Protein 9DM3 (pdb70)

Secondary structure (DSSP, 8-state):
-----SS-----HHHHHHHHHHHHHHHHHHHHHHHHHHHHHHT-HHHHHHHHHHHHHHHHHHHHHHHHHHHHT--HHHHHHHHHHHHHHHHHHHHHHHHHHT-HHHHHHHHHHHHHHHHHHHHHHHHHHHH-

Solvent-accessible surface area: 7450 Å² total; per-residue (Å²): 107,132,61,158,60,176,71,115,48,156,26,80,56,53,1,38,78,15,18,34,58,5,24,113,34,32,94,83,6,31,104,29,32,70,133,0,36,86,5,31,141,89,38,56,53,82,43,0,51,61,17,9,150,94,2,53,40,2,1,38,131,2,29,115,29,13,75,123,4,56,96,76,36,35,14,100,30,4,123,105,1,18,60,24,8,68,102,2,37,107,6,14,64,79,0,135,67,9,9,95,135,45,49,60,124,59,0,110,53,12,8,85,62,1,83,48,10,19,80,79,2,92,116,22,28,64,73,2,93,123,82,25

Radius of gyration: 16.12 Å; Cα contacts (8 Å, |Δi|>4): 126; chains: 1; bounding box: 51×23×29 Å

Sequence (132 aa):
HHHHHHENLYFQSSAKQDFAEGVKLWQENAVLWTRLVQAFQSGDQSTVDSLLKQLDANAARVEQLLQRIISETGDELARKGESLFQRNQQLFSQLKTLFSQGDEDTAKAVLEEIQSNLNQIQQIITEAQKRLHHHHHHENLYFQSSAKQDFAEGVKLWQENAVLWTRLVQAFQSGDQSTVDSLLKQLDANAARVEQLLQRIISETGDELARKGESLFQRNQQLFSQLKTLFSQGDEDTAKAVLEEIQSNLNQIQQIITEAQKRLHHHHHHENLYFQSSAKQDFAEGVKLWQENAVLWTRLVQAFQSGDQSTVDSLLKQLDANAARVEQLLQRIISETGDELARKGESLFQRNQQLFSQLKTLFSQGDEDTAKAVLEEIQSNLNQIQQIITEAQKRLHHHHHHENLYFQSSAKQDFAEGVKLWQENAVLWTRLVQAFQSGDQSTVDSLLKQLDANAARVEQLLQRIISETGDELARKGESLFQRNQQLFSQLKTLFSQGDEDTAKAVLEEIQSNLNQIQQIITEAQKRLHHHHHHENLYFQSSAKQDFAEGVKLWQENAVLWTRLVQAFQSGDQSTVDSLLKQLDANAARVEQLLQRIISETGDELARKGESLFQRNQQLFSQLKTLFSQGDEDTAKAVLEEIQSNLNQIQQIITEAQKRLHHHHHHENLYFQSSAKQDFAEGVKLWQENAVLWTRLVQAFQSGDQSTVDSLLKQLDANAARVEQLLQRIISETGDELARKGESLFQRNQQLFSQLKTLFSQGDEDTAKAVLEEIQSNLNQIQQIITEAQKRLHHHHHHENLYFQSSAKQDFAEGVKLWQENAVLWTRLVQAFQSGDQSTVDSLLKQLDANAARVEQLLQRIISETGDELARKGESLFQRNQQLFSQLKTLFSQGDEDTAKAVLEEIQSNLNQIQQIITEAQKRLHHHHHHENLYFQSSAKQDFAEGVKLWQENAVLWTRLVQAFQSGDQSTVDSLLKQLDANAARVEQLLQRIISETGDELARKGESLFQRNQQLFSQLKTLFSQGDEDTAKAVLEEIQSNLNQIQQIITEAQKRLHHHHHHENLYFQSSAKQDFAEGVKLWQENAVLWTRLVQAFQSGDQSTVDSLLKQLDANAARVEQLLQRIISETGDELARKGESLFQRNQQLFSQLKTLFSQGDEDTAKAVLEEIQSNLNQIQQIITEAQKRLHHHHHHENLYFQSSAKQDFAEGVKLWQENAVLWTRLVQAFQSGDQSTVDSLLKQLDANAARVEQLLQRIISETGDELARKGESLFQRNQQLFSQLKTLFSQGDEDTAKAVLEEIQSNLNQIQQIITEAQKRL

Nearest PDB structures (foldseek):
  8jh6-assembly1_B  TM=8.875E-01  e=4.265E-04  synthetic construct
  6x8n-assembly2_B  TM=8.870E-01  e=8.832E-04  synthetic construct
  8tn1-assembly1_B  TM=8.897E-01  e=1.072E-02  synthetic construct
  8tn6-assembly1_C  TM=6.370E-01  e=7.845E-03  synthetic construct
  6s37-assembly1_A  TM=7.434E-01  e=1.217E+00  Pseudomonas putida KT2440

Foldseek 3Di:
DDDDDQLQAQDDVLLVVLLVVLVVLLVVLVVLLVVLVVCLVVVNVVSNLVSLVSNLVSLVSNLVSLVVSCVRRNRVLSVLLNVLSVVLNVLSVVLVVCVVVPNSVVNVVSSVSNVVSSVSNVVSSVSSVVND

Structure (mmCIF, N/CA/C/O backbone):
data_9DM3
#
_entry.id   9DM3
#
loop_
_atom_site.group_PDB
_atom_site.id
_atom_site.type_symbol
_atom_site.label_atom_id
_atom_site.label_alt_id
_atom_site.label_comp_id
_atom_site.label_asym_id
_atom_site.label_entity_id
_atom_site.label_seq_id
_atom_site.pdbx_PDB_ins_code
_atom_site.Cartn_x
_atom_site.Cartn_y
_atom_site.Cartn_z
_atom_site.occupancy
_atom_site.B_iso_or_equiv
_atom_site.auth_seq_id
_atom_site.auth_comp_id
_atom_site.auth_asym_id
_atom_site.auth_atom_id
_atom_site.pdbx_PDB_model_num
ATOM 1 N N . HIS A 1 1 ? -0.640 9.969 9.313 1.00 0.00 1 HIS A N 1
ATOM 2 C CA . HIS A 1 1 ? -0.619 9.311 8.013 1.00 0.00 1 HIS A CA 1
ATOM 3 C C . HIS A 1 1 ? 0.697 8.577 7.788 1.00 0.00 1 HIS A C 1
ATOM 4 O O . HIS A 1 1 ? 1.715 8.907 8.397 1.00 0.00 1 HIS A O 1
ATOM 19 N N . HIS A 1 2 ? 0.671 7.580 6.910 1.00 0.00 2 HIS A N 1
ATOM 20 C CA . HIS A 1 2 ? 1.857 6.786 6.617 1.00 0.00 2 HIS A CA 1
ATOM 21 C C . HIS A 1 2 ? 2.036 6.597 5.116 1.00 0.00 2 HIS A C 1
ATOM 22 O O . HIS A 1 2 ? 1.060 6.485 4.374 1.00 0.00 2 HIS A O 1
ATOM 35 N N . HIS A 1 3 ? 3.289 6.562 4.674 1.00 0.00 3 HIS A N 1
ATOM 36 C CA . HIS A 1 3 ? 3.601 6.291 3.276 1.00 0.00 3 HIS A CA 1
ATOM 37 C C . HIS A 1 3 ? 4.781 5.337 3.149 1.00 0.00 3 HIS A C 1
ATOM 38 O O . HIS A 1 3 ? 5.880 5.740 2.769 1.00 0.00 3 HIS A O 1
ATOM 51 N N . HIS A 1 4 ? 4.547 4.069 3.470 1.00 0.00 4 HIS A N 1
ATOM 52 C CA . HIS A 1 4 ? 5.614 3.076 3.497 1.00 0.00 4 HIS A CA 1
ATOM 53 C C . HIS A 1 4 ? 5.558 2.174 2.271 1.00 0.00 4 HIS A C 1
ATOM 54 O O . HIS A 1 4 ? 5.909 0.996 2.338 1.00 0.00 4 HIS A O 1
ATOM 67 N N . HIS A 1 5 ? 5.116 2.734 1.150 1.00 0.00 5 HIS A N 1
ATOM 68 C CA . HIS A 1 5 ? 5.015 1.982 -0.095 1.00 0.00 5 HIS A CA 1
ATOM 69 C C . HIS A 1 5 ? 6.393 1.594 -0.616 1.00 0.00 5 HIS A C 1
ATOM 70 O O . HIS A 1 5 ? 7.333 2.388 -0.567 1.00 0.00 5 HIS A O 1
ATOM 83 N N . HIS A 1 6 ? 6.507 0.368 -1.117 1.00 0.00 6 HIS A N 1
ATOM 84 C CA . HIS A 1 6 ? 7.793 -0.168 -1.545 1.00 0.00 6 HIS A CA 1
ATOM 85 C C . HIS A 1 6 ? 8.282 0.520 -2.813 1.00 0.00 6 HIS A C 1
ATOM 86 O O . HIS A 1 6 ? 9.472 0.492 -3.127 1.00 0.00 6 HIS A O 1
ATOM 99 N N . GLU A 1 7 ? 7.356 1.137 -3.540 1.00 0.00 7 GLU A N 1
ATOM 100 C CA . GLU A 1 7 ? 7.704 1.918 -4.721 1.00 0.00 7 GLU A CA 1
ATOM 101 C C . GLU A 1 7 ? 8.064 3.350 -4.348 1.00 0.00 7 GLU A C 1
ATOM 102 O O . GLU A 1 7 ? 7.444 3.947 -3.468 1.00 0.00 7 GLU A O 1
ATOM 114 N N . ASN A 1 8 ? 9.070 3.897 -5.023 1.00 0.00 8 ASN A N 1
ATOM 115 C CA . ASN A 1 8 ? 9.551 5.240 -4.725 1.00 0.00 8 ASN A CA 1
ATOM 116 C C . ASN A 1 8 ? 8.530 6.294 -5.133 1.00 0.00 8 ASN A C 1
ATOM 117 O O . ASN A 1 8 ? 8.627 6.884 -6.209 1.00 0.00 8 ASN A O 1
ATOM 128 N N . LEU A 1 9 ? 7.549 6.527 -4.267 1.00 0.00 9 LEU A N 1
ATOM 129 C CA . LEU A 1 9 ? 6.481 7.476 -4.556 1.00 0.00 9 LEU A CA 1
ATOM 130 C C . LEU A 1 9 ? 6.558 8.689 -3.638 1.00 0.00 9 LEU A C 1
ATOM 131 O O . LEU A 1 9 ? 7.033 8.594 -2.506 1.00 0.00 9 LEU A O 1
ATOM 147 N N . TYR A 1 10 ? 6.088 9.830 -4.133 1.00 0.00 10 TYR A N 1
ATOM 148 C CA . TYR A 1 10 ? 6.245 11.094 -3.424 1.00 0.00 10 TYR A CA 1
ATOM 149 C C . TYR A 1 10 ? 4.895 11.655 -2.994 1.00 0.00 10 TYR A C 1
ATOM 150 O O . TYR A 1 10 ? 4.645 12.855 -3.109 1.00 0.00 10 TYR A O 1
ATOM 168 N N . PHE A 1 11 ? 4.028 10.780 -2.496 1.00 0.00 11 PHE A N 1
ATOM 169 C CA . PHE A 1 11 ? 2.722 11.194 -1.998 1.00 0.00 11 PHE A CA 1
ATOM 170 C C . PHE A 1 11 ? 2.843 11.899 -0.654 1.00 0.00 11 PHE A C 1
ATOM 171 O O . PHE A 1 11 ? 3.488 11.397 0.266 1.00 0.00 11 PHE A O 1
ATOM 188 N N . GLN A 1 12 ? 2.219 13.067 -0.546 1.00 0.00 12 GLN A N 1
ATOM 189 C CA . GLN A 1 12 ? 2.306 13.873 0.666 1.00 0.00 12 GLN A CA 1
ATOM 190 C C . GLN A 1 12 ? 1.195 13.517 1.645 1.00 0.00 12 GLN A C 1
ATOM 191 O O . GLN A 1 12 ? 0.102 13.122 1.242 1.00 0.00 12 GLN A O 1
ATOM 205 N N . SER A 1 13 ? 1.482 13.659 2.935 1.00 0.00 13 SER A N 1
ATOM 206 C CA . SER A 1 13 ? 0.517 13.328 3.976 1.00 0.00 13 SER A CA 1
ATOM 207 C C . SER A 1 13 ? -0.628 14.333 4.005 1.00 0.00 13 SER A C 1
ATOM 208 O O . SER A 1 13 ? -1.752 13.997 4.377 1.00 0.00 13 SER A O 1
ATOM 216 N N . SER A 1 14 ? -0.335 15.568 3.611 1.00 0.00 14 SER A N 1
ATOM 217 C CA . SER A 1 14 ? -1.355 16.605 3.520 1.00 0.00 14 SER A CA 1
ATOM 218 C C . SER A 1 14 ? -2.251 16.390 2.307 1.00 0.00 14 SER A C 1
ATOM 219 O O . SER A 1 14 ? -3.436 16.723 2.332 1.00 0.00 14 SER A O 1
ATOM 227 N N . ALA A 1 15 ? -1.679 15.832 1.246 1.00 0.00 15 ALA A N 1
ATOM 228 C CA . ALA A 1 15 ? -2.456 15.422 0.083 1.00 0.00 15 ALA A CA 1
ATOM 229 C C . ALA A 1 15 ? -3.345 14.228 0.408 1.00 0.00 15 ALA A C 1
ATOM 230 O O . ALA A 1 15 ? -4.488 14.152 -0.044 1.00 0.00 15 ALA A O 1
ATOM 237 N N . LYS A 1 16 ? -2.815 13.298 1.194 1.00 0.00 16 LYS A N 1
ATOM 238 C CA . LYS A 1 16 ? -3.591 12.156 1.661 1.00 0.00 16 LYS A CA 1
ATOM 239 C C . LYS A 1 16 ? -4.757 12.601 2.533 1.00 0.00 16 LYS A C 1
ATOM 240 O O . LYS A 1 16 ? -5.850 12.039 2.460 1.00 0.00 16 LYS A O 1
ATOM 259 N N . GLN A 1 17 ? -4.519 13.615 3.358 1.00 0.00 17 GLN A N 1
ATOM 260 C CA . GLN A 1 17 ? -5.572 14.196 4.183 1.00 0.00 17 GLN A CA 1
ATOM 261 C C . GLN A 1 17 ? -6.674 14.800 3.323 1.00 0.00 17 GLN A C 1
ATOM 262 O O . GLN A 1 17 ? -7.859 14.575 3.568 1.00 0.00 17 GLN A O 1
ATOM 276 N N . ASP A 1 18 ? -6.277 15.569 2.315 1.00 0.00 18 ASP A N 1
ATOM 277 C CA . ASP A 1 18 ? -7.227 16.144 1.370 1.00 0.00 18 ASP A CA 1
ATOM 278 C C . ASP A 1 18 ? -7.973 15.057 0.608 1.00 0.00 18 ASP A C 1
ATOM 279 O O . ASP A 1 18 ? -9.167 15.183 0.338 1.00 0.00 18 ASP A O 1
ATOM 288 N N . PHE A 1 19 ? -7.261 13.989 0.263 1.00 0.00 19 PHE A N 1
ATOM 289 C CA . PHE A 1 19 ? -7.877 12.833 -0.378 1.00 0.00 19 PHE A CA 1
ATOM 290 C C . PHE A 1 19 ? -8.969 12.234 0.499 1.00 0.00 19 PHE A C 1
ATOM 291 O O . PHE A 1 19 ? -10.090 12.008 0.042 1.00 0.00 19 PHE A O 1
ATOM 308 N N . ALA A 1 20 ? -8.636 11.979 1.759 1.00 0.00 20 ALA A N 1
ATOM 309 C CA . ALA A 1 20 ? -9.586 11.396 2.700 1.00 0.00 20 ALA A CA 1
ATOM 310 C C . ALA A 1 20 ? -10.840 12.252 2.818 1.00 0.00 20 ALA A C 1
ATOM 311 O O . ALA A 1 20 ? -11.954 11.733 2.884 1.00 0.00 20 ALA A O 1
ATOM 318 N N . GLU A 1 21 ? -10.652 13.567 2.845 1.00 0.00 21 GLU A N 1
ATOM 319 C CA . GLU A 1 21 ? -11.771 14.500 2.908 1.00 0.00 21 GLU A CA 1
ATOM 320 C C . GLU A 1 21 ? -12.612 14.438 1.640 1.00 0.00 21 GLU A C 1
ATOM 321 O O . GLU A 1 21 ? -13.840 14.518 1.693 1.00 0.00 21 GLU A O 1
ATOM 333 N N . GLY A 1 22 ? -11.945 14.294 0.500 1.00 0.00 22 GLY A N 1
ATOM 334 C CA . GLY A 1 22 ? -12.632 14.184 -0.781 1.00 0.00 22 GLY A CA 1
ATOM 335 C C . GLY A 1 22 ? -13.481 12.920 -0.845 1.00 0.00 22 GLY A C 1
ATOM 336 O O . GLY A 1 22 ? -14.600 12.938 -1.357 1.00 0.00 22 GLY A O 1
ATOM 340 N N . VAL A 1 23 ? -12.941 11.825 -0.321 1.00 0.00 23 VAL A N 1
ATOM 341 C CA . VAL A 1 23 ? -13.655 10.553 -0.301 1.00 0.00 23 VAL A CA 1
ATOM 342 C C . VAL A 1 23 ? -14.912 10.641 0.556 1.00 0.00 23 VAL A C 1
ATOM 343 O O . VAL A 1 23 ? -15.978 10.169 0.161 1.00 0.00 23 VAL A O 1
ATOM 356 N N . LYS A 1 24 ? -14.779 11.247 1.731 1.00 0.00 24 LYS A N 1
ATOM 357 C CA . LYS A 1 24 ? -15.908 11.414 2.638 1.00 0.00 24 LYS A CA 1
ATOM 358 C C . LYS A 1 24 ? -17.011 12.248 1.999 1.00 0.00 24 LYS A C 1
ATOM 359 O O . LYS A 1 24 ? -18.195 11.953 2.154 1.00 0.00 24 LYS A O 1
ATOM 378 N N . LEU A 1 25 ? -16.613 13.291 1.278 1.00 0.00 25 LEU A N 1
ATOM 379 C CA . LEU A 1 25 ? -17.562 14.124 0.548 1.00 0.00 25 LEU A CA 1
ATOM 380 C C . LEU A 1 25 ? -18.243 13.337 -0.564 1.00 0.00 25 LEU A C 1
ATOM 381 O O . LEU A 1 25 ? -19.439 13.497 -0.808 1.00 0.00 25 LEU A O 1
ATOM 397 N N . TRP A 1 26 ? -17.475 12.488 -1.237 1.00 0.00 26 TRP A N 1
ATOM 398 C CA . TRP A 1 26 ? -18.022 11.603 -2.259 1.00 0.00 26 TRP A CA 1
ATOM 399 C C . TRP A 1 26 ? -19.029 10.628 -1.661 1.00 0.00 26 TRP A C 1
ATOM 400 O O . TRP A 1 26 ? -20.087 10.381 -2.240 1.00 0.00 26 TRP A O 1
ATOM 421 N N . GLN A 1 27 ? -18.693 10.077 -0.500 1.00 0.00 27 GLN A N 1
ATOM 422 C CA . GLN A 1 27 ? -19.589 9.167 0.203 1.00 0.00 27 GLN A CA 1
ATOM 423 C C . GLN A 1 27 ? -20.902 9.851 0.559 1.00 0.00 27 GLN A C 1
ATOM 424 O O . GLN A 1 27 ? -21.976 9.264 0.424 1.00 0.00 27 GLN A O 1
ATOM 438 N N . GLU A 1 28 ? -20.811 11.096 1.014 1.00 0.00 28 GLU A N 1
ATOM 439 C CA . GLU A 1 28 ? -21.993 11.918 1.242 1.00 0.00 28 GLU A CA 1
ATOM 440 C C . GLU A 1 28 ? -22.799 12.091 -0.039 1.00 0.00 28 GLU A C 1
ATOM 441 O O . GLU A 1 28 ? -24.024 11.964 -0.035 1.00 0.00 28 GLU A O 1
ATOM 453 N N . ASN A 1 29 ? -22.105 12.382 -1.133 1.00 0.00 29 ASN A N 1
ATOM 454 C CA . ASN A 1 29 ? -22.754 12.562 -2.427 1.00 0.00 29 ASN A CA 1
ATOM 455 C C . ASN A 1 29 ? -23.452 11.284 -2.875 1.00 0.00 29 ASN A C 1
ATOM 456 O O . ASN A 1 29 ? -24.529 11.329 -3.469 1.00 0.00 29 ASN A O 1
ATOM 467 N N . ALA A 1 30 ? -22.831 10.145 -2.587 1.00 0.00 30 ALA A N 1
ATOM 468 C CA . ALA A 1 30 ? -23.416 8.850 -2.915 1.00 0.00 30 ALA A CA 1
ATOM 469 C C . ALA A 1 30 ? -24.753 8.656 -2.212 1.00 0.00 30 ALA A C 1
ATOM 470 O O . ALA A 1 30 ? -25.706 8.146 -2.801 1.00 0.00 30 ALA A O 1
ATOM 477 N N . VAL A 1 31 ? -24.817 9.066 -0.949 1.00 0.00 31 VAL A N 1
ATOM 478 C CA . VAL A 1 31 ? -26.058 9.003 -0.186 1.00 0.00 31 VAL A CA 1
ATOM 479 C C . VAL A 1 31 ? -27.084 9.994 -0.720 1.00 0.00 31 VAL A C 1
ATOM 480 O O . VAL A 1 31 ? -28.252 9.654 -0.905 1.00 0.00 31 VAL A O 1
ATOM 493 N N . LEU A 1 32 ? -26.640 11.222 -0.966 1.00 0.00 32 LEU A N 1
ATOM 494 C CA . LEU A 1 32 ? -27.525 12.273 -1.455 1.00 0.00 32 LEU A CA 1
ATOM 495 C C . LEU A 1 32 ? -28.090 11.924 -2.826 1.00 0.00 32 LEU A C 1
ATOM 496 O O . LEU A 1 32 ? -29.268 12.153 -3.099 1.00 0.00 32 LEU A O 1
ATOM 512 N N . TRP A 1 33 ? -27.242 11.369 -3.686 1.00 0.00 33 TRP A N 1
ATOM 513 C CA . TRP A 1 33 ? -27.662 10.965 -5.022 1.00 0.00 33 TRP A CA 1
ATOM 514 C C . TRP A 1 33 ? -28.653 9.810 -4.963 1.00 0.00 33 TRP A C 1
ATOM 515 O O . TRP A 1 33 ? -29.650 9.797 -5.685 1.00 0.00 33 TRP A O 1
ATOM 536 N N . THR A 1 34 ? -28.372 8.840 -4.099 1.00 0.00 34 THR A N 1
ATOM 537 C CA . THR A 1 34 ? -29.285 7.726 -3.875 1.00 0.00 34 THR A CA 1
ATOM 538 C C . THR A 1 34 ? -30.680 8.221 -3.516 1.00 0.00 34 THR A C 1
ATOM 539 O O . THR A 1 34 ? -31.678 7.738 -4.053 1.00 0.00 34 THR A O 1
ATOM 550 N N . ARG A 1 35 ? -30.744 9.186 -2.605 1.00 0.00 35 ARG A N 1
ATOM 551 C CA . ARG A 1 35 ? -32.014 9.786 -2.212 1.00 0.00 35 ARG A CA 1
ATOM 552 C C . ARG A 1 35 ? -32.620 10.592 -3.354 1.00 0.00 35 ARG A C 1
ATOM 553 O O . ARG A 1 35 ? -33.836 10.596 -3.546 1.00 0.00 35 ARG A O 1
ATOM 574 N N . LEU A 1 36 ? -31.765 11.273 -4.109 1.00 0.00 36 LEU A N 1
ATOM 575 C CA . LEU A 1 36 ? -32.204 12.010 -5.288 1.00 0.00 36 LEU A CA 1
ATOM 576 C C . LEU A 1 36 ? -32.963 11.107 -6.252 1.00 0.00 36 LEU A C 1
ATOM 577 O O . LEU A 1 36 ? -34.032 11.468 -6.744 1.00 0.00 36 LEU A O 1
ATOM 593 N N . VAL A 1 37 ? -32.404 9.932 -6.518 1.00 0.00 37 VAL A N 1
ATOM 594 C CA . VAL A 1 37 ? -33.049 8.957 -7.390 1.00 0.00 37 VAL A CA 1
ATOM 595 C C . VAL A 1 37 ? -34.409 8.543 -6.844 1.00 0.00 37 VAL A C 1
ATOM 596 O O . VAL A 1 37 ? -35.379 8.426 -7.592 1.00 0.00 37 VAL A O 1
ATOM 609 N N . GLN A 1 38 ? -34.474 8.324 -5.535 1.00 0.00 38 GLN A N 1
ATOM 610 C CA . GLN A 1 38 ? -35.732 8.003 -4.873 1.00 0.00 38 GLN A CA 1
ATOM 611 C C . GLN A 1 38 ? -36.761 9.108 -5.080 1.00 0.00 38 GLN A C 1
ATOM 612 O O . GLN A 1 38 ? -37.919 8.839 -5.397 1.00 0.00 38 GLN A O 1
ATOM 626 N N . ALA A 1 39 ? -36.330 10.352 -4.899 1.00 0.00 39 ALA A N 1
ATOM 627 C CA . ALA A 1 39 ? -37.191 11.503 -5.138 1.00 0.00 39 ALA A CA 1
ATOM 628 C C . ALA A 1 39 ? -37.592 11.595 -6.605 1.00 0.00 39 ALA A C 1
ATOM 629 O O . ALA A 1 39 ? -38.741 11.901 -6.926 1.00 0.00 39 ALA A O 1
ATOM 636 N N . PHE A 1 40 ? -36.639 11.329 -7.492 1.00 0.00 40 PHE A N 1
ATOM 637 C CA . PHE A 1 40 ? -36.909 11.310 -8.924 1.00 0.00 40 PHE A CA 1
ATOM 638 C C . PHE A 1 40 ? -38.019 10.323 -9.263 1.00 0.00 40 PHE A C 1
ATOM 639 O O . PHE A 1 40 ? -38.933 10.640 -10.025 1.00 0.00 40 PHE A O 1
ATOM 656 N N . GLN A 1 41 ? -37.934 9.126 -8.693 1.00 0.00 41 GLN A N 1
ATOM 657 C CA . GLN A 1 41 ? -38.935 8.093 -8.928 1.00 0.00 41 GLN A CA 1
ATOM 658 C C . GLN A 1 41 ? -40.308 8.535 -8.438 1.00 0.00 41 GLN A C 1
ATOM 659 O O . GLN A 1 41 ? -41.322 8.274 -9.086 1.00 0.00 41 GLN A O 1
ATOM 673 N N . SER A 1 42 ? -40.335 9.205 -7.292 1.00 0.00 42 SER A N 1
ATOM 674 C CA . SER A 1 42 ? -41.581 9.710 -6.727 1.00 0.00 42 SER A CA 1
ATOM 675 C C . SER A 1 42 ? -42.084 10.923 -7.499 1.00 0.00 42 SER A C 1
ATOM 676 O O . SER A 1 42 ? -43.275 11.233 -7.479 1.00 0.00 42 SER A O 1
ATOM 684 N N . GLY A 1 43 ? -41.169 11.606 -8.179 1.00 0.00 43 GLY A N 1
ATOM 685 C CA . GLY A 1 43 ? -41.526 12.758 -8.999 1.00 0.00 43 GLY A CA 1
ATOM 686 C C . GLY A 1 43 ? -41.282 14.063 -8.252 1.00 0.00 43 GLY A C 1
ATOM 687 O O . GLY A 1 43 ? -41.669 15.136 -8.714 1.00 0.00 43 GLY A O 1
ATOM 691 N N . ASP A 1 44 ? -40.638 13.964 -7.094 1.00 0.00 44 ASP A N 1
ATOM 692 C CA . ASP A 1 44 ? -40.373 15.133 -6.263 1.00 0.00 44 ASP A CA 1
ATOM 693 C C . ASP A 1 44 ? -39.157 15.901 -6.764 1.00 0.00 44 ASP A C 1
ATOM 694 O O . ASP A 1 44 ? -38.041 15.699 -6.284 1.00 0.00 44 ASP A O 1
ATOM 703 N N . GLN A 1 45 ? -39.379 16.782 -7.733 1.00 0.00 45 GLN A N 1
ATOM 704 C CA . GLN A 1 45 ? -38.290 17.523 -8.359 1.00 0.00 45 GLN A CA 1
ATOM 705 C C . GLN A 1 45 ? -37.704 18.554 -7.402 1.00 0.00 45 GLN A C 1
ATOM 706 O O . GLN A 1 45 ? -36.543 18.943 -7.529 1.00 0.00 45 GLN A O 1
ATOM 720 N N . SER A 1 46 ? -38.514 18.993 -6.445 1.00 0.00 46 SER A N 1
ATOM 721 C CA . SER A 1 46 ? -38.112 20.053 -5.528 1.00 0.00 46 SER A CA 1
ATOM 722 C C . SER A 1 46 ? -37.017 19.576 -4.582 1.00 0.00 46 SER A C 1
ATOM 723 O O . SER A 1 46 ? -36.104 20.330 -4.244 1.00 0.00 46 SER A O 1
ATOM 731 N N . THR A 1 47 ? -37.113 18.321 -4.158 1.00 0.00 47 THR A N 1
ATOM 732 C CA . THR A 1 47 ? -36.059 17.696 -3.368 1.00 0.00 47 THR A CA 1
ATOM 733 C C . THR A 1 47 ? -34.836 17.391 -4.224 1.00 0.00 47 THR A C 1
ATOM 734 O O . THR A 1 47 ? -33.701 17.607 -3.801 1.00 0.00 47 THR A O 1
ATOM 745 N N . VAL A 1 48 ? -35.075 16.889 -5.430 1.00 0.00 48 VAL A N 1
ATOM 746 C CA . VAL A 1 48 ? -33.998 16.615 -6.374 1.00 0.00 48 VAL A CA 1
ATOM 747 C C . VAL A 1 48 ? -33.139 17.852 -6.602 1.00 0.00 48 VAL A C 1
ATOM 748 O O . VAL A 1 48 ? -31.912 17.793 -6.516 1.00 0.00 48 VAL A O 1
ATOM 761 N N . ASP A 1 49 ? -33.790 18.973 -6.894 1.00 0.00 49 ASP A N 1
ATOM 762 C CA . ASP A 1 49 ? -33.086 20.223 -7.154 1.00 0.00 49 ASP A CA 1
ATOM 763 C C . ASP A 1 49 ? -32.249 20.644 -5.953 1.00 0.00 49 ASP A C 1
ATOM 764 O O . ASP A 1 49 ? -31.098 21.057 -6.100 1.00 0.00 49 ASP A O 1
ATOM 773 N N . SER A 1 50 ? -32.834 20.538 -4.765 1.00 0.00 50 SER A N 1
ATOM 774 C CA . SER A 1 50 ? -32.126 20.859 -3.531 1.00 0.00 50 SER A CA 1
ATOM 775 C C . SER A 1 50 ? -30.905 19.967 -3.349 1.00 0.00 50 SER A C 1
ATOM 776 O O . SER A 1 50 ? -29.843 20.429 -2.929 1.00 0.00 50 SER A O 1
ATOM 784 N N . LEU A 1 51 ? -31.061 18.686 -3.666 1.00 0.00 51 LEU A N 1
ATOM 785 C CA . LEU A 1 51 ? -29.971 17.726 -3.537 1.00 0.00 51 LEU A CA 1
ATOM 786 C C . LEU A 1 51 ? -28.882 17.987 -4.569 1.00 0.00 51 LEU A C 1
ATOM 787 O O . LEU A 1 51 ? -27.696 17.809 -4.293 1.00 0.00 51 LEU A O 1
ATOM 803 N N . LEU A 1 52 ? -29.292 18.408 -5.761 1.00 0.00 52 LEU A N 1
ATOM 804 C CA . LEU A 1 52 ? -28.349 18.757 -6.816 1.00 0.00 52 LEU A CA 1
ATOM 805 C C . LEU A 1 52 ? -27.459 19.920 -6.398 1.00 0.00 52 LEU A C 1
ATOM 806 O O . LEU A 1 52 ? -26.272 19.954 -6.722 1.00 0.00 52 LEU A O 1
ATOM 822 N N . LYS A 1 53 ? -28.040 20.873 -5.677 1.00 0.00 53 LYS A N 1
ATOM 823 C CA . LYS A 1 53 ? -27.280 21.991 -5.130 1.00 0.00 53 LYS A CA 1
ATOM 824 C C . LYS A 1 53 ? -26.218 21.508 -4.150 1.00 0.00 53 LYS A C 1
ATOM 825 O O . LYS A 1 53 ? -25.083 21.985 -4.164 1.00 0.00 53 LYS A O 1
ATOM 844 N N . GLN A 1 54 ? -26.593 20.558 -3.300 1.00 0.00 54 GLN A N 1
ATOM 845 C CA . GLN A 1 54 ? -25.660 19.974 -2.344 1.00 0.00 54 GLN A CA 1
ATOM 846 C C . GLN A 1 54 ? -24.606 19.130 -3.049 1.00 0.00 54 GLN A C 1
ATOM 847 O O . GLN A 1 54 ? -23.426 19.173 -2.699 1.00 0.00 54 GLN A O 1
ATOM 861 N N . LEU A 1 55 ? -25.038 18.362 -4.044 1.00 0.00 55 LEU A N 1
ATOM 862 C CA . LEU A 1 55 ? -24.127 17.530 -4.820 1.00 0.00 55 LEU A CA 1
ATOM 863 C C . LEU A 1 55 ? -23.104 18.378 -5.565 1.00 0.00 55 LEU A C 1
ATOM 864 O O . LEU A 1 55 ? -21.921 18.042 -5.613 1.00 0.00 55 LEU A O 1
ATOM 880 N N . ASP A 1 56 ? -23.568 19.480 -6.145 1.00 0.00 56 ASP A N 1
ATOM 881 C CA . ASP A 1 56 ? -22.692 20.384 -6.882 1.00 0.00 56 ASP A CA 1
ATOM 882 C C . ASP A 1 56 ? -21.688 21.056 -5.955 1.00 0.00 56 ASP A C 1
ATOM 883 O O . ASP A 1 56 ? -20.509 21.179 -6.286 1.00 0.00 56 ASP A O 1
ATOM 892 N N . ALA A 1 57 ? -22.161 21.489 -4.791 1.00 0.00 57 ALA A N 1
ATOM 893 C CA . ALA A 1 57 ? -21.300 22.125 -3.802 1.00 0.00 57 ALA A CA 1
ATOM 894 C C . ALA A 1 57 ? -20.169 21.197 -3.377 1.00 0.00 57 ALA A C 1
ATOM 895 O O . ALA A 1 57 ? -19.006 21.597 -3.339 1.00 0.00 57 ALA A O 1
ATOM 902 N N . ASN A 1 58 ? -20.518 19.955 -3.058 1.00 0.00 58 ASN A N 1
ATOM 903 C CA . ASN A 1 58 ? -19.535 18.970 -2.627 1.00 0.00 58 ASN A CA 1
ATOM 904 C C . ASN A 1 58 ? -18.572 18.623 -3.755 1.00 0.00 58 ASN A C 1
ATOM 905 O O . ASN A 1 58 ? -17.373 18.453 -3.531 1.00 0.00 58 ASN A O 1
ATOM 916 N N . ALA A 1 59 ? -19.103 18.519 -4.969 1.00 0.00 59 ALA A N 1
ATOM 917 C CA . ALA A 1 59 ? -18.284 18.232 -6.141 1.00 0.00 59 ALA A CA 1
ATOM 918 C C . ALA A 1 59 ? -17.211 19.294 -6.337 1.00 0.00 59 ALA A C 1
ATOM 919 O O . ALA A 1 59 ? -16.066 18.981 -6.664 1.00 0.00 59 ALA A O 1
ATOM 926 N N . ALA A 1 60 ? -17.587 20.553 -6.135 1.00 0.00 60 ALA A N 1
ATOM 927 C CA . ALA A 1 60 ? -16.637 21.657 -6.203 1.00 0.00 60 ALA A CA 1
ATOM 928 C C . ALA A 1 60 ? -15.624 21.583 -5.067 1.00 0.00 60 ALA A C 1
ATOM 929 O O . ALA A 1 60 ? -14.437 21.842 -5.263 1.00 0.00 60 ALA A O 1
ATOM 936 N N . ARG A 1 61 ? -16.100 21.227 -3.879 1.00 0.00 61 ARG A N 1
ATOM 937 C CA . ARG A 1 61 ? -15.233 21.091 -2.715 1.00 0.00 61 ARG A CA 1
ATOM 938 C C . ARG A 1 61 ? -14.172 20.022 -2.941 1.00 0.00 61 ARG A C 1
ATOM 939 O O . ARG A 1 61 ? -12.998 20.222 -2.626 1.00 0.00 61 ARG A O 1
ATOM 960 N N . VAL A 1 62 ? -14.591 18.886 -3.487 1.00 0.00 62 VAL A N 1
ATOM 961 C CA . VAL A 1 62 ? -13.670 17.799 -3.797 1.00 0.00 62 VAL A CA 1
ATOM 962 C C . VAL A 1 62 ? -12.715 18.188 -4.918 1.00 0.00 62 VAL A C 1
ATOM 963 O O . VAL A 1 62 ? -11.519 17.903 -4.855 1.00 0.00 62 VAL A O 1
ATOM 976 N N . GLU A 1 63 ? -13.250 18.842 -5.943 1.00 0.00 63 GLU A N 1
ATOM 977 C CA . GLU A 1 63 ? -12.432 19.359 -7.034 1.00 0.00 63 GLU A CA 1
ATOM 978 C C . GLU A 1 63 ? -11.242 20.148 -6.503 1.00 0.00 63 GLU A C 1
ATOM 979 O O . GLU A 1 63 ? -10.106 19.938 -6.929 1.00 0.00 63 GLU A O 1
ATOM 991 N N . GLN A 1 64 ? -11.509 21.057 -5.572 1.00 0.00 64 GLN A N 1
ATOM 992 C CA . GLN A 1 64 ? -10.459 21.871 -4.972 1.00 0.00 64 GLN A CA 1
ATOM 993 C C . GLN A 1 64 ? -9.449 21.007 -4.228 1.00 0.00 64 GLN A C 1
ATOM 994 O O . GLN A 1 64 ? -8.241 21.222 -4.327 1.00 0.00 64 GLN A O 1
ATOM 1008 N N . LEU A 1 65 ? -9.952 20.028 -3.483 1.00 0.00 65 LEU A N 1
ATOM 1009 C CA . LEU A 1 65 ? -9.093 19.118 -2.733 1.00 0.00 65 LEU A CA 1
ATOM 1010 C C . LEU A 1 65 ? -8.196 18.314 -3.665 1.00 0.00 65 LEU A C 1
ATOM 1011 O O . LEU A 1 65 ? -7.026 18.078 -3.364 1.00 0.00 65 LEU A O 1
ATOM 1027 N N . LEU A 1 66 ? -8.750 17.897 -4.798 1.00 0.00 66 LEU A N 1
ATOM 1028 C CA . LEU A 1 66 ? -7.999 17.123 -5.779 1.00 0.00 66 LEU A CA 1
ATOM 1029 C C . LEU A 1 66 ? -6.931 17.975 -6.453 1.00 0.00 66 LEU A C 1
ATOM 1030 O O . LEU A 1 66 ? -5.842 17.493 -6.763 1.00 0.00 66 LEU A O 1
ATOM 1046 N N . GLN A 1 67 ? -7.249 19.246 -6.676 1.00 0.00 67 GLN A N 1
ATOM 1047 C CA . GLN A 1 67 ? -6.291 20.188 -7.240 1.00 0.00 67 GLN A CA 1
ATOM 1048 C C . GLN A 1 67 ? -5.134 20.437 -6.281 1.00 0.00 67 GLN A C 1
ATOM 1049 O O . GLN A 1 67 ? -3.988 20.594 -6.703 1.00 0.00 67 GLN A O 1
ATOM 1063 N N . ARG A 1 68 ? -5.440 20.473 -4.989 1.00 0.00 68 ARG A N 1
ATOM 1064 C CA . ARG A 1 68 ? -4.412 20.573 -3.960 1.00 0.00 68 ARG A CA 1
ATOM 1065 C C . ARG A 1 68 ? -3.491 19.360 -3.982 1.00 0.00 68 ARG A C 1
ATOM 1066 O O . ARG A 1 68 ? -2.274 19.490 -3.852 1.00 0.00 68 ARG A O 1
ATOM 1087 N N . ILE A 1 69 ? -4.079 18.180 -4.147 1.00 0.00 69 ILE A N 1
ATOM 1088 C CA . ILE A 1 69 ? -3.307 16.949 -4.269 1.00 0.00 69 ILE A CA 1
ATOM 1089 C C . ILE A 1 69 ? -2.382 16.997 -5.478 1.00 0.00 69 ILE A C 1
ATOM 1090 O O . ILE A 1 69 ? -1.219 16.600 -5.398 1.00 0.00 69 ILE A O 1
ATOM 1106 N N . ILE A 1 70 ? -2.905 17.485 -6.598 1.00 0.00 70 ILE A N 1
ATOM 1107 C CA . ILE A 1 70 ? -2.107 17.653 -7.807 1.00 0.00 70 ILE A CA 1
ATOM 1108 C C . ILE A 1 70 ? -0.985 18.661 -7.591 1.00 0.00 70 ILE A C 1
ATOM 1109 O O . ILE A 1 70 ? 0.152 18.438 -8.008 1.00 0.00 70 ILE A O 1
ATOM 1125 N N . SER A 1 71 ? -1.312 19.770 -6.937 1.00 0.00 71 SER A N 1
ATOM 1126 C CA . SER A 1 71 ? -0.343 20.835 -6.702 1.00 0.00 71 SER A CA 1
ATOM 1127 C C . SER A 1 71 ? 0.805 20.352 -5.825 1.00 0.00 71 SER A C 1
ATOM 1128 O O . SER A 1 71 ? 1.968 20.663 -6.081 1.00 0.00 71 SER A O 1
ATOM 1136 N N . GLU A 1 72 ? 0.471 19.589 -4.789 1.00 0.00 72 GLU A N 1
ATOM 1137 C CA . GLU A 1 72 ? 1.462 19.134 -3.822 1.00 0.00 72 GLU A CA 1
ATOM 1138 C C . GLU A 1 72 ? 2.161 17.869 -4.304 1.00 0.00 72 GLU A C 1
ATOM 1139 O O . GLU A 1 72 ? 3.390 17.804 -4.345 1.00 0.00 72 GLU A O 1
ATOM 1151 N N . THR A 1 73 ? 1.371 16.865 -4.668 1.00 0.00 73 THR A N 1
ATOM 1152 C CA . THR A 1 73 ? 1.912 15.573 -5.073 1.00 0.00 73 THR A CA 1
ATOM 1153 C C . THR A 1 73 ? 2.021 15.473 -6.589 1.00 0.00 73 THR A C 1
ATOM 1154 O O . THR A 1 73 ? 3.086 15.163 -7.125 1.00 0.00 73 THR A O 1
ATOM 1165 N N . GLY A 1 74 ? 0.915 15.736 -7.276 1.00 0.00 74 GLY A N 1
ATOM 1166 C CA . GLY A 1 74 ? 0.857 15.580 -8.725 1.00 0.00 74 GLY A CA 1
ATOM 1167 C C . GLY A 1 74 ? 0.204 14.259 -9.111 1.00 0.00 74 GLY A C 1
ATOM 1168 O O . GLY A 1 74 ? 0.561 13.651 -10.120 1.00 0.00 74 GLY A O 1
ATOM 1172 N N . ASP A 1 75 ? -0.754 13.820 -8.302 1.00 0.00 75 ASP A N 1
ATOM 1173 C CA . ASP A 1 75 ? -1.425 12.546 -8.531 1.00 0.00 75 ASP A CA 1
ATOM 1174 C C . ASP A 1 75 ? -2.279 12.591 -9.792 1.00 0.00 75 ASP A C 1
ATOM 1175 O O . ASP A 1 75 ? -3.240 13.357 -9.875 1.00 0.00 75 ASP A O 1
ATOM 1184 N N . GLU A 1 76 ? -1.923 11.767 -10.771 1.00 0.00 76 GLU A N 1
ATOM 1185 C CA . GLU A 1 76 ? -2.652 11.718 -12.033 1.00 0.00 76 GLU A CA 1
ATOM 1186 C C . GLU A 1 76 ? -4.066 11.187 -11.833 1.00 0.00 76 GLU A C 1
ATOM 1187 O O . GLU A 1 76 ? -4.983 11.545 -12.571 1.00 0.00 76 GLU A O 1
ATOM 1199 N N . LEU A 1 77 ? -4.235 10.333 -10.830 1.00 0.00 77 LEU A N 1
ATOM 1200 C CA . LEU A 1 77 ? -5.543 9.774 -10.512 1.00 0.00 77 LEU A CA 1
ATOM 1201 C C . LEU A 1 77 ? -6.480 10.841 -9.961 1.00 0.00 77 LEU A C 1
ATOM 1202 O O . LEU A 1 77 ? -7.684 10.814 -10.213 1.00 0.00 77 LEU A O 1
ATOM 1218 N N . ALA A 1 78 ? -5.919 11.781 -9.208 1.00 0.00 78 ALA A N 1
ATOM 1219 C CA . ALA A 1 78 ? -6.678 12.927 -8.721 1.00 0.00 78 ALA A CA 1
ATOM 1220 C C . ALA A 1 78 ? -7.170 13.791 -9.875 1.00 0.00 78 ALA A C 1
ATOM 1221 O O . ALA A 1 78 ? -8.291 14.299 -9.848 1.00 0.00 78 ALA A O 1
ATOM 1228 N N . ARG A 1 79 ? -6.326 13.954 -10.888 1.00 0.00 79 ARG A N 1
ATOM 1229 C CA . ARG A 1 79 ? -6.710 14.673 -12.097 1.00 0.00 79 ARG A CA 1
ATOM 1230 C C . ARG A 1 79 ? -7.848 13.965 -12.821 1.00 0.00 79 ARG A C 1
ATOM 1231 O O . ARG A 1 79 ? -8.804 14.600 -13.265 1.00 0.00 79 ARG A O 1
ATOM 1252 N N . LYS A 1 80 ? -7.739 12.646 -12.937 1.00 0.00 80 LYS A N 1
ATOM 1253 C CA . LYS A 1 80 ? -8.787 11.842 -13.553 1.00 0.00 80 LYS A CA 1
ATOM 1254 C C . LYS A 1 80 ? -10.099 11.967 -12.788 1.00 0.00 80 LYS A C 1
ATOM 1255 O O . LYS A 1 80 ? -11.155 12.185 -13.381 1.00 0.00 80 LYS A O 1
ATOM 1274 N N . GLY A 1 81 ? -10.024 11.829 -11.469 1.00 0.00 81 GLY A N 1
ATOM 1275 C CA . GLY A 1 81 ? -11.195 11.989 -10.615 1.00 0.00 81 GLY A CA 1
ATOM 1276 C C . GLY A 1 81 ? -11.776 13.392 -10.734 1.00 0.00 81 GLY A C 1
ATOM 1277 O O . GLY A 1 81 ? -12.994 13.569 -10.770 1.00 0.00 81 GLY A O 1
ATOM 1281 N N . GLU A 1 82 ? -10.898 14.388 -10.796 1.00 0.00 82 GLU A N 1
ATOM 1282 C CA . GLU A 1 82 ? -11.323 15.777 -10.920 1.00 0.00 82 GLU A CA 1
ATOM 1283 C C . GLU A 1 82 ? -12.243 15.966 -12.119 1.00 0.00 82 GLU A C 1
ATOM 1284 O O . GLU A 1 82 ? -13.313 16.565 -12.005 1.00 0.00 82 GLU A O 1
ATOM 1296 N N . SER A 1 83 ? -11.821 15.453 -13.270 1.00 0.00 83 SER A N 1
ATOM 1297 C CA . SER A 1 83 ? -12.582 15.610 -14.504 1.00 0.00 83 SER A CA 1
ATOM 1298 C C . SER A 1 83 ? -13.940 14.928 -14.403 1.00 0.00 83 SER A C 1
ATOM 1299 O O . SER A 1 83 ? -14.913 15.368 -15.016 1.00 0.00 83 SER A O 1
ATOM 1307 N N . LEU A 1 84 ? -14.001 13.852 -13.626 1.00 0.00 84 LEU A N 1
ATOM 1308 C CA . LEU A 1 84 ? -15.253 13.142 -13.397 1.00 0.00 84 LEU A CA 1
ATOM 1309 C C . LEU A 1 84 ? -16.210 13.972 -12.551 1.00 0.00 84 LEU A C 1
ATOM 1310 O O . LEU A 1 84 ? -17.416 13.991 -12.799 1.00 0.00 84 LEU A O 1
ATOM 1326 N N . PHE A 1 85 ? -15.666 14.658 -11.552 1.00 0.00 85 PHE A N 1
ATOM 1327 C CA . PHE A 1 85 ? -16.459 15.549 -10.713 1.00 0.00 85 PHE A CA 1
ATOM 1328 C C . PHE A 1 85 ? -16.879 16.797 -11.478 1.00 0.00 85 PHE A C 1
ATOM 1329 O O . PHE A 1 85 ? -17.988 17.302 -11.299 1.00 0.00 85 PHE A O 1
ATOM 1346 N N . GLN A 1 86 ? -15.988 17.290 -12.331 1.00 0.00 86 GLN A N 1
ATOM 1347 C CA . GLN A 1 86 ? -16.289 18.443 -13.171 1.00 0.00 86 GLN A CA 1
ATOM 1348 C C . GLN A 1 86 ? -17.410 18.131 -14.154 1.00 0.00 86 GLN A C 1
ATOM 1349 O O . GLN A 1 86 ? -18.273 18.970 -14.413 1.00 0.00 86 GLN A O 1
ATOM 1363 N N . ARG A 1 87 ? -17.392 16.919 -14.699 1.00 0.00 87 ARG A N 1
ATOM 1364 C CA . ARG A 1 87 ? -18.458 16.461 -15.582 1.00 0.00 87 ARG A CA 1
ATOM 1365 C C . ARG A 1 87 ? -19.782 16.353 -14.838 1.00 0.00 87 ARG A C 1
ATOM 1366 O O . ARG A 1 87 ? -20.829 16.748 -15.353 1.00 0.00 87 ARG A O 1
ATOM 1387 N N . ASN A 1 88 ? -19.731 15.816 -13.624 1.00 0.00 88 ASN A N 1
ATOM 1388 C CA . ASN A 1 88 ? -20.920 15.697 -12.788 1.00 0.00 88 ASN A CA 1
ATOM 1389 C C . ASN A 1 88 ? -21.528 17.063 -12.498 1.00 0.00 88 ASN A C 1
ATOM 1390 O O . ASN A 1 88 ? -22.749 17.222 -12.499 1.00 0.00 88 ASN A O 1
ATOM 1401 N N . GLN A 1 89 ? -20.670 18.046 -12.249 1.00 0.00 89 GLN A N 1
ATOM 1402 C CA . GLN A 1 89 ? -21.116 19.420 -12.048 1.00 0.00 89 GLN A CA 1
ATOM 1403 C C . GLN A 1 89 ? -21.885 19.932 -13.259 1.00 0.00 89 GLN A C 1
ATOM 1404 O O . GLN A 1 89 ? -22.925 20.575 -13.120 1.00 0.00 89 GLN A O 1
ATOM 1418 N N . GLN A 1 90 ? -21.367 19.643 -14.448 1.00 0.00 90 GLN A N 1
ATOM 1419 C CA . GLN A 1 90 ? -22.058 19.978 -15.687 1.00 0.00 90 GLN A CA 1
ATOM 1420 C C . GLN A 1 90 ? -23.400 19.263 -15.779 1.00 0.00 90 GLN A C 1
ATOM 1421 O O . GLN A 1 90 ? -24.401 19.852 -16.190 1.00 0.00 90 GLN A O 1
ATOM 1435 N N . LEU A 1 91 ? -23.416 17.992 -15.395 1.00 0.00 91 LEU A N 1
ATOM 1436 C CA . LEU A 1 91 ? -24.616 17.171 -15.510 1.00 0.00 91 LEU A CA 1
ATOM 1437 C C . LEU A 1 91 ? -25.668 17.589 -14.492 1.00 0.00 91 LEU A C 1
ATOM 1438 O O . LEU A 1 91 ? -26.867 17.421 -14.719 1.00 0.00 91 LEU A O 1
ATOM 1454 N N . PHE A 1 92 ? -25.214 18.134 -13.368 1.00 0.00 92 PHE A N 1
ATOM 1455 C CA . PHE A 1 92 ? -26.117 18.666 -12.355 1.00 0.00 92 PHE A CA 1
ATOM 1456 C C . PHE A 1 92 ? -26.884 19.873 -12.879 1.00 0.00 92 PHE A C 1
ATOM 1457 O O . PHE A 1 92 ? -28.080 20.020 -12.624 1.00 0.00 92 PHE A O 1
ATOM 1474 N N . SER A 1 93 ? -26.190 20.735 -13.613 1.00 0.00 93 SER A N 1
ATOM 1475 C CA . SER A 1 93 ? -26.820 21.895 -14.233 1.00 0.00 93 SER A CA 1
ATOM 1476 C C . SER A 1 93 ? -27.670 21.486 -15.430 1.00 0.00 93 SER A C 1
ATOM 1477 O O . SER A 1 93 ? -28.648 22.154 -15.766 1.00 0.00 93 SER A O 1
ATOM 1485 N N . GLN A 1 94 ? -27.291 20.385 -16.070 1.00 0.00 94 GLN A N 1
ATOM 1486 C CA . GLN A 1 94 ? -28.093 19.806 -17.140 1.00 0.00 94 GLN A CA 1
ATOM 1487 C C . GLN A 1 94 ? -29.431 19.302 -16.615 1.00 0.00 94 GLN A C 1
ATOM 1488 O O . GLN A 1 94 ? -30.473 19.515 -17.237 1.00 0.00 94 GLN A O 1
ATOM 1502 N N . LEU A 1 95 ? -29.397 18.634 -15.467 1.00 0.00 95 LEU A N 1
ATOM 1503 C CA . LEU A 1 95 ? -30.615 18.172 -14.813 1.00 0.00 95 LEU A CA 1
ATOM 1504 C C . LEU A 1 95 ? -31.514 19.341 -14.433 1.00 0.00 95 LEU A C 1
ATOM 1505 O O . LEU A 1 95 ? -32.728 19.293 -14.630 1.00 0.00 95 LEU A O 1
ATOM 1521 N N . LYS A 1 96 ? -30.911 20.392 -13.887 1.00 0.00 96 LYS A N 1
ATOM 1522 C CA . LYS A 1 96 ? -31.647 21.600 -13.533 1.00 0.00 96 LYS A CA 1
ATOM 1523 C C . LYS A 1 96 ? -32.478 22.102 -14.707 1.00 0.00 96 LYS A C 1
ATOM 1524 O O . LYS A 1 96 ? -33.663 22.398 -14.559 1.00 0.00 96 LYS A O 1
ATOM 1543 N N . THR A 1 97 ? -31.848 22.196 -15.873 1.00 0.00 97 THR A N 1
ATOM 1544 C CA . THR A 1 97 ? -32.535 22.638 -17.081 1.00 0.00 97 THR A CA 1
ATOM 1545 C C . THR A 1 97 ? -33.618 21.649 -17.492 1.00 0.00 97 THR A C 1
ATOM 1546 O O . THR A 1 97 ? -34.735 22.042 -17.832 1.00 0.00 97 THR A O 1
ATOM 1557 N N . LEU A 1 98 ? -33.282 20.364 -17.460 1.00 0.00 98 LEU A N 1
ATOM 1558 C CA . LEU A 1 98 ? -34.196 19.321 -17.910 1.00 0.00 98 LEU A CA 1
ATOM 1559 C C . LEU A 1 98 ? -35.447 19.272 -17.042 1.00 0.00 98 LEU A C 1
ATOM 1560 O O . LEU A 1 98 ? -36.556 19.093 -17.545 1.00 0.00 98 LEU A O 1
ATOM 1576 N N . PHE A 1 99 ? -35.262 19.433 -15.736 1.00 0.00 99 PHE A N 1
ATOM 1577 C CA . PHE A 1 99 ? -36.375 19.403 -14.795 1.00 0.00 99 PHE A CA 1
ATOM 1578 C C . PHE A 1 99 ? -37.204 20.678 -14.882 1.00 0.00 99 PHE A C 1
ATOM 1579 O O . PHE A 1 99 ? -38.413 20.660 -14.655 1.00 0.00 99 PHE A O 1
ATOM 1596 N N . SER A 1 100 ? -36.546 21.784 -15.213 1.00 0.00 100 SER A N 1
ATOM 1597 C CA . SER A 1 100 ? -37.242 23.033 -15.500 1.00 0.00 100 SER A CA 1
ATOM 1598 C C . SER A 1 100 ? -38.115 22.904 -16.741 1.00 0.00 100 SER A C 1
ATOM 1599 O O . SER A 1 100 ? -39.221 23.443 -16.793 1.00 0.00 100 SER A O 1
ATOM 1607 N N . GLN A 1 101 ? -37.612 22.187 -17.741 1.00 0.00 101 GLN A N 1
ATOM 1608 C CA . GLN A 1 101 ? -38.381 21.909 -18.947 1.00 0.00 101 GLN A CA 1
ATOM 1609 C C . GLN A 1 101 ? -39.444 20.849 -18.691 1.00 0.00 101 GLN A C 1
ATOM 1610 O O . GLN A 1 101 ? -40.537 20.902 -19.255 1.00 0.00 101 GLN A O 1
ATOM 1624 N N . GLY A 1 102 ? -39.118 19.886 -17.836 1.00 0.00 102 GLY A N 1
ATOM 1625 C CA . GLY A 1 102 ? -40.045 18.811 -17.501 1.00 0.00 102 GLY A CA 1
ATOM 1626 C C . GLY A 1 102 ? -39.622 17.498 -18.147 1.00 0.00 102 GLY A C 1
ATOM 1627 O O . GLY A 1 102 ? -40.352 16.508 -18.098 1.00 0.00 102 GLY A O 1
ATOM 1631 N N . ASP A 1 103 ? -38.440 17.496 -18.754 1.00 0.00 103 ASP A N 1
ATOM 1632 C CA . ASP A 1 103 ? -37.948 16.326 -19.470 1.00 0.00 103 ASP A CA 1
ATOM 1633 C C . ASP A 1 103 ? -37.280 15.339 -18.520 1.00 0.00 103 ASP A C 1
ATOM 1634 O O . ASP A 1 103 ? -36.054 15.284 -18.429 1.00 0.00 103 ASP A O 1
ATOM 1643 N N . GLU A 1 104 ? -38.094 14.562 -17.815 1.00 0.00 104 GLU A N 1
ATOM 1644 C CA . GLU A 1 104 ? -37.585 13.585 -16.860 1.00 0.00 104 GLU A CA 1
ATOM 1645 C C . GLU A 1 104 ? -36.966 12.389 -17.572 1.00 0.00 104 GLU A C 1
ATOM 1646 O O . GLU A 1 104 ? -36.105 11.703 -17.021 1.00 0.00 104 GLU A O 1
ATOM 1658 N N . ASP A 1 105 ? -37.410 12.144 -18.800 1.00 0.00 105 ASP A N 1
ATOM 1659 C CA . ASP A 1 105 ? -36.902 11.028 -19.590 1.00 0.00 105 ASP A CA 1
ATOM 1660 C C . ASP A 1 105 ? -35.407 11.168 -19.843 1.00 0.00 105 ASP A C 1
ATOM 1661 O O . ASP A 1 105 ? -34.636 10.240 -19.597 1.00 0.00 105 ASP A O 1
ATOM 1670 N N . THR A 1 106 ? -35.001 12.334 -20.335 1.00 0.00 106 THR A N 1
ATOM 1671 C CA . THR A 1 106 ? -33.589 12.628 -20.544 1.00 0.00 106 THR A CA 1
ATOM 1672 C C . THR A 1 106 ? -32.850 12.752 -19.217 1.00 0.00 106 THR A C 1
ATOM 1673 O O . THR A 1 106 ? -31.710 12.307 -19.087 1.00 0.00 106 THR A O 1
ATOM 1684 N N . ALA A 1 107 ? -33.507 13.359 -18.234 1.00 0.00 107 ALA A N 1
ATOM 1685 C CA . ALA A 1 107 ? -32.925 13.517 -16.907 1.00 0.00 107 ALA A CA 1
ATOM 1686 C C . ALA A 1 107 ? -32.508 12.173 -16.324 1.00 0.00 107 ALA A C 1
ATOM 1687 O O . ALA A 1 107 ? -31.456 12.057 -15.696 1.00 0.00 107 ALA A O 1
ATOM 1694 N N . LYS A 1 108 ? -33.340 11.159 -16.536 1.00 0.00 108 LYS A N 1
ATOM 1695 C CA . LYS A 1 108 ? -33.005 9.797 -16.138 1.00 0.00 108 LYS A CA 1
ATOM 1696 C C . LYS A 1 108 ? -31.692 9.347 -16.766 1.00 0.00 108 LYS A C 1
ATOM 1697 O O . LYS A 1 108 ? -30.809 8.833 -16.079 1.00 0.00 108 LYS A O 1
ATOM 1716 N N . ALA A 1 109 ? -31.570 9.543 -18.074 1.00 0.00 109 ALA A N 1
ATOM 1717 C CA . ALA A 1 109 ? -30.358 9.173 -18.794 1.00 0.00 109 ALA A CA 1
ATOM 1718 C C . ALA A 1 109 ? -29.143 9.909 -18.243 1.00 0.00 109 ALA A C 1
ATOM 1719 O O . ALA A 1 109 ? -28.056 9.341 -18.138 1.00 0.00 109 ALA A O 1
ATOM 1726 N N . VAL A 1 110 ? -29.334 11.176 -17.893 1.00 0.00 110 VAL A N 1
ATOM 1727 C CA . VAL A 1 110 ? -28.269 11.977 -17.302 1.00 0.00 110 VAL A CA 1
ATOM 1728 C C . VAL A 1 110 ? -27.858 11.428 -15.941 1.00 0.00 110 VAL A C 1
ATOM 1729 O O . VAL A 1 110 ? -26.671 11.359 -15.622 1.00 0.00 110 VAL A O 1
ATOM 1742 N N . LEU A 1 111 ? -28.846 11.038 -15.143 1.00 0.00 111 LEU A N 1
ATOM 1743 C CA . LEU A 1 111 ? -28.586 10.423 -13.847 1.00 0.00 111 LEU A CA 1
ATOM 1744 C C . LEU A 1 111 ? -27.811 9.121 -13.999 1.00 0.00 111 LEU A C 1
ATOM 1745 O O . LEU A 1 111 ? -26.947 8.802 -13.183 1.00 0.00 111 LEU A O 1
ATOM 1761 N N . GLU A 1 112 ? -28.126 8.371 -15.050 1.00 0.00 112 GLU A N 1
ATOM 1762 C CA . GLU A 1 112 ? -27.414 7.134 -15.349 1.00 0.00 112 GLU A CA 1
ATOM 1763 C C . GLU A 1 112 ? -25.954 7.406 -15.685 1.00 0.00 112 GLU A C 1
ATOM 1764 O O . GLU A 1 112 ? -25.062 6.672 -15.260 1.00 0.00 112 GLU A O 1
ATOM 1776 N N . GLU A 1 113 ? -25.716 8.466 -16.450 1.00 0.00 113 GLU A N 1
ATOM 1777 C CA . GLU A 1 113 ? -24.358 8.913 -16.740 1.00 0.00 113 GLU A CA 1
ATOM 1778 C C . GLU A 1 113 ? -23.620 9.294 -15.463 1.00 0.00 113 GLU A C 1
ATOM 1779 O O . GLU A 1 113 ? -22.468 8.909 -15.262 1.00 0.00 113 GLU A O 1
ATOM 1791 N N . ILE A 1 114 ? -24.290 10.054 -14.603 1.00 0.00 114 ILE A N 1
ATOM 1792 C CA . ILE A 1 114 ? -23.722 10.438 -13.316 1.00 0.00 114 ILE A CA 1
ATOM 1793 C C . ILE A 1 114 ? -23.352 9.213 -12.490 1.00 0.00 114 ILE A C 1
ATOM 1794 O O . ILE A 1 114 ? -22.290 9.169 -11.870 1.00 0.00 114 ILE A O 1
ATOM 1810 N N . GLN A 1 115 ? -24.235 8.220 -12.485 1.00 0.00 115 GLN A N 1
ATOM 1811 C CA . GLN A 1 115 ? -23.980 6.972 -11.776 1.00 0.00 115 GLN A CA 1
ATOM 1812 C C . GLN A 1 115 ? -22.673 6.336 -12.232 1.00 0.00 115 GLN A C 1
ATOM 1813 O O . GLN A 1 115 ? -21.843 5.945 -11.411 1.00 0.00 115 GLN A O 1
ATOM 1827 N N . SER A 1 116 ? -22.497 6.235 -13.545 1.00 0.00 116 SER A N 1
ATOM 1828 C CA . SER A 1 116 ? -21.306 5.614 -14.112 1.00 0.00 116 SER A CA 1
ATOM 1829 C C . SER A 1 116 ? -20.057 6.427 -13.796 1.00 0.00 116 SER A C 1
ATOM 1830 O O . SER A 1 116 ? -18.965 5.876 -13.655 1.00 0.00 116 SER A O 1
ATOM 1838 N N . ASN A 1 117 ? -20.225 7.740 -13.686 1.00 0.00 117 ASN A N 1
ATOM 1839 C CA . ASN A 1 117 ? -19.137 8.620 -13.274 1.00 0.00 117 ASN A CA 1
ATOM 1840 C C . ASN A 1 117 ? -18.749 8.374 -11.822 1.00 0.00 117 ASN A C 1
ATOM 1841 O O . ASN A 1 117 ? -17.566 8.346 -11.481 1.00 0.00 117 ASN A O 1
ATOM 1852 N N . LEU A 1 118 ? -19.752 8.196 -10.969 1.00 0.00 118 LEU A N 1
ATOM 1853 C CA . LEU A 1 118 ? -19.517 7.898 -9.561 1.00 0.00 118 LEU A CA 1
ATOM 1854 C C . LEU A 1 118 ? -18.788 6.572 -9.393 1.00 0.00 118 LEU A C 1
ATOM 1855 O O . LEU A 1 118 ? -17.944 6.423 -8.509 1.00 0.00 118 LEU A O 1
ATOM 1871 N N . ASN A 1 119 ? -19.118 5.609 -10.247 1.00 0.00 119 ASN A N 1
ATOM 1872 C CA . ASN A 1 119 ? -18.436 4.320 -10.250 1.00 0.00 119 ASN A CA 1
ATOM 1873 C C . ASN A 1 119 ? -16.973 4.473 -10.646 1.00 0.00 119 ASN A C 1
ATOM 1874 O O . ASN A 1 119 ? -16.092 3.848 -10.055 1.00 0.00 119 ASN A O 1
ATOM 1885 N N . GLN A 1 120 ? -16.720 5.307 -11.648 1.00 0.00 120 GLN A N 1
ATOM 1886 C CA . GLN A 1 120 ? -15.357 5.595 -12.080 1.00 0.00 120 GLN A CA 1
ATOM 1887 C C . GLN A 1 120 ? -14.576 6.319 -10.991 1.00 0.00 120 GLN A C 1
ATOM 1888 O O . GLN A 1 120 ? -13.394 6.048 -10.778 1.00 0.00 120 GLN A O 1
ATOM 1902 N N . ILE A 1 121 ? -15.242 7.240 -10.304 1.00 0.00 121 ILE A N 1
ATOM 1903 C CA . ILE A 1 121 ? -14.638 7.943 -9.179 1.00 0.00 121 ILE A CA 1
ATOM 1904 C C . ILE A 1 121 ? -14.261 6.976 -8.064 1.00 0.00 121 ILE A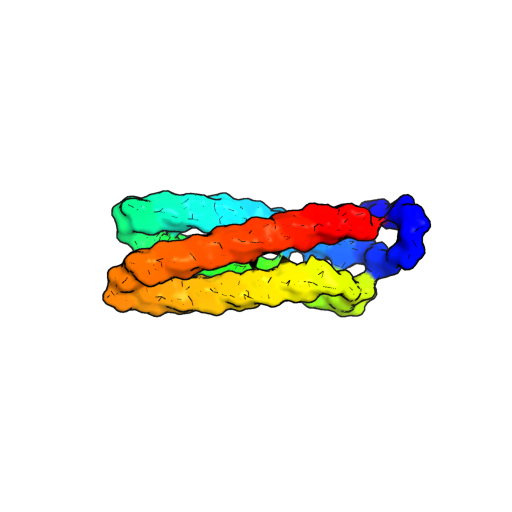 C 1
ATOM 1905 O O . ILE A 1 121 ? -13.187 7.085 -7.472 1.00 0.00 121 ILE A O 1
ATOM 1921 N N . GLN A 1 122 ? -15.151 6.031 -7.781 1.00 0.00 122 GLN A N 1
ATOM 1922 C CA . GLN A 1 122 ? -14.873 4.985 -6.804 1.00 0.00 122 GLN A CA 1
ATOM 1923 C C . GLN A 1 122 ? -13.614 4.209 -7.171 1.00 0.00 122 GLN A C 1
ATOM 1924 O O . GLN A 1 122 ? -12.805 3.876 -6.305 1.00 0.00 122 GLN A O 1
ATOM 1938 N N . GLN A 1 123 ? -13.456 3.923 -8.459 1.00 0.00 123 GLN A N 1
ATOM 1939 C CA . GLN A 1 123 ? -12.261 3.249 -8.952 1.00 0.00 123 GLN A CA 1
ATOM 1940 C C . GLN A 1 123 ? -11.018 4.102 -8.735 1.00 0.00 123 GLN A C 1
ATOM 1941 O O . GLN A 1 123 ? -9.968 3.596 -8.339 1.00 0.00 123 GLN A O 1
ATOM 1955 N N . ILE A 1 124 ? -11.143 5.398 -8.997 1.00 0.00 124 ILE A N 1
ATOM 1956 C CA . ILE A 1 124 ? -10.061 6.341 -8.737 1.00 0.00 124 ILE A CA 1
ATOM 1957 C C . ILE A 1 124 ? -9.686 6.354 -7.260 1.00 0.00 124 ILE A C 1
ATOM 1958 O O . ILE A 1 124 ? -8.506 6.372 -6.910 1.00 0.00 124 ILE A O 1
ATOM 1974 N N . ILE A 1 125 ? -10.697 6.344 -6.398 1.00 0.00 125 ILE A N 1
ATOM 1975 C CA . ILE A 1 125 ? -10.474 6.313 -4.957 1.00 0.00 125 ILE A CA 1
ATOM 1976 C C . ILE A 1 125 ? -9.726 5.052 -4.543 1.00 0.00 125 ILE A C 1
ATOM 1977 O O . ILE A 1 125 ? -8.763 5.113 -3.778 1.00 0.00 125 ILE A O 1
ATOM 1993 N N . THR A 1 126 ? -10.174 3.910 -5.053 1.00 0.00 126 THR A N 1
ATOM 1994 C CA . THR A 1 126 ? -9.555 2.631 -4.726 1.00 0.00 126 THR A CA 1
ATOM 1995 C C . THR A 1 126 ? -8.089 2.606 -5.139 1.00 0.00 126 THR A C 1
ATOM 1996 O O . THR A 1 126 ? -7.217 2.249 -4.348 1.00 0.00 126 THR A O 1
ATOM 2007 N N . GLU A 1 127 ? -7.824 2.989 -6.384 1.00 0.00 127 GLU A N 1
ATOM 2008 C CA . GLU A 1 127 ? -6.475 2.926 -6.934 1.00 0.00 127 GLU A CA 1
ATOM 2009 C C . GLU A 1 127 ? -5.568 3.966 -6.288 1.00 0.00 127 GLU A C 1
ATOM 2010 O O . GLU A 1 127 ? -4.384 3.718 -6.065 1.00 0.00 127 GLU A O 1
ATOM 2022 N N . ALA A 1 128 ? -6.132 5.132 -5.990 1.00 0.00 128 ALA A N 1
ATOM 2023 C CA . ALA A 1 128 ? -5.395 6.185 -5.302 1.00 0.00 128 ALA A CA 1
ATOM 2024 C C . ALA A 1 128 ? -4.940 5.729 -3.922 1.00 0.00 128 ALA A C 1
ATOM 2025 O O . ALA A 1 128 ? -3.824 6.027 -3.496 1.00 0.00 128 ALA A O 1
ATOM 2032 N N . GLN A 1 129 ? -5.809 5.003 -3.228 1.00 0.00 129 GLN A N 1
ATOM 2033 C CA . GLN A 1 129 ? -5.475 4.452 -1.920 1.00 0.00 129 GLN A CA 1
ATOM 2034 C C . GLN A 1 129 ? -4.336 3.446 -2.020 1.00 0.00 129 GLN A C 1
ATOM 2035 O O . GLN A 1 129 ? -3.494 3.356 -1.127 1.00 0.00 129 GLN A O 1
ATOM 2049 N N . LYS A 1 130 ? -4.314 2.691 -3.114 1.00 0.00 130 LYS A N 1
ATOM 2050 C CA . LYS A 1 130 ? -3.241 1.737 -3.365 1.00 0.00 130 LYS A CA 1
ATOM 2051 C C . LYS A 1 130 ? -1.898 2.442 -3.503 1.00 0.00 130 LYS A C 1
ATOM 2052 O O . LYS A 1 130 ? -0.875 1.948 -3.029 1.00 0.00 130 LYS A O 1
ATOM 2071 N N . ARG A 1 131 ? -1.908 3.600 -4.155 1.00 0.00 131 ARG A N 1
ATOM 2072 C CA . ARG A 1 131 ? -0.679 4.336 -4.427 1.00 0.00 131 ARG A CA 1
ATOM 2073 C C . ARG A 1 131 ? -0.233 5.131 -3.207 1.00 0.00 131 ARG A C 1
ATOM 2074 O O . ARG A 1 131 ? 0.963 5.285 -2.958 1.00 0.00 131 ARG A O 1
ATOM 2095 N N . LEU A 1 132 ? -1.200 5.635 -2.448 1.00 0.00 132 LEU A N 1
ATOM 2096 C CA . LEU A 1 132 ? -0.911 6.350 -1.211 1.00 0.00 132 LEU A CA 1
ATOM 2097 C C . LEU A 1 132 ? -0.117 5.479 -0.245 1.00 0.00 132 LEU A C 1
ATOM 2098 O O . LEU A 1 132 ? 1.067 5.348 -0.389 1.00 0.00 132 LEU A O 1
ATOM 2115 N N . HIS A 1 1 ? 2.436 19.539 -12.457 1.00 0.00 1 HIS A N 2
ATOM 2116 C CA . HIS A 1 1 ? 2.736 18.499 -11.480 1.00 0.00 1 HIS A CA 2
ATOM 2117 C C . HIS A 1 1 ? 2.416 17.116 -12.032 1.00 0.00 1 HIS A C 2
ATOM 2118 O O . HIS A 1 1 ? 1.273 16.828 -12.385 1.00 0.00 1 HIS A O 2
ATOM 2133 N N . HIS A 1 2 ? 3.432 16.263 -12.104 1.00 0.00 2 HIS A N 2
ATOM 2134 C CA . HIS A 1 2 ? 3.272 14.925 -12.659 1.00 0.00 2 HIS A CA 2
ATOM 2135 C C . HIS A 1 2 ? 4.008 13.888 -11.820 1.00 0.00 2 HIS A C 2
ATOM 2136 O O . HIS A 1 2 ? 5.077 13.412 -12.202 1.00 0.00 2 HIS A O 2
ATOM 2149 N N . HIS A 1 3 ? 3.429 13.542 -10.675 1.00 0.00 3 HIS A N 2
ATOM 2150 C CA . HIS A 1 3 ? 4.067 12.622 -9.742 1.00 0.00 3 HIS A CA 2
ATOM 2151 C C . HIS A 1 3 ? 4.340 11.274 -10.397 1.00 0.00 3 HIS A C 2
ATOM 2152 O O . HIS A 1 3 ? 3.418 10.594 -10.847 1.00 0.00 3 HIS A O 2
ATOM 2165 N N . HIS A 1 4 ? 5.612 10.893 -10.448 1.00 0.00 4 HIS A N 2
ATOM 2166 C CA . HIS A 1 4 ? 6.005 9.611 -11.019 1.00 0.00 4 HIS A CA 2
ATOM 2167 C C . HIS A 1 4 ? 5.539 8.452 -10.146 1.00 0.00 4 HIS A C 2
ATOM 2168 O O . HIS A 1 4 ? 5.608 8.520 -8.919 1.00 0.00 4 HIS A O 2
ATOM 2181 N N . HIS A 1 5 ? 5.065 7.389 -10.787 1.00 0.00 5 HIS A N 2
ATOM 2182 C CA . HIS A 1 5 ? 4.590 6.212 -10.070 1.00 0.00 5 HIS A CA 2
ATOM 2183 C C . HIS A 1 5 ? 5.734 5.501 -9.359 1.00 0.00 5 HIS A C 2
ATOM 2184 O O . HIS A 1 5 ? 6.752 5.178 -9.970 1.00 0.00 5 HIS A O 2
ATOM 2197 N N . HIS A 1 6 ? 5.560 5.261 -8.063 1.00 0.00 6 HIS A N 2
ATOM 2198 C CA . HIS A 1 6 ? 6.552 4.535 -7.279 1.00 0.00 6 HIS A CA 2
ATOM 2199 C C . HIS A 1 6 ? 5.889 3.533 -6.344 1.00 0.00 6 HIS A C 2
ATOM 2200 O O . HIS A 1 6 ? 4.748 3.723 -5.922 1.00 0.00 6 HIS A O 2
ATOM 2213 N N . GLU A 1 7 ? 6.610 2.464 -6.022 1.00 0.00 7 GLU A N 2
ATOM 2214 C CA . GLU A 1 7 ? 6.135 1.482 -5.055 1.00 0.00 7 GLU A CA 2
ATOM 2215 C C . GLU A 1 7 ? 6.230 2.019 -3.633 1.00 0.00 7 GLU A C 2
ATOM 2216 O O . GLU A 1 7 ? 5.428 1.661 -2.769 1.00 0.00 7 GLU A O 2
ATOM 2228 N N . ASN A 1 8 ? 7.214 2.879 -3.394 1.00 0.00 8 ASN A N 2
ATOM 2229 C CA . ASN A 1 8 ? 7.396 3.490 -2.083 1.00 0.00 8 ASN A CA 2
ATOM 2230 C C . ASN A 1 8 ? 6.583 4.772 -1.955 1.00 0.00 8 ASN A C 2
ATOM 2231 O O . ASN A 1 8 ? 6.243 5.406 -2.954 1.00 0.00 8 ASN A O 2
ATOM 2242 N N . LEU A 1 9 ? 6.274 5.149 -0.719 1.00 0.00 9 LEU A N 2
ATOM 2243 C CA . LEU A 1 9 ? 5.448 6.322 -0.460 1.00 0.00 9 LEU A CA 2
ATOM 2244 C C . LEU A 1 9 ? 6.253 7.607 -0.606 1.00 0.00 9 LEU A C 2
ATOM 2245 O O . LEU A 1 9 ? 7.150 7.883 0.190 1.00 0.00 9 LEU A O 2
ATOM 2261 N N . TYR A 1 10 ? 5.927 8.390 -1.629 1.00 0.00 10 TYR A N 2
ATOM 2262 C CA . TYR A 1 10 ? 6.531 9.704 -1.811 1.00 0.00 10 TYR A CA 2
ATOM 2263 C C . TYR A 1 10 ? 5.471 10.797 -1.847 1.00 0.00 10 TYR A C 2
ATOM 2264 O O . TYR A 1 10 ? 5.664 11.842 -2.468 1.00 0.00 10 TYR A O 2
ATOM 2282 N N . PHE A 1 11 ? 4.350 10.550 -1.178 1.00 0.00 11 PHE A N 2
ATOM 2283 C CA . PHE A 1 11 ? 3.233 11.488 -1.180 1.00 0.00 11 PHE A CA 2
ATOM 2284 C C . PHE A 1 11 ? 3.144 12.241 0.142 1.00 0.00 11 PHE A C 2
ATOM 2285 O O . PHE A 1 11 ? 3.819 11.895 1.111 1.00 0.00 11 PHE A O 2
ATOM 2302 N N . GLN A 1 12 ? 2.306 13.272 0.174 1.00 0.00 12 GLN A N 2
ATOM 2303 C CA . GLN A 1 12 ? 2.168 14.109 1.359 1.00 0.00 12 GLN A CA 2
ATOM 2304 C C . GLN A 1 12 ? 0.991 13.661 2.216 1.00 0.00 12 GLN A C 2
ATOM 2305 O O . GLN A 1 12 ? -0.026 13.198 1.698 1.00 0.00 12 GLN A O 2
ATOM 2319 N N . SER A 1 13 ? 1.134 13.801 3.529 1.00 0.00 13 SER A N 2
ATOM 2320 C CA . SER A 1 13 ? 0.073 13.435 4.459 1.00 0.00 13 SER A CA 2
ATOM 2321 C C . SER A 1 13 ? -1.081 14.428 4.397 1.00 0.00 13 SER A C 2
ATOM 2322 O O . SER A 1 13 ? -2.230 14.078 4.666 1.00 0.00 13 SER A O 2
ATOM 2330 N N . SER A 1 14 ? -0.768 15.669 4.039 1.00 0.00 14 SER A N 2
ATOM 2331 C CA . SER A 1 14 ? -1.793 16.675 3.788 1.00 0.00 14 SER A CA 2
ATOM 2332 C C . SER A 1 14 ? -2.666 16.288 2.602 1.00 0.00 14 SER A C 2
ATOM 2333 O O . SER A 1 14 ? -3.893 16.371 2.669 1.00 0.00 14 SER A O 2
ATOM 2341 N N . ALA A 1 15 ? -2.028 15.866 1.516 1.00 0.00 15 ALA A N 2
ATOM 2342 C CA . ALA A 1 15 ? -2.746 15.363 0.351 1.00 0.00 15 ALA A CA 2
ATOM 2343 C C . ALA A 1 15 ? -3.557 14.121 0.698 1.00 0.00 15 ALA A C 2
ATOM 2344 O O . ALA A 1 15 ? -4.672 13.940 0.211 1.00 0.00 15 ALA A O 2
ATOM 2351 N N . LYS A 1 16 ? -2.989 13.267 1.544 1.00 0.00 16 LYS A N 2
ATOM 2352 C CA . LYS A 1 16 ? -3.668 12.053 1.978 1.00 0.00 16 LYS A CA 2
ATOM 2353 C C . LYS A 1 16 ? -4.963 12.378 2.712 1.00 0.00 16 LYS A C 2
ATOM 2354 O O . LYS A 1 16 ? -5.990 11.736 2.493 1.00 0.00 16 LYS A O 2
ATOM 2373 N N . GLN A 1 17 ? -4.907 13.379 3.584 1.00 0.00 17 GLN A N 2
ATOM 2374 C CA . GLN A 1 17 ? -6.083 13.816 4.326 1.00 0.00 17 GLN A CA 2
ATOM 2375 C C . GLN A 1 17 ? -7.135 14.404 3.394 1.00 0.00 17 GLN A C 2
ATOM 2376 O O . GLN A 1 17 ? -8.324 14.108 3.518 1.00 0.00 17 GLN A O 2
ATOM 2390 N N . ASP A 1 18 ? -6.691 15.238 2.460 1.00 0.00 18 ASP A N 2
ATOM 2391 C CA . ASP A 1 18 ? -7.582 15.814 1.461 1.00 0.00 18 ASP A CA 2
ATOM 2392 C C . ASP A 1 18 ? -8.237 14.729 0.615 1.00 0.00 18 ASP A C 2
ATOM 2393 O O . ASP A 1 18 ? -9.418 14.818 0.280 1.00 0.00 18 ASP A O 2
ATOM 2402 N N . PHE A 1 19 ? -7.463 13.705 0.274 1.00 0.00 19 PHE A N 2
ATOM 2403 C CA . PHE A 1 19 ? -7.992 12.551 -0.444 1.00 0.00 19 PHE A CA 2
ATOM 2404 C C . PHE A 1 19 ? -9.097 11.867 0.350 1.00 0.00 19 PHE A C 2
ATOM 2405 O O . PHE A 1 19 ? -10.178 11.602 -0.175 1.00 0.00 19 PHE A O 2
ATOM 2422 N N . ALA A 1 20 ? -8.819 11.584 1.618 1.00 0.00 20 ALA A N 2
ATOM 2423 C CA . ALA A 1 20 ? -9.789 10.929 2.487 1.00 0.00 20 ALA A CA 2
ATOM 2424 C C . ALA A 1 20 ? -11.081 11.729 2.573 1.00 0.00 20 ALA A C 2
ATOM 2425 O O . ALA A 1 20 ? -12.175 11.165 2.545 1.00 0.00 20 ALA A O 2
ATOM 2432 N N . GLU A 1 21 ? -10.949 13.048 2.676 1.00 0.00 21 GLU A N 2
ATOM 2433 C CA . GLU A 1 21 ? -12.107 13.929 2.762 1.00 0.00 21 GLU A CA 2
ATOM 2434 C C . GLU A 1 21 ? -12.880 13.953 1.450 1.00 0.00 21 GLU A C 2
ATOM 2435 O O . GLU A 1 21 ? -14.108 14.047 1.443 1.00 0.00 21 GLU A O 2
ATOM 2447 N N . GLY A 1 22 ? -12.155 13.867 0.340 1.00 0.00 22 GLY A N 2
ATOM 2448 C CA . GLY A 1 22 ? -12.776 13.773 -0.976 1.00 0.00 22 GLY A CA 2
ATOM 2449 C C . GLY A 1 22 ? -13.626 12.515 -1.095 1.00 0.00 22 GLY A C 2
ATOM 2450 O O . GLY A 1 22 ? -14.724 12.547 -1.652 1.00 0.00 22 GLY A O 2
ATOM 2454 N N . VAL A 1 23 ? -13.114 11.409 -0.567 1.00 0.00 23 VAL A N 2
ATOM 2455 C CA . VAL A 1 23 ? -13.849 10.149 -0.565 1.00 0.00 23 VAL A CA 2
ATOM 2456 C C . VAL A 1 23 ? -15.112 10.250 0.280 1.00 0.00 23 VAL A C 2
ATOM 2457 O O . VAL A 1 23 ? -16.171 9.758 -0.108 1.00 0.00 23 VAL A O 2
ATOM 2470 N N . LYS A 1 24 ? -14.994 10.892 1.437 1.00 0.00 24 LYS A N 2
ATOM 2471 C CA . LYS A 1 24 ? -16.143 11.127 2.304 1.00 0.00 24 LYS A CA 2
ATOM 2472 C C . LYS A 1 24 ? -17.243 11.882 1.568 1.00 0.00 24 LYS A C 2
ATOM 2473 O O . LYS A 1 24 ? -18.418 11.528 1.657 1.00 0.00 24 LYS A O 2
ATOM 2492 N N . LEU A 1 25 ? -16.854 12.923 0.840 1.00 0.00 25 LEU A N 2
ATOM 2493 C CA . LEU A 1 25 ? -17.808 13.736 0.095 1.00 0.00 25 LEU A CA 2
ATOM 2494 C C . LEU A 1 25 ? -18.399 12.959 -1.073 1.00 0.00 25 LEU A C 2
ATOM 2495 O O . LEU A 1 25 ? -19.569 13.129 -1.416 1.00 0.00 25 LEU A O 2
ATOM 2511 N N . TRP A 1 26 ? -17.584 12.105 -1.683 1.00 0.00 26 TRP A N 2
ATOM 2512 C CA . TRP A 1 26 ? -18.053 11.222 -2.744 1.00 0.00 26 TRP A CA 2
ATOM 2513 C C . TRP A 1 26 ? -19.163 10.304 -2.247 1.00 0.00 26 TRP A C 2
ATOM 2514 O O . TRP A 1 26 ? -20.167 10.103 -2.929 1.00 0.00 26 TRP A O 2
ATOM 2535 N N . GLN A 1 27 ? -18.974 9.749 -1.054 1.00 0.00 27 GLN A N 2
ATOM 2536 C CA . GLN A 1 27 ? -19.970 8.871 -0.452 1.00 0.00 27 GLN A CA 2
ATOM 2537 C C . GLN A 1 27 ? -21.285 9.606 -0.222 1.00 0.00 27 GLN A C 2
ATOM 2538 O O . GLN A 1 27 ? -22.361 9.067 -0.479 1.00 0.00 27 GLN A O 2
ATOM 2552 N N . GLU A 1 28 ? -21.191 10.838 0.265 1.00 0.00 28 GLU A N 2
ATOM 2553 C CA . GLU A 1 28 ? -22.362 11.692 0.421 1.00 0.00 28 GLU A CA 2
ATOM 2554 C C . GLU A 1 28 ? -23.040 11.948 -0.919 1.00 0.00 28 GLU A C 2
ATOM 2555 O O . GLU A 1 28 ? -24.265 11.895 -1.026 1.00 0.00 28 GLU A O 2
ATOM 2567 N N . ASN A 1 29 ? -22.235 12.224 -1.940 1.00 0.00 29 ASN A N 2
ATOM 2568 C CA . ASN A 1 29 ? -22.756 12.483 -3.277 1.00 0.00 29 ASN A CA 2
ATOM 2569 C C . ASN A 1 29 ? -23.497 11.270 -3.824 1.00 0.00 29 ASN A C 2
ATOM 2570 O O . ASN A 1 29 ? -24.521 11.406 -4.493 1.00 0.00 29 ASN A O 2
ATOM 2581 N N . ALA A 1 30 ? -22.972 10.084 -3.536 1.00 0.00 30 ALA A N 2
ATOM 2582 C CA . ALA A 1 30 ? -23.620 8.841 -3.940 1.00 0.00 30 ALA A CA 2
ATOM 2583 C C . ALA A 1 30 ? -25.005 8.715 -3.319 1.00 0.00 30 ALA A C 2
ATOM 2584 O O . ALA A 1 30 ? -25.956 8.295 -3.978 1.00 0.00 30 ALA A O 2
ATOM 2591 N N . VAL A 1 31 ? -25.113 9.081 -2.046 1.00 0.00 31 VAL A N 2
ATOM 2592 C CA . VAL A 1 31 ? -26.401 9.110 -1.363 1.00 0.00 31 VAL A CA 2
ATOM 2593 C C . VAL A 1 31 ? -27.334 10.139 -1.989 1.00 0.00 31 VAL A C 2
ATOM 2594 O O . VAL A 1 31 ? -28.512 9.866 -2.218 1.00 0.00 31 VAL A O 2
ATOM 2607 N N . LEU A 1 32 ? -26.799 11.324 -2.264 1.00 0.00 32 LEU A N 2
ATOM 2608 C CA . LEU A 1 32 ? -27.580 12.394 -2.874 1.00 0.00 32 LEU A CA 2
ATOM 2609 C C . LEU A 1 32 ? -28.112 11.978 -4.239 1.00 0.00 32 LEU A C 2
ATOM 2610 O O . LEU A 1 32 ? -29.216 12.358 -4.628 1.00 0.00 32 LEU A O 2
ATOM 2626 N N . TRP A 1 33 ? -27.319 11.197 -4.964 1.00 0.00 33 TRP A N 2
ATOM 2627 C CA . TRP A 1 33 ? -27.727 10.692 -6.270 1.00 0.00 33 TRP A CA 2
ATOM 2628 C C . TRP A 1 33 ? -28.997 9.857 -6.166 1.00 0.00 33 TRP A C 2
ATOM 2629 O O . TRP A 1 33 ? -29.920 10.013 -6.964 1.00 0.00 33 TRP A O 2
ATOM 2650 N N . THR A 1 34 ? -29.036 8.971 -5.177 1.00 0.00 34 THR A N 2
ATOM 2651 C CA . THR A 1 34 ? -30.192 8.107 -4.969 1.00 0.00 34 THR A CA 2
ATOM 2652 C C . THR A 1 34 ? -31.391 8.901 -4.467 1.00 0.00 34 THR A C 2
ATOM 2653 O O . THR A 1 34 ? -32.539 8.542 -4.726 1.00 0.00 34 THR A O 2
ATOM 2664 N N . ARG A 1 35 ? -31.117 9.984 -3.747 1.00 0.00 35 ARG A N 2
ATOM 2665 C CA . ARG A 1 35 ? -32.172 10.851 -3.235 1.00 0.00 35 ARG A CA 2
ATOM 2666 C C . ARG A 1 35 ? -32.851 11.617 -4.362 1.00 0.00 35 ARG A C 2
ATOM 2667 O O . ARG A 1 35 ? -34.057 11.860 -4.322 1.00 0.00 35 ARG A O 2
ATOM 2688 N N . LEU A 1 36 ? -32.070 11.996 -5.368 1.00 0.00 36 LEU A N 2
ATOM 2689 C CA . LEU A 1 36 ? -32.610 12.651 -6.553 1.00 0.00 36 LEU A CA 2
ATOM 2690 C C . LEU A 1 36 ? -33.635 11.767 -7.252 1.00 0.00 36 LEU A C 2
ATOM 2691 O O . LEU A 1 36 ? -34.698 12.236 -7.660 1.00 0.00 36 LEU A O 2
ATOM 2707 N N . VAL A 1 37 ? -33.310 10.486 -7.386 1.00 0.00 37 VAL A N 2
ATOM 2708 C CA . VAL A 1 37 ? -34.207 9.531 -8.027 1.00 0.00 37 VAL A CA 2
ATOM 2709 C C . VAL A 1 37 ? -35.526 9.423 -7.274 1.00 0.00 37 VAL A C 2
ATOM 2710 O O . VAL A 1 37 ? -36.601 9.526 -7.866 1.00 0.00 37 VAL A O 2
ATOM 2723 N N . GLN A 1 38 ? -35.439 9.215 -5.965 1.00 0.00 38 GLN A N 2
ATOM 2724 C CA . GLN A 1 38 ? -36.624 9.008 -5.141 1.00 0.00 38 GLN A CA 2
ATOM 2725 C C . GLN A 1 38 ? -37.458 10.279 -5.048 1.00 0.00 38 GLN A C 2
ATOM 2726 O O . GLN A 1 38 ? -38.681 10.243 -5.191 1.00 0.00 38 GLN A O 2
ATOM 2740 N N . ALA A 1 39 ? -36.792 11.403 -4.806 1.00 0.00 39 ALA A N 2
ATOM 2741 C CA . ALA A 1 39 ? -37.479 12.672 -4.597 1.00 0.00 39 ALA A CA 2
ATOM 2742 C C . ALA A 1 39 ? -38.203 13.120 -5.860 1.00 0.00 39 ALA A C 2
ATOM 2743 O O . ALA A 1 39 ? -39.364 13.527 -5.810 1.00 0.00 39 ALA A O 2
ATOM 2750 N N . PHE A 1 40 ? -37.511 13.044 -6.992 1.00 0.00 40 PHE A N 2
ATOM 2751 C CA . PHE A 1 40 ? -38.067 13.495 -8.261 1.00 0.00 40 PHE A CA 2
ATOM 2752 C C . PHE A 1 40 ? -39.284 12.667 -8.656 1.00 0.00 40 PHE A C 2
ATOM 2753 O O . PHE A 1 40 ? -40.298 13.208 -9.097 1.00 0.00 40 PHE A O 2
ATOM 2770 N N . GLN A 1 41 ? -39.176 11.353 -8.495 1.00 0.00 41 GLN A N 2
ATOM 2771 C CA . GLN A 1 41 ? -40.268 10.447 -8.832 1.00 0.00 41 GLN A CA 2
ATOM 2772 C C . GLN A 1 41 ? -41.464 10.661 -7.913 1.00 0.00 41 GLN A C 2
ATOM 2773 O O . GLN A 1 41 ? -42.613 10.550 -8.338 1.00 0.00 41 GLN A O 2
ATOM 2787 N N . SER A 1 42 ? -41.186 10.968 -6.650 1.00 0.00 42 SER A N 2
ATOM 2788 C CA . SER A 1 42 ? -42.237 11.275 -5.688 1.00 0.00 42 SER A CA 2
ATOM 2789 C C . SER A 1 42 ? -42.889 12.618 -5.994 1.00 0.00 42 SER A C 2
ATOM 2790 O O . SER A 1 42 ? -44.031 12.867 -5.607 1.00 0.00 42 SER A O 2
ATOM 2798 N N . GLY A 1 43 ? -42.157 13.480 -6.690 1.00 0.00 43 GLY A N 2
ATOM 2799 C CA . GLY A 1 43 ? -42.705 14.747 -7.160 1.00 0.00 43 GLY A CA 2
ATOM 2800 C C . GLY A 1 43 ? -42.200 15.912 -6.319 1.00 0.00 43 GLY A C 2
ATOM 2801 O O . GLY A 1 43 ? -42.626 17.052 -6.500 1.00 0.00 43 GLY A O 2
ATOM 2805 N N . ASP A 1 44 ? -41.288 15.618 -5.398 1.00 0.00 44 ASP A N 2
ATOM 2806 C CA . ASP A 1 44 ? -40.770 16.629 -4.483 1.00 0.00 44 ASP A CA 2
ATOM 2807 C C . ASP A 1 44 ? -39.618 17.403 -5.112 1.00 0.00 44 ASP A C 2
ATOM 2808 O O . ASP A 1 44 ? -38.451 17.143 -4.821 1.00 0.00 44 ASP A O 2
ATOM 2817 N N . GLN A 1 45 ? -39.954 18.354 -5.977 1.00 0.00 45 GLN A N 2
ATOM 2818 C CA . GLN A 1 45 ? -38.947 19.134 -6.686 1.00 0.00 45 GLN A CA 2
ATOM 2819 C C . GLN A 1 45 ? -38.133 19.989 -5.724 1.00 0.00 45 GLN A C 2
ATOM 2820 O O . GLN A 1 45 ? -36.947 20.235 -5.947 1.00 0.00 45 GLN A O 2
ATOM 2834 N N . SER A 1 46 ? -38.775 20.439 -4.651 1.00 0.00 46 SER A N 2
ATOM 2835 C CA . SER A 1 46 ? -38.145 21.355 -3.709 1.00 0.00 46 SER A CA 2
ATOM 2836 C C . SER A 1 46 ? -36.927 20.717 -3.052 1.00 0.00 46 SER A C 2
ATOM 2837 O O . SER A 1 46 ? -35.918 21.381 -2.817 1.00 0.00 46 SER A O 2
ATOM 2845 N N . THR A 1 47 ? -37.028 19.426 -2.757 1.00 0.00 47 THR A N 2
ATOM 2846 C CA . THR A 1 47 ? -35.895 18.666 -2.243 1.00 0.00 47 THR A CA 2
ATOM 2847 C C . THR A 1 47 ? -34.874 18.390 -3.338 1.00 0.00 47 THR A C 2
ATOM 2848 O O . THR A 1 47 ? -33.669 18.533 -3.128 1.00 0.00 47 THR A O 2
ATOM 2859 N N . VAL A 1 48 ? -35.362 17.994 -4.509 1.00 0.00 48 VAL A N 2
ATOM 2860 C CA . VAL A 1 48 ? -34.495 17.737 -5.653 1.00 0.00 48 VAL A CA 2
ATOM 2861 C C . VAL A 1 48 ? -33.569 18.917 -5.918 1.00 0.00 48 VAL A C 2
ATOM 2862 O O . VAL A 1 48 ? -32.379 18.739 -6.176 1.00 0.00 48 VAL A O 2
ATOM 2875 N N . ASP A 1 49 ? -34.122 20.123 -5.854 1.00 0.00 49 ASP A N 2
ATOM 2876 C CA . ASP A 1 49 ? -33.340 21.337 -6.057 1.00 0.00 49 ASP A CA 2
ATOM 2877 C C . ASP A 1 49 ? -32.208 21.439 -5.042 1.00 0.00 49 ASP A C 2
ATOM 2878 O O . ASP A 1 49 ? -31.060 21.695 -5.404 1.00 0.00 49 ASP A O 2
ATOM 2887 N N . SER A 1 50 ? -32.539 21.237 -3.772 1.00 0.00 50 SER A N 2
ATOM 2888 C CA . SER A 1 50 ? -31.561 21.357 -2.697 1.00 0.00 50 SER A CA 2
ATOM 2889 C C . SER A 1 50 ? -30.517 20.251 -2.777 1.00 0.00 50 SER A C 2
ATOM 2890 O O . SER A 1 50 ? -29.365 20.442 -2.386 1.00 0.00 50 SER A O 2
ATOM 2898 N N . LEU A 1 51 ? -30.926 19.094 -3.285 1.00 0.00 51 LEU A N 2
ATOM 2899 C CA . LEU A 1 51 ? -30.012 17.973 -3.470 1.00 0.00 51 LEU A CA 2
ATOM 2900 C C . LEU A 1 51 ? -28.947 18.297 -4.510 1.00 0.00 51 LEU A C 2
ATOM 2901 O O . LEU A 1 51 ? -27.770 17.987 -4.323 1.00 0.00 51 LEU A O 2
ATOM 2917 N N . LEU A 1 52 ? -29.366 18.921 -5.605 1.00 0.00 52 LEU A N 2
ATOM 2918 C CA . LEU A 1 52 ? -28.442 19.326 -6.657 1.00 0.00 52 LEU A CA 2
ATOM 2919 C C . LEU A 1 52 ? -27.519 20.441 -6.181 1.00 0.00 52 LEU A C 2
ATOM 2920 O O . LEU A 1 52 ? -26.350 20.498 -6.563 1.00 0.00 52 LEU A O 2
ATOM 2936 N N . LYS A 1 53 ? -28.051 21.325 -5.344 1.00 0.00 53 LYS A N 2
ATOM 2937 C CA . LYS A 1 53 ? -27.254 22.389 -4.745 1.00 0.00 53 LYS A CA 2
ATOM 2938 C C . LYS A 1 53 ? -26.158 21.821 -3.853 1.00 0.00 53 LYS A C 2
ATOM 2939 O O . LYS A 1 53 ? -25.028 22.310 -3.853 1.00 0.00 53 LYS A O 2
ATOM 2958 N N . GLN A 1 54 ? -26.498 20.786 -3.093 1.00 0.00 54 GLN A N 2
ATOM 2959 C CA . GLN A 1 54 ? -25.525 20.104 -2.247 1.00 0.00 54 GLN A CA 2
ATOM 2960 C C . GLN A 1 54 ? -24.464 19.402 -3.084 1.00 0.00 54 GLN A C 2
ATOM 2961 O O . GLN A 1 54 ? -23.281 19.416 -2.744 1.00 0.00 54 GLN A O 2
ATOM 2975 N N . LEU A 1 55 ? -24.894 18.787 -4.181 1.00 0.00 55 LEU A N 2
ATOM 2976 C CA . LEU A 1 55 ? -23.974 18.135 -5.105 1.00 0.00 55 LEU A CA 2
ATOM 2977 C C . LEU A 1 55 ? -23.010 19.139 -5.723 1.00 0.00 55 LEU A C 2
ATOM 2978 O O . LEU A 1 55 ? -21.819 18.863 -5.869 1.00 0.00 55 LEU A O 2
ATOM 2994 N N . ASP A 1 56 ? -23.532 20.306 -6.085 1.00 0.00 56 ASP A N 2
ATOM 2995 C CA . ASP A 1 56 ? -22.705 21.382 -6.619 1.00 0.00 56 ASP A CA 2
ATOM 2996 C C . ASP A 1 56 ? -21.620 21.786 -5.629 1.00 0.00 56 ASP A C 2
ATOM 2997 O O . ASP A 1 56 ? -20.454 21.929 -5.996 1.00 0.00 56 ASP A O 2
ATOM 3006 N N . ALA A 1 57 ? -22.011 21.969 -4.373 1.00 0.00 57 ALA A N 2
ATOM 3007 C CA . ALA A 1 57 ? -21.070 22.352 -3.326 1.00 0.00 57 ALA A CA 2
ATOM 3008 C C . ALA A 1 57 ? -19.998 21.288 -3.132 1.00 0.00 57 ALA A C 2
ATOM 3009 O O . ALA A 1 57 ? -18.807 21.594 -3.084 1.00 0.00 57 ALA A O 2
ATOM 3016 N N . ASN A 1 58 ? -20.429 20.036 -3.019 1.00 0.00 58 ASN A N 2
ATOM 3017 C CA . ASN A 1 58 ? -19.512 18.931 -2.765 1.00 0.00 58 ASN A CA 2
ATOM 3018 C C . ASN A 1 58 ? -18.550 18.734 -3.930 1.00 0.00 58 ASN A C 2
ATOM 3019 O O . ASN A 1 58 ? -17.363 18.476 -3.731 1.00 0.00 58 ASN A O 2
ATOM 3030 N N . ALA A 1 59 ? -19.070 18.858 -5.147 1.00 0.00 59 ALA A N 2
ATOM 3031 C CA . ALA A 1 59 ? -18.252 18.723 -6.346 1.00 0.00 59 ALA A CA 2
ATOM 3032 C C . ALA A 1 59 ? -17.139 19.763 -6.373 1.00 0.00 59 ALA A C 2
ATOM 3033 O O . ALA A 1 59 ? -15.998 19.457 -6.722 1.00 0.00 59 ALA A O 2
ATOM 3040 N N . ALA A 1 60 ? -17.476 20.994 -6.004 1.00 0.00 60 ALA A N 2
ATOM 3041 C CA . ALA A 1 60 ? -16.489 22.061 -5.901 1.00 0.00 60 ALA A CA 2
ATOM 3042 C C . ALA A 1 60 ? -15.496 21.786 -4.779 1.00 0.00 60 ALA A C 2
ATOM 3043 O O . ALA A 1 60 ? -14.294 22.005 -4.933 1.00 0.00 60 ALA A O 2
ATOM 3050 N N . ARG A 1 61 ? -16.005 21.306 -3.650 1.00 0.00 61 ARG A N 2
ATOM 3051 C CA . ARG A 1 61 ? -15.163 21.003 -2.498 1.00 0.00 61 ARG A CA 2
ATOM 3052 C C . ARG A 1 61 ? -14.123 19.944 -2.838 1.00 0.00 61 ARG A C 2
ATOM 3053 O O . ARG A 1 61 ? -12.940 20.102 -2.535 1.00 0.00 61 ARG A O 2
ATOM 3074 N N . VAL A 1 62 ? -14.570 18.864 -3.470 1.00 0.00 62 VAL A N 2
ATOM 3075 C CA . VAL A 1 62 ? -13.677 17.778 -3.857 1.00 0.00 62 VAL A CA 2
ATOM 3076 C C . VAL A 1 62 ? -12.696 18.228 -4.931 1.00 0.00 62 VAL A C 2
ATOM 3077 O O . VAL A 1 62 ? -11.509 17.904 -4.877 1.00 0.00 62 VAL A O 2
ATOM 3090 N N . GLU A 1 63 ? -13.197 18.977 -5.907 1.00 0.00 63 GLU A N 2
ATOM 3091 C CA . GLU A 1 63 ? -12.351 19.542 -6.952 1.00 0.00 63 GLU A CA 2
ATOM 3092 C C . GLU A 1 63 ? -11.168 20.295 -6.355 1.00 0.00 63 GLU A C 2
ATOM 3093 O O . GLU A 1 63 ? -10.028 20.120 -6.786 1.00 0.00 63 GLU A O 2
ATOM 3105 N N . GLN A 1 64 ? -11.446 21.132 -5.361 1.00 0.00 64 GLN A N 2
ATOM 3106 C CA . GLN A 1 64 ? -10.401 21.885 -4.679 1.00 0.00 64 GLN A CA 2
ATOM 3107 C C . GLN A 1 64 ? -9.436 20.955 -3.955 1.00 0.00 64 GLN A C 2
ATOM 3108 O O . GLN A 1 64 ? -8.221 21.148 -4.000 1.00 0.00 64 GLN A O 2
ATOM 3122 N N . LEU A 1 65 ? -9.983 19.945 -3.287 1.00 0.00 65 LEU A N 2
ATOM 3123 C CA . LEU A 1 65 ? -9.171 18.981 -2.555 1.00 0.00 65 LEU A CA 2
ATOM 3124 C C . LEU A 1 65 ? -8.238 18.223 -3.490 1.00 0.00 65 LEU A C 2
ATOM 3125 O O . LEU A 1 65 ? -7.082 17.965 -3.154 1.00 0.00 65 LEU A O 2
ATOM 3141 N N . LEU A 1 66 ? -8.746 17.869 -4.666 1.00 0.00 66 LEU A N 2
ATOM 3142 C CA . LEU A 1 66 ? -7.961 17.133 -5.649 1.00 0.00 66 LEU A CA 2
ATOM 3143 C C . LEU A 1 66 ? -6.858 18.003 -6.237 1.00 0.00 66 LEU A C 2
ATOM 3144 O O . LEU A 1 66 ? -5.753 17.528 -6.501 1.00 0.00 66 LEU A O 2
ATOM 3160 N N . GLN A 1 67 ? -7.163 19.280 -6.439 1.00 0.00 67 GLN A N 2
ATOM 3161 C CA . GLN A 1 67 ? -6.174 20.238 -6.919 1.00 0.00 67 GLN A CA 2
ATOM 3162 C C . GLN A 1 67 ? -5.062 20.440 -5.898 1.00 0.00 67 GLN A C 2
ATOM 3163 O O . GLN A 1 67 ? -3.894 20.585 -6.258 1.00 0.00 67 GLN A O 2
ATOM 3177 N N . ARG A 1 68 ? -5.432 20.449 -4.622 1.00 0.00 68 ARG A N 2
ATOM 3178 C CA . ARG A 1 68 ? -4.456 20.506 -3.541 1.00 0.00 68 ARG A CA 2
ATOM 3179 C C . ARG A 1 68 ? -3.528 19.299 -3.573 1.00 0.00 68 ARG A C 2
ATOM 3180 O O . ARG A 1 68 ? -2.315 19.432 -3.410 1.00 0.00 68 ARG A O 2
ATOM 3201 N N . ILE A 1 69 ? -4.105 18.121 -3.785 1.00 0.00 69 ILE A N 2
ATOM 3202 C CA . ILE A 1 69 ? -3.322 16.898 -3.924 1.00 0.00 69 ILE A CA 2
ATOM 3203 C C . ILE A 1 69 ? -2.337 17.004 -5.080 1.00 0.00 69 ILE A C 2
ATOM 3204 O O . ILE A 1 69 ? -1.182 16.592 -4.964 1.00 0.00 69 ILE A O 2
ATOM 3220 N N . ILE A 1 70 ? -2.799 17.557 -6.196 1.00 0.00 70 ILE A N 2
ATOM 3221 C CA . ILE A 1 70 ? -1.947 17.756 -7.363 1.00 0.00 70 ILE A CA 2
ATOM 3222 C C . ILE A 1 70 ? -0.807 18.719 -7.055 1.00 0.00 70 ILE A C 2
ATOM 3223 O O . ILE A 1 70 ? 0.339 18.480 -7.434 1.00 0.00 70 ILE A O 2
ATOM 3239 N N . SER A 1 71 ? -1.129 19.808 -6.366 1.00 0.00 71 SER A N 2
ATOM 3240 C CA . SER A 1 71 ? -0.152 20.853 -6.083 1.00 0.00 71 SER A CA 2
ATOM 3241 C C . SER A 1 71 ? 0.895 20.372 -5.087 1.00 0.00 71 SER A C 2
ATOM 3242 O O . SER A 1 71 ? 2.036 20.833 -5.100 1.00 0.00 71 SER A O 2
ATOM 3250 N N . GLU A 1 72 ? 0.499 19.444 -4.222 1.00 0.00 72 GLU A N 2
ATOM 3251 C CA . GLU A 1 72 ? 1.400 18.907 -3.209 1.00 0.00 72 GLU A CA 2
ATOM 3252 C C . GLU A 1 72 ? 2.175 17.708 -3.742 1.00 0.00 72 GLU A C 2
ATOM 3253 O O . GLU A 1 72 ? 3.339 17.506 -3.395 1.00 0.00 72 GLU A O 2
ATOM 3265 N N . THR A 1 73 ? 1.523 16.915 -4.585 1.00 0.00 73 THR A N 2
ATOM 3266 C CA . THR A 1 73 ? 2.127 15.699 -5.116 1.00 0.00 73 THR A CA 2
ATOM 3267 C C . THR A 1 73 ? 2.173 15.726 -6.638 1.00 0.00 73 THR A C 2
ATOM 3268 O O . THR A 1 73 ? 3.247 15.678 -7.237 1.00 0.00 73 THR A O 2
ATOM 3279 N N . GLY A 1 74 ? 1.001 15.802 -7.259 1.00 0.00 74 GLY A N 2
ATOM 3280 C CA . GLY A 1 74 ? 0.896 15.724 -8.711 1.00 0.00 74 GLY A CA 2
ATOM 3281 C C . GLY A 1 74 ? 0.319 14.385 -9.150 1.00 0.00 74 GLY A C 2
ATOM 3282 O O . GLY A 1 74 ? 0.544 13.941 -10.277 1.00 0.00 74 GLY A O 2
ATOM 3286 N N . ASP A 1 75 ? -0.425 13.744 -8.255 1.00 0.00 75 ASP A N 2
ATOM 3287 C CA . ASP A 1 75 ? -1.060 12.468 -8.559 1.00 0.00 75 ASP A CA 2
ATOM 3288 C C . ASP A 1 75 ? -1.991 12.588 -9.759 1.00 0.00 75 ASP A C 2
ATOM 3289 O O . ASP A 1 75 ? -2.966 13.339 -9.727 1.00 0.00 75 ASP A O 2
ATOM 3298 N N . GLU A 1 76 ? -1.686 11.843 -10.816 1.00 0.00 76 GLU A N 2
ATOM 3299 C CA . GLU A 1 76 ? -2.476 11.891 -12.040 1.00 0.00 76 GLU A CA 2
ATOM 3300 C C . GLU A 1 76 ? -3.893 11.386 -11.801 1.00 0.00 76 GLU A C 2
ATOM 3301 O O . GLU A 1 76 ? -4.834 11.808 -12.474 1.00 0.00 76 GLU A O 2
ATOM 3313 N N . LEU A 1 77 ? -4.040 10.482 -10.840 1.00 0.00 77 LEU A N 2
ATOM 3314 C CA . LEU A 1 77 ? -5.343 9.915 -10.513 1.00 0.00 77 LEU A CA 2
ATOM 3315 C C . LEU A 1 77 ? -6.274 10.973 -9.936 1.00 0.00 77 LEU A C 2
ATOM 3316 O O . LEU A 1 77 ? -7.480 10.954 -10.185 1.00 0.00 77 LEU A O 2
ATOM 3332 N N . ALA A 1 78 ? -5.709 11.896 -9.166 1.00 0.00 78 ALA A N 2
ATOM 3333 C CA . ALA A 1 78 ? -6.465 13.030 -8.648 1.00 0.00 78 ALA A CA 2
ATOM 3334 C C . ALA A 1 78 ? -6.974 13.915 -9.778 1.00 0.00 78 ALA A C 2
ATOM 3335 O O . ALA A 1 78 ? -8.112 14.383 -9.749 1.00 0.00 78 ALA A O 2
ATOM 3342 N N . ARG A 1 79 ? -6.125 14.140 -10.775 1.00 0.00 79 ARG A N 2
ATOM 3343 C CA . ARG A 1 79 ? -6.515 14.899 -11.957 1.00 0.00 79 ARG A CA 2
ATOM 3344 C C . ARG A 1 79 ? -7.627 14.193 -12.723 1.00 0.00 79 ARG A C 2
ATOM 3345 O O . ARG A 1 79 ? -8.599 14.819 -13.143 1.00 0.00 79 ARG A O 2
ATOM 3366 N N . LYS A 1 80 ? -7.477 12.884 -12.901 1.00 0.00 80 LYS A N 2
ATOM 3367 C CA . LYS A 1 80 ? -8.476 12.087 -13.603 1.00 0.00 80 LYS A CA 2
ATOM 3368 C C . LYS A 1 80 ? -9.828 12.159 -12.905 1.00 0.00 80 LYS A C 2
ATOM 3369 O O . LYS A 1 80 ? -10.856 12.380 -13.545 1.00 0.00 80 LYS A O 2
ATOM 3388 N N . GLY A 1 81 ? -9.820 11.970 -11.590 1.00 0.00 81 GLY A N 2
ATOM 3389 C CA . GLY A 1 81 ? -11.038 12.066 -10.795 1.00 0.00 81 GLY A CA 2
ATOM 3390 C C . GLY A 1 81 ? -11.664 13.450 -10.911 1.00 0.00 81 GLY A C 2
ATOM 3391 O O . GLY A 1 81 ? -12.881 13.582 -11.045 1.00 0.00 81 GLY A O 2
ATOM 3395 N N . GLU A 1 82 ? -10.825 14.479 -10.859 1.00 0.00 82 GLU A N 2
ATOM 3396 C CA . GLU A 1 82 ? -11.295 15.856 -10.958 1.00 0.00 82 GLU A CA 2
ATOM 3397 C C . GLU A 1 82 ? -12.120 16.068 -12.220 1.00 0.00 82 GLU A C 2
ATOM 3398 O O . GLU A 1 82 ? -13.204 16.649 -12.175 1.00 0.00 82 GLU A O 2
ATOM 3410 N N . SER A 1 83 ? -11.601 15.592 -13.347 1.00 0.00 83 SER A N 2
ATOM 3411 C CA . SER A 1 83 ? -12.258 15.784 -14.635 1.00 0.00 83 SER A CA 2
ATOM 3412 C C . SER A 1 83 ? -13.621 15.105 -14.664 1.00 0.00 83 SER A C 2
ATOM 3413 O O . SER A 1 83 ? -14.544 15.573 -15.331 1.00 0.00 83 SER A O 2
ATOM 3421 N N . LEU A 1 84 ? -13.742 13.999 -13.937 1.00 0.00 84 LEU A N 2
ATOM 3422 C CA . LEU A 1 84 ? -15.010 13.289 -13.828 1.00 0.00 84 LEU A CA 2
ATOM 3423 C C . LEU A 1 84 ? -16.001 14.061 -12.966 1.00 0.00 84 LEU A C 2
ATOM 3424 O O . LEU A 1 84 ? -17.202 14.069 -13.239 1.00 0.00 84 LEU A O 2
ATOM 3440 N N . PHE A 1 85 ? -15.492 14.709 -11.924 1.00 0.00 85 PHE A N 2
ATOM 3441 C CA . PHE A 1 85 ? -16.314 15.569 -11.081 1.00 0.00 85 PHE A CA 2
ATOM 3442 C C . PHE A 1 85 ? -16.752 16.820 -11.831 1.00 0.00 85 PHE A C 2
ATOM 3443 O O . PHE A 1 85 ? -17.873 17.299 -11.656 1.00 0.00 85 PHE A O 2
ATOM 3460 N N . GLN A 1 86 ? -15.863 17.344 -12.667 1.00 0.00 86 GLN A N 2
ATOM 3461 C CA . GLN A 1 86 ? -16.176 18.509 -13.486 1.00 0.00 86 GLN A CA 2
ATOM 3462 C C . GLN A 1 86 ? -17.247 18.184 -14.520 1.00 0.00 86 GLN A C 2
ATOM 3463 O O . GLN A 1 86 ? -18.115 19.008 -14.808 1.00 0.00 86 GLN A O 2
ATOM 3477 N N . ARG A 1 87 ? -17.180 16.978 -15.074 1.00 0.00 87 ARG A N 2
ATOM 3478 C CA . ARG A 1 87 ? -18.218 16.490 -15.974 1.00 0.00 87 ARG A CA 2
ATOM 3479 C C . ARG A 1 87 ? -19.548 16.334 -15.247 1.00 0.00 87 ARG A C 2
ATOM 3480 O O . ARG A 1 87 ? -20.603 16.669 -15.784 1.00 0.00 87 ARG A O 2
ATOM 3501 N N . ASN A 1 88 ? -19.490 15.823 -14.022 1.00 0.00 88 ASN A N 2
ATOM 3502 C CA . ASN A 1 88 ? -20.683 15.669 -13.198 1.00 0.00 88 ASN A CA 2
ATOM 3503 C C . ASN A 1 88 ? -21.343 17.016 -12.929 1.00 0.00 88 ASN A C 2
ATOM 3504 O O . ASN A 1 88 ? -22.569 17.125 -12.915 1.00 0.00 88 ASN A O 2
ATOM 3515 N N . GLN A 1 89 ? -20.523 18.038 -12.714 1.00 0.00 89 GLN A N 2
ATOM 3516 C CA . GLN A 1 89 ? -21.022 19.397 -12.540 1.00 0.00 89 GLN A CA 2
ATOM 3517 C C . GLN A 1 89 ? -21.840 19.843 -13.745 1.00 0.00 89 GLN A C 2
ATOM 3518 O O . GLN A 1 89 ? -22.909 20.434 -13.598 1.00 0.00 89 GLN A O 2
ATOM 3532 N N . GLN A 1 90 ? -21.330 19.556 -14.938 1.00 0.00 90 GLN A N 2
ATOM 3533 C CA . GLN A 1 90 ? -22.064 19.823 -16.169 1.00 0.00 90 GLN A CA 2
ATOM 3534 C C . GLN A 1 90 ? -23.363 19.029 -16.219 1.00 0.00 90 GLN A C 2
ATOM 3535 O O . GLN A 1 90 ? -24.403 19.547 -16.625 1.00 0.00 90 GLN A O 2
ATOM 3549 N N . LEU A 1 91 ? -23.296 17.769 -15.804 1.00 0.00 91 LEU A N 2
ATOM 3550 C CA . LEU A 1 91 ? -24.455 16.885 -15.847 1.00 0.00 91 LEU A CA 2
ATOM 3551 C C . LEU A 1 91 ? -25.496 17.292 -14.811 1.00 0.00 91 LEU A C 2
ATOM 3552 O O . LEU A 1 91 ? -26.692 17.067 -14.998 1.00 0.00 91 LEU A O 2
ATOM 3568 N N . PHE A 1 92 ? -25.034 17.892 -13.719 1.00 0.00 92 PHE A N 2
ATOM 3569 C CA . PHE A 1 92 ? -25.930 18.402 -12.688 1.00 0.00 92 PHE A CA 2
ATOM 3570 C C . PHE A 1 92 ? -26.791 19.540 -13.221 1.00 0.00 92 PHE A C 2
ATOM 3571 O O . PHE A 1 92 ? -27.979 19.630 -12.911 1.00 0.00 92 PHE A O 2
ATOM 3588 N N . SER A 1 93 ? -26.186 20.407 -14.025 1.00 0.00 93 SER A N 2
ATOM 3589 C CA . SER A 1 93 ? -26.905 21.521 -14.631 1.00 0.00 93 SER A CA 2
ATOM 3590 C C . SER A 1 93 ? -27.896 21.032 -15.679 1.00 0.00 93 SER A C 2
ATOM 3591 O O . SER A 1 93 ? -28.932 21.657 -15.908 1.00 0.00 93 SER A O 2
ATOM 3599 N N . GLN A 1 94 ? -27.574 19.910 -16.313 1.00 0.00 94 GLN A N 2
ATOM 3600 C CA . GLN A 1 94 ? -28.498 19.256 -17.231 1.00 0.00 94 GLN A CA 2
ATOM 3601 C C . GLN A 1 94 ? -29.725 18.731 -16.497 1.00 0.00 94 GLN A C 2
ATOM 3602 O O . GLN A 1 94 ? -30.849 18.846 -16.987 1.00 0.00 94 GLN A O 2
ATOM 3616 N N . LEU A 1 95 ? -29.504 18.156 -15.321 1.00 0.00 95 LEU A N 2
ATOM 3617 C CA . LEU A 1 95 ? -30.597 17.668 -14.488 1.00 0.00 95 LEU A CA 2
ATOM 3618 C C . LEU A 1 95 ? -31.519 18.806 -14.067 1.00 0.00 95 LEU A C 2
ATOM 3619 O O . LEU A 1 95 ? -32.740 18.652 -14.045 1.00 0.00 95 LEU A O 2
ATOM 3635 N N . LYS A 1 96 ? -30.926 19.947 -13.733 1.00 0.00 96 LYS A N 2
ATOM 3636 C CA . LYS A 1 96 ? -31.694 21.117 -13.324 1.00 0.00 96 LYS A CA 2
ATOM 3637 C C . LYS A 1 96 ? -32.727 21.495 -14.378 1.00 0.00 96 LYS A C 2
ATOM 3638 O O . LYS A 1 96 ? -33.892 21.735 -14.061 1.00 0.00 96 LYS A O 2
ATOM 3657 N N . THR A 1 97 ? -32.293 21.546 -15.633 1.00 0.00 97 THR A N 2
ATOM 3658 C CA . THR A 1 97 ? -33.188 21.858 -16.740 1.00 0.00 97 THR A CA 2
ATOM 3659 C C . THR A 1 97 ? -34.206 20.746 -16.957 1.00 0.00 97 THR A C 2
ATOM 3660 O O . THR A 1 97 ? -35.405 21.001 -17.070 1.00 0.00 97 THR A O 2
ATOM 3671 N N . LEU A 1 98 ? -33.721 19.510 -17.014 1.00 0.00 98 LEU A N 2
ATOM 3672 C CA . LEU A 1 98 ? -34.566 18.370 -17.348 1.00 0.00 98 LEU A CA 2
ATOM 3673 C C . LEU A 1 98 ? -35.618 18.130 -16.273 1.00 0.00 98 LEU A C 2
ATOM 3674 O O . LEU A 1 98 ? -36.748 17.743 -16.571 1.00 0.00 98 LEU A O 2
ATOM 3690 N N . PHE A 1 99 ? -35.240 18.363 -15.020 1.00 0.00 99 PHE A N 2
ATOM 3691 C CA . PHE A 1 99 ? -36.153 18.184 -13.898 1.00 0.00 99 PHE A CA 2
ATOM 3692 C C . PHE A 1 99 ? -37.260 19.230 -13.918 1.00 0.00 99 PHE A C 2
ATOM 3693 O O . PHE A 1 99 ? -38.412 18.935 -13.599 1.00 0.00 99 PHE A O 2
ATOM 3710 N N . SER A 1 100 ? -36.904 20.454 -14.293 1.00 0.00 100 SER A N 2
ATOM 3711 C CA . SER A 1 100 ? -37.879 21.531 -14.419 1.00 0.00 100 SER A CA 2
ATOM 3712 C C . SER A 1 100 ? -38.796 21.307 -15.615 1.00 0.00 100 SER A C 2
ATOM 3713 O O . SER A 1 100 ? -39.935 21.773 -15.632 1.00 0.00 100 SER A O 2
ATOM 3721 N N . GLN A 1 101 ? -38.291 20.592 -16.615 1.00 0.00 101 GLN A N 2
ATOM 3722 C CA . GLN A 1 101 ? -39.105 20.189 -17.755 1.00 0.00 101 GLN A CA 2
ATOM 3723 C C . GLN A 1 101 ? -39.977 18.987 -17.413 1.00 0.00 101 GLN A C 2
ATOM 3724 O O . GLN A 1 101 ? -41.095 18.857 -17.912 1.00 0.00 101 GLN A O 2
ATOM 3738 N N . GLY A 1 102 ? -39.459 18.111 -16.559 1.00 0.00 102 GLY A N 2
ATOM 3739 C CA . GLY A 1 102 ? -40.194 16.925 -16.138 1.00 0.00 102 GLY A CA 2
ATOM 3740 C C . GLY A 1 102 ? -39.803 15.710 -16.971 1.00 0.00 102 GLY A C 2
ATOM 3741 O O . GLY A 1 102 ? -40.486 14.686 -16.951 1.00 0.00 102 GLY A O 2
ATOM 3745 N N . ASP A 1 103 ? -38.700 15.831 -17.702 1.00 0.00 103 ASP A N 2
ATOM 3746 C CA . ASP A 1 103 ? -38.259 14.773 -18.602 1.00 0.00 103 ASP A CA 2
ATOM 3747 C C . ASP A 1 103 ? -37.480 13.700 -17.852 1.00 0.00 103 ASP A C 2
ATOM 3748 O O . ASP A 1 103 ? -36.249 13.696 -17.855 1.00 0.00 103 ASP A O 2
ATOM 3757 N N . GLU A 1 104 ? -38.205 12.791 -17.209 1.00 0.00 104 GLU A N 2
ATOM 3758 C CA . GLU A 1 104 ? -37.584 11.723 -16.435 1.00 0.00 104 GLU A CA 2
ATOM 3759 C C . GLU A 1 104 ? -36.702 10.846 -17.315 1.00 0.00 104 GLU A C 2
ATOM 3760 O O . GLU A 1 104 ? -35.625 10.418 -16.899 1.00 0.00 104 GLU A O 2
ATOM 3772 N N . ASP A 1 105 ? -37.163 10.584 -18.533 1.00 0.00 105 ASP A N 2
ATOM 3773 C CA . ASP A 1 105 ? -36.478 9.661 -19.430 1.00 0.00 105 ASP A CA 2
ATOM 3774 C C . ASP A 1 105 ? -35.051 10.119 -19.705 1.00 0.00 105 ASP A C 2
ATOM 3775 O O . ASP A 1 105 ? -34.100 9.358 -19.528 1.00 0.00 105 ASP A O 2
ATOM 3784 N N . THR A 1 106 ? -34.909 11.367 -20.140 1.00 0.00 106 THR A N 2
ATOM 3785 C CA . THR A 1 106 ? -33.598 11.926 -20.447 1.00 0.00 106 THR A CA 2
ATOM 3786 C C . THR A 1 106 ? -32.787 12.157 -19.179 1.00 0.00 106 THR A C 2
ATOM 3787 O O . THR A 1 106 ? -31.585 11.891 -19.142 1.00 0.00 106 THR A O 2
ATOM 3798 N N . ALA A 1 107 ? -33.450 12.654 -18.141 1.00 0.00 107 ALA A N 2
ATOM 3799 C CA . ALA A 1 107 ? -32.797 12.900 -16.861 1.00 0.00 107 ALA A CA 2
ATOM 3800 C C . ALA A 1 107 ? -32.218 11.616 -16.282 1.00 0.00 107 ALA A C 2
ATOM 3801 O O . ALA A 1 107 ? -31.138 11.621 -15.691 1.00 0.00 107 ALA A O 2
ATOM 3808 N N . LYS A 1 108 ? -32.943 10.516 -16.454 1.00 0.00 108 LYS A N 2
ATOM 3809 C CA . LYS A 1 108 ? -32.458 9.205 -16.038 1.00 0.00 108 LYS A CA 2
ATOM 3810 C C . LYS A 1 108 ? -31.156 8.850 -16.744 1.00 0.00 108 LYS A C 2
ATOM 3811 O O . LYS A 1 108 ? -30.205 8.385 -16.116 1.00 0.00 108 LYS A O 2
ATOM 3830 N N . ALA A 1 109 ? -31.120 9.071 -18.054 1.00 0.00 109 ALA A N 2
ATOM 3831 C CA . ALA A 1 109 ? -29.916 8.829 -18.839 1.00 0.00 109 ALA A CA 2
ATOM 3832 C C . ALA A 1 109 ? -28.745 9.655 -18.322 1.00 0.00 109 ALA A C 2
ATOM 3833 O O . ALA A 1 109 ? -27.615 9.172 -18.251 1.00 0.00 109 ALA A O 2
ATOM 3840 N N . VAL A 1 110 ? -29.023 10.904 -17.963 1.00 0.00 110 VAL A N 2
ATOM 3841 C CA . VAL A 1 110 ? -28.013 11.773 -17.372 1.00 0.00 110 VAL A CA 2
ATOM 3842 C C . VAL A 1 110 ? -27.550 11.241 -16.021 1.00 0.00 110 VAL A C 2
ATOM 3843 O O . VAL A 1 110 ? -26.356 11.230 -15.723 1.00 0.00 110 VAL A O 2
ATOM 3856 N N . LEU A 1 111 ? -28.503 10.800 -15.207 1.00 0.00 111 LEU A N 2
ATOM 3857 C CA . LEU A 1 111 ? -28.191 10.211 -13.911 1.00 0.00 111 LEU A CA 2
ATOM 3858 C C . LEU A 1 111 ? -27.338 8.959 -14.066 1.00 0.00 111 LEU A C 2
ATOM 3859 O O . LEU A 1 111 ? -26.436 8.707 -13.266 1.00 0.00 111 LEU A O 2
ATOM 3875 N N . GLU A 1 112 ? -27.627 8.175 -15.099 1.00 0.00 112 GLU A N 2
ATOM 3876 C CA . GLU A 1 112 ? -26.852 6.977 -15.393 1.00 0.00 112 GLU A CA 2
ATOM 3877 C C . GLU A 1 112 ? -25.408 7.324 -15.733 1.00 0.00 112 GLU A C 2
ATOM 3878 O O . GLU A 1 112 ? -24.476 6.666 -15.271 1.00 0.00 112 GLU A O 2
ATOM 3890 N N . GLU A 1 113 ? -25.230 8.363 -16.543 1.00 0.00 113 GLU A N 2
ATOM 3891 C CA . GLU A 1 113 ? -23.898 8.850 -16.881 1.00 0.00 113 GLU A CA 2
ATOM 3892 C C . GLU A 1 113 ? -23.155 9.329 -15.641 1.00 0.00 113 GLU A C 2
ATOM 3893 O O . GLU A 1 113 ? -21.964 9.062 -15.477 1.00 0.00 113 GLU A O 2
ATOM 3905 N N . ILE A 1 114 ? -23.864 10.036 -14.768 1.00 0.00 114 ILE A N 2
ATOM 3906 C CA . ILE A 1 114 ? -23.291 10.496 -13.508 1.00 0.00 114 ILE A CA 2
ATOM 3907 C C . ILE A 1 114 ? -22.840 9.322 -12.648 1.00 0.00 114 ILE A C 2
ATOM 3908 O O . ILE A 1 114 ? -21.736 9.327 -12.104 1.00 0.00 114 ILE A O 2
ATOM 3924 N N . GLN A 1 115 ? -23.701 8.317 -12.529 1.00 0.00 115 GLN A N 2
ATOM 3925 C CA . GLN A 1 115 ? -23.389 7.130 -11.743 1.00 0.00 115 GLN A CA 2
ATOM 3926 C C . GLN A 1 115 ? -22.197 6.381 -12.325 1.00 0.00 115 GLN A C 2
ATOM 3927 O O . GLN A 1 115 ? -21.361 5.857 -11.589 1.00 0.00 115 GLN A O 2
ATOM 3941 N N . SER A 1 116 ? -22.124 6.335 -13.651 1.00 0.00 116 SER A N 2
ATOM 3942 C CA . SER A 1 116 ? -20.976 5.752 -14.335 1.00 0.00 116 SER A CA 2
ATOM 3943 C C . SER A 1 116 ? -19.690 6.483 -13.974 1.00 0.00 116 SER A C 2
ATOM 3944 O O . SER A 1 116 ? -18.669 5.858 -13.687 1.00 0.00 116 SER A O 2
ATOM 3952 N N . ASN A 1 117 ? -19.745 7.811 -13.990 1.00 0.00 117 ASN A N 2
ATOM 3953 C CA . ASN A 1 117 ? -18.611 8.630 -13.580 1.00 0.00 117 ASN A CA 2
ATOM 3954 C C . ASN A 1 117 ? -18.233 8.361 -12.129 1.00 0.00 117 ASN A C 2
ATOM 3955 O O . ASN A 1 117 ? -17.053 8.252 -11.795 1.00 0.00 117 ASN A O 2
ATOM 3966 N N . LEU A 1 118 ? -19.241 8.255 -11.270 1.00 0.00 118 LEU A N 2
ATOM 3967 C CA . LEU A 1 118 ? -19.017 7.966 -9.859 1.00 0.00 118 LEU A CA 2
ATOM 3968 C C . LEU A 1 118 ? -18.363 6.603 -9.672 1.00 0.00 118 LEU A C 2
ATOM 3969 O O . LEU A 1 118 ? -17.495 6.432 -8.815 1.00 0.00 118 LEU A O 2
ATOM 3985 N N . ASN A 1 119 ? -18.784 5.635 -10.479 1.00 0.00 119 ASN A N 2
ATOM 3986 C CA . ASN A 1 119 ? -18.184 4.306 -10.458 1.00 0.00 119 ASN A CA 2
ATOM 3987 C C . ASN A 1 119 ? -16.731 4.350 -10.913 1.00 0.00 119 ASN A C 2
ATOM 3988 O O . ASN A 1 119 ? -15.871 3.681 -10.341 1.00 0.00 119 ASN A O 2
ATOM 3999 N N . GLN A 1 120 ? -16.464 5.143 -11.946 1.00 0.00 120 GLN A N 2
ATOM 4000 C CA . GLN A 1 120 ? -15.101 5.344 -12.424 1.00 0.00 120 GLN A CA 2
ATOM 4001 C C . GLN A 1 120 ? -14.247 6.045 -11.374 1.00 0.00 120 GLN A C 2
ATOM 4002 O O . GLN A 1 120 ? -13.076 5.712 -11.190 1.00 0.00 120 GLN A O 2
ATOM 4016 N N . ILE A 1 121 ? -14.841 7.015 -10.688 1.00 0.00 121 ILE A N 2
ATOM 4017 C CA . ILE A 1 121 ? -14.159 7.715 -9.605 1.00 0.00 121 ILE A CA 2
ATOM 4018 C C . ILE A 1 121 ? -13.809 6.764 -8.469 1.00 0.00 121 ILE A C 2
ATOM 4019 O O . ILE A 1 121 ? -12.722 6.840 -7.895 1.00 0.00 121 ILE A O 2
ATOM 4035 N N . GLN A 1 122 ? -14.735 5.867 -8.148 1.00 0.00 122 GLN A N 2
ATOM 4036 C CA . GLN A 1 122 ? -14.508 4.868 -7.110 1.00 0.00 122 GLN A CA 2
ATOM 4037 C C . GLN A 1 122 ? -13.352 3.946 -7.478 1.00 0.00 122 GLN A C 2
ATOM 4038 O O . GLN A 1 122 ? -12.570 3.542 -6.617 1.00 0.00 122 GLN A O 2
ATOM 4052 N N . GLN A 1 123 ? -13.251 3.615 -8.761 1.00 0.00 123 GLN A N 2
ATOM 4053 C CA . GLN A 1 123 ? -12.114 2.857 -9.269 1.00 0.00 123 GLN A CA 2
ATOM 4054 C C . GLN A 1 123 ? -10.816 3.638 -9.110 1.00 0.00 123 GLN A C 2
ATOM 4055 O O . GLN A 1 123 ? -9.782 3.076 -8.750 1.00 0.00 123 GLN A O 2
ATOM 4069 N N . ILE A 1 124 ? -10.876 4.938 -9.380 1.00 0.00 124 ILE A N 2
ATOM 4070 C CA . ILE A 1 124 ? -9.736 5.820 -9.160 1.00 0.00 124 ILE A CA 2
ATOM 4071 C C . ILE A 1 124 ? -9.380 5.901 -7.681 1.00 0.00 124 ILE A C 2
ATOM 4072 O O . ILE A 1 124 ? -8.206 5.857 -7.312 1.00 0.00 124 ILE A O 2
ATOM 4088 N N . ILE A 1 125 ? -10.399 6.019 -6.837 1.00 0.00 125 ILE A N 2
ATOM 4089 C CA . ILE A 1 125 ? -10.199 6.056 -5.394 1.00 0.00 125 ILE A CA 2
ATOM 4090 C C . ILE A 1 125 ? -9.471 4.810 -4.906 1.00 0.00 125 ILE A C 2
ATOM 4091 O O . ILE A 1 125 ? -8.548 4.895 -4.096 1.00 0.00 125 ILE A O 2
ATOM 4107 N N . THR A 1 126 ? -9.891 3.652 -5.405 1.00 0.00 126 THR A N 2
ATOM 4108 C CA . THR A 1 126 ? -9.249 2.390 -5.058 1.00 0.00 126 THR A CA 2
ATOM 4109 C C . THR A 1 126 ? -7.765 2.414 -5.400 1.00 0.00 126 THR A C 2
ATOM 4110 O O . THR A 1 126 ? -6.918 2.129 -4.553 1.00 0.00 126 THR A O 2
ATOM 4121 N N . GLU A 1 127 ? -7.456 2.757 -6.646 1.00 0.00 127 GLU A N 2
ATOM 4122 C CA . GLU A 1 127 ? -6.078 2.753 -7.122 1.00 0.00 127 GLU A CA 2
ATOM 4123 C C . GLU A 1 127 ? -5.270 3.873 -6.480 1.00 0.00 127 GLU A C 2
ATOM 4124 O O . GLU A 1 127 ? -4.071 3.729 -6.240 1.00 0.00 127 GLU A O 2
ATOM 4136 N N . ALA A 1 128 ? -5.933 4.991 -6.203 1.00 0.00 128 ALA A N 2
ATOM 4137 C CA . ALA A 1 128 ? -5.292 6.117 -5.535 1.00 0.00 128 ALA A CA 2
ATOM 4138 C C . ALA A 1 128 ? -4.909 5.763 -4.104 1.00 0.00 128 ALA A C 2
ATOM 4139 O O . ALA A 1 128 ? -3.820 6.101 -3.641 1.00 0.00 128 ALA A O 2
ATOM 4146 N N . GLN A 1 129 ? -5.810 5.079 -3.407 1.00 0.00 129 GLN A N 2
ATOM 4147 C CA . GLN A 1 129 ? -5.556 4.650 -2.037 1.00 0.00 129 GLN A CA 2
ATOM 4148 C C . GLN A 1 129 ? -4.332 3.746 -1.962 1.00 0.00 129 GLN A C 2
ATOM 4149 O O . GLN A 1 129 ? -3.592 3.768 -0.979 1.00 0.00 129 GLN A O 2
ATOM 4163 N N . LYS A 1 130 ? -4.124 2.952 -3.007 1.00 0.00 130 LYS A N 2
ATOM 4164 C CA . LYS A 1 130 ? -2.979 2.051 -3.068 1.00 0.00 130 LYS A CA 2
ATOM 4165 C C . LYS A 1 130 ? -1.667 2.824 -3.045 1.00 0.00 130 LYS A C 2
ATOM 4166 O O . LYS A 1 130 ? -0.640 2.309 -2.604 1.00 0.00 130 LYS A O 2
ATOM 4185 N N . ARG A 1 131 ? -1.709 4.064 -3.522 1.00 0.00 131 ARG A N 2
ATOM 4186 C CA . ARG A 1 131 ? -0.507 4.883 -3.631 1.00 0.00 131 ARG A CA 2
ATOM 4187 C C . ARG A 1 131 ? -0.470 5.954 -2.549 1.00 0.00 131 ARG A C 2
ATOM 4188 O O . ARG A 1 131 ? 0.602 6.385 -2.125 1.00 0.00 131 ARG A O 2
ATOM 4209 N N . LEU A 1 132 ? -1.648 6.379 -2.104 1.00 0.00 132 LEU A N 2
ATOM 4210 C CA . LEU A 1 132 ? -1.757 7.495 -1.172 1.00 0.00 132 LEU A CA 2
ATOM 4211 C C . LEU A 1 132 ? -2.545 7.100 0.070 1.00 0.00 132 LEU A C 2
ATOM 4212 O O . LEU A 1 132 ? -2.010 6.483 0.949 1.00 0.00 132 LEU A O 2
ATOM 4229 N N . HIS A 1 1 ? 0.000 -0.000 -0.000 1.00 0.00 1 HIS A N 3
ATOM 4230 C CA . HIS A 1 1 ? 1.458 -0.000 -0.000 1.00 0.00 1 HIS A CA 3
ATOM 4231 C C . HIS A 1 1 ? 2.009 1.420 -0.000 1.00 0.00 1 HIS A C 3
ATOM 4232 O O . HIS A 1 1 ? 1.251 2.390 0.035 1.00 0.00 1 HIS A O 3
ATOM 4247 N N . HIS A 1 2 ? 3.332 1.536 -0.039 1.00 0.00 2 HIS A N 3
ATOM 4248 C CA . HIS A 1 2 ? 3.988 2.837 0.004 1.00 0.00 2 HIS A CA 3
ATOM 4249 C C . HIS A 1 2 ? 5.032 2.964 -1.099 1.00 0.00 2 HIS A C 3
ATOM 4250 O O . HIS A 1 2 ? 6.145 3.433 -0.862 1.00 0.00 2 HIS A O 3
ATOM 4263 N N . HIS A 1 3 ? 4.665 2.543 -2.305 1.00 0.00 3 HIS A N 3
ATOM 4264 C CA . HIS A 1 3 ? 5.549 2.659 -3.458 1.00 0.00 3 HIS A CA 3
ATOM 4265 C C . HIS A 1 3 ? 5.195 3.875 -4.304 1.00 0.00 3 HIS A C 3
ATOM 4266 O O . HIS A 1 3 ? 4.058 4.022 -4.752 1.00 0.00 3 HIS A O 3
ATOM 4279 N N . HIS A 1 4 ? 6.175 4.746 -4.519 1.00 0.00 4 HIS A N 3
ATOM 4280 C CA . HIS A 1 4 ? 5.986 5.921 -5.362 1.00 0.00 4 HIS A CA 3
ATOM 4281 C C . HIS A 1 4 ? 6.109 5.565 -6.838 1.00 0.00 4 HIS A C 3
ATOM 4282 O O . HIS A 1 4 ? 6.934 4.736 -7.220 1.00 0.00 4 HIS A O 3
ATOM 4295 N N . HIS A 1 5 ? 5.283 6.198 -7.664 1.00 0.00 5 HIS A N 3
ATOM 4296 C CA . HIS A 1 5 ? 5.225 5.876 -9.085 1.00 0.00 5 HIS A CA 3
ATOM 4297 C C . HIS A 1 5 ? 5.568 7.089 -9.940 1.00 0.00 5 HIS A C 3
ATOM 4298 O O . HIS A 1 5 ? 5.656 8.209 -9.438 1.00 0.00 5 HIS A O 3
ATOM 4311 N N . HIS A 1 6 ? 5.760 6.859 -11.234 1.00 0.00 6 HIS A N 3
ATOM 4312 C CA . HIS A 1 6 ? 6.170 7.919 -12.148 1.00 0.00 6 HIS A CA 3
ATOM 4313 C C . HIS A 1 6 ? 5.026 8.888 -12.416 1.00 0.00 6 HIS A C 3
ATOM 4314 O O . HIS A 1 6 ? 5.233 9.974 -12.958 1.00 0.00 6 HIS A O 3
ATOM 4327 N N . GLU A 1 7 ? 3.817 8.490 -12.033 1.00 0.00 7 GLU A N 3
ATOM 4328 C CA . GLU A 1 7 ? 2.650 9.353 -12.161 1.00 0.00 7 GLU A CA 3
ATOM 4329 C C . GLU A 1 7 ? 2.310 10.022 -10.835 1.00 0.00 7 GLU A C 3
ATOM 4330 O O . GLU A 1 7 ? 1.226 10.580 -10.670 1.00 0.00 7 GLU A O 3
ATOM 4342 N N . ASN A 1 8 ? 3.244 9.962 -9.892 1.00 0.00 8 ASN A N 3
ATOM 4343 C CA . ASN A 1 8 ? 3.056 10.584 -8.587 1.00 0.00 8 ASN A CA 3
ATOM 4344 C C . ASN A 1 8 ? 1.839 10.011 -7.873 1.00 0.00 8 ASN A C 3
ATOM 4345 O O . ASN A 1 8 ? 1.099 10.735 -7.208 1.00 0.00 8 ASN A O 3
ATOM 4356 N N . LEU A 1 9 ? 1.636 8.705 -8.016 1.00 0.00 9 LEU A N 3
ATOM 4357 C CA . LEU A 1 9 ? 0.413 8.064 -7.548 1.00 0.00 9 LEU A CA 3
ATOM 4358 C C . LEU A 1 9 ? 0.381 7.982 -6.028 1.00 0.00 9 LEU A C 3
ATOM 4359 O O . LEU A 1 9 ? -0.682 8.070 -5.414 1.00 0.00 9 LEU A O 3
ATOM 4375 N N . TYR A 1 10 ? 1.553 7.811 -5.425 1.00 0.00 10 TYR A N 3
ATOM 4376 C CA . TYR A 1 10 ? 1.674 7.807 -3.972 1.00 0.00 10 TYR A CA 3
ATOM 4377 C C . TYR A 1 10 ? 1.461 9.202 -3.398 1.00 0.00 10 TYR A C 3
ATOM 4378 O O . TYR A 1 10 ? 2.086 10.167 -3.838 1.00 0.00 10 TYR A O 3
ATOM 4396 N N . PHE A 1 11 ? 0.575 9.302 -2.414 1.00 0.00 11 PHE A N 3
ATOM 4397 C CA . PHE A 1 11 ? 0.182 10.595 -1.864 1.00 0.00 11 PHE A CA 3
ATOM 4398 C C . PHE A 1 11 ? 1.227 11.117 -0.886 1.00 0.00 11 PHE A C 3
ATOM 4399 O O . PHE A 1 11 ? 1.843 10.347 -0.150 1.00 0.00 11 PHE A O 3
ATOM 4416 N N . GLN A 1 12 ? 1.422 12.432 -0.883 1.00 0.00 12 GLN A N 3
ATOM 4417 C CA . GLN A 1 12 ? 2.194 13.089 0.164 1.00 0.00 12 GLN A CA 3
ATOM 4418 C C . GLN A 1 12 ? 1.371 13.256 1.434 1.00 0.00 12 GLN A C 3
ATOM 4419 O O . GLN A 1 12 ? 0.143 13.173 1.405 1.00 0.00 12 GLN A O 3
ATOM 4433 N N . SER A 1 13 ? 2.053 13.491 2.550 1.00 0.00 13 SER A N 3
ATOM 4434 C CA . SER A 1 13 ? 1.411 13.479 3.858 1.00 0.00 13 SER A CA 3
ATOM 4435 C C . SER A 1 13 ? 0.273 14.490 3.923 1.00 0.00 13 SER A C 3
ATOM 4436 O O . SER A 1 13 ? -0.705 14.293 4.643 1.00 0.00 13 SER A O 3
ATOM 4444 N N . SER A 1 14 ? 0.408 15.573 3.165 1.00 0.00 14 SER A N 3
ATOM 4445 C CA . SER A 1 14 ? -0.628 16.597 3.101 1.00 0.00 14 SER A CA 3
ATOM 4446 C C . SER A 1 14 ? -1.745 16.192 2.148 1.00 0.00 14 SER A C 3
ATOM 4447 O O . SER A 1 14 ? -2.911 16.519 2.369 1.00 0.00 14 SER A O 3
ATOM 4455 N N . ALA A 1 15 ? -1.382 15.478 1.088 1.00 0.00 15 ALA A N 3
ATOM 4456 C CA . ALA A 1 15 ? -2.345 15.073 0.071 1.00 0.00 15 ALA A CA 3
ATOM 4457 C C . ALA A 1 15 ? -3.174 13.884 0.539 1.00 0.00 15 ALA A C 3
ATOM 4458 O O . ALA A 1 15 ? -4.304 13.689 0.091 1.00 0.00 15 ALA A O 3
ATOM 4465 N N . LYS A 1 16 ? -2.607 13.093 1.443 1.00 0.00 16 LYS A N 3
ATOM 4466 C CA . LYS A 1 16 ? -3.305 11.940 1.998 1.00 0.00 16 LYS A CA 3
ATOM 4467 C C . LYS A 1 16 ? -4.582 12.362 2.714 1.00 0.00 16 LYS A C 3
ATOM 4468 O O . LYS A 1 16 ? -5.623 11.718 2.579 1.00 0.00 16 LYS A O 3
ATOM 4487 N N . GLN A 1 17 ? -4.496 13.447 3.476 1.00 0.00 17 GLN A N 3
ATOM 4488 C CA . GLN A 1 17 ? -5.642 13.953 4.222 1.00 0.00 17 GLN A CA 3
ATOM 4489 C C . GLN A 1 17 ? -6.684 14.557 3.289 1.00 0.00 17 GLN A C 3
ATOM 4490 O O . GLN A 1 17 ? -7.881 14.309 3.435 1.00 0.00 17 GLN A O 3
ATOM 4504 N N . ASP A 1 18 ? -6.222 15.350 2.329 1.00 0.00 18 ASP A N 3
ATOM 4505 C CA . ASP A 1 18 ? -7.110 15.972 1.354 1.00 0.00 18 ASP A CA 3
ATOM 4506 C C . ASP A 1 18 ? -7.866 14.921 0.550 1.00 0.00 18 ASP A C 3
ATOM 4507 O O . ASP A 1 18 ? -9.050 15.084 0.256 1.00 0.00 18 ASP A O 3
ATOM 4516 N N . PHE A 1 19 ? -7.174 13.843 0.196 1.00 0.00 19 PHE A N 3
ATOM 4517 C CA . PHE A 1 19 ? -7.805 12.716 -0.480 1.00 0.00 19 PHE A CA 3
ATOM 4518 C C . PHE A 1 19 ? -8.900 12.100 0.381 1.00 0.00 19 PHE A C 3
ATOM 4519 O O . PHE A 1 19 ? -10.024 11.897 -0.078 1.00 0.00 19 PHE A O 3
ATOM 4536 N N . ALA A 1 20 ? -8.566 11.804 1.633 1.00 0.00 20 ALA A N 3
ATOM 4537 C CA . ALA A 1 20 ? -9.518 11.202 2.559 1.00 0.00 20 ALA A CA 3
ATOM 4538 C C . ALA A 1 20 ? -10.772 12.058 2.693 1.00 0.00 20 ALA A C 3
ATOM 4539 O O . ALA A 1 20 ? -11.885 11.538 2.763 1.00 0.00 20 ALA A O 3
ATOM 4546 N N . GLU A 1 21 ? -10.584 13.373 2.727 1.00 0.00 21 GLU A N 3
ATOM 4547 C CA . GLU A 1 21 ? -11.702 14.305 2.808 1.00 0.00 21 GLU A CA 3
ATOM 4548 C C . GLU A 1 21 ? -12.556 14.251 1.549 1.00 0.00 21 GLU A C 3
ATOM 4549 O O . GLU A 1 21 ? -13.783 14.325 1.615 1.00 0.00 21 GLU A O 3
ATOM 4561 N N . GLY A 1 22 ? -11.901 14.123 0.400 1.00 0.00 22 GLY A N 3
ATOM 4562 C CA . GLY A 1 22 ? -12.600 14.031 -0.876 1.00 0.00 22 GLY A CA 3
ATOM 4563 C C . GLY A 1 22 ? -13.444 12.765 -0.951 1.00 0.00 22 GLY A C 3
ATOM 4564 O O . GLY A 1 22 ? -14.569 12.786 -1.452 1.00 0.00 22 GLY A O 3
ATOM 4568 N N . VAL A 1 23 ? -12.896 11.664 -0.450 1.00 0.00 23 VAL A N 3
ATOM 4569 C CA . VAL A 1 23 ? -13.599 10.386 -0.456 1.00 0.00 23 VAL A CA 3
ATOM 4570 C C . VAL A 1 23 ? -14.849 10.442 0.411 1.00 0.00 23 VAL A C 3
ATOM 4571 O O . VAL A 1 23 ? -15.910 9.954 0.020 1.00 0.00 23 VAL A O 3
ATOM 4584 N N . LYS A 1 24 ? -14.719 11.039 1.591 1.00 0.00 24 LYS A N 3
ATOM 4585 C CA . LYS A 1 24 ? -15.848 11.194 2.500 1.00 0.00 24 LYS A CA 3
ATOM 4586 C C . LYS A 1 24 ? -16.957 12.024 1.864 1.00 0.00 24 LYS A C 3
ATOM 4587 O O . LYS A 1 24 ? -18.139 11.717 2.015 1.00 0.00 24 LYS A O 3
ATOM 4606 N N . LEU A 1 25 ? -16.567 13.076 1.152 1.00 0.00 25 LEU A N 3
ATOM 4607 C CA . LEU A 1 25 ? -17.521 13.907 0.429 1.00 0.00 25 LEU A CA 3
ATOM 4608 C C . LEU A 1 25 ? -18.175 13.133 -0.708 1.00 0.00 25 LEU A C 3
ATOM 4609 O O . LEU A 1 25 ? -19.364 13.296 -0.981 1.00 0.00 25 LEU A O 3
ATOM 4625 N N . TRP A 1 26 ? -17.391 12.288 -1.370 1.00 0.00 26 TRP A N 3
ATOM 4626 C CA . TRP A 1 26 ? -17.914 11.414 -2.413 1.00 0.00 26 TRP A CA 3
ATOM 4627 C C . TRP A 1 26 ? -18.966 10.463 -1.857 1.00 0.00 26 TRP A C 3
ATOM 4628 O O . TRP A 1 26 ? -20.000 10.231 -2.483 1.00 0.00 26 TRP A O 3
ATOM 4649 N N . GLN A 1 27 ? -18.696 9.914 -0.677 1.00 0.00 27 GLN A N 3
ATOM 4650 C CA . GLN A 1 27 ? -19.636 9.016 -0.017 1.00 0.00 27 GLN A CA 3
ATOM 4651 C C . GLN A 1 27 ? -20.959 9.715 0.267 1.00 0.00 27 GLN A C 3
ATOM 4652 O O . GLN A 1 27 ? -22.031 9.144 0.065 1.00 0.00 27 GLN A O 3
ATOM 4666 N N . GLU A 1 28 ? -20.878 10.956 0.736 1.00 0.00 28 GLU A N 3
ATOM 4667 C CA . GLU A 1 28 ? -22.063 11.787 0.912 1.00 0.00 28 GLU A CA 3
ATOM 4668 C C . GLU A 1 28 ? -22.793 11.992 -0.409 1.00 0.00 28 GLU A C 3
ATOM 4669 O O . GLU A 1 28 ? -24.021 11.923 -0.468 1.00 0.00 28 GLU A O 3
ATOM 4681 N N . ASN A 1 29 ? -22.031 12.245 -1.467 1.00 0.00 29 ASN A N 3
ATOM 4682 C CA . ASN A 1 29 ? -22.604 12.454 -2.792 1.00 0.00 29 ASN A CA 3
ATOM 4683 C C . ASN A 1 29 ? -23.348 11.214 -3.272 1.00 0.00 29 ASN A C 3
ATOM 4684 O O . ASN A 1 29 ? -24.392 11.315 -3.916 1.00 0.00 29 ASN A O 3
ATOM 4695 N N . ALA A 1 30 ? -22.803 10.044 -2.955 1.00 0.00 30 ALA A N 3
ATOM 4696 C CA . ALA A 1 30 ? -23.445 8.782 -3.301 1.00 0.00 30 ALA A CA 3
ATOM 4697 C C . ALA A 1 30 ? -24.806 8.653 -2.629 1.00 0.00 30 ALA A C 3
ATOM 4698 O O . ALA A 1 30 ? -25.768 8.184 -3.238 1.00 0.00 30 ALA A O 3
ATOM 4705 N N . VAL A 1 31 ? -24.881 9.073 -1.371 1.00 0.00 31 VAL A N 3
ATOM 4706 C CA . VAL A 1 31 ? -26.146 9.101 -0.646 1.00 0.00 31 VAL A CA 3
ATOM 4707 C C . VAL A 1 31 ? -27.117 10.093 -1.273 1.00 0.00 31 VAL A C 3
ATOM 4708 O O . VAL A 1 31 ? -28.305 9.804 -1.422 1.00 0.00 31 VAL A O 3
ATOM 4721 N N . LEU A 1 32 ? -26.606 11.264 -1.637 1.00 0.00 32 LEU A N 3
ATOM 4722 C CA . LEU A 1 32 ? -27.425 12.297 -2.260 1.00 0.00 32 LEU A CA 3
ATOM 4723 C C . LEU A 1 32 ? -27.981 11.828 -3.598 1.00 0.00 32 LEU A C 3
ATOM 4724 O O . LEU A 1 32 ? -29.115 12.147 -3.956 1.00 0.00 32 LEU A O 3
ATOM 4740 N N . TRP A 1 33 ? -27.177 11.069 -4.334 1.00 0.00 33 TRP A N 3
ATOM 4741 C CA . TRP A 1 33 ? -27.618 10.480 -5.592 1.00 0.00 33 TRP A CA 3
ATOM 4742 C C . TRP A 1 33 ? -28.770 9.509 -5.372 1.00 0.00 33 TRP A C 3
ATOM 4743 O O . TRP A 1 33 ? -29.744 9.504 -6.125 1.00 0.00 33 TRP A O 3
ATOM 4764 N N . THR A 1 34 ? -28.654 8.686 -4.335 1.00 0.00 34 THR A N 3
ATOM 4765 C CA . THR A 1 34 ? -29.733 7.786 -3.946 1.00 0.00 34 THR A CA 3
ATOM 4766 C C . THR A 1 34 ? -31.014 8.557 -3.652 1.00 0.00 34 THR A C 3
ATOM 4767 O O . THR A 1 34 ? -32.110 8.113 -3.994 1.00 0.00 34 THR A O 3
ATOM 4778 N N . ARG A 1 35 ? -30.869 9.715 -3.016 1.00 0.00 35 ARG A N 3
ATOM 4779 C CA . ARG A 1 35 ? -32.012 10.563 -2.699 1.00 0.00 35 ARG A CA 3
ATOM 4780 C C . ARG A 1 35 ? -32.636 11.142 -3.962 1.00 0.00 35 ARG A C 3
ATOM 4781 O O . ARG A 1 35 ? -33.848 11.341 -4.032 1.00 0.00 35 ARG A O 3
ATOM 4802 N N . LEU A 1 36 ? -31.799 11.410 -4.959 1.00 0.00 36 LEU A N 3
ATOM 4803 C CA . LEU A 1 36 ? -32.279 11.854 -6.263 1.00 0.00 36 LEU A CA 3
ATOM 4804 C C . LEU A 1 36 ? -33.165 10.799 -6.912 1.00 0.00 36 LEU A C 3
ATOM 4805 O O . LEU A 1 36 ? -34.186 11.121 -7.520 1.00 0.00 36 LEU A O 3
ATOM 4821 N N . VAL A 1 37 ? -32.770 9.537 -6.778 1.00 0.00 37 VAL A N 3
ATOM 4822 C CA . VAL A 1 37 ? -33.570 8.426 -7.279 1.00 0.00 37 VAL A CA 3
ATOM 4823 C C . VAL A 1 37 ? -34.91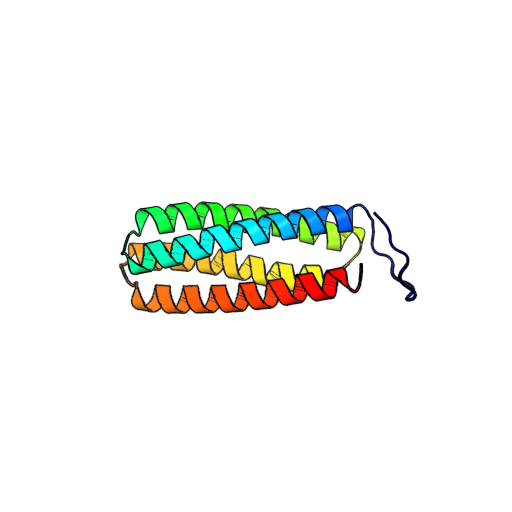6 8.353 -6.569 1.00 0.00 37 VAL A C 3
ATOM 4824 O O . VAL A 1 37 ? -35.954 8.167 -7.204 1.00 0.00 37 VAL A O 3
ATOM 4837 N N . GLN A 1 38 ? -34.892 8.500 -5.249 1.00 0.00 38 GLN A N 3
ATOM 4838 C CA . GLN A 1 38 ? -36.115 8.507 -4.456 1.00 0.00 38 GLN A CA 3
ATOM 4839 C C . GLN A 1 38 ? -37.020 9.668 -4.849 1.00 0.00 38 GLN A C 3
ATOM 4840 O O . GLN A 1 38 ? -38.228 9.499 -5.009 1.00 0.00 38 GLN A O 3
ATOM 4854 N N . ALA A 1 39 ? -36.427 10.847 -5.003 1.00 0.00 39 ALA A N 3
ATOM 4855 C CA . ALA A 1 39 ? -37.171 12.030 -5.420 1.00 0.00 39 ALA A CA 3
ATOM 4856 C C . ALA A 1 39 ? -37.733 11.859 -6.826 1.00 0.00 39 ALA A C 3
ATOM 4857 O O . ALA A 1 39 ? -38.861 12.264 -7.106 1.00 0.00 39 ALA A O 3
ATOM 4864 N N . PHE A 1 40 ? -36.940 11.258 -7.706 1.00 0.00 40 PHE A N 3
ATOM 4865 C CA . PHE A 1 40 ? -37.383 10.971 -9.065 1.00 0.00 40 PHE A CA 3
ATOM 4866 C C . PHE A 1 40 ? -38.625 10.089 -9.065 1.00 0.00 40 PHE A C 3
ATOM 4867 O O . PHE A 1 40 ? -39.592 10.362 -9.776 1.00 0.00 40 PHE A O 3
ATOM 4884 N N . GLN A 1 41 ? -38.593 9.031 -8.262 1.00 0.00 41 GLN A N 3
ATOM 4885 C CA . GLN A 1 41 ? -39.709 8.095 -8.183 1.00 0.00 41 GLN A CA 3
ATOM 4886 C C . GLN A 1 41 ? -40.970 8.784 -7.679 1.00 0.00 41 GLN A C 3
ATOM 4887 O O . GLN A 1 41 ? -42.070 8.521 -8.167 1.00 0.00 41 GLN A O 3
ATOM 4901 N N . SER A 1 42 ? -40.806 9.667 -6.699 1.00 0.00 42 SER A N 3
ATOM 4902 C CA . SER A 1 42 ? -41.931 10.401 -6.133 1.00 0.00 42 SER A CA 3
ATOM 4903 C C . SER A 1 42 ? -42.349 11.552 -7.039 1.00 0.00 42 SER A C 3
ATOM 4904 O O . SER A 1 42 ? -43.489 12.015 -6.985 1.00 0.00 42 SER A O 3
ATOM 4912 N N . GLY A 1 43 ? -41.420 12.012 -7.871 1.00 0.00 43 GLY A N 3
ATOM 4913 C CA . GLY A 1 43 ? -41.698 13.095 -8.807 1.00 0.00 43 GLY A CA 3
ATOM 4914 C C . GLY A 1 43 ? -41.490 14.455 -8.153 1.00 0.00 43 GLY A C 3
ATOM 4915 O O . GLY A 1 43 ? -42.046 15.459 -8.597 1.00 0.00 43 GLY A O 3
ATOM 4919 N N . ASP A 1 44 ? -40.685 14.481 -7.096 1.00 0.00 44 ASP A N 3
ATOM 4920 C CA . ASP A 1 44 ? -40.424 15.713 -6.362 1.00 0.00 44 ASP A CA 3
ATOM 4921 C C . ASP A 1 44 ? -39.177 16.413 -6.888 1.00 0.00 44 ASP A C 3
ATOM 4922 O O . ASP A 1 44 ? -38.056 16.072 -6.509 1.00 0.00 44 ASP A O 3
ATOM 4931 N N . GLN A 1 45 ? -39.379 17.392 -7.762 1.00 0.00 45 GLN A N 3
ATOM 4932 C CA . GLN A 1 45 ? -38.271 18.050 -8.445 1.00 0.00 45 GLN A CA 3
ATOM 4933 C C . GLN A 1 45 ? -37.665 19.148 -7.580 1.00 0.00 45 GLN A C 3
ATOM 4934 O O . GLN A 1 45 ? -36.569 19.636 -7.857 1.00 0.00 45 GLN A O 3
ATOM 4948 N N . SER A 1 46 ? -38.385 19.533 -6.532 1.00 0.00 46 SER A N 3
ATOM 4949 C CA . SER A 1 46 ? -37.923 20.582 -5.629 1.00 0.00 46 SER A CA 3
ATOM 4950 C C . SER A 1 46 ? -36.865 20.055 -4.669 1.00 0.00 46 SER A C 3
ATOM 4951 O O . SER A 1 46 ? -35.924 20.765 -4.317 1.00 0.00 46 SER A O 3
ATOM 4959 N N . THR A 1 47 ? -37.026 18.805 -4.247 1.00 0.00 47 THR A N 3
ATOM 4960 C CA . THR A 1 47 ? -35.991 18.115 -3.486 1.00 0.00 47 THR A CA 3
ATOM 4961 C C . THR A 1 47 ? -34.767 17.834 -4.349 1.00 0.00 47 THR A C 3
ATOM 4962 O O . THR A 1 47 ? -33.632 18.007 -3.907 1.00 0.00 47 THR A O 3
ATOM 4973 N N . VAL A 1 48 ? -35.006 17.400 -5.582 1.00 0.00 48 VAL A N 3
ATOM 4974 C CA . VAL A 1 48 ? -33.930 17.208 -6.547 1.00 0.00 48 VAL A CA 3
ATOM 4975 C C . VAL A 1 48 ? -33.047 18.445 -6.642 1.00 0.00 48 VAL A C 3
ATOM 4976 O O . VAL A 1 48 ? -31.820 18.346 -6.633 1.00 0.00 48 VAL A O 3
ATOM 4989 N N . ASP A 1 49 ? -33.678 19.611 -6.732 1.00 0.00 49 ASP A N 3
ATOM 4990 C CA . ASP A 1 49 ? -32.950 20.871 -6.818 1.00 0.00 49 ASP A CA 3
ATOM 4991 C C . ASP A 1 49 ? -31.997 21.039 -5.642 1.00 0.00 49 ASP A C 3
ATOM 4992 O O . ASP A 1 49 ? -30.815 21.329 -5.825 1.00 0.00 49 ASP A O 3
ATOM 5001 N N . SER A 1 50 ? -32.518 20.854 -4.434 1.00 0.00 50 SER A N 3
ATOM 5002 C CA . SER A 1 50 ? -31.731 21.049 -3.222 1.00 0.00 50 SER A CA 3
ATOM 5003 C C . SER A 1 50 ? -30.623 20.010 -3.111 1.00 0.00 50 SER A C 3
ATOM 5004 O O . SER A 1 50 ? -29.553 20.285 -2.568 1.00 0.00 50 SER A O 3
ATOM 5012 N N . LEU A 1 51 ? -30.887 18.815 -3.628 1.00 0.00 51 LEU A N 3
ATOM 5013 C CA . LEU A 1 51 ? -29.897 17.744 -3.625 1.00 0.00 51 LEU A CA 3
ATOM 5014 C C . LEU A 1 51 ? -28.754 18.047 -4.586 1.00 0.00 51 LEU A C 3
ATOM 5015 O O . LEU A 1 51 ? -27.588 17.809 -4.273 1.00 0.00 51 LEU A O 3
ATOM 5031 N N . LEU A 1 52 ? -29.096 18.575 -5.756 1.00 0.00 52 LEU A N 3
ATOM 5032 C CA . LEU A 1 52 ? -28.097 18.934 -6.756 1.00 0.00 52 LEU A CA 3
ATOM 5033 C C . LEU A 1 52 ? -27.272 20.132 -6.305 1.00 0.00 52 LEU A C 3
ATOM 5034 O O . LEU A 1 52 ? -26.091 20.244 -6.635 1.00 0.00 52 LEU A O 3
ATOM 5050 N N . LYS A 1 53 ? -27.900 21.026 -5.550 1.00 0.00 53 LYS A N 3
ATOM 5051 C CA . LYS A 1 53 ? -27.188 22.129 -4.916 1.00 0.00 53 LYS A CA 3
ATOM 5052 C C . LYS A 1 53 ? -26.093 21.617 -3.989 1.00 0.00 53 LYS A C 3
ATOM 5053 O O . LYS A 1 53 ? -24.954 22.081 -4.044 1.00 0.00 53 LYS A O 3
ATOM 5072 N N . GLN A 1 54 ? -26.444 20.659 -3.139 1.00 0.00 54 GLN A N 3
ATOM 5073 C CA . GLN A 1 54 ? -25.483 20.058 -2.222 1.00 0.00 54 GLN A CA 3
ATOM 5074 C C . GLN A 1 54 ? -24.412 19.282 -2.977 1.00 0.00 54 GLN A C 3
ATOM 5075 O O . GLN A 1 54 ? -23.229 19.349 -2.640 1.00 0.00 54 GLN A O 3
ATOM 5089 N N . LEU A 1 55 ? -24.832 18.546 -4.000 1.00 0.00 55 LEU A N 3
ATOM 5090 C CA . LEU A 1 55 ? -23.905 17.785 -4.828 1.00 0.00 55 LEU A CA 3
ATOM 5091 C C . LEU A 1 55 ? -22.903 18.702 -5.518 1.00 0.00 55 LEU A C 3
ATOM 5092 O O . LEU A 1 55 ? -21.704 18.423 -5.540 1.00 0.00 55 LEU A O 3
ATOM 5108 N N . ASP A 1 56 ? -23.401 19.798 -6.081 1.00 0.00 56 ASP A N 3
ATOM 5109 C CA . ASP A 1 56 ? -22.549 20.760 -6.769 1.00 0.00 56 ASP A CA 3
ATOM 5110 C C . ASP A 1 56 ? -21.534 21.378 -5.816 1.00 0.00 56 ASP A C 3
ATOM 5111 O O . ASP A 1 56 ? -20.365 21.548 -6.163 1.00 0.00 56 ASP A O 3
ATOM 5120 N N . ALA A 1 57 ? -21.987 21.712 -4.612 1.00 0.00 57 ALA A N 3
ATOM 5121 C CA . ALA A 1 57 ? -21.106 22.253 -3.585 1.00 0.00 57 ALA A CA 3
ATOM 5122 C C . ALA A 1 57 ? -19.997 21.268 -3.237 1.00 0.00 57 ALA A C 3
ATOM 5123 O O . ALA A 1 57 ? -18.825 21.639 -3.162 1.00 0.00 57 ALA A O 3
ATOM 5130 N N . ASN A 1 58 ? -20.373 20.012 -3.024 1.00 0.00 58 ASN A N 3
ATOM 5131 C CA . ASN A 1 58 ? -19.411 18.973 -2.675 1.00 0.00 58 ASN A CA 3
ATOM 5132 C C . ASN A 1 58 ? -18.437 18.718 -3.818 1.00 0.00 58 ASN A C 3
ATOM 5133 O O . ASN A 1 58 ? -17.244 18.512 -3.595 1.00 0.00 58 ASN A O 3
ATOM 5144 N N . ALA A 1 59 ? -18.952 18.734 -5.043 1.00 0.00 59 ALA A N 3
ATOM 5145 C CA . ALA A 1 59 ? -18.121 18.547 -6.226 1.00 0.00 59 ALA A CA 3
ATOM 5146 C C . ALA A 1 59 ? -17.042 19.619 -6.316 1.00 0.00 59 ALA A C 3
ATOM 5147 O O . ALA A 1 59 ? -15.895 19.331 -6.657 1.00 0.00 59 ALA A O 3
ATOM 5154 N N . ALA A 1 60 ? -17.417 20.856 -6.008 1.00 0.00 60 ALA A N 3
ATOM 5155 C CA . ALA A 1 60 ? -16.462 21.956 -5.961 1.00 0.00 60 ALA A CA 3
ATOM 5156 C C . ALA A 1 60 ? -15.475 21.780 -4.814 1.00 0.00 60 ALA A C 3
ATOM 5157 O O . ALA A 1 60 ? -14.279 22.031 -4.968 1.00 0.00 60 ALA A O 3
ATOM 5164 N N . ARG A 1 61 ? -15.982 21.348 -3.665 1.00 0.00 61 ARG A N 3
ATOM 5165 C CA . ARG A 1 61 ? -15.144 21.128 -2.492 1.00 0.00 61 ARG A CA 3
ATOM 5166 C C . ARG A 1 61 ? -14.077 20.076 -2.767 1.00 0.00 61 ARG A C 3
ATOM 5167 O O . ARG A 1 61 ? -12.908 20.261 -2.431 1.00 0.00 61 ARG A O 3
ATOM 5188 N N . VAL A 1 62 ? -14.488 18.971 -3.380 1.00 0.00 62 VAL A N 3
ATOM 5189 C CA . VAL A 1 62 ? -13.562 17.901 -3.733 1.00 0.00 62 VAL A CA 3
ATOM 5190 C C . VAL A 1 62 ? -12.605 18.342 -4.834 1.00 0.00 62 VAL A C 3
ATOM 5191 O O . VAL A 1 62 ? -11.409 18.053 -4.782 1.00 0.00 62 VAL A O 3
ATOM 5204 N N . GLU A 1 63 ? -13.138 19.042 -5.829 1.00 0.00 63 GLU A N 3
ATOM 5205 C CA . GLU A 1 63 ? -12.319 19.602 -6.897 1.00 0.00 63 GLU A CA 3
ATOM 5206 C C . GLU A 1 63 ? -11.141 20.387 -6.334 1.00 0.00 63 GLU A C 3
ATOM 5207 O O . GLU A 1 63 ? -10.004 20.221 -6.776 1.00 0.00 63 GLU A O 3
ATOM 5219 N N . GLN A 1 64 ? -11.420 21.242 -5.357 1.00 0.00 64 GLN A N 3
ATOM 5220 C CA . GLN A 1 64 ? -10.378 22.029 -4.707 1.00 0.00 64 GLN A CA 3
ATOM 5221 C C . GLN A 1 64 ? -9.372 21.131 -3.998 1.00 0.00 64 GLN A C 3
ATOM 5222 O O . GLN A 1 64 ? -8.164 21.354 -4.076 1.00 0.00 64 GLN A O 3
ATOM 5236 N N . LEU A 1 65 ? -9.877 20.116 -3.306 1.00 0.00 65 LEU A N 3
ATOM 5237 C CA . LEU A 1 65 ? -9.022 19.164 -2.607 1.00 0.00 65 LEU A CA 3
ATOM 5238 C C . LEU A 1 65 ? -8.127 18.409 -3.581 1.00 0.00 65 LEU A C 3
ATOM 5239 O O . LEU A 1 65 ? -6.957 18.153 -3.294 1.00 0.00 65 LEU A O 3
ATOM 5255 N N . LEU A 1 66 ? -8.683 18.055 -4.735 1.00 0.00 66 LEU A N 3
ATOM 5256 C CA . LEU A 1 66 ? -7.935 17.329 -5.755 1.00 0.00 66 LEU A CA 3
ATOM 5257 C C . LEU A 1 66 ? -6.856 18.207 -6.376 1.00 0.00 66 LEU A C 3
ATOM 5258 O O . LEU A 1 66 ? -5.765 17.735 -6.694 1.00 0.00 66 LEU A O 3
ATOM 5274 N N . GLN A 1 67 ? -7.168 19.487 -6.548 1.00 0.00 67 GLN A N 3
ATOM 5275 C CA . GLN A 1 67 ? -6.197 20.451 -7.052 1.00 0.00 67 GLN A CA 3
ATOM 5276 C C . GLN A 1 67 ? -5.057 20.654 -6.063 1.00 0.00 67 GLN A C 3
ATOM 5277 O O . GLN A 1 67 ? -3.900 20.805 -6.457 1.00 0.00 67 GLN A O 3
ATOM 5291 N N . ARG A 1 68 ? -5.389 20.656 -4.776 1.00 0.00 68 ARG A N 3
ATOM 5292 C CA . ARG A 1 68 ? -4.380 20.677 -3.724 1.00 0.00 68 ARG A CA 3
ATOM 5293 C C . ARG A 1 68 ? -3.475 19.455 -3.804 1.00 0.00 68 ARG A C 3
ATOM 5294 O O . ARG A 1 68 ? -2.254 19.566 -3.688 1.00 0.00 68 ARG A O 3
ATOM 5315 N N . ILE A 1 69 ? -4.080 18.289 -4.004 1.00 0.00 69 ILE A N 3
ATOM 5316 C CA . ILE A 1 69 ? -3.325 17.051 -4.160 1.00 0.00 69 ILE A CA 3
ATOM 5317 C C . ILE A 1 69 ? -2.364 17.137 -5.339 1.00 0.00 69 ILE A C 3
ATOM 5318 O O . ILE A 1 69 ? -1.230 16.664 -5.263 1.00 0.00 69 ILE A O 3
ATOM 5334 N N . ILE A 1 70 ? -2.825 17.742 -6.428 1.00 0.00 70 ILE A N 3
ATOM 5335 C CA . ILE A 1 70 ? -1.984 17.954 -7.601 1.00 0.00 70 ILE A CA 3
ATOM 5336 C C . ILE A 1 70 ? -0.821 18.886 -7.284 1.00 0.00 70 ILE A C 3
ATOM 5337 O O . ILE A 1 70 ? 0.313 18.640 -7.695 1.00 0.00 70 ILE A O 3
ATOM 5353 N N . SER A 1 71 ? -1.110 19.955 -6.551 1.00 0.00 71 SER A N 3
ATOM 5354 C CA . SER A 1 71 ? -0.103 20.961 -6.233 1.00 0.00 71 SER A CA 3
ATOM 5355 C C . SER A 1 71 ? 0.887 20.442 -5.199 1.00 0.00 71 SER A C 3
ATOM 5356 O O . SER A 1 71 ? 2.033 20.888 -5.144 1.00 0.00 71 SER A O 3
ATOM 5364 N N . GLU A 1 72 ? 0.439 19.497 -4.380 1.00 0.00 72 GLU A N 3
ATOM 5365 C CA . GLU A 1 72 ? 1.268 18.953 -3.311 1.00 0.00 72 GLU A CA 3
ATOM 5366 C C . GLU A 1 72 ? 1.995 17.694 -3.765 1.00 0.00 72 GLU A C 3
ATOM 5367 O O . GLU A 1 72 ? 3.172 17.501 -3.460 1.00 0.00 72 GLU A O 3
ATOM 5379 N N . THR A 1 73 ? 1.287 16.838 -4.495 1.00 0.00 73 THR A N 3
ATOM 5380 C CA . THR A 1 73 ? 1.836 15.556 -4.920 1.00 0.00 73 THR A CA 3
ATOM 5381 C C . THR A 1 73 ? 2.010 15.506 -6.432 1.00 0.00 73 THR A C 3
ATOM 5382 O O . THR A 1 73 ? 3.051 15.081 -6.934 1.00 0.00 73 THR A O 3
ATOM 5393 N N . GLY A 1 74 ? 0.984 15.941 -7.155 1.00 0.00 74 GLY A N 3
ATOM 5394 C CA . GLY A 1 74 ? 0.982 15.858 -8.611 1.00 0.00 74 GLY A CA 3
ATOM 5395 C C . GLY A 1 74 ? 0.366 14.548 -9.087 1.00 0.00 74 GLY A C 3
ATOM 5396 O O . GLY A 1 74 ? 0.702 14.047 -10.160 1.00 0.00 74 GLY A O 3
ATOM 5400 N N . ASP A 1 75 ? -0.536 13.997 -8.282 1.00 0.00 75 ASP A N 3
ATOM 5401 C CA . ASP A 1 75 ? -1.123 12.694 -8.568 1.00 0.00 75 ASP A CA 3
ATOM 5402 C C . ASP A 1 75 ? -2.029 12.754 -9.791 1.00 0.00 75 ASP A C 3
ATOM 5403 O O . ASP A 1 75 ? -2.999 13.512 -9.820 1.00 0.00 75 ASP A O 3
ATOM 5412 N N . GLU A 1 76 ? -1.708 11.950 -10.799 1.00 0.00 76 GLU A N 3
ATOM 5413 C CA . GLU A 1 76 ? -2.491 11.912 -12.028 1.00 0.00 76 GLU A CA 3
ATOM 5414 C C . GLU A 1 76 ? -3.915 11.443 -11.760 1.00 0.00 76 GLU A C 3
ATOM 5415 O O . GLU A 1 76 ? -4.849 11.830 -12.461 1.00 0.00 76 GLU A O 3
ATOM 5427 N N . LEU A 1 77 ? -4.075 10.606 -10.740 1.00 0.00 77 LEU A N 3
ATOM 5428 C CA . LEU A 1 77 ? -5.390 10.108 -10.356 1.00 0.00 77 LEU A CA 3
ATOM 5429 C C . LEU A 1 77 ? -6.291 11.242 -9.884 1.00 0.00 77 LEU A C 3
ATOM 5430 O O . LEU A 1 77 ? -7.491 11.250 -10.160 1.00 0.00 77 LEU A O 3
ATOM 5446 N N . ALA A 1 78 ? -5.707 12.198 -9.170 1.00 0.00 78 ALA A N 3
ATOM 5447 C CA . ALA A 1 78 ? -6.442 13.372 -8.714 1.00 0.00 78 ALA A CA 3
ATOM 5448 C C . ALA A 1 78 ? -6.926 14.209 -9.890 1.00 0.00 78 ALA A C 3
ATOM 5449 O O . ALA A 1 78 ? -8.047 14.717 -9.883 1.00 0.00 78 ALA A O 3
ATOM 5456 N N . ARG A 1 79 ? -6.074 14.350 -10.900 1.00 0.00 79 ARG A N 3
ATOM 5457 C CA . ARG A 1 79 ? -6.442 15.059 -12.120 1.00 0.00 79 ARG A CA 3
ATOM 5458 C C . ARG A 1 79 ? -7.587 14.358 -12.840 1.00 0.00 79 ARG A C 3
ATOM 5459 O O . ARG A 1 79 ? -8.535 15.000 -13.291 1.00 0.00 79 ARG A O 3
ATOM 5480 N N . LYS A 1 80 ? -7.493 13.037 -12.944 1.00 0.00 80 LYS A N 3
ATOM 5481 C CA . LYS A 1 80 ? -8.538 12.242 -13.578 1.00 0.00 80 LYS A CA 3
ATOM 5482 C C . LYS A 1 80 ? -9.863 12.384 -12.840 1.00 0.00 80 LYS A C 3
ATOM 5483 O O . LYS A 1 80 ? -10.905 12.613 -13.454 1.00 0.00 80 LYS A O 3
ATOM 5502 N N . GLY A 1 81 ? -9.816 12.247 -11.519 1.00 0.00 81 GLY A N 3
ATOM 5503 C CA . GLY A 1 81 ? -11.005 12.405 -10.690 1.00 0.00 81 GLY A CA 3
ATOM 5504 C C . GLY A 1 81 ? -11.595 13.802 -10.835 1.00 0.00 81 GLY A C 3
ATOM 5505 O O . GLY A 1 81 ? -12.813 13.967 -10.904 1.00 0.00 81 GLY A O 3
ATOM 5509 N N . GLU A 1 82 ? -10.725 14.805 -10.879 1.00 0.00 82 GLU A N 3
ATOM 5510 C CA . GLU A 1 82 ? -11.159 16.191 -11.007 1.00 0.00 82 GLU A CA 3
ATOM 5511 C C . GLU A 1 82 ? -12.074 16.373 -12.211 1.00 0.00 82 GLU A C 3
ATOM 5512 O O . GLU A 1 82 ? -13.150 16.960 -12.102 1.00 0.00 82 GLU A O 3
ATOM 5524 N N . SER A 1 83 ? -11.639 15.866 -13.360 1.00 0.00 83 SER A N 3
ATOM 5525 C CA . SER A 1 83 ? -12.396 16.014 -14.597 1.00 0.00 83 SER A CA 3
ATOM 5526 C C . SER A 1 83 ? -13.744 15.312 -14.507 1.00 0.00 83 SER A C 3
ATOM 5527 O O . SER A 1 83 ? -14.722 15.743 -15.117 1.00 0.00 83 SER A O 3
ATOM 5535 N N . LEU A 1 84 ? -13.790 14.226 -13.742 1.00 0.00 84 LEU A N 3
ATOM 5536 C CA . LEU A 1 84 ? -15.028 13.485 -13.537 1.00 0.00 84 LEU A CA 3
ATOM 5537 C C . LEU A 1 84 ? -16.010 14.278 -12.684 1.00 0.00 84 LEU A C 3
ATOM 5538 O O . LEU A 1 84 ? -17.215 14.267 -12.935 1.00 0.00 84 LEU A O 3
ATOM 5554 N N . PHE A 1 85 ? -15.488 14.966 -11.675 1.00 0.00 85 PHE A N 3
ATOM 5555 C CA . PHE A 1 85 ? -16.309 15.814 -10.819 1.00 0.00 85 PHE A CA 3
ATOM 5556 C C . PHE A 1 85 ? -16.765 17.066 -11.558 1.00 0.00 85 PHE A C 3
ATOM 5557 O O . PHE A 1 85 ? -17.878 17.550 -11.351 1.00 0.00 85 PHE A O 3
ATOM 5574 N N . GLN A 1 86 ? -15.899 17.586 -12.420 1.00 0.00 86 GLN A N 3
ATOM 5575 C CA . GLN A 1 86 ? -16.239 18.737 -13.248 1.00 0.00 86 GLN A CA 3
ATOM 5576 C C . GLN A 1 86 ? -17.351 18.399 -14.232 1.00 0.00 86 GLN A C 3
ATOM 5577 O O . GLN A 1 86 ? -18.235 19.215 -14.489 1.00 0.00 86 GLN A O 3
ATOM 5591 N N . ARG A 1 87 ? -17.301 17.189 -14.780 1.00 0.00 87 ARG A N 3
ATOM 5592 C CA . ARG A 1 87 ? -18.360 16.701 -15.656 1.00 0.00 87 ARG A CA 3
ATOM 5593 C C . ARG A 1 87 ? -19.663 16.507 -14.890 1.00 0.00 87 ARG A C 3
ATOM 5594 O O . ARG A 1 87 ? -20.744 16.803 -15.400 1.00 0.00 87 ARG A O 3
ATOM 5615 N N . ASN A 1 88 ? -19.553 16.009 -13.663 1.00 0.00 88 ASN A N 3
ATOM 5616 C CA . ASN A 1 88 ? -20.714 15.848 -12.795 1.00 0.00 88 ASN A CA 3
ATOM 5617 C C . ASN A 1 88 ? -21.402 17.183 -12.543 1.00 0.00 88 ASN A C 3
ATOM 5618 O O . ASN A 1 88 ? -22.630 17.267 -12.533 1.00 0.00 88 ASN A O 3
ATOM 5629 N N . GLN A 1 89 ? -20.604 18.225 -12.338 1.00 0.00 89 GLN A N 3
ATOM 5630 C CA . GLN A 1 89 ? -21.132 19.574 -12.171 1.00 0.00 89 GLN A CA 3
ATOM 5631 C C . GLN A 1 89 ? -21.966 19.992 -13.375 1.00 0.00 89 GLN A C 3
ATOM 5632 O O . GLN A 1 89 ? -23.030 20.593 -13.227 1.00 0.00 89 GLN A O 3
ATOM 5646 N N . GLN A 1 90 ? -21.475 19.672 -14.568 1.00 0.00 90 GLN A N 3
ATOM 5647 C CA . GLN A 1 90 ? -22.223 19.918 -15.795 1.00 0.00 90 GLN A CA 3
ATOM 5648 C C . GLN A 1 90 ? -23.508 19.101 -15.830 1.00 0.00 90 GLN A C 3
ATOM 5649 O O . GLN A 1 90 ? -24.562 19.599 -16.225 1.00 0.00 90 GLN A O 3
ATOM 5663 N N . LEU A 1 91 ? -23.414 17.842 -15.414 1.00 0.00 91 LEU A N 3
ATOM 5664 C CA . LEU A 1 91 ? -24.565 16.946 -15.418 1.00 0.00 91 LEU A CA 3
ATOM 5665 C C . LEU A 1 91 ? -25.626 17.409 -14.428 1.00 0.00 91 LEU A C 3
ATOM 5666 O O . LEU A 1 91 ? -26.822 17.221 -14.652 1.00 0.00 91 LEU A O 3
ATOM 5682 N N . PHE A 1 92 ? -25.182 18.014 -13.331 1.00 0.00 92 PHE A N 3
ATOM 5683 C CA . PHE A 1 92 ? -26.094 18.524 -12.315 1.00 0.00 92 PHE A CA 3
ATOM 5684 C C . PHE A 1 92 ? -26.979 19.631 -12.873 1.00 0.00 92 PHE A C 3
ATOM 5685 O O . PHE A 1 92 ? -28.177 19.679 -12.598 1.00 0.00 92 PHE A O 3
ATOM 5702 N N . SER A 1 93 ? -26.381 20.519 -13.660 1.00 0.00 93 SER A N 3
ATOM 5703 C CA . SER A 1 93 ? -27.121 21.604 -14.292 1.00 0.00 93 SER A CA 3
ATOM 5704 C C . SER A 1 93 ? -27.973 21.091 -15.446 1.00 0.00 93 SER A C 3
ATOM 5705 O O . SER A 1 93 ? -29.052 21.618 -15.715 1.00 0.00 93 SER A O 3
ATOM 5713 N N . GLN A 1 94 ? -27.481 20.061 -16.125 1.00 0.00 94 GLN A N 3
ATOM 5714 C CA . GLN A 1 94 ? -28.231 19.424 -17.201 1.00 0.00 94 GLN A CA 3
ATOM 5715 C C . GLN A 1 94 ? -29.454 18.694 -16.663 1.00 0.00 94 GLN A C 3
ATOM 5716 O O . GLN A 1 94 ? -30.533 18.751 -17.253 1.00 0.00 94 GLN A O 3
ATOM 5730 N N . LEU A 1 95 ? -29.280 18.008 -15.538 1.00 0.00 95 LEU A N 3
ATOM 5731 C CA . LEU A 1 95 ? -30.364 17.245 -14.930 1.00 0.00 95 LEU A CA 3
ATOM 5732 C C . LEU A 1 95 ? -31.494 18.161 -14.476 1.00 0.00 95 LEU A C 3
ATOM 5733 O O . LEU A 1 95 ? -32.664 17.909 -14.765 1.00 0.00 95 LEU A O 3
ATOM 5749 N N . LYS A 1 96 ? -31.137 19.224 -13.763 1.00 0.00 96 LYS A N 3
ATOM 5750 C CA . LYS A 1 96 ? -32.115 20.206 -13.310 1.00 0.00 96 LYS A CA 3
ATOM 5751 C C . LYS A 1 96 ? -32.846 20.838 -14.488 1.00 0.00 96 LYS A C 3
ATOM 5752 O O . LYS A 1 96 ? -34.069 20.979 -14.468 1.00 0.00 96 LYS A O 3
ATOM 5771 N N . THR A 1 97 ? -32.091 21.216 -15.513 1.00 0.00 97 THR A N 3
ATOM 5772 C CA . THR A 1 97 ? -32.668 21.819 -16.708 1.00 0.00 97 THR A CA 3
ATOM 5773 C C . THR A 1 97 ? -33.745 20.926 -17.311 1.00 0.00 97 THR A C 3
ATOM 5774 O O . THR A 1 97 ? -34.835 21.390 -17.645 1.00 0.00 97 THR A O 3
ATOM 5785 N N . LEU A 1 98 ? -33.433 19.642 -17.447 1.00 0.00 98 LEU A N 3
ATOM 5786 C CA . LEU A 1 98 ? -34.359 18.688 -18.046 1.00 0.00 98 LEU A CA 3
ATOM 5787 C C . LEU A 1 98 ? -35.640 18.577 -17.230 1.00 0.00 98 LEU A C 3
ATOM 5788 O O . LEU A 1 98 ? -36.732 18.449 -17.784 1.00 0.00 98 LEU A O 3
ATOM 5804 N N . PHE A 1 99 ? -35.500 18.626 -15.909 1.00 0.00 99 PHE A N 3
ATOM 5805 C CA . PHE A 1 99 ? -36.650 18.572 -15.014 1.00 0.00 99 PHE A CA 3
ATOM 5806 C C . PHE A 1 99 ? -37.521 19.813 -15.162 1.00 0.00 99 PHE A C 3
ATOM 5807 O O . PHE A 1 99 ? -38.748 19.732 -15.105 1.00 0.00 99 PHE A O 3
ATOM 5824 N N . SER A 1 100 ? -36.880 20.961 -15.351 1.00 0.00 100 SER A N 3
ATOM 5825 C CA . SER A 1 100 ? -37.596 22.216 -15.545 1.00 0.00 100 SER A CA 3
ATOM 5826 C C . SER A 1 100 ? -38.248 22.271 -16.921 1.00 0.00 100 SER A C 3
ATOM 5827 O O . SER A 1 100 ? -39.240 22.971 -17.120 1.00 0.00 100 SER A O 3
ATOM 5835 N N . GLN A 1 101 ? -37.684 21.528 -17.867 1.00 0.00 101 GLN A N 3
ATOM 5836 C CA . GLN A 1 101 ? -38.288 21.379 -19.186 1.00 0.00 101 GLN A CA 3
ATOM 5837 C C . GLN A 1 101 ? -39.436 20.378 -19.155 1.00 0.00 101 GLN A C 3
ATOM 5838 O O . GLN A 1 101 ? -40.416 20.520 -19.887 1.00 0.00 101 GLN A O 3
ATOM 5852 N N . GLY A 1 102 ? -39.308 19.364 -18.305 1.00 0.00 102 GLY A N 3
ATOM 5853 C CA . GLY A 1 102 ? -40.353 18.360 -18.149 1.00 0.00 102 GLY A CA 3
ATOM 5854 C C . GLY A 1 102 ? -39.898 17.006 -18.679 1.00 0.00 102 GLY A C 3
ATOM 5855 O O . GLY A 1 102 ? -40.631 16.020 -18.599 1.00 0.00 102 GLY A O 3
ATOM 5859 N N . ASP A 1 103 ? -38.686 16.964 -19.220 1.00 0.00 103 ASP A N 3
ATOM 5860 C CA . ASP A 1 103 ? -38.154 15.745 -19.817 1.00 0.00 103 ASP A CA 3
ATOM 5861 C C . ASP A 1 103 ? -37.531 14.841 -18.761 1.00 0.00 103 ASP A C 3
ATOM 5862 O O . ASP A 1 103 ? -36.309 14.782 -18.624 1.00 0.00 103 ASP A O 3
ATOM 5871 N N . GLU A 1 104 ? -38.377 14.137 -18.017 1.00 0.00 104 GLU A N 3
ATOM 5872 C CA . GLU A 1 104 ? -37.913 13.269 -16.942 1.00 0.00 104 GLU A CA 3
ATOM 5873 C C . GLU A 1 104 ? -37.296 11.990 -17.495 1.00 0.00 104 GLU A C 3
ATOM 5874 O O . GLU A 1 104 ? -36.506 11.329 -16.821 1.00 0.00 104 GLU A O 3
ATOM 5886 N N . ASP A 1 105 ? -37.661 11.647 -18.725 1.00 0.00 105 ASP A N 3
ATOM 5887 C CA . ASP A 1 105 ? -37.121 10.462 -19.382 1.00 0.00 105 ASP A CA 3
ATOM 5888 C C . ASP A 1 105 ? -35.620 10.592 -19.605 1.00 0.00 105 ASP A C 3
ATOM 5889 O O . ASP A 1 105 ? -34.848 9.711 -19.226 1.00 0.00 105 ASP A O 3
ATOM 5898 N N . THR A 1 106 ? -35.211 11.696 -20.222 1.00 0.00 106 THR A N 3
ATOM 5899 C CA . THR A 1 106 ? -33.796 11.980 -20.425 1.00 0.00 106 THR A CA 3
ATOM 5900 C C . THR A 1 106 ? -33.099 12.283 -19.105 1.00 0.00 106 THR A C 3
ATOM 5901 O O . THR A 1 106 ? -31.946 11.904 -18.899 1.00 0.00 106 THR A O 3
ATOM 5912 N N . ALA A 1 107 ? -33.806 12.968 -18.212 1.00 0.00 107 ALA A N 3
ATOM 5913 C CA . ALA A 1 107 ? -33.280 13.270 -16.887 1.00 0.00 107 ALA A CA 3
ATOM 5914 C C . ALA A 1 107 ? -32.843 12.001 -16.166 1.00 0.00 107 ALA A C 3
ATOM 5915 O O . ALA A 1 107 ? -31.790 11.969 -15.528 1.00 0.00 107 ALA A O 3
ATOM 5922 N N . LYS A 1 108 ? -33.657 10.956 -16.270 1.00 0.00 108 LYS A N 3
ATOM 5923 C CA . LYS A 1 108 ? -33.307 9.653 -15.718 1.00 0.00 108 LYS A CA 3
ATOM 5924 C C . LYS A 1 108 ? -31.974 9.162 -16.269 1.00 0.00 108 LYS A C 3
ATOM 5925 O O . LYS A 1 108 ? -31.115 8.698 -15.519 1.00 0.00 108 LYS A O 3
ATOM 5944 N N . ALA A 1 109 ? -31.808 9.266 -17.583 1.00 0.00 109 ALA A N 3
ATOM 5945 C CA . ALA A 1 109 ? -30.571 8.853 -18.234 1.00 0.00 109 ALA A CA 3
ATOM 5946 C C . ALA A 1 109 ? -29.380 9.641 -17.705 1.00 0.00 109 ALA A C 3
ATOM 5947 O O . ALA A 1 109 ? -28.306 9.083 -17.475 1.00 0.00 109 ALA A O 3
ATOM 5954 N N . VAL A 1 110 ? -29.575 10.941 -17.512 1.00 0.00 110 VAL A N 3
ATOM 5955 C CA . VAL A 1 110 ? -28.528 11.803 -16.978 1.00 0.00 110 VAL A CA 3
ATOM 5956 C C . VAL A 1 110 ? -28.171 11.414 -15.549 1.00 0.00 110 VAL A C 3
ATOM 5957 O O . VAL A 1 110 ? -26.996 11.370 -15.183 1.00 0.00 110 VAL A O 3
ATOM 5970 N N . LEU A 1 111 ? -29.191 11.134 -14.745 1.00 0.00 111 LEU A N 3
ATOM 5971 C CA . LEU A 1 111 ? -28.984 10.662 -13.381 1.00 0.00 111 LEU A CA 3
ATOM 5972 C C . LEU A 1 111 ? -28.132 9.399 -13.359 1.00 0.00 111 LEU A C 3
ATOM 5973 O O . LEU A 1 111 ? -27.244 9.253 -12.519 1.00 0.00 111 LEU A O 3
ATOM 5989 N N . GLU A 1 112 ? -28.408 8.489 -14.286 1.00 0.00 112 GLU A N 3
ATOM 5990 C CA . GLU A 1 112 ? -27.622 7.268 -14.419 1.00 0.00 112 GLU A CA 3
ATOM 5991 C C . GLU A 1 112 ? -26.207 7.572 -14.893 1.00 0.00 112 GLU A C 3
ATOM 5992 O O . GLU A 1 112 ? -25.250 6.918 -14.478 1.00 0.00 112 GLU A O 3
ATOM 6004 N N . GLU A 1 113 ? -26.081 8.568 -15.763 1.00 0.00 113 GLU A N 3
ATOM 6005 C CA . GLU A 1 113 ? -24.777 8.989 -16.261 1.00 0.00 113 GLU A CA 3
ATOM 6006 C C . GLU A 1 113 ? -23.914 9.552 -15.139 1.00 0.00 113 GLU A C 3
ATOM 6007 O O . GLU A 1 113 ? -22.700 9.353 -15.118 1.00 0.00 113 GLU A O 3
ATOM 6019 N N . ILE A 1 114 ? -24.548 10.255 -14.208 1.00 0.00 114 ILE A N 3
ATOM 6020 C CA . ILE A 1 114 ? -23.863 10.744 -13.017 1.00 0.00 114 ILE A CA 3
ATOM 6021 C C . ILE A 1 114 ? -23.271 9.594 -12.212 1.00 0.00 114 ILE A C 3
ATOM 6022 O O . ILE A 1 114 ? -22.131 9.668 -11.753 1.00 0.00 114 ILE A O 3
ATOM 6038 N N . GLN A 1 115 ? -24.052 8.533 -12.043 1.00 0.00 115 GLN A N 3
ATOM 6039 C CA . GLN A 1 115 ? -23.598 7.355 -11.314 1.00 0.00 115 GLN A CA 3
ATOM 6040 C C . GLN A 1 115 ? -22.424 6.690 -12.019 1.00 0.00 115 GLN A C 3
ATOM 6041 O O . GLN A 1 115 ? -21.496 6.200 -11.375 1.00 0.00 115 GLN A O 3
ATOM 6055 N N . SER A 1 116 ? -22.469 6.676 -13.347 1.00 0.00 116 SER A N 3
ATOM 6056 C CA . SER A 1 116 ? -21.369 6.147 -14.146 1.00 0.00 116 SER A CA 3
ATOM 6057 C C . SER A 1 116 ? -20.061 6.855 -13.818 1.00 0.00 116 SER A C 3
ATOM 6058 O O . SER A 1 116 ? -19.026 6.214 -13.634 1.00 0.00 116 SER A O 3
ATOM 6066 N N . ASN A 1 117 ? -20.113 8.181 -13.747 1.00 0.00 117 ASN A N 3
ATOM 6067 C CA . ASN A 1 117 ? -18.951 8.974 -13.365 1.00 0.00 117 ASN A CA 3
ATOM 6068 C C . ASN A 1 117 ? -18.525 8.674 -11.934 1.00 0.00 117 ASN A C 3
ATOM 6069 O O . ASN A 1 117 ? -17.334 8.569 -11.639 1.00 0.00 117 ASN A O 3
ATOM 6080 N N . LEU A 1 118 ? -19.505 8.538 -11.047 1.00 0.00 118 LEU A N 3
ATOM 6081 C CA . LEU A 1 118 ? -19.235 8.210 -9.652 1.00 0.00 118 LEU A CA 3
ATOM 6082 C C . LEU A 1 118 ? -18.551 6.855 -9.527 1.00 0.00 118 LEU A C 3
ATOM 6083 O O . LEU A 1 118 ? -17.681 6.664 -8.676 1.00 0.00 118 LEU A O 3
ATOM 6099 N N . ASN A 1 119 ? -18.948 5.916 -10.379 1.00 0.00 119 ASN A N 3
ATOM 6100 C CA . ASN A 1 119 ? -18.300 4.611 -10.438 1.00 0.00 119 ASN A CA 3
ATOM 6101 C C . ASN A 1 119 ? -16.867 4.731 -10.941 1.00 0.00 119 ASN A C 3
ATOM 6102 O O . ASN A 1 119 ? -15.962 4.072 -10.428 1.00 0.00 119 ASN A O 3
ATOM 6113 N N . GLN A 1 120 ? -16.666 5.575 -11.947 1.00 0.00 120 GLN A N 3
ATOM 6114 C CA . GLN A 1 120 ? -15.330 5.847 -12.464 1.00 0.00 120 GLN A CA 3
ATOM 6115 C C . GLN A 1 120 ? -14.460 6.525 -11.413 1.00 0.00 120 GLN A C 3
ATOM 6116 O O . GLN A 1 120 ? -13.265 6.249 -11.312 1.00 0.00 120 GLN A O 3
ATOM 6130 N N . ILE A 1 121 ? -15.067 7.413 -10.633 1.00 0.00 121 ILE A N 3
ATOM 6131 C CA . ILE A 1 121 ? -14.373 8.062 -9.527 1.00 0.00 121 ILE A CA 3
ATOM 6132 C C . ILE A 1 121 ? -13.967 7.050 -8.463 1.00 0.00 121 ILE A C 3
ATOM 6133 O O . ILE A 1 121 ? -12.872 7.126 -7.906 1.00 0.00 121 ILE A O 3
ATOM 6149 N N . GLN A 1 122 ? -14.857 6.103 -8.184 1.00 0.00 122 GLN A N 3
ATOM 6150 C CA . GLN A 1 122 ? -14.564 5.032 -7.240 1.00 0.00 122 GLN A CA 3
ATOM 6151 C C . GLN A 1 122 ? -13.396 4.179 -7.718 1.00 0.00 122 GLN A C 3
ATOM 6152 O O . GLN A 1 122 ? -12.589 3.709 -6.916 1.00 0.00 122 GLN A O 3
ATOM 6166 N N . GLN A 1 123 ? -13.312 3.983 -9.029 1.00 0.00 123 GLN A N 3
ATOM 6167 C CA . GLN A 1 123 ? -12.175 3.296 -9.630 1.00 0.00 123 GLN A CA 3
ATOM 6168 C C . GLN A 1 123 ? -10.881 4.065 -9.397 1.00 0.00 123 GLN A C 3
ATOM 6169 O O . GLN A 1 123 ? -9.838 3.474 -9.115 1.00 0.00 123 GLN A O 3
ATOM 6183 N N . ILE A 1 124 ? -10.954 5.386 -9.516 1.00 0.00 124 ILE A N 3
ATOM 6184 C CA . ILE A 1 124 ? -9.833 6.250 -9.166 1.00 0.00 124 ILE A CA 3
ATOM 6185 C C . ILE A 1 124 ? -9.498 6.146 -7.684 1.00 0.00 124 ILE A C 3
ATOM 6186 O O . ILE A 1 124 ? -8.330 6.048 -7.307 1.00 0.00 124 ILE A O 3
ATOM 6202 N N . ILE A 1 125 ? -10.529 6.167 -6.847 1.00 0.00 125 ILE A N 3
ATOM 6203 C CA . ILE A 1 125 ? -10.348 6.050 -5.405 1.00 0.00 125 ILE A CA 3
ATOM 6204 C C . ILE A 1 125 ? -9.725 4.710 -5.035 1.00 0.00 125 ILE A C 3
ATOM 6205 O O . ILE A 1 125 ? -8.857 4.637 -4.165 1.00 0.00 125 ILE A O 3
ATOM 6221 N N . THR A 1 126 ? -10.172 3.651 -5.702 1.00 0.00 126 THR A N 3
ATOM 6222 C CA . THR A 1 126 ? -9.685 2.306 -5.419 1.00 0.00 126 THR A CA 3
ATOM 6223 C C . THR A 1 126 ? -8.173 2.221 -5.583 1.00 0.00 126 THR A C 3
ATOM 6224 O O . THR A 1 126 ? -7.464 1.788 -4.675 1.00 0.00 126 THR A O 3
ATOM 6235 N N . GLU A 1 127 ? -7.685 2.638 -6.747 1.00 0.00 127 GLU A N 3
ATOM 6236 C CA . GLU A 1 127 ? -6.256 2.607 -7.033 1.00 0.00 127 GLU A CA 3
ATOM 6237 C C . GLU A 1 127 ? -5.505 3.639 -6.202 1.00 0.00 127 GLU A C 3
ATOM 6238 O O . GLU A 1 127 ? -4.366 3.413 -5.795 1.00 0.00 127 GLU A O 3
ATOM 6250 N N . ALA A 1 128 ? -6.151 4.773 -5.952 1.00 0.00 128 ALA A N 3
ATOM 6251 C CA . ALA A 1 128 ? -5.582 5.806 -5.094 1.00 0.00 128 ALA A CA 3
ATOM 6252 C C . ALA A 1 128 ? -5.410 5.302 -3.666 1.00 0.00 128 ALA A C 3
ATOM 6253 O O . ALA A 1 128 ? -4.421 5.614 -3.003 1.00 0.00 128 ALA A O 3
ATOM 6260 N N . GLN A 1 129 ? -6.379 4.522 -3.199 1.00 0.00 129 GLN A N 3
ATOM 6261 C CA . GLN A 1 129 ? -6.303 3.918 -1.874 1.00 0.00 129 GLN A CA 3
ATOM 6262 C C . GLN A 1 129 ? -5.105 2.983 -1.762 1.00 0.00 129 GLN A C 3
ATOM 6263 O O . GLN A 1 129 ? -4.432 2.942 -0.732 1.00 0.00 129 GLN A O 3
ATOM 6277 N N . LYS A 1 130 ? -4.844 2.234 -2.828 1.00 0.00 130 LYS A N 3
ATOM 6278 C CA . LYS A 1 130 ? -3.675 1.365 -2.886 1.00 0.00 130 LYS A CA 3
ATOM 6279 C C . LYS A 1 130 ? -2.388 2.160 -2.710 1.00 0.00 130 LYS A C 3
ATOM 6280 O O . LYS A 1 130 ? -1.414 1.666 -2.142 1.00 0.00 130 LYS A O 3
ATOM 6299 N N . ARG A 1 131 ? -2.390 3.395 -3.199 1.00 0.00 131 ARG A N 3
ATOM 6300 C CA . ARG A 1 131 ? -1.218 4.257 -3.109 1.00 0.00 131 ARG A CA 3
ATOM 6301 C C . ARG A 1 131 ? -1.378 5.292 -2.003 1.00 0.00 131 ARG A C 3
ATOM 6302 O O . ARG A 1 131 ? -0.688 6.311 -1.988 1.00 0.00 131 ARG A O 3
ATOM 6323 N N . LEU A 1 132 ? -2.294 5.025 -1.078 1.00 0.00 132 LEU A N 3
ATOM 6324 C CA . LEU A 1 132 ? -2.562 5.943 0.022 1.00 0.00 132 LEU A CA 3
ATOM 6325 C C . LEU A 1 132 ? -1.817 5.524 1.283 1.00 0.00 132 LEU A C 3
ATOM 6326 O O . LEU A 1 132 ? -0.654 5.791 1.409 1.00 0.00 132 LEU A O 3
ATOM 6343 N N . HIS A 1 1 ? -5.442 9.493 -19.832 1.00 0.00 1 HIS A N 4
ATOM 6344 C CA . HIS A 1 1 ? -5.896 9.132 -18.494 1.00 0.00 1 HIS A CA 4
ATOM 6345 C C . HIS A 1 1 ? -4.862 8.277 -17.773 1.00 0.00 1 HIS A C 4
ATOM 6346 O O . HIS A 1 1 ? -3.756 8.069 -18.273 1.00 0.00 1 HIS A O 4
ATOM 6361 N N . HIS A 1 2 ? -5.228 7.781 -16.596 1.00 0.00 2 HIS A N 4
ATOM 6362 C CA . HIS A 1 2 ? -4.319 6.980 -15.786 1.00 0.00 2 HIS A CA 4
ATOM 6363 C C . HIS A 1 2 ? -4.031 5.638 -16.445 1.00 0.00 2 HIS A C 4
ATOM 6364 O O . HIS A 1 2 ? -4.942 4.960 -16.919 1.00 0.00 2 HIS A O 4
ATOM 6377 N N . HIS A 1 3 ? -2.757 5.259 -16.472 1.00 0.00 3 HIS A N 4
ATOM 6378 C CA . HIS A 1 3 ? -2.349 3.986 -17.055 1.00 0.00 3 HIS A CA 4
ATOM 6379 C C . HIS A 1 3 ? -1.569 3.146 -16.052 1.00 0.00 3 HIS A C 4
ATOM 6380 O O . HIS A 1 3 ? -1.192 3.627 -14.984 1.00 0.00 3 HIS A O 4
ATOM 6393 N N . HIS A 1 4 ? -1.331 1.886 -16.402 1.00 0.00 4 HIS A N 4
ATOM 6394 C CA . HIS A 1 4 ? -0.622 0.967 -15.521 1.00 0.00 4 HIS A CA 4
ATOM 6395 C C . HIS A 1 4 ? 0.877 1.238 -15.532 1.00 0.00 4 HIS A C 4
ATOM 6396 O O . HIS A 1 4 ? 1.638 0.600 -14.805 1.00 0.00 4 HIS A O 4
ATOM 6409 N N . HIS A 1 5 ? 1.295 2.188 -16.363 1.00 0.00 5 HIS A N 4
ATOM 6410 C CA . HIS A 1 5 ? 2.687 2.618 -16.395 1.00 0.00 5 HIS A CA 4
ATOM 6411 C C . HIS A 1 5 ? 2.890 3.890 -15.582 1.00 0.00 5 HIS A C 4
ATOM 6412 O O . HIS A 1 5 ? 3.980 4.461 -15.565 1.00 0.00 5 HIS A O 4
ATOM 6425 N N . HIS A 1 6 ? 1.832 4.331 -14.909 1.00 0.00 6 HIS A N 4
ATOM 6426 C CA . HIS A 1 6 ? 1.897 5.526 -14.076 1.00 0.00 6 HIS A CA 4
ATOM 6427 C C . HIS A 1 6 ? 2.808 5.311 -12.874 1.00 0.00 6 HIS A C 4
ATOM 6428 O O . HIS A 1 6 ? 2.741 4.277 -12.209 1.00 0.00 6 HIS A O 4
ATOM 6441 N N . GLU A 1 7 ? 3.660 6.293 -12.601 1.00 0.00 7 GLU A N 4
ATOM 6442 C CA . GLU A 1 7 ? 4.589 6.212 -11.480 1.00 0.00 7 GLU A CA 4
ATOM 6443 C C . GLU A 1 7 ? 3.847 6.172 -10.151 1.00 0.00 7 GLU A C 4
ATOM 6444 O O . GLU A 1 7 ? 2.883 6.909 -9.945 1.00 0.00 7 GLU A O 4
ATOM 6456 N N . ASN A 1 8 ? 4.302 5.306 -9.251 1.00 0.00 8 ASN A N 4
ATOM 6457 C CA . ASN A 1 8 ? 3.666 5.150 -7.948 1.00 0.00 8 ASN A CA 4
ATOM 6458 C C . ASN A 1 8 ? 3.997 6.320 -7.030 1.00 0.00 8 ASN A C 4
ATOM 6459 O O . ASN A 1 8 ? 4.855 6.210 -6.154 1.00 0.00 8 ASN A O 4
ATOM 6470 N N . LEU A 1 9 ? 3.311 7.439 -7.236 1.00 0.00 9 LEU A N 4
ATOM 6471 C CA . LEU A 1 9 ? 3.487 8.612 -6.387 1.00 0.00 9 LEU A CA 4
ATOM 6472 C C . LEU A 1 9 ? 2.625 8.519 -5.134 1.00 0.00 9 LEU A C 4
ATOM 6473 O O . LEU A 1 9 ? 1.554 7.913 -5.150 1.00 0.00 9 LEU A O 4
ATOM 6489 N N . TYR A 1 10 ? 3.099 9.124 -4.050 1.00 0.00 10 TYR A N 4
ATOM 6490 C CA . TYR A 1 10 ? 2.430 9.017 -2.759 1.00 0.00 10 TYR A CA 4
ATOM 6491 C C . TYR A 1 10 ? 1.817 10.348 -2.344 1.00 0.00 10 TYR A C 4
ATOM 6492 O O . TYR A 1 10 ? 2.180 11.400 -2.870 1.00 0.00 10 TYR A O 4
ATOM 6510 N N . PHE A 1 11 ? 0.887 10.296 -1.397 1.00 0.00 11 PHE A N 4
ATOM 6511 C CA . PHE A 1 11 ? 0.221 11.498 -0.909 1.00 0.00 11 PHE A CA 4
ATOM 6512 C C . PHE A 1 11 ? 1.074 12.217 0.128 1.00 0.00 11 PHE A C 4
ATOM 6513 O O . PHE A 1 11 ? 1.744 11.582 0.943 1.00 0.00 11 PHE A O 4
ATOM 6530 N N . GLN A 1 12 ? 1.045 13.545 0.092 1.00 0.00 12 GLN A N 4
ATOM 6531 C CA . GLN A 1 12 ? 1.743 14.353 1.086 1.00 0.00 12 GLN A CA 4
ATOM 6532 C C . GLN A 1 12 ? 0.900 14.528 2.343 1.00 0.00 12 GLN A C 4
ATOM 6533 O O . GLN A 1 12 ? -0.256 14.107 2.391 1.00 0.00 12 GLN A O 4
ATOM 6547 N N . SER A 1 13 ? 1.486 15.151 3.359 1.00 0.00 13 SER A N 4
ATOM 6548 C CA . SER A 1 13 ? 0.823 15.307 4.648 1.00 0.00 13 SER A CA 4
ATOM 6549 C C . SER A 1 13 ? -0.499 16.050 4.501 1.00 0.00 13 SER A C 4
ATOM 6550 O O . SER A 1 13 ? -1.440 15.818 5.260 1.00 0.00 13 SER A O 4
ATOM 6558 N N . SER A 1 14 ? -0.564 16.943 3.520 1.00 0.00 14 SER A N 4
ATOM 6559 C CA . SER A 1 14 ? -1.799 17.654 3.211 1.00 0.00 14 SER A CA 4
ATOM 6560 C C . SER A 1 14 ? -2.675 16.847 2.261 1.00 0.00 14 SER A C 4
ATOM 6561 O O . SER A 1 14 ? -3.857 16.628 2.528 1.00 0.00 14 SER A O 4
ATOM 6569 N N . ALA A 1 15 ? -2.089 16.406 1.153 1.00 0.00 15 ALA A N 4
ATOM 6570 C CA . ALA A 1 15 ? -2.845 15.735 0.102 1.00 0.00 15 ALA A CA 4
ATOM 6571 C C . ALA A 1 15 ? -3.515 14.472 0.627 1.00 0.00 15 ALA A C 4
ATOM 6572 O O . ALA A 1 15 ? -4.618 14.123 0.207 1.00 0.00 15 ALA A O 4
ATOM 6579 N N . LYS A 1 16 ? -2.843 13.790 1.548 1.00 0.00 16 LYS A N 4
ATOM 6580 C CA . LYS A 1 16 ? -3.387 12.581 2.155 1.00 0.00 16 LYS A CA 4
ATOM 6581 C C . LYS A 1 16 ? -4.715 12.862 2.846 1.00 0.00 16 LYS A C 4
ATOM 6582 O O . LYS A 1 16 ? -5.693 12.141 2.649 1.00 0.00 16 LYS A O 4
ATOM 6601 N N . GLN A 1 17 ? -4.743 13.914 3.657 1.00 0.00 17 GLN A N 4
ATOM 6602 C CA . GLN A 1 17 ? -5.963 14.318 4.346 1.00 0.00 17 GLN A CA 4
ATOM 6603 C C . GLN A 1 17 ? -6.998 14.854 3.366 1.00 0.00 17 GLN A C 4
ATOM 6604 O O . GLN A 1 17 ? -8.190 14.574 3.492 1.00 0.00 17 GLN A O 4
ATOM 6618 N N . ASP A 1 18 ? -6.535 15.626 2.388 1.00 0.00 18 ASP A N 4
ATOM 6619 C CA . ASP A 1 18 ? -7.411 16.152 1.348 1.00 0.00 18 ASP A CA 4
ATOM 6620 C C . ASP A 1 18 ? -8.100 15.026 0.587 1.00 0.00 18 ASP A C 4
ATOM 6621 O O . ASP A 1 18 ? -9.283 15.120 0.258 1.00 0.00 18 ASP A O 4
ATOM 6630 N N . PHE A 1 19 ? -7.354 13.962 0.310 1.00 0.00 19 PHE A N 4
ATOM 6631 C CA . PHE A 1 19 ? -7.921 12.767 -0.303 1.00 0.00 19 PHE A CA 4
ATOM 6632 C C . PHE A 1 19 ? -9.012 12.164 0.573 1.00 0.00 19 PHE A C 4
ATOM 6633 O O . PHE A 1 19 ? -10.117 11.889 0.104 1.00 0.00 19 PHE A O 4
ATOM 6650 N N . ALA A 1 20 ? -8.695 11.959 1.847 1.00 0.00 20 ALA A N 4
ATOM 6651 C CA . ALA A 1 20 ? -9.649 11.390 2.791 1.00 0.00 20 ALA A CA 4
ATOM 6652 C C . ALA A 1 20 ? -10.923 12.222 2.857 1.00 0.00 20 ALA A C 4
ATOM 6653 O O . ALA A 1 20 ? -12.027 11.682 2.924 1.00 0.00 20 ALA A O 4
ATOM 6660 N N . GLU A 1 21 ? -10.764 13.541 2.837 1.00 0.00 21 GLU A N 4
ATOM 6661 C CA . GLU A 1 21 ? -11.903 14.451 2.859 1.00 0.00 21 GLU A CA 4
ATOM 6662 C C . GLU A 1 21 ? -12.718 14.344 1.576 1.00 0.00 21 GLU A C 4
ATOM 6663 O O . GLU A 1 21 ? -13.947 14.402 1.604 1.00 0.00 21 GLU A O 4
ATOM 6675 N N . GLY A 1 22 ? -12.026 14.189 0.453 1.00 0.00 22 GLY A N 4
ATOM 6676 C CA . GLY A 1 22 ? -12.685 14.035 -0.838 1.00 0.00 22 GLY A CA 4
ATOM 6677 C C . GLY A 1 22 ? -13.515 12.758 -0.884 1.00 0.00 22 GLY A C 4
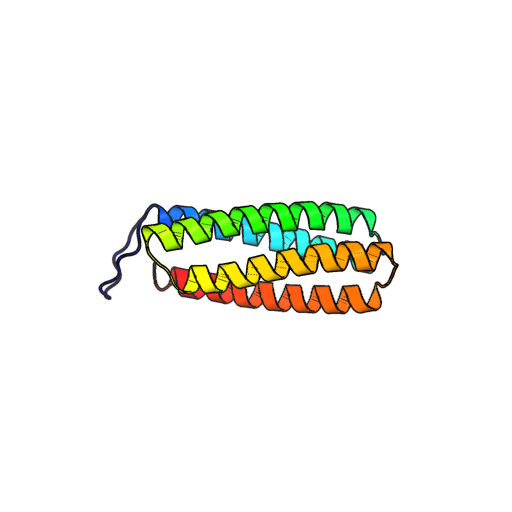ATOM 6678 O O . GLY A 1 22 ? -14.621 12.745 -1.425 1.00 0.00 22 GLY A O 4
ATOM 6682 N N . VAL A 1 23 ? -12.974 11.687 -0.315 1.00 0.00 23 VAL A N 4
ATOM 6683 C CA . VAL A 1 23 ? -13.675 10.409 -0.267 1.00 0.00 23 VAL A CA 4
ATOM 6684 C C . VAL A 1 23 ? -14.955 10.513 0.552 1.00 0.00 23 VAL A C 4
ATOM 6685 O O . VAL A 1 23 ? -16.009 10.028 0.139 1.00 0.00 23 VAL A O 4
ATOM 6698 N N . LYS A 1 24 ? -14.858 11.148 1.715 1.00 0.00 24 LYS A N 4
ATOM 6699 C CA . LYS A 1 24 ? -16.010 11.325 2.590 1.00 0.00 24 LYS A CA 4
ATOM 6700 C C . LYS A 1 24 ? -17.101 12.139 1.907 1.00 0.00 24 LYS A C 4
ATOM 6701 O O . LYS A 1 24 ? -18.286 11.825 2.019 1.00 0.00 24 LYS A O 4
ATOM 6720 N N . LEU A 1 25 ? -16.695 13.186 1.197 1.00 0.00 25 LEU A N 4
ATOM 6721 C CA . LEU A 1 25 ? -17.631 14.012 0.444 1.00 0.00 25 LEU A CA 4
ATOM 6722 C C . LEU A 1 25 ? -18.263 13.226 -0.698 1.00 0.00 25 LEU A C 4
ATOM 6723 O O . LEU A 1 25 ? -19.449 13.382 -0.990 1.00 0.00 25 LEU A O 4
ATOM 6739 N N . TRP A 1 26 ? -17.464 12.381 -1.341 1.00 0.00 26 TRP A N 4
ATOM 6740 C CA . TRP A 1 26 ? -17.967 11.497 -2.386 1.00 0.00 26 TRP A CA 4
ATOM 6741 C C . TRP A 1 26 ? -19.004 10.527 -1.836 1.00 0.00 26 TRP A C 4
ATOM 6742 O O . TRP A 1 26 ? -20.037 10.287 -2.462 1.00 0.00 26 TRP A O 4
ATOM 6763 N N . GLN A 1 27 ? -18.724 9.972 -0.662 1.00 0.00 27 GLN A N 4
ATOM 6764 C CA . GLN A 1 27 ? -19.657 9.069 0.001 1.00 0.00 27 GLN A CA 4
ATOM 6765 C C . GLN A 1 27 ? -20.978 9.766 0.301 1.00 0.00 27 GLN A C 4
ATOM 6766 O O . GLN A 1 27 ? -22.050 9.190 0.118 1.00 0.00 27 GLN A O 4
ATOM 6780 N N . GLU A 1 28 ? -20.894 11.008 0.764 1.00 0.00 28 GLU A N 4
ATOM 6781 C CA . GLU A 1 28 ? -22.079 11.835 0.960 1.00 0.00 28 GLU A CA 4
ATOM 6782 C C . GLU A 1 28 ? -22.838 12.029 -0.346 1.00 0.00 28 GLU A C 4
ATOM 6783 O O . GLU A 1 28 ? -24.064 11.930 -0.384 1.00 0.00 28 GLU A O 4
ATOM 6795 N N . ASN A 1 29 ? -22.101 12.306 -1.417 1.00 0.00 29 ASN A N 4
ATOM 6796 C CA . ASN A 1 29 ? -22.703 12.511 -2.729 1.00 0.00 29 ASN A CA 4
ATOM 6797 C C . ASN A 1 29 ? -23.400 11.248 -3.219 1.00 0.00 29 ASN A C 4
ATOM 6798 O O . ASN A 1 29 ? -24.443 11.316 -3.869 1.00 0.00 29 ASN A O 4
ATOM 6809 N N . ALA A 1 30 ? -22.818 10.097 -2.902 1.00 0.00 30 ALA A N 4
ATOM 6810 C CA . ALA A 1 30 ? -23.420 8.814 -3.247 1.00 0.00 30 ALA A CA 4
ATOM 6811 C C . ALA A 1 30 ? -24.782 8.649 -2.585 1.00 0.00 30 ALA A C 4
ATOM 6812 O O . ALA A 1 30 ? -25.727 8.156 -3.201 1.00 0.00 30 ALA A O 4
ATOM 6819 N N . VAL A 1 31 ? -24.877 9.064 -1.327 1.00 0.00 31 VAL A N 4
ATOM 6820 C CA . VAL A 1 31 ? -26.146 9.048 -0.608 1.00 0.00 31 VAL A CA 4
ATOM 6821 C C . VAL A 1 31 ? -27.119 10.067 -1.185 1.00 0.00 31 VAL A C 4
ATOM 6822 O O . VAL A 1 31 ? -28.297 9.771 -1.385 1.00 0.00 31 VAL A O 4
ATOM 6835 N N . LEU A 1 32 ? -26.620 11.270 -1.451 1.00 0.00 32 LEU A N 4
ATOM 6836 C CA . LEU A 1 32 ? -27.450 12.342 -1.986 1.00 0.00 32 LEU A CA 4
ATOM 6837 C C . LEU A 1 32 ? -27.972 11.994 -3.374 1.00 0.00 32 LEU A C 4
ATOM 6838 O O . LEU A 1 32 ? -29.119 12.293 -3.710 1.00 0.00 32 LEU A O 4
ATOM 6854 N N . TRP A 1 33 ? -27.125 11.361 -4.178 1.00 0.00 33 TRP A N 4
ATOM 6855 C CA . TRP A 1 33 ? -27.519 10.917 -5.510 1.00 0.00 33 TRP A CA 4
ATOM 6856 C C . TRP A 1 33 ? -28.593 9.839 -5.435 1.00 0.00 33 TRP A C 4
ATOM 6857 O O . TRP A 1 33 ? -29.560 9.860 -6.197 1.00 0.00 33 TRP A O 4
ATOM 6878 N N . THR A 1 34 ? -28.417 8.898 -4.514 1.00 0.00 34 THR A N 4
ATOM 6879 C CA . THR A 1 34 ? -29.436 7.891 -4.244 1.00 0.00 34 THR A CA 4
ATOM 6880 C C . THR A 1 34 ? -30.773 8.536 -3.903 1.00 0.00 34 THR A C 4
ATOM 6881 O O . THR A 1 34 ? -31.816 8.134 -4.419 1.00 0.00 34 THR A O 4
ATOM 6892 N N . ARG A 1 35 ? -30.735 9.539 -3.033 1.00 0.00 35 ARG A N 4
ATOM 6893 C CA . ARG A 1 35 ? -31.933 10.290 -2.676 1.00 0.00 35 ARG A CA 4
ATOM 6894 C C . ARG A 1 35 ? -32.464 11.078 -3.867 1.00 0.00 35 ARG A C 4
ATOM 6895 O O . ARG A 1 35 ? -33.674 11.222 -4.039 1.00 0.00 35 ARG A O 4
ATOM 6916 N N . LEU A 1 36 ? -31.551 11.587 -4.687 1.00 0.00 36 LEU A N 4
ATOM 6917 C CA . LEU A 1 36 ? -31.926 12.316 -5.893 1.00 0.00 36 LEU A CA 4
ATOM 6918 C C . LEU A 1 36 ? -32.778 11.454 -6.815 1.00 0.00 36 LEU A C 4
ATOM 6919 O O . LEU A 1 36 ? -33.789 11.910 -7.348 1.00 0.00 36 LEU A O 4
ATOM 6935 N N . VAL A 1 37 ? -32.363 10.205 -7.000 1.00 0.00 37 VAL A N 4
ATOM 6936 C CA . VAL A 1 37 ? -33.109 9.265 -7.828 1.00 0.00 37 VAL A CA 4
ATOM 6937 C C . VAL A 1 37 ? -34.463 8.941 -7.211 1.00 0.00 37 VAL A C 4
ATOM 6938 O O . VAL A 1 37 ? -35.476 8.882 -7.909 1.00 0.00 37 VAL A O 4
ATOM 6951 N N . GLN A 1 38 ? -34.475 8.732 -5.899 1.00 0.00 38 GLN A N 4
ATOM 6952 C CA . GLN A 1 38 ? -35.711 8.450 -5.179 1.00 0.00 38 GLN A CA 4
ATOM 6953 C C . GLN A 1 38 ? -36.724 9.574 -5.362 1.00 0.00 38 GLN A C 4
ATOM 6954 O O . GLN A 1 38 ? -37.879 9.331 -5.713 1.00 0.00 38 GLN A O 4
ATOM 6968 N N . ALA A 1 39 ? -36.284 10.805 -5.123 1.00 0.00 39 ALA A N 4
ATOM 6969 C CA . ALA A 1 39 ? -37.142 11.971 -5.291 1.00 0.00 39 ALA A CA 4
ATOM 6970 C C . ALA A 1 39 ? -37.505 12.181 -6.756 1.00 0.00 39 ALA A C 4
ATOM 6971 O O . ALA A 1 39 ? -38.619 12.593 -7.077 1.00 0.00 39 ALA A O 4
ATOM 6978 N N . PHE A 1 40 ? -36.556 11.896 -7.642 1.00 0.00 40 PHE A N 4
ATOM 6979 C CA . PHE A 1 40 ? -36.809 11.943 -9.077 1.00 0.00 40 PHE A CA 4
ATOM 6980 C C . PHE A 1 40 ? -37.965 11.030 -9.463 1.00 0.00 40 PHE A C 4
ATOM 6981 O O . PHE A 1 40 ? -38.867 11.431 -10.197 1.00 0.00 40 PHE A O 4
ATOM 6998 N N . GLN A 1 41 ? -37.932 9.799 -8.963 1.00 0.00 41 GLN A N 4
ATOM 6999 C CA . GLN A 1 41 ? -38.983 8.829 -9.247 1.00 0.00 41 GLN A CA 4
ATOM 7000 C C . GLN A 1 41 ? -40.332 9.311 -8.731 1.00 0.00 41 GLN A C 4
ATOM 7001 O O . GLN A 1 41 ? -41.360 9.120 -9.380 1.00 0.00 41 GLN A O 4
ATOM 7015 N N . SER A 1 42 ? -40.322 9.937 -7.559 1.00 0.00 42 SER A N 4
ATOM 7016 C CA . SER A 1 42 ? -41.539 10.483 -6.972 1.00 0.00 42 SER A CA 4
ATOM 7017 C C . SER A 1 42 ? -41.995 11.733 -7.712 1.00 0.00 42 SER A C 4
ATOM 7018 O O . SER A 1 42 ? -43.172 12.092 -7.678 1.00 0.00 42 SER A O 4
ATOM 7026 N N . GLY A 1 43 ? -41.056 12.394 -8.382 1.00 0.00 43 GLY A N 4
ATOM 7027 C CA . GLY A 1 43 ? -41.373 13.562 -9.194 1.00 0.00 43 GLY A CA 4
ATOM 7028 C C . GLY A 1 43 ? -41.388 14.831 -8.352 1.00 0.00 43 GLY A C 4
ATOM 7029 O O . GLY A 1 43 ? -42.099 15.787 -8.665 1.00 0.00 43 GLY A O 4
ATOM 7033 N N . ASP A 1 44 ? -40.599 14.835 -7.283 1.00 0.00 44 ASP A N 4
ATOM 7034 C CA . ASP A 1 44 ? -40.534 15.981 -6.383 1.00 0.00 44 ASP A CA 4
ATOM 7035 C C . ASP A 1 44 ? -39.475 16.977 -6.836 1.00 0.00 44 ASP A C 4
ATOM 7036 O O . ASP A 1 44 ? -38.282 16.780 -6.602 1.00 0.00 44 ASP A O 4
ATOM 7045 N N . GLN A 1 45 ? -39.917 18.048 -7.486 1.00 0.00 45 GLN A N 4
ATOM 7046 C CA . GLN A 1 45 ? -39.002 19.010 -8.090 1.00 0.00 45 GLN A CA 4
ATOM 7047 C C . GLN A 1 45 ? -38.223 19.772 -7.026 1.00 0.00 45 GLN A C 4
ATOM 7048 O O . GLN A 1 45 ? -37.064 20.132 -7.229 1.00 0.00 45 GLN A O 4
ATOM 7062 N N . SER A 1 46 ? -38.867 20.016 -5.889 1.00 0.00 46 SER A N 4
ATOM 7063 C CA . SER A 1 46 ? -38.302 20.877 -4.857 1.00 0.00 46 SER A CA 4
ATOM 7064 C C . SER A 1 46 ? -37.146 20.191 -4.140 1.00 0.00 46 SER A C 4
ATOM 7065 O O . SER A 1 46 ? -36.150 20.828 -3.798 1.00 0.00 46 SER A O 4
ATOM 7073 N N . THR A 1 47 ? -37.284 18.889 -3.916 1.00 0.00 47 THR A N 4
ATOM 7074 C CA . THR A 1 47 ? -36.265 18.120 -3.212 1.00 0.00 47 THR A CA 4
ATOM 7075 C C . THR A 1 47 ? -35.034 17.909 -4.085 1.00 0.00 47 THR A C 4
ATOM 7076 O O . THR A 1 47 ? -33.904 18.111 -3.640 1.00 0.00 47 THR A O 4
ATOM 7087 N N . VAL A 1 48 ? -35.261 17.500 -5.329 1.00 0.00 48 VAL A N 4
ATOM 7088 C CA . VAL A 1 48 ? -34.169 17.188 -6.243 1.00 0.00 48 VAL A CA 4
ATOM 7089 C C . VAL A 1 48 ? -33.348 18.430 -6.567 1.00 0.00 48 VAL A C 4
ATOM 7090 O O . VAL A 1 48 ? -32.157 18.339 -6.862 1.00 0.00 48 VAL A O 4
ATOM 7103 N N . ASP A 1 49 ? -33.993 19.590 -6.509 1.00 0.00 49 ASP A N 4
ATOM 7104 C CA . ASP A 1 49 ? -33.308 20.859 -6.722 1.00 0.00 49 ASP A CA 4
ATOM 7105 C C . ASP A 1 49 ? -32.296 21.131 -5.616 1.00 0.00 49 ASP A C 4
ATOM 7106 O O . ASP A 1 49 ? -31.154 21.505 -5.884 1.00 0.00 49 ASP A O 4
ATOM 7115 N N . SER A 1 50 ? -32.722 20.941 -4.371 1.00 0.00 50 SER A N 4
ATOM 7116 C CA . SER A 1 50 ? -31.856 21.170 -3.222 1.00 0.00 50 SER A CA 4
ATOM 7117 C C . SER A 1 50 ? -30.751 20.123 -3.147 1.00 0.00 50 SER A C 4
ATOM 7118 O O . SER A 1 50 ? -29.650 20.402 -2.671 1.00 0.00 50 SER A O 4
ATOM 7126 N N . LEU A 1 51 ? -31.052 18.919 -3.619 1.00 0.00 51 LEU A N 4
ATOM 7127 C CA . LEU A 1 51 ? -30.075 17.837 -3.637 1.00 0.00 51 LEU A CA 4
ATOM 7128 C C . LEU A 1 51 ? -28.978 18.101 -4.661 1.00 0.00 51 LEU A C 4
ATOM 7129 O O . LEU A 1 51 ? -27.802 17.840 -4.407 1.00 0.00 51 LEU A O 4
ATOM 7145 N N . LEU A 1 52 ? -29.370 18.621 -5.819 1.00 0.00 52 LEU A N 4
ATOM 7146 C CA . LEU A 1 52 ? -28.413 19.007 -6.849 1.00 0.00 52 LEU A CA 4
ATOM 7147 C C . LEU A 1 52 ? -27.502 20.126 -6.362 1.00 0.00 52 LEU A C 4
ATOM 7148 O O . LEU A 1 52 ? -26.308 20.143 -6.662 1.00 0.00 52 LEU A O 4
ATOM 7164 N N . LYS A 1 53 ? -28.072 21.060 -5.608 1.00 0.00 53 LYS A N 4
ATOM 7165 C CA . LYS A 1 53 ? -27.293 22.127 -4.990 1.00 0.00 53 LYS A CA 4
ATOM 7166 C C . LYS A 1 53 ? -26.204 21.562 -4.087 1.00 0.00 53 LYS A C 4
ATOM 7167 O O . LYS A 1 53 ? -25.047 21.974 -4.161 1.00 0.00 53 LYS A O 4
ATOM 7186 N N . GLN A 1 54 ? -26.582 20.615 -3.235 1.00 0.00 54 GLN A N 4
ATOM 7187 C CA . GLN A 1 54 ? -25.636 19.981 -2.324 1.00 0.00 54 GLN A CA 4
ATOM 7188 C C . GLN A 1 54 ? -24.602 19.162 -3.087 1.00 0.00 54 GLN A C 4
ATOM 7189 O O . GLN A 1 54 ? -23.415 19.188 -2.764 1.00 0.00 54 GLN A O 4
ATOM 7203 N N . LEU A 1 55 ? -25.061 18.435 -4.100 1.00 0.00 55 LEU A N 4
ATOM 7204 C CA . LEU A 1 55 ? -24.173 17.631 -4.930 1.00 0.00 55 LEU A CA 4
ATOM 7205 C C . LEU A 1 55 ? -23.149 18.502 -5.647 1.00 0.00 55 LEU A C 4
ATOM 7206 O O . LEU A 1 55 ? -21.965 18.171 -5.698 1.00 0.00 55 LEU A O 4
ATOM 7222 N N . ASP A 1 56 ? -23.613 19.619 -6.198 1.00 0.00 56 ASP A N 4
ATOM 7223 C CA . ASP A 1 56 ? -22.738 20.541 -6.912 1.00 0.00 56 ASP A CA 4
ATOM 7224 C C . ASP A 1 56 ? -21.713 21.166 -5.975 1.00 0.00 56 ASP A C 4
ATOM 7225 O O . ASP A 1 56 ? -20.536 21.283 -6.316 1.00 0.00 56 ASP A O 4
ATOM 7234 N N . ALA A 1 57 ? -22.167 21.565 -4.792 1.00 0.00 57 ALA A N 4
ATOM 7235 C CA . ALA A 1 57 ? -21.286 22.161 -3.794 1.00 0.00 57 ALA A CA 4
ATOM 7236 C C . ALA A 1 57 ? -20.167 21.204 -3.406 1.00 0.00 57 ALA A C 4
ATOM 7237 O O . ALA A 1 57 ? -18.998 21.585 -3.364 1.00 0.00 57 ALA A O 4
ATOM 7244 N N . ASN A 1 58 ? -20.533 19.958 -3.121 1.00 0.00 58 ASN A N 4
ATOM 7245 C CA . ASN A 1 58 ? -19.562 18.948 -2.720 1.00 0.00 58 ASN A CA 4
ATOM 7246 C C . ASN A 1 58 ? -18.592 18.635 -3.852 1.00 0.00 58 ASN A C 4
ATOM 7247 O O . ASN A 1 58 ? -17.395 18.458 -3.625 1.00 0.00 58 ASN A O 4
ATOM 7258 N N . ALA A 1 59 ? -19.115 18.569 -5.071 1.00 0.00 59 ALA A N 4
ATOM 7259 C CA . ALA A 1 59 ? -18.291 18.312 -6.246 1.00 0.00 59 ALA A CA 4
ATOM 7260 C C . ALA A 1 59 ? -17.214 19.378 -6.406 1.00 0.00 59 ALA A C 4
ATOM 7261 O O . ALA A 1 59 ? -16.068 19.071 -6.735 1.00 0.00 59 ALA A O 4
ATOM 7268 N N . ALA A 1 60 ? -17.589 20.631 -6.172 1.00 0.00 60 ALA A N 4
ATOM 7269 C CA . ALA A 1 60 ? -16.637 21.734 -6.204 1.00 0.00 60 ALA A CA 4
ATOM 7270 C C . ALA A 1 60 ? -15.635 21.630 -5.061 1.00 0.00 60 ALA A C 4
ATOM 7271 O O . ALA A 1 60 ? -14.445 21.889 -5.241 1.00 0.00 60 ALA A O 4
ATOM 7278 N N . ARG A 1 61 ? -16.123 21.249 -3.886 1.00 0.00 61 ARG A N 4
ATOM 7279 C CA . ARG A 1 61 ? -15.267 21.090 -2.716 1.00 0.00 61 ARG A CA 4
ATOM 7280 C C . ARG A 1 61 ? -14.201 20.028 -2.953 1.00 0.00 61 ARG A C 4
ATOM 7281 O O . ARG A 1 61 ? -13.028 20.231 -2.640 1.00 0.00 61 ARG A O 4
ATOM 7302 N N . VAL A 1 62 ? -14.617 18.894 -3.508 1.00 0.00 62 VAL A N 4
ATOM 7303 C CA . VAL A 1 62 ? -13.694 17.806 -3.810 1.00 0.00 62 VAL A CA 4
ATOM 7304 C C . VAL A 1 62 ? -12.738 18.190 -4.932 1.00 0.00 62 VAL A C 4
ATOM 7305 O O . VAL A 1 62 ? -11.548 17.877 -4.881 1.00 0.00 62 VAL A O 4
ATOM 7318 N N . GLU A 1 63 ? -13.264 18.871 -5.944 1.00 0.00 63 GLU A N 4
ATOM 7319 C CA . GLU A 1 63 ? -12.439 19.394 -7.027 1.00 0.00 63 GLU A CA 4
ATOM 7320 C C . GLU A 1 63 ? -11.244 20.167 -6.484 1.00 0.00 63 GLU A C 4
ATOM 7321 O O . GLU A 1 63 ? -10.107 19.946 -6.901 1.00 0.00 63 GLU A O 4
ATOM 7333 N N . GLN A 1 64 ? -11.508 21.076 -5.551 1.00 0.00 64 GLN A N 4
ATOM 7334 C CA . GLN A 1 64 ? -10.453 21.878 -4.942 1.00 0.00 64 GLN A CA 4
ATOM 7335 C C . GLN A 1 64 ? -9.464 21.002 -4.183 1.00 0.00 64 GLN A C 4
ATOM 7336 O O . GLN A 1 64 ? -8.254 21.216 -4.249 1.00 0.00 64 GLN A O 4
ATOM 7350 N N . LEU A 1 65 ? -9.987 20.015 -3.464 1.00 0.00 65 LEU A N 4
ATOM 7351 C CA . LEU A 1 65 ? -9.148 19.077 -2.727 1.00 0.00 65 LEU A CA 4
ATOM 7352 C C . LEU A 1 65 ? -8.258 18.277 -3.668 1.00 0.00 65 LEU A C 4
ATOM 7353 O O . LEU A 1 65 ? -7.093 18.017 -3.366 1.00 0.00 65 LEU A O 4
ATOM 7369 N N . LEU A 1 66 ? -8.812 17.888 -4.811 1.00 0.00 66 LEU A N 4
ATOM 7370 C CA . LEU A 1 66 ? -8.061 17.139 -5.812 1.00 0.00 66 LEU A CA 4
ATOM 7371 C C . LEU A 1 66 ? -6.973 18.000 -6.442 1.00 0.00 66 LEU A C 4
ATOM 7372 O O . LEU A 1 66 ? -5.881 17.517 -6.739 1.00 0.00 66 LEU A O 4
ATOM 7388 N N . GLN A 1 67 ? -7.279 19.277 -6.643 1.00 0.00 67 GLN A N 4
ATOM 7389 C CA . GLN A 1 67 ? -6.309 20.221 -7.186 1.00 0.00 67 GLN A CA 4
ATOM 7390 C C . GLN A 1 67 ? -5.121 20.390 -6.247 1.00 0.00 67 GLN A C 4
ATOM 7391 O O . GLN A 1 67 ? -3.979 20.507 -6.691 1.00 0.00 67 GLN A O 4
ATOM 7405 N N . ARG A 1 68 ? -5.397 20.402 -4.948 1.00 0.00 68 ARG A N 4
ATOM 7406 C CA . ARG A 1 68 ? -4.343 20.400 -3.940 1.00 0.00 68 ARG A CA 4
ATOM 7407 C C . ARG A 1 68 ? -3.501 19.133 -4.027 1.00 0.00 68 ARG A C 4
ATOM 7408 O O . ARG A 1 68 ? -2.274 19.186 -3.954 1.00 0.00 68 ARG A O 4
ATOM 7429 N N . ILE A 1 69 ? -4.169 17.995 -4.182 1.00 0.00 69 ILE A N 4
ATOM 7430 C CA . ILE A 1 69 ? -3.481 16.720 -4.349 1.00 0.00 69 ILE A CA 4
ATOM 7431 C C . ILE A 1 69 ? -2.589 16.733 -5.584 1.00 0.00 69 ILE A C 4
ATOM 7432 O O . ILE A 1 69 ? -1.482 16.195 -5.568 1.00 0.00 69 ILE A O 4
ATOM 7448 N N . ILE A 1 70 ? -3.078 17.351 -6.654 1.00 0.00 70 ILE A N 4
ATOM 7449 C CA . ILE A 1 70 ? -2.301 17.489 -7.880 1.00 0.00 70 ILE A CA 4
ATOM 7450 C C . ILE A 1 70 ? -1.055 18.335 -7.651 1.00 0.00 70 ILE A C 4
ATOM 7451 O O . ILE A 1 70 ? 0.031 17.998 -8.123 1.00 0.00 70 ILE A O 4
ATOM 7467 N N . SER A 1 71 ? -1.218 19.435 -6.924 1.00 0.00 71 SER A N 4
ATOM 7468 C CA . SER A 1 71 ? -0.118 20.359 -6.676 1.00 0.00 71 SER A CA 4
ATOM 7469 C C . SER A 1 71 ? 0.907 19.753 -5.726 1.00 0.00 71 SER A C 4
ATOM 7470 O O . SER A 1 71 ? 2.086 20.102 -5.766 1.00 0.00 71 SER A O 4
ATOM 7478 N N . GLU A 1 72 ? 0.449 18.844 -4.871 1.00 0.00 72 GLU A N 4
ATOM 7479 C CA . GLU A 1 72 ? 1.318 18.215 -3.884 1.00 0.00 72 GLU A CA 4
ATOM 7480 C C . GLU A 1 72 ? 1.960 16.951 -4.442 1.00 0.00 72 GLU A C 4
ATOM 7481 O O . GLU A 1 72 ? 3.160 16.728 -4.278 1.00 0.00 72 GLU A O 4
ATOM 7493 N N . THR A 1 73 ? 1.154 16.126 -5.101 1.00 0.00 73 THR A N 4
ATOM 7494 C CA . THR A 1 73 ? 1.623 14.843 -5.612 1.00 0.00 73 THR A CA 4
ATOM 7495 C C . THR A 1 73 ? 1.673 14.841 -7.134 1.00 0.00 73 THR A C 4
ATOM 7496 O O . THR A 1 73 ? 2.684 14.472 -7.731 1.00 0.00 73 THR A O 4
ATOM 7507 N N . GLY A 1 74 ? 0.575 15.256 -7.757 1.00 0.00 74 GLY A N 4
ATOM 7508 C CA . GLY A 1 74 ? 0.489 15.295 -9.212 1.00 0.00 74 GLY A CA 4
ATOM 7509 C C . GLY A 1 74 ? 0.119 13.931 -9.779 1.00 0.00 74 GLY A C 4
ATOM 7510 O O . GLY A 1 74 ? 0.545 13.567 -10.876 1.00 0.00 74 GLY A O 4
ATOM 7514 N N . ASP A 1 75 ? -0.675 13.178 -9.026 1.00 0.00 75 ASP A N 4
ATOM 7515 C CA . ASP A 1 75 ? -1.117 11.858 -9.460 1.00 0.00 75 ASP A CA 4
ATOM 7516 C C . ASP A 1 75 ? -2.246 11.962 -10.478 1.00 0.00 75 ASP A C 4
ATOM 7517 O O . ASP A 1 75 ? -3.236 12.658 -10.253 1.00 0.00 75 ASP A O 4
ATOM 7526 N N . GLU A 1 76 ? -2.090 11.266 -11.599 1.00 0.00 76 GLU A N 4
ATOM 7527 C CA . GLU A 1 76 ? -3.083 11.300 -12.666 1.00 0.00 76 GLU A CA 4
ATOM 7528 C C . GLU A 1 76 ? -4.465 10.925 -12.145 1.00 0.00 76 GLU A C 4
ATOM 7529 O O . GLU A 1 76 ? -5.481 11.374 -12.674 1.00 0.00 76 GLU A O 4
ATOM 7541 N N . LEU A 1 77 ? -4.495 10.099 -11.105 1.00 0.00 77 LEU A N 4
ATOM 7542 C CA . LEU A 1 77 ? -5.750 9.700 -10.480 1.00 0.00 77 LEU A CA 4
ATOM 7543 C C . LEU A 1 77 ? -6.551 10.914 -10.027 1.00 0.00 77 LEU A C 4
ATOM 7544 O O . LEU A 1 77 ? -7.772 10.955 -10.175 1.00 0.00 77 LEU A O 4
ATOM 7560 N N . ALA A 1 78 ? -5.855 11.903 -9.474 1.00 0.00 78 ALA A N 4
ATOM 7561 C CA . ALA A 1 78 ? -6.497 13.130 -9.019 1.00 0.00 78 ALA A CA 4
ATOM 7562 C C . ALA A 1 78 ? -6.944 13.988 -10.196 1.00 0.00 78 ALA A C 4
ATOM 7563 O O . ALA A 1 78 ? -8.011 14.599 -10.161 1.00 0.00 78 ALA A O 4
ATOM 7570 N N . ARG A 1 79 ? -6.121 14.028 -11.238 1.00 0.00 79 ARG A N 4
ATOM 7571 C CA . ARG A 1 79 ? -6.435 14.802 -12.433 1.00 0.00 79 ARG A CA 4
ATOM 7572 C C . ARG A 1 79 ? -7.655 14.237 -13.150 1.00 0.00 79 ARG A C 4
ATOM 7573 O O . ARG A 1 79 ? -8.528 14.984 -13.591 1.00 0.00 79 ARG A O 4
ATOM 7594 N N . LYS A 1 80 ? -7.709 12.914 -13.262 1.00 0.00 80 LYS A N 4
ATOM 7595 C CA . LYS A 1 80 ? -8.870 12.241 -13.832 1.00 0.00 80 LYS A CA 4
ATOM 7596 C C . LYS A 1 80 ? -10.121 12.506 -13.006 1.00 0.00 80 LYS A C 4
ATOM 7597 O O . LYS A 1 80 ? -11.154 12.911 -13.539 1.00 0.00 80 LYS A O 4
ATOM 7616 N N . GLY A 1 81 ? -10.023 12.276 -11.701 1.00 0.00 81 GLY A N 4
ATOM 7617 C CA . GLY A 1 81 ? -11.148 12.488 -10.798 1.00 0.00 81 GLY A CA 4
ATOM 7618 C C . GLY A 1 81 ? -11.678 13.912 -10.904 1.00 0.00 81 GLY A C 4
ATOM 7619 O O . GLY A 1 81 ? -12.889 14.134 -10.922 1.00 0.00 81 GLY A O 4
ATOM 7623 N N . GLU A 1 82 ? -10.765 14.874 -10.974 1.00 0.00 82 GLU A N 4
ATOM 7624 C CA . GLU A 1 82 ? -11.139 16.278 -11.100 1.00 0.00 82 GLU A CA 4
ATOM 7625 C C . GLU A 1 82 ? -12.088 16.492 -12.272 1.00 0.00 82 GLU A C 4
ATOM 7626 O O . GLU A 1 82 ? -13.150 17.096 -12.121 1.00 0.00 82 GLU A O 4
ATOM 7638 N N . SER A 1 83 ? -11.699 15.993 -13.440 1.00 0.00 83 SER A N 4
ATOM 7639 C CA . SER A 1 83 ? -12.485 16.182 -14.654 1.00 0.00 83 SER A CA 4
ATOM 7640 C C . SER A 1 83 ? -13.828 15.471 -14.558 1.00 0.00 83 SER A C 4
ATOM 7641 O O . SER A 1 83 ? -14.817 15.909 -15.146 1.00 0.00 83 SER A O 4
ATOM 7649 N N . LEU A 1 84 ? -13.857 14.371 -13.813 1.00 0.00 84 LEU A N 4
ATOM 7650 C CA . LEU A 1 84 ? -15.088 13.616 -13.609 1.00 0.00 84 LEU A CA 4
ATOM 7651 C C . LEU A 1 84 ? -16.072 14.391 -12.742 1.00 0.00 84 LEU A C 4
ATOM 7652 O O . LEU A 1 84 ? -17.276 14.384 -12.995 1.00 0.00 84 LEU A O 4
ATOM 7668 N N . PHE A 1 85 ? -15.552 15.059 -11.718 1.00 0.00 85 PHE A N 4
ATOM 7669 C CA . PHE A 1 85 ? -16.375 15.892 -10.849 1.00 0.00 85 PHE A CA 4
ATOM 7670 C C . PHE A 1 85 ? -16.817 17.163 -11.561 1.00 0.00 85 PHE A C 4
ATOM 7671 O O . PHE A 1 85 ? -17.929 17.647 -11.354 1.00 0.00 85 PHE A O 4
ATOM 7688 N N . GLN A 1 86 ? -15.938 17.701 -12.401 1.00 0.00 86 GLN A N 4
ATOM 7689 C CA . GLN A 1 86 ? -16.269 18.866 -13.213 1.00 0.00 86 GLN A CA 4
ATOM 7690 C C . GLN A 1 86 ? -17.399 18.557 -14.186 1.00 0.00 86 GLN A C 4
ATOM 7691 O O . GLN A 1 86 ? -18.290 19.379 -14.399 1.00 0.00 86 GLN A O 4
ATOM 7705 N N . ARG A 1 87 ? -17.357 17.366 -14.775 1.00 0.00 87 ARG A N 4
ATOM 7706 C CA . ARG A 1 87 ? -18.428 16.907 -15.651 1.00 0.00 87 ARG A CA 4
ATOM 7707 C C . ARG A 1 87 ? -19.726 16.710 -14.878 1.00 0.00 87 ARG A C 4
ATOM 7708 O O . ARG A 1 87 ? -20.802 17.076 -15.350 1.00 0.00 87 ARG A O 4
ATOM 7729 N N . ASN A 1 88 ? -19.617 16.130 -13.688 1.00 0.00 88 ASN A N 4
ATOM 7730 C CA . ASN A 1 88 ? -20.777 15.918 -12.830 1.00 0.00 88 ASN A CA 4
ATOM 7731 C C . ASN A 1 88 ? -21.451 17.238 -12.478 1.00 0.00 88 ASN A C 4
ATOM 7732 O O . ASN A 1 88 ? -22.678 17.330 -12.446 1.00 0.00 88 ASN A O 4
ATOM 7743 N N . GLN A 1 89 ? -20.641 18.258 -12.215 1.00 0.00 89 GLN A N 4
ATOM 7744 C CA . GLN A 1 89 ? -21.156 19.597 -11.954 1.00 0.00 89 GLN A CA 4
ATOM 7745 C C . GLN A 1 89 ? -22.006 20.096 -13.114 1.00 0.00 89 GLN A C 4
ATOM 7746 O O . GLN A 1 89 ? -23.086 20.651 -12.911 1.00 0.00 89 GLN A O 4
ATOM 7760 N N . GLN A 1 90 ? -21.513 19.897 -14.332 1.00 0.00 90 GLN A N 4
ATOM 7761 C CA . GLN A 1 90 ? -22.276 20.224 -15.530 1.00 0.00 90 GLN A CA 4
ATOM 7762 C C . GLN A 1 90 ? -23.566 19.418 -15.600 1.00 0.00 90 GLN A C 4
ATOM 7763 O O . GLN A 1 90 ? -24.627 19.952 -15.923 1.00 0.00 90 GLN A O 4
ATOM 7777 N N . LEU A 1 91 ? -23.469 18.128 -15.296 1.00 0.00 91 LEU A N 4
ATOM 7778 C CA . LEU A 1 91 ? -24.612 17.229 -15.394 1.00 0.00 91 LEU A CA 4
ATOM 7779 C C . LEU A 1 91 ? -25.665 17.561 -14.345 1.00 0.00 91 LEU A C 4
ATOM 7780 O O . LEU A 1 91 ? -26.859 17.353 -14.563 1.00 0.00 91 LEU A O 4
ATOM 7796 N N . PHE A 1 92 ? -25.216 18.076 -13.206 1.00 0.00 92 PHE A N 4
ATOM 7797 C CA . PHE A 1 92 ? -26.124 18.499 -12.146 1.00 0.00 92 PHE A CA 4
ATOM 7798 C C . PHE A 1 92 ? -26.979 19.679 -12.591 1.00 0.00 92 PHE A C 4
ATOM 7799 O O . PHE A 1 92 ? -28.173 19.738 -12.297 1.00 0.00 92 PHE A O 4
ATOM 7816 N N . SER A 1 93 ? -26.360 20.617 -13.300 1.00 0.00 93 SER A N 4
ATOM 7817 C CA . SER A 1 93 ? -27.071 21.781 -13.815 1.00 0.00 93 SER A CA 4
ATOM 7818 C C . SER A 1 93 ? -28.015 21.394 -14.947 1.00 0.00 93 SER A C 4
ATOM 7819 O O . SER A 1 93 ? -29.048 22.032 -15.152 1.00 0.00 93 SER A O 4
ATOM 7827 N N . GLN A 1 94 ? -27.654 20.346 -15.679 1.00 0.00 94 GLN A N 4
ATOM 7828 C CA . GLN A 1 94 ? -28.525 19.796 -16.710 1.00 0.00 94 GLN A CA 4
ATOM 7829 C C . GLN A 1 94 ? -29.785 19.193 -16.102 1.00 0.00 94 GLN A C 4
ATOM 7830 O O . GLN A 1 94 ? -30.891 19.410 -16.599 1.00 0.00 94 GLN A O 4
ATOM 7844 N N . LEU A 1 95 ? -29.612 18.434 -15.025 1.00 0.00 95 LEU A N 4
ATOM 7845 C CA . LEU A 1 95 ? -30.739 17.839 -14.318 1.00 0.00 95 LEU A CA 4
ATOM 7846 C C . LEU A 1 95 ? -31.680 18.910 -13.780 1.00 0.00 95 LEU A C 4
ATOM 7847 O O . LEU A 1 95 ? -32.901 18.772 -13.854 1.00 0.00 95 LEU A O 4
ATOM 7863 N N . LYS A 1 96 ? -31.104 19.978 -13.239 1.00 0.00 96 LYS A N 4
ATOM 7864 C CA . LYS A 1 96 ? -31.889 21.098 -12.734 1.00 0.00 96 LYS A CA 4
ATOM 7865 C C . LYS A 1 96 ? -32.886 21.587 -13.778 1.00 0.00 96 LYS A C 4
ATOM 7866 O O . LYS A 1 96 ? -34.075 21.734 -13.493 1.00 0.00 96 LYS A O 4
ATOM 7885 N N . THR A 1 97 ? -32.395 21.837 -14.987 1.00 0.00 97 THR A N 4
ATOM 7886 C CA . THR A 1 97 ? -33.249 22.270 -16.086 1.00 0.00 97 THR A CA 4
ATOM 7887 C C . THR A 1 97 ? -34.241 21.181 -16.475 1.00 0.00 97 THR A C 4
ATOM 7888 O O . THR A 1 97 ? -35.428 21.448 -16.664 1.00 0.00 97 THR A O 4
ATOM 7899 N N . LEU A 1 98 ? -33.748 19.953 -16.592 1.00 0.00 98 LEU A N 4
ATOM 7900 C CA . LEU A 1 98 ? -34.572 18.836 -17.040 1.00 0.00 98 LEU A CA 4
ATOM 7901 C C . LEU A 1 98 ? -35.701 18.555 -16.057 1.00 0.00 98 LEU A C 4
ATOM 7902 O O . LEU A 1 98 ? -36.801 18.172 -16.454 1.00 0.00 98 LEU A O 4
ATOM 7918 N N . PHE A 1 99 ? -35.421 18.748 -14.773 1.00 0.00 99 PHE A N 4
ATOM 7919 C CA . PHE A 1 99 ? -36.409 18.502 -13.729 1.00 0.00 99 PHE A CA 4
ATOM 7920 C C . PHE A 1 99 ? -37.537 19.524 -13.786 1.00 0.00 99 PHE A C 4
ATOM 7921 O O . PHE A 1 99 ? -38.700 19.194 -13.554 1.00 0.00 99 PHE A O 4
ATOM 7938 N N . SER A 1 100 ? -37.186 20.768 -14.096 1.00 0.00 100 SER A N 4
ATOM 7939 C CA . SER A 1 100 ? -38.179 21.820 -14.280 1.00 0.00 100 SER A CA 4
ATOM 7940 C C . SER A 1 100 ? -38.903 21.668 -15.612 1.00 0.00 100 SER A C 4
ATOM 7941 O O . SER A 1 100 ? -40.058 22.070 -15.750 1.00 0.00 100 SER A O 4
ATOM 7949 N N . GLN A 1 101 ? -38.217 21.086 -16.589 1.00 0.00 101 GLN A N 4
ATOM 7950 C CA . GLN A 1 101 ? -38.828 20.781 -17.877 1.00 0.00 101 GLN A CA 4
ATOM 7951 C C . GLN A 1 101 ? -39.808 19.621 -17.761 1.00 0.00 101 GLN A C 4
ATOM 7952 O O . GLN A 1 101 ? -40.858 19.616 -18.404 1.00 0.00 101 GLN A O 4
ATOM 7966 N N . GLY A 1 102 ? -39.458 18.638 -16.938 1.00 0.00 102 GLY A N 4
ATOM 7967 C CA . GLY A 1 102 ? -40.281 17.445 -16.776 1.00 0.00 102 GLY A CA 4
ATOM 7968 C C . GLY A 1 102 ? -39.789 16.311 -17.665 1.00 0.00 102 GLY A C 4
ATOM 7969 O O . GLY A 1 102 ? -40.481 15.310 -17.851 1.00 0.00 102 GLY A O 4
ATOM 7973 N N . ASP A 1 103 ? -38.589 16.473 -18.213 1.00 0.00 103 ASP A N 4
ATOM 7974 C CA . ASP A 1 103 ? -38.029 15.493 -19.135 1.00 0.00 103 ASP A CA 4
ATOM 7975 C C . ASP A 1 103 ? -37.371 14.343 -18.383 1.00 0.00 103 ASP A C 4
ATOM 7976 O O . ASP A 1 103 ? -36.153 14.321 -18.205 1.00 0.00 103 ASP A O 4
ATOM 7985 N N . GLU A 1 104 ? -38.183 13.388 -17.944 1.00 0.00 104 GLU A N 4
ATOM 7986 C CA . GLU A 1 104 ? -37.691 12.265 -17.155 1.00 0.00 104 GLU A CA 4
ATOM 7987 C C . GLU A 1 104 ? -36.776 11.370 -17.982 1.00 0.00 104 GLU A C 4
ATOM 7988 O O . GLU A 1 104 ? -35.819 10.795 -17.462 1.00 0.00 104 GLU A O 4
ATOM 8000 N N . ASP A 1 105 ? -37.077 11.255 -19.271 1.00 0.00 105 ASP A N 4
ATOM 8001 C CA . ASP A 1 105 ? -36.327 10.372 -20.156 1.00 0.00 105 ASP A CA 4
ATOM 8002 C C . ASP A 1 105 ? -34.860 10.774 -20.223 1.00 0.00 105 ASP A C 4
ATOM 8003 O O . ASP A 1 105 ? -33.970 9.951 -20.007 1.00 0.00 105 ASP A O 4
ATOM 8012 N N . THR A 1 106 ? -34.613 12.045 -20.522 1.00 0.00 106 THR A N 4
ATOM 8013 C CA . THR A 1 106 ? -33.252 12.562 -20.604 1.00 0.00 106 THR A CA 4
ATOM 8014 C C . THR A 1 106 ? -32.601 12.620 -19.228 1.00 0.00 106 THR A C 4
ATOM 8015 O O . THR A 1 106 ? -31.427 12.284 -19.072 1.00 0.00 106 THR A O 4
ATOM 8026 N N . ALA A 1 107 ? -33.370 13.048 -18.233 1.00 0.00 107 ALA A N 4
ATOM 8027 C CA . ALA A 1 107 ? -32.865 13.164 -16.870 1.00 0.00 107 ALA A CA 4
ATOM 8028 C C . ALA A 1 107 ? -32.322 11.832 -16.368 1.00 0.00 107 ALA A C 4
ATOM 8029 O O . ALA A 1 107 ? -31.272 11.780 -15.728 1.00 0.00 107 ALA A O 4
ATOM 8036 N N . LYS A 1 108 ? -33.044 10.757 -16.662 1.00 0.00 108 LYS A N 4
ATOM 8037 C CA . LYS A 1 108 ? -32.594 9.414 -16.317 1.00 0.00 108 LYS A CA 4
ATOM 8038 C C . LYS A 1 108 ? -31.244 9.105 -16.950 1.00 0.00 108 LYS A C 4
ATOM 8039 O O . LYS A 1 108 ? -30.335 8.608 -16.286 1.00 0.00 108 LYS A O 4
ATOM 8058 N N . ALA A 1 109 ? -31.118 9.404 -18.239 1.00 0.00 109 ALA A N 4
ATOM 8059 C CA . ALA A 1 109 ? -29.873 9.174 -18.961 1.00 0.00 109 ALA A CA 4
ATOM 8060 C C . ALA A 1 109 ? -28.723 9.954 -18.338 1.00 0.00 109 ALA A C 4
ATOM 8061 O O . ALA A 1 109 ? -27.606 9.448 -18.226 1.00 0.00 109 ALA A O 4
ATOM 8068 N N . VAL A 1 110 ? -29.002 11.188 -17.934 1.00 0.00 110 VAL A N 4
ATOM 8069 C CA . VAL A 1 110 ? -28.001 12.028 -17.287 1.00 0.00 110 VAL A CA 4
ATOM 8070 C C . VAL A 1 110 ? -27.582 11.447 -15.942 1.00 0.00 110 VAL A C 4
ATOM 8071 O O . VAL A 1 110 ? -26.399 11.440 -15.599 1.00 0.00 110 VAL A O 4
ATOM 8084 N N . LEU A 1 111 ? -28.558 10.960 -15.184 1.00 0.00 111 LEU A N 4
ATOM 8085 C CA . LEU A 1 111 ? -28.285 10.309 -13.908 1.00 0.00 111 LEU A CA 4
ATOM 8086 C C . LEU A 1 111 ? -27.385 9.093 -14.092 1.00 0.00 111 LEU A C 4
ATOM 8087 O O . LEU A 1 111 ? -26.494 8.840 -13.281 1.00 0.00 111 LEU A O 4
ATOM 8103 N N . GLU A 1 112 ? -27.624 8.343 -15.162 1.00 0.00 112 GLU A N 4
ATOM 8104 C CA . GLU A 1 112 ? -26.803 7.182 -15.482 1.00 0.00 112 GLU A CA 4
ATOM 8105 C C . GLU A 1 112 ? -25.374 7.592 -15.814 1.00 0.00 112 GLU A C 4
ATOM 8106 O O . GLU A 1 112 ? -24.418 6.934 -15.403 1.00 0.00 112 GLU A O 4
ATOM 8118 N N . GLU A 1 113 ? -25.235 8.682 -16.560 1.00 0.00 113 GLU A N 4
ATOM 8119 C CA . GLU A 1 113 ? -23.922 9.227 -16.884 1.00 0.00 113 GLU A CA 4
ATOM 8120 C C . GLU A 1 113 ? -23.177 9.653 -15.626 1.00 0.00 113 GLU A C 4
ATOM 8121 O O . GLU A 1 113 ? -21.978 9.409 -15.490 1.00 0.00 113 GLU A O 4
ATOM 8133 N N . ILE A 1 114 ? -23.894 10.292 -14.708 1.00 0.00 114 ILE A N 4
ATOM 8134 C CA . ILE A 1 114 ? -23.315 10.707 -13.436 1.00 0.00 114 ILE A CA 4
ATOM 8135 C C . ILE A 1 114 ? -22.801 9.509 -12.647 1.00 0.00 114 ILE A C 4
ATOM 8136 O O . ILE A 1 114 ? -21.685 9.528 -12.128 1.00 0.00 114 ILE A O 4
ATOM 8152 N N . GLN A 1 115 ? -23.622 8.468 -12.562 1.00 0.00 115 GLN A N 4
ATOM 8153 C CA . GLN A 1 115 ? -23.249 7.256 -11.841 1.00 0.00 115 GLN A CA 4
ATOM 8154 C C . GLN A 1 115 ? -22.045 6.580 -12.484 1.00 0.00 115 GLN A C 4
ATOM 8155 O O . GLN A 1 115 ? -21.185 6.034 -11.793 1.00 0.00 115 GLN A O 4
ATOM 8169 N N . SER A 1 116 ? -21.989 6.621 -13.811 1.00 0.00 116 SER A N 4
ATOM 8170 C CA . SER A 1 116 ? -20.842 6.101 -14.545 1.00 0.00 116 SER A CA 4
ATOM 8171 C C . SER A 1 116 ? -19.559 6.813 -14.139 1.00 0.00 116 SER A C 4
ATOM 8172 O O . SER A 1 116 ? -18.515 6.184 -13.969 1.00 0.00 116 SER A O 4
ATOM 8180 N N . ASN A 1 117 ? -19.643 8.131 -13.986 1.00 0.00 117 ASN A N 4
ATOM 8181 C CA . ASN A 1 117 ? -18.518 8.918 -13.496 1.00 0.00 117 ASN A CA 4
ATOM 8182 C C . ASN A 1 117 ? -18.188 8.567 -12.051 1.00 0.00 117 ASN A C 4
ATOM 8183 O O . ASN A 1 117 ? -17.019 8.455 -11.680 1.00 0.00 117 ASN A O 4
ATOM 8194 N N . LEU A 1 118 ? -19.224 8.395 -11.237 1.00 0.00 118 LEU A N 4
ATOM 8195 C CA . LEU A 1 118 ? -19.046 8.039 -9.834 1.00 0.00 118 LEU A CA 4
ATOM 8196 C C . LEU A 1 118 ? -18.393 6.671 -9.691 1.00 0.00 118 LEU A C 4
ATOM 8197 O O . LEU A 1 118 ? -17.620 6.436 -8.762 1.00 0.00 118 LEU A O 4
ATOM 8213 N N . ASN A 1 119 ? -18.707 5.771 -10.617 1.00 0.00 119 ASN A N 4
ATOM 8214 C CA . ASN A 1 119 ? -18.094 4.448 -10.638 1.00 0.00 119 ASN A CA 4
ATOM 8215 C C . ASN A 1 119 ? -16.601 4.537 -10.927 1.00 0.00 119 ASN A C 4
ATOM 8216 O O . ASN A 1 119 ? -15.798 3.835 -10.312 1.00 0.00 119 ASN A O 4
ATOM 8227 N N . GLN A 1 120 ? -16.236 5.403 -11.866 1.00 0.00 120 GLN A N 4
ATOM 8228 C CA . GLN A 1 120 ? -14.833 5.652 -12.174 1.00 0.00 120 GLN A CA 4
ATOM 8229 C C . GLN A 1 120 ? -14.121 6.316 -11.002 1.00 0.00 120 GLN A C 4
ATOM 8230 O O . GLN A 1 120 ? -12.971 5.999 -10.702 1.00 0.00 120 GLN A O 4
ATOM 8244 N N . ILE A 1 121 ? -14.813 7.240 -10.344 1.00 0.00 121 ILE A N 4
ATOM 8245 C CA . ILE A 1 121 ? -14.275 7.901 -9.161 1.00 0.00 121 ILE A CA 4
ATOM 8246 C C . ILE A 1 121 ? -14.049 6.908 -8.029 1.00 0.00 121 ILE A C 4
ATOM 8247 O O . ILE A 1 121 ? -13.035 6.964 -7.333 1.00 0.00 121 ILE A O 4
ATOM 8263 N N . GLN A 1 122 ? -15.000 5.997 -7.849 1.00 0.00 122 GLN A N 4
ATOM 8264 C CA . GLN A 1 122 ? -14.852 4.915 -6.884 1.00 0.00 122 GLN A CA 4
ATOM 8265 C C . GLN A 1 122 ? -13.589 4.106 -7.152 1.00 0.00 122 GLN A C 4
ATOM 8266 O O . GLN A 1 122 ? -12.836 3.789 -6.231 1.00 0.00 122 GLN A O 4
ATOM 8280 N N . GLN A 1 123 ? -13.363 3.775 -8.419 1.00 0.00 123 GLN A N 4
ATOM 8281 C CA . GLN A 1 123 ? -12.165 3.046 -8.818 1.00 0.00 123 GLN A CA 4
ATOM 8282 C C . GLN A 1 123 ? -10.907 3.856 -8.533 1.00 0.00 123 GLN A C 4
ATOM 8283 O O . GLN A 1 123 ? -9.898 3.315 -8.081 1.00 0.00 123 GLN A O 4
ATOM 8297 N N . ILE A 1 124 ? -10.973 5.156 -8.801 1.00 0.00 124 ILE A N 4
ATOM 8298 C CA . ILE A 1 124 ? -9.866 6.057 -8.502 1.00 0.00 124 ILE A CA 4
ATOM 8299 C C . ILE A 1 124 ? -9.529 6.041 -7.017 1.00 0.00 124 ILE A C 4
ATOM 8300 O O . ILE A 1 124 ? -8.361 5.955 -6.637 1.00 0.00 124 ILE A O 4
ATOM 8316 N N . ILE A 1 125 ? -10.558 6.124 -6.181 1.00 0.00 125 ILE A N 4
ATOM 8317 C CA . ILE A 1 125 ? -10.376 6.084 -4.735 1.00 0.00 125 ILE A CA 4
ATOM 8318 C C . ILE A 1 125 ? -9.731 4.775 -4.297 1.00 0.00 125 ILE A C 4
ATOM 8319 O O . ILE A 1 125 ? -8.784 4.772 -3.510 1.00 0.00 125 ILE A O 4
ATOM 8335 N N . THR A 1 126 ? -10.249 3.665 -4.811 1.00 0.00 126 THR A N 4
ATOM 8336 C CA . THR A 1 126 ? -9.744 2.346 -4.450 1.00 0.00 126 THR A CA 4
ATOM 8337 C C . THR A 1 126 ? -8.274 2.198 -4.818 1.00 0.00 126 THR A C 4
ATOM 8338 O O . THR A 1 126 ? -7.461 1.763 -4.002 1.00 0.00 126 THR A O 4
ATOM 8349 N N . GLU A 1 127 ? -7.938 2.564 -6.050 1.00 0.00 127 GLU A N 4
ATOM 8350 C CA . GLU A 1 127 ? -6.582 2.390 -6.558 1.00 0.00 127 GLU A CA 4
ATOM 8351 C C . GLU A 1 127 ? -5.615 3.356 -5.887 1.00 0.00 127 GLU A C 4
ATOM 8352 O O . GLU A 1 127 ? -4.446 3.033 -5.675 1.00 0.00 127 GLU A O 4
ATOM 8364 N N . ALA A 1 128 ? -6.108 4.544 -5.553 1.00 0.00 128 ALA A N 4
ATOM 8365 C CA . ALA A 1 128 ? -5.320 5.520 -4.811 1.00 0.00 128 ALA A CA 4
ATOM 8366 C C . ALA A 1 128 ? -4.938 4.989 -3.435 1.00 0.00 128 ALA A C 4
ATOM 8367 O O . ALA A 1 128 ? -3.821 5.203 -2.965 1.00 0.00 128 ALA A O 4
ATOM 8374 N N . GLN A 1 129 ? -5.872 4.294 -2.795 1.00 0.00 129 GLN A N 4
ATOM 8375 C CA . GLN A 1 129 ? -5.611 3.669 -1.504 1.00 0.00 129 GLN A CA 4
ATOM 8376 C C . GLN A 1 129 ? -4.595 2.542 -1.633 1.00 0.00 129 GLN A C 4
ATOM 8377 O O . GLN A 1 129 ? -3.756 2.346 -0.753 1.00 0.00 129 GLN A O 4
ATOM 8391 N N . LYS A 1 130 ? -4.673 1.804 -2.735 1.00 0.00 130 LYS A N 4
ATOM 8392 C CA . LYS A 1 130 ? -3.700 0.759 -3.028 1.00 0.00 130 LYS A CA 4
ATOM 8393 C C . LYS A 1 130 ? -2.300 1.337 -3.181 1.00 0.00 130 LYS A C 4
ATOM 8394 O O . LYS A 1 130 ? -1.325 0.767 -2.691 1.00 0.00 130 LYS A O 4
ATOM 8413 N N . ARG A 1 131 ? -2.205 2.472 -3.865 1.00 0.00 131 ARG A N 4
ATOM 8414 C CA . ARG A 1 131 ? -0.917 3.099 -4.136 1.00 0.00 131 ARG A CA 4
ATOM 8415 C C . ARG A 1 131 ? -0.299 3.662 -2.863 1.00 0.00 131 ARG A C 4
ATOM 8416 O O . ARG A 1 131 ? 0.900 3.519 -2.627 1.00 0.00 131 ARG A O 4
ATOM 8437 N N . LEU A 1 132 ? -1.126 4.304 -2.044 1.00 0.00 132 LEU A N 4
ATOM 8438 C CA . LEU A 1 132 ? -0.663 4.886 -0.790 1.00 0.00 132 LEU A CA 4
ATOM 8439 C C . LEU A 1 132 ? -0.353 3.806 0.238 1.00 0.00 132 LEU A C 4
ATOM 8440 O O . LEU A 1 132 ? 0.688 3.210 0.187 1.00 0.00 132 LEU A O 4
ATOM 8457 N N . HIS A 1 1 ? -4.042 -6.264 -19.627 1.00 0.00 1 HIS A N 5
ATOM 8458 C CA . HIS A 1 1 ? -3.295 -5.082 -19.213 1.00 0.00 1 HIS A CA 5
ATOM 8459 C C . HIS A 1 1 ? -4.233 -3.960 -18.785 1.00 0.00 1 HIS A C 5
ATOM 8460 O O . HIS A 1 1 ? -5.416 -3.963 -19.125 1.00 0.00 1 HIS A O 5
ATOM 8475 N N . HIS A 1 2 ? -3.697 -3.003 -18.035 1.00 0.00 2 HIS A N 5
ATOM 8476 C CA . HIS A 1 2 ? -4.483 -1.868 -17.565 1.00 0.00 2 HIS A CA 5
ATOM 8477 C C . HIS A 1 2 ? -3.585 -0.756 -17.040 1.00 0.00 2 HIS A C 5
ATOM 8478 O O . HIS A 1 2 ? -2.360 -0.845 -17.117 1.00 0.00 2 HIS A O 5
ATOM 8491 N N . HIS A 1 3 ? -4.202 0.293 -16.505 1.00 0.00 3 HIS A N 5
ATOM 8492 C CA . HIS A 1 3 ? -3.459 1.427 -15.969 1.00 0.00 3 HIS A CA 5
ATOM 8493 C C . HIS A 1 3 ? -2.617 1.016 -14.768 1.00 0.00 3 HIS A C 5
ATOM 8494 O O . HIS A 1 3 ? -3.080 0.282 -13.895 1.00 0.00 3 HIS A O 5
ATOM 8507 N N . HIS A 1 4 ? -1.378 1.494 -14.730 1.00 0.00 4 HIS A N 5
ATOM 8508 C CA . HIS A 1 4 ? -0.455 1.145 -13.656 1.00 0.00 4 HIS A CA 5
ATOM 8509 C C . HIS A 1 4 ? 0.142 2.392 -13.016 1.00 0.00 4 HIS A C 5
ATOM 8510 O O . HIS A 1 4 ? 1.333 2.666 -13.162 1.00 0.00 4 HIS A O 5
ATOM 8523 N N . HIS A 1 5 ? -0.693 3.144 -12.307 1.00 0.00 5 HIS A N 5
ATOM 8524 C CA . HIS A 1 5 ? -0.247 4.361 -11.638 1.00 0.00 5 HIS A CA 5
ATOM 8525 C C . HIS A 1 5 ? 0.729 4.045 -10.512 1.00 0.00 5 HIS A C 5
ATOM 8526 O O . HIS A 1 5 ? 0.545 3.080 -9.770 1.00 0.00 5 HIS A O 5
ATOM 8539 N N . HIS A 1 6 ? 1.768 4.864 -10.390 1.00 0.00 6 HIS A N 5
ATOM 8540 C CA . HIS A 1 6 ? 2.761 4.691 -9.337 1.00 0.00 6 HIS A CA 5
ATOM 8541 C C . HIS A 1 6 ? 2.168 4.991 -7.966 1.00 0.00 6 HIS A C 5
ATOM 8542 O O . HIS A 1 6 ? 1.124 5.636 -7.858 1.00 0.00 6 HIS A O 5
ATOM 8555 N N . GLU A 1 7 ? 2.839 4.520 -6.920 1.00 0.00 7 GLU A N 5
ATOM 8556 C CA . GLU A 1 7 ? 2.352 4.692 -5.557 1.00 0.00 7 GLU A CA 5
ATOM 8557 C C . GLU A 1 7 ? 2.668 6.087 -5.031 1.00 0.00 7 GLU A C 5
ATOM 8558 O O . GLU A 1 7 ? 3.648 6.708 -5.441 1.00 0.00 7 GLU A O 5
ATOM 8570 N N . ASN A 1 8 ? 1.831 6.574 -4.121 1.00 0.00 8 ASN A N 5
ATOM 8571 C CA . ASN A 1 8 ? 2.028 7.890 -3.526 1.00 0.00 8 ASN A CA 5
ATOM 8572 C C . ASN A 1 8 ? 2.333 7.782 -2.038 1.00 0.00 8 ASN A C 5
ATOM 8573 O O . ASN A 1 8 ? 2.119 8.728 -1.280 1.00 0.00 8 ASN A O 5
ATOM 8584 N N . LEU A 1 9 ? 2.836 6.624 -1.625 1.00 0.00 9 LEU A N 5
ATOM 8585 C CA . LEU A 1 9 ? 3.010 6.326 -0.209 1.00 0.00 9 LEU A CA 5
ATOM 8586 C C . LEU A 1 9 ? 4.095 7.200 0.408 1.00 0.00 9 LEU A C 5
ATOM 8587 O O . LEU A 1 9 ? 4.090 7.455 1.613 1.00 0.00 9 LEU A O 5
ATOM 8603 N N . TYR A 1 10 ? 5.025 7.656 -0.424 1.00 0.00 10 TYR A N 5
ATOM 8604 C CA . TYR A 1 10 ? 6.185 8.398 0.056 1.00 0.00 10 TYR A CA 5
ATOM 8605 C C . TYR A 1 10 ? 6.020 9.893 -0.183 1.00 0.00 10 TYR A C 5
ATOM 8606 O O . TYR A 1 10 ? 7.002 10.629 -0.274 1.00 0.00 10 TYR A O 5
ATOM 8624 N N . PHE A 1 11 ? 4.772 10.336 -0.286 1.00 0.00 11 PHE A N 5
ATOM 8625 C CA . PHE A 1 11 ? 4.472 11.757 -0.415 1.00 0.00 11 PHE A CA 5
ATOM 8626 C C . PHE A 1 11 ? 3.936 12.328 0.892 1.00 0.00 11 PHE A C 5
ATOM 8627 O O . PHE A 1 11 ? 3.636 11.587 1.828 1.00 0.00 11 PHE A O 5
ATOM 8644 N N . GLN A 1 12 ? 3.817 13.650 0.949 1.00 0.00 12 GLN A N 5
ATOM 8645 C CA . GLN A 1 12 ? 3.411 14.330 2.174 1.00 0.00 12 GLN A CA 5
ATOM 8646 C C . GLN A 1 12 ? 2.001 13.927 2.587 1.00 0.00 12 GLN A C 5
ATOM 8647 O O . GLN A 1 12 ? 1.115 13.782 1.745 1.00 0.00 12 GLN A O 5
ATOM 8661 N N . SER A 1 13 ? 1.800 13.747 3.888 1.00 0.00 13 SER A N 5
ATOM 8662 C CA . SER A 1 13 ? 0.528 13.260 4.406 1.00 0.00 13 SER A CA 5
ATOM 8663 C C . SER A 1 13 ? -0.564 14.313 4.263 1.00 0.00 13 SER A C 5
ATOM 8664 O O . SER A 1 13 ? -1.753 14.004 4.349 1.00 0.00 13 SER A O 5
ATOM 8672 N N . SER A 1 14 ? -0.154 15.557 4.044 1.00 0.00 14 SER A N 5
ATOM 8673 C CA . SER A 1 14 ? -1.097 16.647 3.823 1.00 0.00 14 SER A CA 5
ATOM 8674 C C . SER A 1 14 ? -1.913 16.421 2.557 1.00 0.00 14 SER A C 5
ATOM 8675 O O . SER A 1 14 ? -3.065 16.845 2.465 1.00 0.00 14 SER A O 5
ATOM 8683 N N . ALA A 1 15 ? -1.308 15.752 1.581 1.00 0.00 15 ALA A N 5
ATOM 8684 C CA . ALA A 1 15 ? -2.013 15.369 0.364 1.00 0.00 15 ALA A CA 5
ATOM 8685 C C . ALA A 1 15 ? -2.882 14.139 0.595 1.00 0.00 15 ALA A C 5
ATOM 8686 O O . ALA A 1 15 ? -3.966 14.017 0.024 1.00 0.00 15 ALA A O 5
ATOM 8693 N N . LYS A 1 16 ? -2.401 13.230 1.435 1.00 0.00 16 LYS A N 5
ATOM 8694 C CA . LYS A 1 16 ? -3.185 12.069 1.840 1.00 0.00 16 LYS A CA 5
ATOM 8695 C C . LYS A 1 16 ? -4.446 12.489 2.585 1.00 0.00 16 LYS A C 5
ATOM 8696 O O . LYS A 1 16 ? -5.502 11.877 2.431 1.00 0.00 16 LYS A O 5
ATOM 8715 N N . GLN A 1 17 ? -4.328 13.537 3.393 1.00 0.00 17 GLN A N 5
ATOM 8716 C CA . GLN A 1 17 ? -5.464 14.057 4.144 1.00 0.00 17 GLN A CA 5
ATOM 8717 C C . GLN A 1 17 ? -6.485 14.707 3.218 1.00 0.00 17 GLN A C 5
ATOM 8718 O O . GLN A 1 17 ? -7.690 14.503 3.366 1.00 0.00 17 GLN A O 5
ATOM 8732 N N . ASP A 1 18 ? -5.996 15.490 2.263 1.00 0.00 18 ASP A N 5
ATOM 8733 C CA . ASP A 1 18 ? -6.859 16.117 1.269 1.00 0.00 18 ASP A CA 5
ATOM 8734 C C . ASP A 1 18 ? -7.675 15.077 0.513 1.00 0.00 18 ASP A C 5
ATOM 8735 O O . ASP A 1 18 ? -8.859 15.278 0.243 1.00 0.00 18 ASP A O 5
ATOM 8744 N N . PHE A 1 19 ? -7.034 13.963 0.173 1.00 0.00 19 PHE A N 5
ATOM 8745 C CA . PHE A 1 19 ? -7.731 12.832 -0.429 1.00 0.00 19 PHE A CA 5
ATOM 8746 C C . PHE A 1 19 ? -8.822 12.303 0.493 1.00 0.00 19 PHE A C 5
ATOM 8747 O O . PHE A 1 19 ? -9.970 12.139 0.081 1.00 0.00 19 PHE A O 5
ATOM 8764 N N . ALA A 1 20 ? -8.457 12.038 1.743 1.00 0.00 20 ALA A N 5
ATOM 8765 C CA . ALA A 1 20 ? -9.399 11.502 2.719 1.00 0.00 20 ALA A CA 5
ATOM 8766 C C . ALA A 1 20 ? -10.616 12.407 2.864 1.00 0.00 20 ALA A C 5
ATOM 8767 O O . ALA A 1 20 ? -11.742 11.931 3.002 1.00 0.00 20 ALA A O 5
ATOM 8774 N N . GLU A 1 21 ? -10.382 13.715 2.833 1.00 0.00 21 GLU A N 5
ATOM 8775 C CA . GLU A 1 21 ? -11.463 14.689 2.920 1.00 0.00 21 GLU A CA 5
ATOM 8776 C C . GLU A 1 21 ? -12.369 14.615 1.697 1.00 0.00 21 GLU A C 5
ATOM 8777 O O . GLU A 1 21 ? -13.590 14.732 1.809 1.00 0.00 21 GLU A O 5
ATOM 8789 N N . GLY A 1 22 ? -11.765 14.421 0.530 1.00 0.00 22 GLY A N 5
ATOM 8790 C CA . GLY A 1 22 ? -12.519 14.295 -0.711 1.00 0.00 22 GLY A CA 5
ATOM 8791 C C . GLY A 1 22 ? -13.381 13.038 -0.707 1.00 0.00 22 GLY A C 5
ATOM 8792 O O . GLY A 1 22 ? -14.513 13.049 -1.191 1.00 0.00 22 GLY A O 5
ATOM 8796 N N . VAL A 1 23 ? -12.838 11.957 -0.159 1.00 0.00 23 VAL A N 5
ATOM 8797 C CA . VAL A 1 23 ? -13.564 10.695 -0.072 1.00 0.00 23 VAL A CA 5
ATOM 8798 C C . VAL A 1 23 ? -14.782 10.821 0.835 1.00 0.00 23 VAL A C 5
ATOM 8799 O O . VAL A 1 23 ? -15.869 10.353 0.499 1.00 0.00 23 VAL A O 5
ATOM 8812 N N . LYS A 1 24 ? -14.592 11.457 1.986 1.00 0.00 24 LYS A N 5
ATOM 8813 C CA . LYS A 1 24 ? -15.682 11.675 2.930 1.00 0.00 24 LYS A CA 5
ATOM 8814 C C . LYS A 1 24 ? -16.799 12.498 2.300 1.00 0.00 24 LYS A C 5
ATOM 8815 O O . LYS A 1 24 ? -17.980 12.222 2.510 1.00 0.00 24 LYS A O 5
ATOM 8834 N N . LEU A 1 25 ? -16.418 13.510 1.528 1.00 0.00 25 LEU A N 5
ATOM 8835 C CA . LEU A 1 25 ? -17.383 14.314 0.789 1.00 0.00 25 LEU A CA 5
ATOM 8836 C C . LEU A 1 25 ? -18.102 13.482 -0.266 1.00 0.00 25 LEU A C 5
ATOM 8837 O O . LEU A 1 25 ? -19.307 13.627 -0.470 1.00 0.00 25 LEU A O 5
ATOM 8853 N N . TRP A 1 26 ? -17.355 12.610 -0.934 1.00 0.00 26 TRP A N 5
ATOM 8854 C CA . TRP A 1 26 ? -17.933 11.695 -1.911 1.00 0.00 26 TRP A CA 5
ATOM 8855 C C . TRP A 1 26 ? -18.921 10.740 -1.254 1.00 0.00 26 TRP A C 5
ATOM 8856 O O . TRP A 1 26 ? -19.986 10.458 -1.804 1.00 0.00 26 TRP A O 5
ATOM 8877 N N . GLN A 1 27 ? -18.563 10.245 -0.074 1.00 0.00 27 GLN A N 5
ATOM 8878 C CA . GLN A 1 27 ? -19.435 9.352 0.679 1.00 0.00 27 GLN A CA 5
ATOM 8879 C C . GLN A 1 27 ? -20.749 10.036 1.034 1.00 0.00 27 GLN A C 5
ATOM 8880 O O . GLN A 1 27 ? -21.819 9.433 0.943 1.00 0.00 27 GLN A O 5
ATOM 8894 N N . GLU A 1 28 ? -20.663 11.299 1.439 1.00 0.00 28 GLU A N 5
ATOM 8895 C CA . GLU A 1 28 ? -21.849 12.123 1.635 1.00 0.00 28 GLU A CA 5
ATOM 8896 C C . GLU A 1 28 ? -22.655 12.245 0.348 1.00 0.00 28 GLU A C 5
ATOM 8897 O O . GLU A 1 28 ? -23.880 12.132 0.359 1.00 0.00 28 GLU A O 5
ATOM 8909 N N . ASN A 1 29 ? -21.959 12.476 -0.760 1.00 0.00 29 ASN A N 5
ATOM 8910 C CA . ASN A 1 29 ? -22.605 12.583 -2.062 1.00 0.00 29 ASN A CA 5
ATOM 8911 C C . ASN A 1 29 ? -23.275 11.273 -2.454 1.00 0.00 29 ASN A C 5
ATOM 8912 O O . ASN A 1 29 ? -24.327 11.270 -3.094 1.00 0.00 29 ASN A O 5
ATOM 8923 N N . ALA A 1 30 ? -22.660 10.161 -2.067 1.00 0.00 30 ALA A N 5
ATOM 8924 C CA . ALA A 1 30 ? -23.215 8.842 -2.346 1.00 0.00 30 ALA A CA 5
ATOM 8925 C C . ALA A 1 30 ? -24.556 8.649 -1.650 1.00 0.00 30 ALA A C 5
ATOM 8926 O O . ALA A 1 30 ? -25.485 8.075 -2.218 1.00 0.00 30 ALA A O 5
ATOM 8933 N N . VAL A 1 31 ? -24.651 9.132 -0.415 1.00 0.00 31 VAL A N 5
ATOM 8934 C CA . VAL A 1 31 ? -25.904 9.093 0.329 1.00 0.00 31 VAL A CA 5
ATOM 8935 C C . VAL A 1 31 ? -26.944 10.015 -0.294 1.00 0.00 31 VAL A C 5
ATOM 8936 O O . VAL A 1 31 ? -28.096 9.627 -0.487 1.00 0.00 31 VAL A O 5
ATOM 8949 N N . LEU A 1 32 ? -26.530 11.238 -0.608 1.00 0.00 32 LEU A N 5
ATOM 8950 C CA . LEU A 1 32 ? -27.422 12.214 -1.222 1.00 0.00 32 LEU A CA 5
ATOM 8951 C C . LEU A 1 32 ? -27.852 11.769 -2.614 1.00 0.00 32 LEU A C 5
ATOM 8952 O O . LEU A 1 32 ? -28.988 12.000 -3.027 1.00 0.00 32 LEU A O 5
ATOM 8968 N N . TRP A 1 33 ? -26.936 11.130 -3.334 1.00 0.00 33 TRP A N 5
ATOM 8969 C CA . TRP A 1 33 ? -27.235 10.603 -4.660 1.00 0.00 33 TRP A CA 5
ATOM 8970 C C . TRP A 1 33 ? -28.271 9.488 -4.590 1.00 0.00 33 TRP A C 5
ATOM 8971 O O . TRP A 1 33 ? -29.218 9.457 -5.375 1.00 0.00 33 TRP A O 5
ATOM 8992 N N . THR A 1 34 ? -28.084 8.573 -3.644 1.00 0.00 34 THR A N 5
ATOM 8993 C CA . THR A 1 34 ? -29.053 7.510 -3.405 1.00 0.00 34 THR A CA 5
ATOM 8994 C C . THR A 1 34 ? -30.444 8.078 -3.154 1.00 0.00 34 THR A C 5
ATOM 8995 O O . THR A 1 34 ? -31.430 7.603 -3.717 1.00 0.00 34 THR A O 5
ATOM 9006 N N . ARG A 1 35 ? -30.516 9.099 -2.306 1.00 0.00 35 ARG A N 5
ATOM 9007 C CA . ARG A 1 35 ? -31.778 9.772 -2.024 1.00 0.00 35 ARG A CA 5
ATOM 9008 C C . ARG A 1 35 ? -32.336 10.444 -3.272 1.00 0.00 35 ARG A C 5
ATOM 9009 O O . ARG A 1 35 ? -33.542 10.421 -3.515 1.00 0.00 35 ARG A O 5
ATOM 9030 N N . LEU A 1 36 ? -31.450 11.042 -4.061 1.00 0.00 36 LEU A N 5
ATOM 9031 C CA . LEU A 1 36 ? -31.850 11.705 -5.297 1.00 0.00 36 LEU A CA 5
ATOM 9032 C C . LEU A 1 36 ? -32.535 10.732 -6.248 1.00 0.00 36 LEU A C 5
ATOM 9033 O O . LEU A 1 36 ? -33.608 11.018 -6.778 1.00 0.00 36 LEU A O 5
ATOM 9049 N N . VAL A 1 37 ? -31.908 9.579 -6.459 1.00 0.00 37 VAL A N 5
ATOM 9050 C CA . VAL A 1 37 ? -32.469 8.550 -7.327 1.00 0.00 37 VAL A CA 5
ATOM 9051 C C . VAL A 1 37 ? -33.850 8.120 -6.849 1.00 0.00 37 VAL A C 5
ATOM 9052 O O . VAL A 1 37 ? -34.774 7.969 -7.648 1.00 0.00 37 VAL A O 5
ATOM 9065 N N . GLN A 1 38 ? -33.983 7.922 -5.542 1.00 0.00 38 GLN A N 5
ATOM 9066 C CA . GLN A 1 38 ? -35.263 7.552 -4.950 1.00 0.00 38 GLN A CA 5
ATOM 9067 C C . GLN A 1 38 ? -36.312 8.631 -5.185 1.00 0.00 38 GLN A C 5
ATOM 9068 O O . GLN A 1 38 ? -37.458 8.333 -5.523 1.00 0.00 38 GLN A O 5
ATOM 9082 N N . ALA A 1 39 ? -35.914 9.885 -5.005 1.00 0.00 39 ALA A N 5
ATOM 9083 C CA . ALA A 1 39 ? -36.806 11.014 -5.241 1.00 0.00 39 ALA A CA 5
ATOM 9084 C C . ALA A 1 39 ? -37.228 11.086 -6.703 1.00 0.00 39 ALA A C 5
ATOM 9085 O O . ALA A 1 39 ? -38.394 11.329 -7.012 1.00 0.00 39 ALA A O 5
ATOM 9092 N N . PHE A 1 40 ? -36.271 10.873 -7.601 1.00 0.00 40 PHE A N 5
ATOM 9093 C CA . PHE A 1 40 ? -36.555 10.847 -9.031 1.00 0.00 40 PHE A CA 5
ATOM 9094 C C . PHE A 1 40 ? -37.595 9.787 -9.368 1.00 0.00 40 PHE A C 5
ATOM 9095 O O . PHE A 1 40 ? -38.524 10.036 -10.136 1.00 0.00 40 PHE A O 5
ATOM 9112 N N . GLN A 1 41 ? -37.433 8.602 -8.788 1.00 0.00 41 GLN A N 5
ATOM 9113 C CA . GLN A 1 41 ? -38.370 7.507 -9.009 1.00 0.00 41 GLN A CA 5
ATOM 9114 C C . GLN A 1 41 ? -39.770 7.876 -8.535 1.00 0.00 41 GLN A C 5
ATOM 9115 O O . GLN A 1 41 ? -40.763 7.541 -9.181 1.00 0.00 41 GLN A O 5
ATOM 9129 N N . SER A 1 42 ? -39.843 8.568 -7.403 1.00 0.00 42 SER A N 5
ATOM 9130 C CA . SER A 1 42 ? -41.120 9.014 -6.859 1.00 0.00 42 SER A CA 5
ATOM 9131 C C . SER A 1 42 ? -41.669 10.200 -7.642 1.00 0.00 42 SER A C 5
ATOM 9132 O O . SER A 1 42 ? -42.873 10.458 -7.635 1.00 0.00 42 SER A O 5
ATOM 9140 N N . GLY A 1 43 ? -40.779 10.919 -8.318 1.00 0.00 43 GLY A N 5
ATOM 9141 C CA . GLY A 1 43 ? -41.180 12.044 -9.155 1.00 0.00 43 GLY A CA 5
ATOM 9142 C C . GLY A 1 43 ? -41.001 13.367 -8.421 1.00 0.00 43 GLY A C 5
ATOM 9143 O O . GLY A 1 43 ? -41.439 14.415 -8.896 1.00 0.00 43 GLY A O 5
ATOM 9147 N N . ASP A 1 44 ? -40.355 13.312 -7.262 1.00 0.00 44 ASP A N 5
ATOM 9148 C CA . ASP A 1 44 ? -40.153 14.499 -6.440 1.00 0.00 44 ASP A CA 5
ATOM 9149 C C . ASP A 1 44 ? -38.975 15.323 -6.943 1.00 0.00 44 ASP A C 5
ATOM 9150 O O . ASP A 1 44 ? -37.851 15.174 -6.464 1.00 0.00 44 ASP A O 5
ATOM 9159 N N . GLN A 1 45 ? -39.239 16.194 -7.912 1.00 0.00 45 GLN A N 5
ATOM 9160 C CA . GLN A 1 45 ? -38.189 16.994 -8.531 1.00 0.00 45 GLN A CA 5
ATOM 9161 C C . GLN A 1 45 ? -37.631 18.020 -7.553 1.00 0.00 45 GLN A C 5
ATOM 9162 O O . GLN A 1 45 ? -36.467 18.411 -7.645 1.00 0.00 45 GLN A O 5
ATOM 9176 N N . SER A 1 46 ? -38.468 18.455 -6.617 1.00 0.00 46 SER A N 5
ATOM 9177 C CA . SER A 1 46 ? -38.105 19.532 -5.705 1.00 0.00 46 SER A CA 5
ATOM 9178 C C . SER A 1 46 ? -37.003 19.096 -4.748 1.00 0.00 46 SER A C 5
ATOM 9179 O O . SER A 1 46 ? -36.117 19.880 -4.407 1.00 0.00 46 SER A O 5
ATOM 9187 N N . THR A 1 47 ? -37.062 17.840 -4.318 1.00 0.00 47 THR A N 5
ATOM 9188 C CA . THR A 1 47 ? -36.005 17.260 -3.499 1.00 0.00 47 THR A CA 5
ATOM 9189 C C . THR A 1 47 ? -34.749 17.004 -4.321 1.00 0.00 47 THR A C 5
ATOM 9190 O O . THR A 1 47 ? -33.635 17.277 -3.873 1.00 0.00 47 THR A O 5
ATOM 9201 N N . VAL A 1 48 ? -34.934 16.477 -5.527 1.00 0.00 48 VAL A N 5
ATOM 9202 C CA . VAL A 1 48 ? -33.821 16.237 -6.437 1.00 0.00 48 VAL A CA 5
ATOM 9203 C C . VAL A 1 48 ? -33.017 17.509 -6.672 1.00 0.00 48 VAL A C 5
ATOM 9204 O O . VAL A 1 48 ? -31.791 17.508 -6.567 1.00 0.00 48 VAL A O 5
ATOM 9217 N N . ASP A 1 49 ? -33.715 18.594 -6.991 1.00 0.00 49 ASP A N 5
ATOM 9218 C CA . ASP A 1 49 ? -33.066 19.871 -7.258 1.00 0.00 49 ASP A CA 5
ATOM 9219 C C . ASP A 1 49 ? -32.269 20.348 -6.050 1.00 0.00 49 ASP A C 5
ATOM 9220 O O . ASP A 1 49 ? -31.138 20.815 -6.186 1.00 0.00 49 ASP A O 5
ATOM 9229 N N . SER A 1 50 ? -32.865 20.226 -4.869 1.00 0.00 50 SER A N 5
ATOM 9230 C CA . SER A 1 50 ? -32.190 20.589 -3.629 1.00 0.00 50 SER A CA 5
ATOM 9231 C C . SER A 1 50 ? -30.940 19.745 -3.415 1.00 0.00 50 SER A C 5
ATOM 9232 O O . SER A 1 50 ? -29.904 20.251 -2.982 1.00 0.00 50 SER A O 5
ATOM 9240 N N . LEU A 1 51 ? -31.043 18.456 -3.721 1.00 0.00 51 LEU A N 5
ATOM 9241 C CA . LEU A 1 51 ? -29.919 17.540 -3.569 1.00 0.00 51 LEU A CA 5
ATOM 9242 C C . LEU A 1 51 ? -28.824 17.839 -4.586 1.00 0.00 51 LEU A C 5
ATOM 9243 O O . LEU A 1 51 ? -27.637 17.709 -4.290 1.00 0.00 51 LEU A O 5
ATOM 9259 N N . LEU A 1 52 ? -29.232 18.239 -5.786 1.00 0.00 52 LEU A N 5
ATOM 9260 C CA . LEU A 1 52 ? -28.286 18.618 -6.828 1.00 0.00 52 LEU A CA 5
ATOM 9261 C C . LEU A 1 52 ? -27.443 19.812 -6.400 1.00 0.00 52 LEU A C 5
ATOM 9262 O O . LEU A 1 52 ? -26.252 19.885 -6.704 1.00 0.00 52 LEU A O 5
ATOM 9278 N N . LYS A 1 53 ? -28.067 20.747 -5.691 1.00 0.00 53 LYS A N 5
ATOM 9279 C CA . LYS A 1 53 ? -27.354 21.892 -5.137 1.00 0.00 53 LYS A CA 5
ATOM 9280 C C . LYS A 1 53 ? -26.290 21.448 -4.142 1.00 0.00 53 LYS A C 5
ATOM 9281 O O . LYS A 1 53 ? -25.168 21.956 -4.150 1.00 0.00 53 LYS A O 5
ATOM 9300 N N . GLN A 1 54 ? -26.647 20.498 -3.285 1.00 0.00 54 GLN A N 5
ATOM 9301 C CA . GLN A 1 54 ? -25.713 19.961 -2.302 1.00 0.00 54 GLN A CA 5
ATOM 9302 C C . GLN A 1 54 ? -24.612 19.152 -2.974 1.00 0.00 54 GLN A C 5
ATOM 9303 O O . GLN A 1 54 ? -23.442 19.249 -2.602 1.00 0.00 54 GLN A O 5
ATOM 9317 N N . LEU A 1 55 ? -24.992 18.353 -3.965 1.00 0.00 55 LEU A N 5
ATOM 9318 C CA . LEU A 1 55 ? -24.032 17.552 -4.714 1.00 0.00 55 LEU A CA 5
ATOM 9319 C C . LEU A 1 55 ? -23.043 18.435 -5.465 1.00 0.00 55 LEU A C 5
ATOM 9320 O O . LEU A 1 55 ? -21.849 18.140 -5.518 1.00 0.00 55 LEU A O 5
ATOM 9336 N N . ASP A 1 56 ? -23.548 19.519 -6.044 1.00 0.00 56 ASP A N 5
ATOM 9337 C CA . ASP A 1 56 ? -22.706 20.460 -6.774 1.00 0.00 56 ASP A CA 5
ATOM 9338 C C . ASP A 1 56 ? -21.695 21.126 -5.849 1.00 0.00 56 ASP A C 5
ATOM 9339 O O . ASP A 1 56 ? -20.517 21.247 -6.186 1.00 0.00 56 ASP A O 5
ATOM 9348 N N . ALA A 1 57 ? -22.162 21.556 -4.682 1.00 0.00 57 ALA A N 5
ATOM 9349 C CA . ALA A 1 57 ? -21.298 22.204 -3.703 1.00 0.00 57 ALA A CA 5
ATOM 9350 C C . ALA A 1 57 ? -20.159 21.284 -3.281 1.00 0.00 57 ALA A C 5
ATOM 9351 O O . ALA A 1 57 ? -18.999 21.694 -3.243 1.00 0.00 57 ALA A O 5
ATOM 9358 N N . ASN A 1 58 ? -20.497 20.039 -2.963 1.00 0.00 58 ASN A N 5
ATOM 9359 C CA . ASN A 1 58 ? -19.505 19.063 -2.530 1.00 0.00 58 ASN A CA 5
ATOM 9360 C C . ASN A 1 58 ? -18.555 18.701 -3.664 1.00 0.00 58 ASN A C 5
ATOM 9361 O O . ASN A 1 58 ? -17.358 18.514 -3.448 1.00 0.00 58 ASN A O 5
ATOM 9372 N N . ALA A 1 59 ? -19.096 18.605 -4.874 1.00 0.00 59 ALA A N 5
ATOM 9373 C CA . ALA A 1 59 ? -18.290 18.311 -6.053 1.00 0.00 59 ALA A CA 5
ATOM 9374 C C . ALA A 1 59 ? -17.213 19.368 -6.262 1.00 0.00 59 ALA A C 5
ATOM 9375 O O . ALA A 1 59 ? -16.077 19.050 -6.611 1.00 0.00 59 ALA A O 5
ATOM 9382 N N . ALA A 1 60 ? -17.579 20.627 -6.047 1.00 0.00 60 ALA A N 5
ATOM 9383 C CA . ALA A 1 60 ? -16.624 21.727 -6.130 1.00 0.00 60 ALA A CA 5
ATOM 9384 C C . ALA A 1 60 ? -15.574 21.628 -5.031 1.00 0.00 60 ALA A C 5
ATOM 9385 O O . ALA A 1 60 ? -14.391 21.877 -5.266 1.00 0.00 60 ALA A O 5
ATOM 9392 N N . ARG A 1 61 ? -16.012 21.264 -3.831 1.00 0.00 61 ARG A N 5
ATOM 9393 C CA . ARG A 1 61 ? -15.107 21.108 -2.699 1.00 0.00 61 ARG A CA 5
ATOM 9394 C C . ARG A 1 61 ? -14.069 20.026 -2.970 1.00 0.00 61 ARG A C 5
ATOM 9395 O O . ARG A 1 61 ? -12.880 20.216 -2.713 1.00 0.00 61 ARG A O 5
ATOM 9416 N N . VAL A 1 62 ? -14.525 18.892 -3.489 1.00 0.00 62 VAL A N 5
ATOM 9417 C CA . VAL A 1 62 ? -13.632 17.788 -3.823 1.00 0.00 62 VAL A CA 5
ATOM 9418 C C . VAL A 1 62 ? -12.720 18.149 -4.988 1.00 0.00 62 VAL A C 5
ATOM 9419 O O . VAL A 1 62 ? -11.532 17.827 -4.982 1.00 0.00 62 VAL A O 5
ATOM 9432 N N . GLU A 1 63 ? -13.283 18.820 -5.987 1.00 0.00 63 GLU A N 5
ATOM 9433 C CA . GLU A 1 63 ? -12.501 19.320 -7.111 1.00 0.00 63 GLU A CA 5
ATOM 9434 C C . GLU A 1 63 ? -11.271 20.080 -6.632 1.00 0.00 63 GLU A C 5
ATOM 9435 O O . GLU A 1 63 ? -10.157 19.834 -7.096 1.00 0.00 63 GLU A O 5
ATOM 9447 N N . GLN A 1 64 ? -11.479 21.004 -5.700 1.00 0.00 64 GLN A N 5
ATOM 9448 C CA . GLN A 1 64 ? -10.387 21.804 -5.158 1.00 0.00 64 GLN A CA 5
ATOM 9449 C C . GLN A 1 64 ? -9.367 20.930 -4.440 1.00 0.00 64 GLN A C 5
ATOM 9450 O O . GLN A 1 64 ? -8.160 21.130 -4.575 1.00 0.00 64 GLN A O 5
ATOM 9464 N N . LEU A 1 65 ? -9.859 19.961 -3.677 1.00 0.00 65 LEU A N 5
ATOM 9465 C CA . LEU A 1 65 ? -8.991 19.036 -2.958 1.00 0.00 65 LEU A CA 5
ATOM 9466 C C . LEU A 1 65 ? -8.155 18.203 -3.921 1.00 0.00 65 LEU A C 5
ATOM 9467 O O . LEU A 1 65 ? -6.981 17.934 -3.667 1.00 0.00 65 LEU A O 5
ATOM 9483 N N . LEU A 1 66 ? -8.767 17.796 -5.028 1.00 0.00 66 LEU A N 5
ATOM 9484 C CA . LEU A 1 66 ? -8.070 17.026 -6.051 1.00 0.00 66 LEU A CA 5
ATOM 9485 C C . LEU A 1 66 ? -7.009 17.869 -6.747 1.00 0.00 66 LEU A C 5
ATOM 9486 O O . LEU A 1 66 ? -5.937 17.374 -7.094 1.00 0.00 66 LEU A O 5
ATOM 9502 N N . GLN A 1 67 ? -7.316 19.146 -6.950 1.00 0.00 67 GLN A N 5
ATOM 9503 C CA . GLN A 1 67 ? -6.358 20.081 -7.528 1.00 0.00 67 GLN A CA 5
ATOM 9504 C C . GLN A 1 67 ? -5.146 20.259 -6.622 1.00 0.00 67 GLN A C 5
ATOM 9505 O O . GLN A 1 67 ? -4.013 20.350 -7.095 1.00 0.00 67 GLN A O 5
ATOM 9519 N N . ARG A 1 68 ? -5.392 20.307 -5.317 1.00 0.00 68 ARG A N 5
ATOM 9520 C CA . ARG A 1 68 ? -4.315 20.335 -4.335 1.00 0.00 68 ARG A CA 5
ATOM 9521 C C . ARG A 1 68 ? -3.448 19.086 -4.433 1.00 0.00 68 ARG A C 5
ATOM 9522 O O . ARG A 1 68 ? -2.220 19.168 -4.418 1.00 0.00 68 ARG A O 5
ATOM 9543 N N . ILE A 1 69 ? -4.095 17.930 -4.534 1.00 0.00 69 ILE A N 5
ATOM 9544 C CA . ILE A 1 69 ? -3.385 16.664 -4.669 1.00 0.00 69 ILE A CA 5
ATOM 9545 C C . ILE A 1 69 ? -2.486 16.665 -5.899 1.00 0.00 69 ILE A C 5
ATOM 9546 O O . ILE A 1 69 ? -1.369 16.150 -5.865 1.00 0.00 69 ILE A O 5
ATOM 9562 N N . ILE A 1 70 ? -2.981 17.247 -6.987 1.00 0.00 70 ILE A N 5
ATOM 9563 C CA . ILE A 1 70 ? -2.193 17.392 -8.204 1.00 0.00 70 ILE A CA 5
ATOM 9564 C C . ILE A 1 70 ? -0.956 18.246 -7.961 1.00 0.00 70 ILE A C 5
ATOM 9565 O O . ILE A 1 70 ? 0.142 17.908 -8.405 1.00 0.00 70 ILE A O 5
ATOM 9581 N N . SER A 1 71 ? -1.139 19.356 -7.253 1.00 0.00 71 SER A N 5
ATOM 9582 C CA . SER A 1 71 ? -0.050 20.291 -6.998 1.00 0.00 71 SER A CA 5
ATOM 9583 C C . SER A 1 71 ? 0.931 19.729 -5.977 1.00 0.00 71 SER A C 5
ATOM 9584 O O . SER A 1 71 ? 2.101 20.110 -5.950 1.00 0.00 71 SER A O 5
ATOM 9592 N N . GLU A 1 72 ? 0.446 18.820 -5.137 1.00 0.00 72 GLU A N 5
ATOM 9593 C CA . GLU A 1 72 ? 1.255 18.265 -4.058 1.00 0.00 72 GLU A CA 5
ATOM 9594 C C . GLU A 1 72 ? 1.950 16.982 -4.495 1.00 0.00 72 GLU A C 5
ATOM 9595 O O . GLU A 1 72 ? 3.122 16.764 -4.188 1.00 0.00 72 GLU A O 5
ATOM 9607 N N . THR A 1 73 ? 1.221 16.135 -5.214 1.00 0.00 73 THR A N 5
ATOM 9608 C CA . THR A 1 73 ? 1.743 14.840 -5.633 1.00 0.00 73 THR A CA 5
ATOM 9609 C C . THR A 1 73 ? 1.864 14.759 -7.149 1.00 0.00 73 THR A C 5
ATOM 9610 O O . THR A 1 73 ? 2.869 14.282 -7.677 1.00 0.00 73 THR A O 5
ATOM 9621 N N . GLY A 1 74 ? 0.835 15.230 -7.846 1.00 0.00 74 GLY A N 5
ATOM 9622 C CA . GLY A 1 74 ? 0.777 15.115 -9.299 1.00 0.00 74 GLY A CA 5
ATOM 9623 C C . GLY A 1 74 ? 0.060 13.840 -9.723 1.00 0.00 74 GLY A C 5
ATOM 9624 O O . GLY A 1 74 ? 0.199 13.387 -10.859 1.00 0.00 74 GLY A O 5
ATOM 9628 N N . ASP A 1 75 ? -0.706 13.265 -8.803 1.00 0.00 75 ASP A N 5
ATOM 9629 C CA . ASP A 1 75 ? -1.462 12.050 -9.086 1.00 0.00 75 ASP A CA 5
ATOM 9630 C C . ASP A 1 75 ? -2.392 12.245 -10.276 1.00 0.00 75 ASP A C 5
ATOM 9631 O O . ASP A 1 75 ? -3.215 13.160 -10.290 1.00 0.00 75 ASP A O 5
ATOM 9640 N N . GLU A 1 76 ? -2.256 11.378 -11.275 1.00 0.00 76 GLU A N 5
ATOM 9641 C CA . GLU A 1 76 ? -2.990 11.529 -12.525 1.00 0.00 76 GLU A CA 5
ATOM 9642 C C . GLU A 1 76 ? -4.436 11.076 -12.372 1.00 0.00 76 GLU A C 5
ATOM 9643 O O . GLU A 1 76 ? -5.332 11.588 -13.044 1.00 0.00 76 GLU A O 5
ATOM 9655 N N . LEU A 1 77 ? -4.659 10.111 -11.485 1.00 0.00 77 LEU A N 5
ATOM 9656 C CA . LEU A 1 77 ? -6.002 9.615 -11.214 1.00 0.00 77 LEU A CA 5
ATOM 9657 C C . LEU A 1 77 ? -6.847 10.668 -10.509 1.00 0.00 77 LEU A C 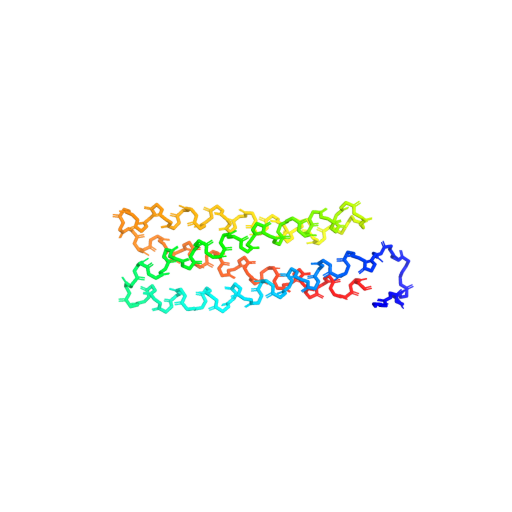5
ATOM 9658 O O . LEU A 1 77 ? -8.060 10.737 -10.704 1.00 0.00 77 LEU A O 5
ATOM 9674 N N . ALA A 1 78 ? -6.198 11.487 -9.688 1.00 0.00 78 ALA A N 5
ATOM 9675 C CA . ALA A 1 78 ? -6.850 12.645 -9.088 1.00 0.00 78 ALA A CA 5
ATOM 9676 C C . ALA A 1 78 ? -7.306 13.634 -10.153 1.00 0.00 78 ALA A C 5
ATOM 9677 O O . ALA A 1 78 ? -8.405 14.182 -10.075 1.00 0.00 78 ALA A O 5
ATOM 9684 N N . ARG A 1 79 ? -6.454 13.857 -11.148 1.00 0.00 79 ARG A N 5
ATOM 9685 C CA . ARG A 1 79 ? -6.805 14.708 -12.279 1.00 0.00 79 ARG A CA 5
ATOM 9686 C C . ARG A 1 79 ? -7.993 14.143 -13.046 1.00 0.00 79 ARG A C 5
ATOM 9687 O O . ARG A 1 79 ? -8.913 14.875 -13.411 1.00 0.00 79 ARG A O 5
ATOM 9708 N N . LYS A 1 80 ? -7.968 12.837 -13.288 1.00 0.00 80 LYS A N 5
ATOM 9709 C CA . LYS A 1 80 ? -9.101 12.148 -13.894 1.00 0.00 80 LYS A CA 5
ATOM 9710 C C . LYS A 1 80 ? -10.377 12.374 -13.092 1.00 0.00 80 LYS A C 5
ATOM 9711 O O . LYS A 1 80 ? -11.412 12.744 -13.646 1.00 0.00 80 LYS A O 5
ATOM 9730 N N . GLY A 1 81 ? -10.295 12.149 -11.786 1.00 0.00 81 GLY A N 5
ATOM 9731 C CA . GLY A 1 81 ? -11.434 12.358 -10.900 1.00 0.00 81 GLY A CA 5
ATOM 9732 C C . GLY A 1 81 ? -11.944 13.790 -10.987 1.00 0.00 81 GLY A C 5
ATOM 9733 O O . GLY A 1 81 ? -13.152 14.029 -11.016 1.00 0.00 81 GLY A O 5
ATOM 9737 N N . GLU A 1 82 ? -11.018 14.742 -11.028 1.00 0.00 82 GLU A N 5
ATOM 9738 C CA . GLU A 1 82 ? -11.371 16.152 -11.136 1.00 0.00 82 GLU A CA 5
ATOM 9739 C C . GLU A 1 82 ? -12.309 16.396 -12.312 1.00 0.00 82 GLU A C 5
ATOM 9740 O O . GLU A 1 82 ? -13.355 17.028 -12.163 1.00 0.00 82 GLU A O 5
ATOM 9752 N N . SER A 1 83 ? -11.929 15.891 -13.480 1.00 0.00 83 SER A N 5
ATOM 9753 C CA . SER A 1 83 ? -12.711 16.095 -14.694 1.00 0.00 83 SER A CA 5
ATOM 9754 C C . SER A 1 83 ? -14.064 15.401 -14.601 1.00 0.00 83 SER A C 5
ATOM 9755 O O . SER A 1 83 ? -15.046 15.853 -15.188 1.00 0.00 83 SER A O 5
ATOM 9763 N N . LEU A 1 84 ? -14.108 14.299 -13.860 1.00 0.00 84 LEU A N 5
ATOM 9764 C CA . LEU A 1 84 ? -15.352 13.571 -13.643 1.00 0.00 84 LEU A CA 5
ATOM 9765 C C . LEU A 1 84 ? -16.307 14.363 -12.759 1.00 0.00 84 LEU A C 5
ATOM 9766 O O . LEU A 1 84 ? -17.517 14.372 -12.987 1.00 0.00 84 LEU A O 5
ATOM 9782 N N . PHE A 1 85 ? -15.756 15.027 -11.748 1.00 0.00 85 PHE A N 5
ATOM 9783 C CA . PHE A 1 85 ? -16.546 15.889 -10.877 1.00 0.00 85 PHE A CA 5
ATOM 9784 C C . PHE A 1 85 ? -16.981 17.155 -11.603 1.00 0.00 85 PHE A C 5
ATOM 9785 O O . PHE A 1 85 ? -18.093 17.645 -11.405 1.00 0.00 85 PHE A O 5
ATOM 9802 N N . GLN A 1 86 ? -16.098 17.682 -12.444 1.00 0.00 86 GLN A N 5
ATOM 9803 C CA . GLN A 1 86 ? -16.415 18.851 -13.256 1.00 0.00 86 GLN A CA 5
ATOM 9804 C C . GLN A 1 86 ? -17.552 18.556 -14.225 1.00 0.00 86 GLN A C 5
ATOM 9805 O O . GLN A 1 86 ? -18.432 19.391 -14.438 1.00 0.00 86 GLN A O 5
ATOM 9819 N N . ARG A 1 87 ? -17.529 17.364 -14.812 1.00 0.00 87 ARG A N 5
ATOM 9820 C CA . ARG A 1 87 ? -18.600 16.925 -15.698 1.00 0.00 87 ARG A CA 5
ATOM 9821 C C . ARG A 1 87 ? -19.908 16.752 -14.936 1.00 0.00 87 ARG A C 5
ATOM 9822 O O . ARG A 1 87 ? -20.973 17.143 -15.415 1.00 0.00 87 ARG A O 5
ATOM 9843 N N . ASN A 1 88 ? -19.822 16.165 -13.748 1.00 0.00 88 ASN A N 5
ATOM 9844 C CA . ASN A 1 88 ? -20.991 15.982 -12.897 1.00 0.00 88 ASN A CA 5
ATOM 9845 C C . ASN A 1 88 ? -21.631 17.319 -12.546 1.00 0.00 88 ASN A C 5
ATOM 9846 O O . ASN A 1 88 ? -22.856 17.446 -12.527 1.00 0.00 88 ASN A O 5
ATOM 9857 N N . GLN A 1 89 ? -20.796 18.315 -12.269 1.00 0.00 89 GLN A N 5
ATOM 9858 C CA . GLN A 1 89 ? -21.276 19.665 -12.000 1.00 0.00 89 GLN A CA 5
ATOM 9859 C C . GLN A 1 89 ? -22.065 20.215 -13.182 1.00 0.00 89 GLN A C 5
ATOM 9860 O O . GLN A 1 89 ? -23.115 20.832 -13.006 1.00 0.00 89 GLN A O 5
ATOM 9874 N N . GLN A 1 90 ? -21.552 19.987 -14.386 1.00 0.00 90 GLN A N 5
ATOM 9875 C CA . GLN A 1 90 ? -22.263 20.358 -15.604 1.00 0.00 90 GLN A CA 5
ATOM 9876 C C . GLN A 1 90 ? -23.584 19.609 -15.721 1.00 0.00 90 GLN A C 5
ATOM 9877 O O . GLN A 1 90 ? -24.607 20.189 -16.084 1.00 0.00 90 GLN A O 5
ATOM 9891 N N . LEU A 1 91 ? -23.555 18.317 -15.413 1.00 0.00 91 LEU A N 5
ATOM 9892 C CA . LEU A 1 91 ? -24.731 17.468 -15.561 1.00 0.00 91 LEU A CA 5
ATOM 9893 C C . LEU A 1 91 ? -25.789 17.804 -14.518 1.00 0.00 91 LEU A C 5
ATOM 9894 O O . LEU A 1 91 ? -26.984 17.622 -14.750 1.00 0.00 91 LEU A O 5
ATOM 9910 N N . PHE A 1 92 ? -25.342 18.296 -13.367 1.00 0.00 92 PHE A N 5
ATOM 9911 C CA . PHE A 1 92 ? -26.253 18.755 -12.325 1.00 0.00 92 PHE A CA 5
ATOM 9912 C C . PHE A 1 92 ? -27.092 19.932 -12.805 1.00 0.00 92 PHE A C 5
ATOM 9913 O O . PHE A 1 92 ? -28.295 19.994 -12.553 1.00 0.00 92 PHE A O 5
ATOM 9930 N N . SER A 1 93 ? -26.449 20.866 -13.499 1.00 0.00 93 SER A N 5
ATOM 9931 C CA . SER A 1 93 ? -27.143 22.023 -14.052 1.00 0.00 93 SER A CA 5
ATOM 9932 C C . SER A 1 93 ? -27.991 21.633 -15.256 1.00 0.00 93 SER A C 5
ATOM 9933 O O . SER A 1 93 ? -29.012 22.260 -15.538 1.00 0.00 93 SER A O 5
ATOM 9941 N N . GLN A 1 94 ? -27.561 20.594 -15.964 1.00 0.00 94 GLN A N 5
ATOM 9942 C CA . GLN A 1 94 ? -28.344 20.039 -17.062 1.00 0.00 94 GLN A CA 5
ATOM 9943 C C . GLN A 1 94 ? -29.660 19.458 -16.563 1.00 0.00 94 GLN A C 5
ATOM 9944 O O . GLN A 1 94 ? -30.706 19.639 -17.186 1.00 0.00 94 GLN A O 5
ATOM 9958 N N . LEU A 1 95 ? -29.602 18.760 -15.434 1.00 0.00 95 LEU A N 5
ATOM 9959 C CA . LEU A 1 95 ? -30.801 18.212 -14.809 1.00 0.00 95 LEU A CA 5
ATOM 9960 C C . LEU A 1 95 ? -31.761 19.320 -14.396 1.00 0.00 95 LEU A C 5
ATOM 9961 O O . LEU A 1 95 ? -32.971 19.211 -14.593 1.00 0.00 95 LEU A O 5
ATOM 9977 N N . LYS A 1 96 ? -31.215 20.386 -13.822 1.00 0.00 96 LYS A N 5
ATOM 9978 C CA . LYS A 1 96 ? -32.021 21.524 -13.396 1.00 0.00 96 LYS A CA 5
ATOM 9979 C C . LYS A 1 96 ? -32.821 22.098 -14.558 1.00 0.00 96 LYS A C 5
ATOM 9980 O O . LYS A 1 96 ? -33.999 22.427 -14.411 1.00 0.00 96 LYS A O 5
ATOM 9999 N N . THR A 1 97 ? -32.176 22.217 -15.713 1.00 0.00 97 THR A N 5
ATOM 10000 C CA . THR A 1 97 ? -32.843 22.696 -16.917 1.00 0.00 97 THR A CA 5
ATOM 10001 C C . THR A 1 97 ? -33.899 21.706 -17.393 1.00 0.00 97 THR A C 5
ATOM 10002 O O . THR A 1 97 ? -35.013 22.094 -17.744 1.00 0.00 97 THR A O 5
ATOM 10013 N N . LEU A 1 98 ? -33.542 20.426 -17.402 1.00 0.00 98 LEU A N 5
ATOM 10014 C CA . LEU A 1 98 ? -34.436 19.385 -17.893 1.00 0.00 98 LEU A CA 5
ATOM 10015 C C . LEU A 1 98 ? -35.677 19.268 -17.018 1.00 0.00 98 LEU A C 5
ATOM 10016 O O . LEU A 1 98 ? -36.785 19.072 -17.519 1.00 0.00 98 LEU A O 5
ATOM 10032 N N . PHE A 1 99 ? -35.486 19.388 -15.709 1.00 0.00 99 PHE A N 5
ATOM 10033 C CA . PHE A 1 99 ? -36.589 19.291 -14.761 1.00 0.00 99 PHE A CA 5
ATOM 10034 C C . PHE A 1 99 ? -37.465 20.536 -14.806 1.00 0.00 99 PHE A C 5
ATOM 10035 O O . PHE A 1 99 ? -38.671 20.468 -14.567 1.00 0.00 99 PHE A O 5
ATOM 10052 N N . SER A 1 100 ? -36.851 21.674 -15.112 1.00 0.00 100 SER A N 5
ATOM 10053 C CA . SER A 1 100 ? -37.595 22.903 -15.360 1.00 0.00 100 SER A CA 5
ATOM 10054 C C . SER A 1 100 ? -38.504 22.761 -16.574 1.00 0.00 100 SER A C 5
ATOM 10055 O O . SER A 1 100 ? -39.623 23.274 -16.587 1.00 0.00 100 SER A O 5
ATOM 10063 N N . GLN A 1 101 ? -38.016 22.062 -17.594 1.00 0.00 101 GLN A N 5
ATOM 10064 C CA . GLN A 1 101 ? -38.819 21.769 -18.775 1.00 0.00 101 GLN A CA 5
ATOM 10065 C C . GLN A 1 101 ? -39.790 20.625 -18.511 1.00 0.00 101 GLN A C 5
ATOM 10066 O O . GLN A 1 101 ? -40.880 20.579 -19.081 1.00 0.00 101 GLN A O 5
ATOM 10080 N N . GLY A 1 102 ? -39.387 19.702 -17.644 1.00 0.00 102 GLY A N 5
ATOM 10081 C CA . GLY A 1 102 ? -40.227 18.563 -17.292 1.00 0.00 102 GLY A CA 5
ATOM 10082 C C . GLY A 1 102 ? -39.779 17.303 -18.020 1.00 0.00 102 GLY A C 5
ATOM 10083 O O . GLY A 1 102 ? -40.473 16.286 -18.005 1.00 0.00 102 GLY A O 5
ATOM 10087 N N . ASP A 1 103 ? -38.615 17.376 -18.657 1.00 0.00 103 ASP A N 5
ATOM 10088 C CA . ASP A 1 103 ? -38.105 16.263 -19.450 1.00 0.00 103 ASP A CA 5
ATOM 10089 C C . ASP A 1 103 ? -37.380 15.250 -18.574 1.00 0.00 103 ASP A C 5
ATOM 10090 O O . ASP A 1 103 ? -36.150 15.238 -18.509 1.00 0.00 103 ASP A O 5
ATOM 10099 N N . GLU A 1 104 ? -38.148 14.400 -17.901 1.00 0.00 104 GLU A N 5
ATOM 10100 C CA . GLU A 1 104 ? -37.581 13.397 -17.008 1.00 0.00 104 GLU A CA 5
ATOM 10101 C C . GLU A 1 104 ? -36.931 12.265 -17.793 1.00 0.00 104 GLU A C 5
ATOM 10102 O O . GLU A 1 104 ? -36.046 11.575 -17.288 1.00 0.00 104 GLU A O 5
ATOM 10114 N N . ASP A 1 105 ? -37.377 12.078 -19.031 1.00 0.00 105 ASP A N 5
ATOM 10115 C CA . ASP A 1 105 ? -36.837 11.031 -19.890 1.00 0.00 105 ASP A CA 5
ATOM 10116 C C . ASP A 1 105 ? -35.356 11.256 -20.167 1.00 0.00 105 ASP A C 5
ATOM 10117 O O . ASP A 1 105 ? -34.537 10.356 -19.982 1.00 0.00 105 ASP A O 5
ATOM 10126 N N . THR A 1 106 ? -35.019 12.461 -20.613 1.00 0.00 106 THR A N 5
ATOM 10127 C CA . THR A 1 106 ? -33.627 12.835 -20.833 1.00 0.00 106 THR A CA 5
ATOM 10128 C C . THR A 1 106 ? -32.868 12.933 -19.516 1.00 0.00 106 THR A C 5
ATOM 10129 O O . THR A 1 106 ? -31.705 12.538 -19.428 1.00 0.00 106 THR A O 5
ATOM 10140 N N . ALA A 1 107 ? -33.532 13.463 -18.495 1.00 0.00 107 ALA A N 5
ATOM 10141 C CA . ALA A 1 107 ? -32.933 13.583 -17.171 1.00 0.00 107 ALA A CA 5
ATOM 10142 C C . ALA A 1 107 ? -32.459 12.229 -16.656 1.00 0.00 107 ALA A C 5
ATOM 10143 O O . ALA A 1 107 ? -31.389 12.122 -16.057 1.00 0.00 107 ALA A O 5
ATOM 10150 N N . LYS A 1 108 ? -33.262 11.198 -16.894 1.00 0.00 108 LYS A N 5
ATOM 10151 C CA . LYS A 1 108 ? -32.878 9.834 -16.550 1.00 0.00 108 LYS A CA 5
ATOM 10152 C C . LYS A 1 108 ? -31.542 9.461 -17.180 1.00 0.00 108 LYS A C 5
ATOM 10153 O O . LYS A 1 108 ? -30.648 8.952 -16.505 1.00 0.00 108 LYS A O 5
ATOM 10172 N N . ALA A 1 109 ? -31.413 9.719 -18.477 1.00 0.00 109 ALA A N 5
ATOM 10173 C CA . ALA A 1 109 ? -30.175 9.440 -19.194 1.00 0.00 109 ALA A CA 5
ATOM 10174 C C . ALA A 1 109 ? -29.005 10.209 -18.593 1.00 0.00 109 ALA A C 5
ATOM 10175 O O . ALA A 1 109 ? -27.900 9.680 -18.470 1.00 0.00 109 ALA A O 5
ATOM 10182 N N . VAL A 1 110 ? -29.255 11.459 -18.220 1.00 0.00 110 VAL A N 5
ATOM 10183 C CA . VAL A 1 110 ? -28.239 12.286 -17.580 1.00 0.00 110 VAL A CA 5
ATOM 10184 C C . VAL A 1 110 ? -27.840 11.717 -16.224 1.00 0.00 110 VAL A C 5
ATOM 10185 O O . VAL A 1 110 ? -26.660 11.691 -15.874 1.00 0.00 110 VAL A O 5
ATOM 10198 N N . LEU A 1 111 ? -28.830 11.262 -15.464 1.00 0.00 111 LEU A N 5
ATOM 10199 C CA . LEU A 1 111 ? -28.579 10.636 -14.172 1.00 0.00 111 LEU A CA 5
ATOM 10200 C C . LEU A 1 111 ? -27.721 9.387 -14.323 1.00 0.00 111 LEU A C 5
ATOM 10201 O O . LEU A 1 111 ? -26.858 9.111 -13.490 1.00 0.00 111 LEU A O 5
ATOM 10217 N N . GLU A 1 112 ? -27.964 8.633 -15.390 1.00 0.00 112 GLU A N 5
ATOM 10218 C CA . GLU A 1 112 ? -27.178 7.441 -15.681 1.00 0.00 112 GLU A CA 5
ATOM 10219 C C . GLU A 1 112 ? -25.735 7.799 -16.013 1.00 0.00 112 GLU A C 5
ATOM 10220 O O . GLU A 1 112 ? -24.802 7.117 -15.588 1.00 0.00 112 GLU A O 5
ATOM 10232 N N . GLU A 1 113 ? -25.558 8.874 -16.774 1.00 0.00 113 GLU A N 5
ATOM 10233 C CA . GLU A 1 113 ? -24.227 9.380 -17.087 1.00 0.00 113 GLU A CA 5
ATOM 10234 C C . GLU A 1 113 ? -23.474 9.769 -15.821 1.00 0.00 113 GLU A C 5
ATOM 10235 O O . GLU A 1 113 ? -22.287 9.476 -15.678 1.00 0.00 113 GLU A O 5
ATOM 10247 N N . ILE A 1 114 ? -24.172 10.431 -14.904 1.00 0.00 114 ILE A N 5
ATOM 10248 C CA . ILE A 1 114 ? -23.590 10.801 -13.619 1.00 0.00 114 ILE A CA 5
ATOM 10249 C C . ILE A 1 114 ? -23.165 9.569 -12.831 1.00 0.00 114 ILE A C 5
ATOM 10250 O O . ILE A 1 114 ? -22.077 9.533 -12.256 1.00 0.00 114 ILE A O 5
ATOM 10266 N N . GLN A 1 115 ? -24.029 8.560 -12.808 1.00 0.00 115 GLN A N 5
ATOM 10267 C CA . GLN A 1 115 ? -23.721 7.303 -12.137 1.00 0.00 115 GLN A CA 5
ATOM 10268 C C . GLN A 1 115 ? -22.443 6.683 -12.686 1.00 0.00 115 GLN A C 5
ATOM 10269 O O . GLN A 1 115 ? -21.604 6.195 -11.930 1.00 0.00 115 GLN A O 5
ATOM 10283 N N . SER A 1 116 ? -22.302 6.705 -14.007 1.00 0.00 116 SER A N 5
ATOM 10284 C CA . SER A 1 116 ? -21.106 6.184 -14.658 1.00 0.00 116 SER A CA 5
ATOM 10285 C C . SER A 1 116 ? -19.857 6.914 -14.182 1.00 0.00 116 SER A C 5
ATOM 10286 O O . SER A 1 116 ? -18.836 6.291 -13.887 1.00 0.00 116 SER A O 5
ATOM 10294 N N . ASN A 1 117 ? -19.943 8.238 -14.109 1.00 0.00 117 ASN A N 5
ATOM 10295 C CA . ASN A 1 117 ? -18.842 9.051 -13.607 1.00 0.00 117 ASN A CA 5
ATOM 10296 C C . ASN A 1 117 ? -18.519 8.707 -12.158 1.00 0.00 117 ASN A C 5
ATOM 10297 O O . ASN A 1 117 ? -17.352 8.599 -11.781 1.00 0.00 117 ASN A O 5
ATOM 10308 N N . LEU A 1 118 ? -19.559 8.535 -11.350 1.00 0.00 118 LEU A N 5
ATOM 10309 C CA . LEU A 1 118 ? -19.389 8.199 -9.942 1.00 0.00 118 LEU A CA 5
ATOM 10310 C C . LEU A 1 118 ? -18.742 6.830 -9.777 1.00 0.00 118 LEU A C 5
ATOM 10311 O O . LEU A 1 118 ? -17.954 6.611 -8.856 1.00 0.00 118 LEU A O 5
ATOM 10327 N N . ASN A 1 119 ? -19.079 5.910 -10.674 1.00 0.00 119 ASN A N 5
ATOM 10328 C CA . ASN A 1 119 ? -18.474 4.583 -10.677 1.00 0.00 119 ASN A CA 5
ATOM 10329 C C . ASN A 1 119 ? -16.975 4.663 -10.935 1.00 0.00 119 ASN A C 5
ATOM 10330 O O . ASN A 1 119 ? -16.187 3.967 -10.295 1.00 0.00 119 ASN A O 5
ATOM 10341 N N . GLN A 1 120 ? -16.586 5.515 -11.878 1.00 0.00 120 GLN A N 5
ATOM 10342 C CA . GLN A 1 120 ? -15.176 5.737 -12.177 1.00 0.00 120 GLN A CA 5
ATOM 10343 C C . GLN A 1 120 ? -14.468 6.421 -11.014 1.00 0.00 120 GLN A C 5
ATOM 10344 O O . GLN A 1 120 ? -13.325 6.095 -10.693 1.00 0.00 120 GLN A O 5
ATOM 10358 N N . ILE A 1 121 ? -15.153 7.371 -10.387 1.00 0.00 121 ILE A N 5
ATOM 10359 C CA . ILE A 1 121 ? -14.614 8.062 -9.222 1.00 0.00 121 ILE A CA 5
ATOM 10360 C C . ILE A 1 121 ? -14.370 7.094 -8.071 1.00 0.00 121 ILE A C 5
ATOM 10361 O O . ILE A 1 121 ? -13.338 7.156 -7.403 1.00 0.00 121 ILE A O 5
ATOM 10377 N N . GLN A 1 122 ? -15.326 6.199 -7.845 1.00 0.00 122 GLN A N 5
ATOM 10378 C CA . GLN A 1 122 ? -15.185 5.170 -6.821 1.00 0.00 122 GLN A CA 5
ATOM 10379 C C . GLN A 1 122 ? -13.957 4.305 -7.076 1.00 0.00 122 GLN A C 5
ATOM 10380 O O . GLN A 1 122 ? -13.208 3.986 -6.152 1.00 0.00 122 GLN A O 5
ATOM 10394 N N . GLN A 1 123 ? -13.756 3.927 -8.334 1.00 0.00 123 GLN A N 5
ATOM 10395 C CA . GLN A 1 123 ? -12.589 3.145 -8.722 1.00 0.00 123 GLN A CA 5
ATOM 10396 C C . GLN A 1 123 ? -11.300 3.915 -8.465 1.00 0.00 123 GLN A C 5
ATOM 10397 O O . GLN A 1 123 ? -10.307 3.347 -8.008 1.00 0.00 123 GLN A O 5
ATOM 10411 N N . ILE A 1 124 ? -11.321 5.210 -8.761 1.00 0.00 124 ILE A N 5
ATOM 10412 C CA . ILE A 1 124 ? -10.185 6.079 -8.478 1.00 0.00 124 ILE A CA 5
ATOM 10413 C C . ILE A 1 124 ? -9.879 6.117 -6.986 1.00 0.00 124 ILE A C 5
ATOM 10414 O O . ILE A 1 124 ? -8.721 6.026 -6.577 1.00 0.00 124 ILE A O 5
ATOM 10430 N N . ILE A 1 125 ? -10.924 6.253 -6.176 1.00 0.00 125 ILE A N 5
ATOM 10431 C CA . ILE A 1 125 ? -10.772 6.269 -4.726 1.00 0.00 125 ILE A CA 5
ATOM 10432 C C . ILE A 1 125 ? -10.127 4.983 -4.225 1.00 0.00 125 ILE A C 5
ATOM 10433 O O . ILE A 1 125 ? -9.230 5.014 -3.383 1.00 0.00 125 ILE A O 5
ATOM 10449 N N . THR A 1 126 ? -10.591 3.852 -4.748 1.00 0.00 126 THR A N 5
ATOM 10450 C CA . THR A 1 126 ? -10.043 2.554 -4.374 1.00 0.00 126 THR A CA 5
ATOM 10451 C C . THR A 1 126 ? -8.558 2.468 -4.703 1.00 0.00 126 THR A C 5
ATOM 10452 O O . THR A 1 126 ? -7.744 2.106 -3.853 1.00 0.00 126 THR A O 5
ATOM 10463 N N . GLU A 1 127 ? -8.211 2.804 -5.941 1.00 0.00 127 GLU A N 5
ATOM 10464 C CA . GLU A 1 127 ? -6.834 2.692 -6.407 1.00 0.00 127 GLU A CA 5
ATOM 10465 C C . GLU A 1 127 ? -5.940 3.727 -5.737 1.00 0.00 127 GLU A C 5
ATOM 10466 O O . GLU A 1 127 ? -4.768 3.465 -5.462 1.00 0.00 127 GLU A O 5
ATOM 10478 N N . ALA A 1 128 ? -6.498 4.904 -5.475 1.00 0.00 128 ALA A N 5
ATOM 10479 C CA . ALA A 1 128 ? -5.766 5.965 -4.794 1.00 0.00 128 ALA A CA 5
ATOM 10480 C C . ALA A 1 128 ? -5.508 5.608 -3.335 1.00 0.00 128 ALA A C 5
ATOM 10481 O O . ALA A 1 128 ? -4.416 5.835 -2.815 1.00 0.00 128 ALA A O 5
ATOM 10488 N N . GLN A 1 129 ? -6.520 5.048 -2.681 1.00 0.00 129 GLN A N 5
ATOM 10489 C CA . GLN A 1 129 ? -6.406 4.663 -1.279 1.00 0.00 129 GLN A CA 5
ATOM 10490 C C . GLN A 1 129 ? -5.300 3.635 -1.079 1.00 0.00 129 GLN A C 5
ATOM 10491 O O . GLN A 1 129 ? -4.563 3.686 -0.093 1.00 0.00 129 GLN A O 5
ATOM 10505 N N . LYS A 1 130 ? -5.188 2.703 -2.018 1.00 0.00 130 LYS A N 5
ATOM 10506 C CA . LYS A 1 130 ? -4.156 1.675 -1.959 1.00 0.00 130 LYS A CA 5
ATOM 10507 C C . LYS A 1 130 ? -2.769 2.276 -2.147 1.00 0.00 130 LYS A C 5
ATOM 10508 O O . LYS A 1 130 ? -1.761 1.650 -1.819 1.00 0.00 130 LYS A O 5
ATOM 10527 N N . ARG A 1 131 ? -2.724 3.493 -2.678 1.00 0.00 131 ARG A N 5
ATOM 10528 C CA . ARG A 1 131 ? -1.458 4.156 -2.967 1.00 0.00 131 ARG A CA 5
ATOM 10529 C C . ARG A 1 131 ? -1.204 5.305 -1.999 1.00 0.00 131 ARG A C 5
ATOM 10530 O O . ARG A 1 131 ? -0.235 6.049 -2.144 1.00 0.00 131 ARG A O 5
ATOM 10551 N N . LEU A 1 132 ? -2.082 5.443 -1.011 1.00 0.00 132 LEU A N 5
ATOM 10552 C CA . LEU A 1 132 ? -1.998 6.547 -0.061 1.00 0.00 132 LEU A CA 5
ATOM 10553 C C . LEU A 1 132 ? -2.100 6.047 1.374 1.00 0.00 132 LEU A C 5
ATOM 10554 O O . LEU A 1 132 ? -1.139 5.574 1.915 1.00 0.00 132 LEU A O 5
ATOM 10571 N N . HIS A 1 1 ? 8.840 14.392 7.957 1.00 0.00 1 HIS A N 6
ATOM 10572 C CA . HIS A 1 1 ? 9.408 15.404 7.074 1.00 0.00 1 HIS A CA 6
ATOM 10573 C C . HIS A 1 1 ? 9.242 15.014 5.611 1.00 0.00 1 HIS A C 6
ATOM 10574 O O . HIS A 1 1 ? 9.883 14.079 5.131 1.00 0.00 1 HIS A O 6
ATOM 10589 N N . HIS A 1 2 ? 8.379 15.737 4.905 1.00 0.00 2 HIS A N 6
ATOM 10590 C CA . HIS A 1 2 ? 8.144 15.483 3.489 1.00 0.00 2 HIS A CA 6
ATOM 10591 C C . HIS A 1 2 ? 9.181 16.188 2.624 1.00 0.00 2 HIS A C 6
ATOM 10592 O O . HIS A 1 2 ? 9.678 17.256 2.981 1.00 0.00 2 HIS A O 6
ATOM 10605 N N . HIS A 1 3 ? 9.503 15.585 1.485 1.00 0.00 3 HIS A N 6
ATOM 10606 C CA . HIS A 1 3 ? 10.472 16.161 0.560 1.00 0.00 3 HIS A CA 6
ATOM 10607 C C . HIS A 1 3 ? 9.900 16.261 -0.848 1.00 0.00 3 HIS A C 6
ATOM 10608 O O . HIS A 1 3 ? 10.086 15.362 -1.668 1.00 0.00 3 HIS A O 6
ATOM 10621 N N . HIS A 1 4 ? 9.203 17.358 -1.121 1.00 0.00 4 HIS A N 6
ATOM 10622 C CA . HIS A 1 4 ? 8.567 17.558 -2.418 1.00 0.00 4 HIS A CA 6
ATOM 10623 C C . HIS A 1 4 ? 9.603 17.795 -3.509 1.00 0.00 4 HIS A C 6
ATOM 10624 O O . HIS A 1 4 ? 10.306 18.806 -3.503 1.00 0.00 4 HIS A O 6
ATOM 10637 N N . HIS A 1 5 ? 9.693 16.857 -4.445 1.00 0.00 5 HIS A N 6
ATOM 10638 C CA . HIS A 1 5 ? 10.621 16.977 -5.564 1.00 0.00 5 HIS A CA 6
ATOM 10639 C C . HIS A 1 5 ? 9.913 16.753 -6.894 1.00 0.00 5 HIS A C 6
ATOM 10640 O O . HIS A 1 5 ? 10.537 16.369 -7.883 1.00 0.00 5 HIS A O 6
ATOM 10653 N N . HIS A 1 6 ? 8.607 16.995 -6.910 1.00 0.00 6 HIS A N 6
ATOM 10654 C CA . HIS A 1 6 ? 7.805 16.789 -8.110 1.00 0.00 6 HIS A CA 6
ATOM 10655 C C . HIS A 1 6 ? 7.851 15.334 -8.560 1.00 0.00 6 HIS A C 6
ATOM 10656 O O . HIS A 1 6 ? 8.048 15.045 -9.741 1.00 0.00 6 HIS A O 6
ATOM 10669 N N . GLU A 1 7 ? 7.668 14.421 -7.612 1.00 0.00 7 GLU A N 6
ATOM 10670 C CA . GLU A 1 7 ? 7.750 12.993 -7.898 1.00 0.00 7 GLU A CA 6
ATOM 10671 C C . GLU A 1 7 ? 6.381 12.333 -7.798 1.00 0.00 7 GLU A C 6
ATOM 10672 O O . GLU A 1 7 ? 5.548 12.728 -6.982 1.00 0.00 7 GLU A O 6
ATOM 10684 N N . ASN A 1 8 ? 6.154 11.324 -8.633 1.00 0.00 8 ASN A N 6
ATOM 10685 C CA . ASN A 1 8 ? 4.876 10.623 -8.657 1.00 0.00 8 ASN A CA 6
ATOM 10686 C C . ASN A 1 8 ? 4.723 9.714 -7.444 1.00 0.00 8 ASN A C 6
ATOM 10687 O O . ASN A 1 8 ? 3.624 9.254 -7.135 1.00 0.00 8 ASN A O 6
ATOM 10698 N N . LEU A 1 9 ? 5.833 9.460 -6.759 1.00 0.00 9 LEU A N 6
ATOM 10699 C CA . LEU A 1 9 ? 5.815 8.653 -5.544 1.00 0.00 9 LEU A CA 6
ATOM 10700 C C . LEU A 1 9 ? 5.821 9.532 -4.299 1.00 0.00 9 LEU A C 6
ATOM 10701 O O . LEU A 1 9 ? 6.002 9.043 -3.184 1.00 0.00 9 LEU A O 6
ATOM 10717 N N . TYR A 1 10 ? 5.623 10.830 -4.497 1.00 0.00 10 TYR A N 6
ATOM 10718 C CA . TYR A 1 10 ? 5.498 11.764 -3.385 1.00 0.00 10 TYR A CA 6
ATOM 10719 C C . TYR A 1 10 ? 4.055 11.859 -2.904 1.00 0.00 10 TYR A C 6
ATOM 10720 O O . TYR A 1 10 ? 3.157 12.206 -3.671 1.00 0.00 10 TYR A O 6
ATOM 10738 N N . PHE A 1 11 ? 3.839 11.547 -1.631 1.00 0.00 11 PHE A N 6
ATOM 10739 C CA . PHE A 1 11 ? 2.492 11.469 -1.079 1.00 0.00 11 PHE A CA 6
ATOM 10740 C C . PHE A 1 11 ? 2.357 12.331 0.169 1.00 0.00 11 PHE A C 6
ATOM 10741 O O . PHE A 1 11 ? 2.354 11.822 1.290 1.00 0.00 11 PHE A O 6
ATOM 10758 N N . GLN A 1 12 ? 2.247 13.640 -0.031 1.00 0.00 12 GLN A N 6
ATOM 10759 C CA . GLN A 1 12 ? 2.012 14.566 1.071 1.00 0.00 12 GLN A CA 6
ATOM 10760 C C . GLN A 1 12 ? 0.881 14.080 1.968 1.00 0.00 12 GLN A C 6
ATOM 10761 O O . GLN A 1 12 ? -0.231 13.834 1.502 1.00 0.00 12 GLN A O 6
ATOM 10775 N N . SER A 1 13 ? 1.172 13.945 3.257 1.00 0.00 13 SER A N 6
ATOM 10776 C CA . SER A 1 13 ? 0.204 13.414 4.210 1.00 0.00 13 SER A CA 6
ATOM 10777 C C . SER A 1 13 ? -0.975 14.363 4.382 1.00 0.00 13 SER A C 6
ATOM 10778 O O . SER A 1 13 ? -2.086 13.937 4.698 1.00 0.00 13 SER A O 6
ATOM 10786 N N . SER A 1 14 ? -0.727 15.651 4.174 1.00 0.00 14 SER A N 6
ATOM 10787 C CA . SER A 1 14 ? -1.793 16.647 4.173 1.00 0.00 14 SER A CA 6
ATOM 10788 C C . SER A 1 14 ? -2.777 16.400 3.037 1.00 0.00 14 SER A C 6
ATOM 10789 O O . SER A 1 14 ? -3.989 16.507 3.219 1.00 0.00 14 SER A O 6
ATOM 10797 N N . ALA A 1 15 ? -2.247 16.069 1.864 1.00 0.00 15 ALA A N 6
ATOM 10798 C CA . ALA A 1 15 ? -3.080 15.736 0.715 1.00 0.00 15 ALA A CA 6
ATOM 10799 C C . ALA A 1 15 ? -3.832 14.430 0.939 1.00 0.00 15 ALA A C 6
ATOM 10800 O O . ALA A 1 15 ? -4.956 14.261 0.467 1.00 0.00 15 ALA A O 6
ATOM 10807 N N . LYS A 1 16 ? -3.204 13.508 1.662 1.00 0.00 16 LYS A N 6
ATOM 10808 C CA . LYS A 1 16 ? -3.855 12.261 2.046 1.00 0.00 16 LYS A CA 6
ATOM 10809 C C . LYS A 1 16 ? -5.066 12.522 2.932 1.00 0.00 16 LYS A C 6
ATOM 10810 O O . LYS A 1 16 ? -6.108 11.885 2.780 1.00 0.00 16 LYS A O 6
ATOM 10829 N N . GLN A 1 17 ? -4.922 13.463 3.860 1.00 0.00 17 GLN A N 6
ATOM 10830 C CA . GLN A 1 17 ? -6.033 13.878 4.708 1.00 0.00 17 GLN A CA 6
ATOM 10831 C C . GLN A 1 17 ? -7.136 14.535 3.888 1.00 0.00 17 GLN A C 6
ATOM 10832 O O . GLN A 1 17 ? -8.321 14.281 4.109 1.00 0.00 17 GLN A O 6
ATOM 10846 N N . ASP A 1 18 ? -6.741 15.379 2.942 1.00 0.00 18 ASP A N 6
ATOM 10847 C CA . ASP A 1 18 ? -7.690 16.013 2.035 1.00 0.00 18 ASP A CA 6
ATOM 10848 C C . ASP A 1 18 ? -8.372 14.983 1.144 1.00 0.00 18 ASP A C 6
ATOM 10849 O O . ASP A 1 18 ? -9.550 15.118 0.812 1.00 0.00 18 ASP A O 6
ATOM 10858 N N . PHE A 1 19 ? -7.626 13.954 0.759 1.00 0.00 19 PHE A N 6
ATOM 10859 C CA . PHE A 1 19 ? -8.187 12.839 0.006 1.00 0.00 19 PHE A CA 6
ATOM 10860 C C . PHE A 1 19 ? -9.308 12.159 0.783 1.00 0.00 19 PHE A C 6
ATOM 10861 O O . PHE A 1 19 ? -10.398 11.939 0.254 1.00 0.00 19 PHE A O 6
ATOM 10878 N N . ALA A 1 20 ? -9.034 11.828 2.040 1.00 0.00 20 ALA A N 6
ATOM 10879 C CA . ALA A 1 20 ? -10.018 11.170 2.891 1.00 0.00 20 ALA A CA 6
ATOM 10880 C C . ALA A 1 20 ? -11.302 11.984 2.979 1.00 0.00 20 ALA A C 6
ATOM 10881 O O . ALA A 1 20 ? -12.403 11.435 2.923 1.00 0.00 20 ALA A O 6
ATOM 10888 N N . GLU A 1 21 ? -11.156 13.298 3.118 1.00 0.00 21 GLU A N 6
ATOM 10889 C CA . GLU A 1 21 ? -12.299 14.203 3.095 1.00 0.00 21 GLU A CA 6
ATOM 10890 C C . GLU A 1 21 ? -13.055 14.102 1.777 1.00 0.00 21 GLU A C 6
ATOM 10891 O O . GLU A 1 21 ? -14.283 14.022 1.759 1.00 0.00 21 GLU A O 6
ATOM 10903 N N . GLY A 1 22 ? -12.314 14.105 0.674 1.00 0.00 22 GLY A N 6
ATOM 10904 C CA . GLY A 1 22 ? -12.913 14.001 -0.651 1.00 0.00 22 GLY A CA 6
ATOM 10905 C C . GLY A 1 22 ? -13.719 12.716 -0.792 1.00 0.00 22 GLY A C 6
ATOM 10906 O O . GLY A 1 22 ? -14.812 12.717 -1.359 1.00 0.00 22 GLY A O 6
ATOM 10910 N N . VAL A 1 23 ? -13.174 11.621 -0.273 1.00 0.00 23 VAL A N 6
ATOM 10911 C CA . VAL A 1 23 ? -13.846 10.329 -0.332 1.00 0.00 23 VAL A CA 6
ATOM 10912 C C . VAL A 1 23 ? -15.158 10.354 0.440 1.00 0.00 23 VAL A C 6
ATOM 10913 O O . VAL A 1 23 ? -16.186 9.885 -0.049 1.00 0.00 23 VAL A O 6
ATOM 10926 N N . LYS A 1 24 ? -15.118 10.905 1.648 1.00 0.00 24 LYS A N 6
ATOM 10927 C CA . LYS A 1 24 ? -16.321 11.076 2.453 1.00 0.00 24 LYS A CA 6
ATOM 10928 C C . LYS A 1 24 ? -17.389 11.850 1.691 1.00 0.00 24 LYS A C 6
ATOM 10929 O O . LYS A 1 24 ? -18.552 11.450 1.655 1.00 0.00 24 LYS A O 6
ATOM 10948 N N . LEU A 1 25 ? -16.986 12.960 1.083 1.00 0.00 25 LEU A N 6
ATOM 10949 C CA . LEU A 1 25 ? -17.909 13.796 0.324 1.00 0.00 25 LEU A CA 6
ATOM 10950 C C . LEU A 1 25 ? -18.464 13.049 -0.882 1.00 0.00 25 LEU A C 6
ATOM 10951 O O . LEU A 1 25 ? -19.639 13.188 -1.223 1.00 0.00 25 LEU A O 6
ATOM 10967 N N . TRP A 1 26 ? -17.613 12.257 -1.524 1.00 0.00 26 TRP A N 6
ATOM 10968 C CA . TRP A 1 26 ? -18.035 11.430 -2.648 1.00 0.00 26 TRP A CA 6
ATOM 10969 C C . TRP A 1 26 ? -19.096 10.423 -2.223 1.00 0.00 26 TRP A C 6
ATOM 10970 O O . TRP A 1 26 ? -20.090 10.223 -2.921 1.00 0.00 26 TRP A O 6
ATOM 10991 N N . GLN A 1 27 ? -18.880 9.792 -1.074 1.00 0.00 27 GLN A N 6
ATOM 10992 C CA . GLN A 1 27 ? -19.846 8.850 -0.523 1.00 0.00 27 GLN A CA 6
ATOM 10993 C C . GLN A 1 27 ? -21.187 9.524 -0.264 1.00 0.00 27 GLN A C 6
ATOM 10994 O O . GLN A 1 27 ? -22.244 8.949 -0.526 1.00 0.00 27 GLN A O 6
ATOM 11008 N N . GLU A 1 28 ? -21.138 10.748 0.252 1.00 0.00 28 GLU A N 6
ATOM 11009 C CA . GLU A 1 28 ? -22.344 11.540 0.461 1.00 0.00 28 GLU A CA 6
ATOM 11010 C C . GLU A 1 28 ? -23.015 11.882 -0.863 1.00 0.00 28 GLU A C 6
ATOM 11011 O O . GLU A 1 28 ? -24.242 11.879 -0.967 1.00 0.00 28 GLU A O 6
ATOM 11023 N N . ASN A 1 29 ? -22.204 12.176 -1.873 1.00 0.00 29 ASN A N 6
ATOM 11024 C CA . ASN A 1 29 ? -22.717 12.502 -3.198 1.00 0.00 29 ASN A CA 6
ATOM 11025 C C . ASN A 1 29 ? -23.435 11.311 -3.819 1.00 0.00 29 ASN A C 6
ATOM 11026 O O . ASN A 1 29 ? -24.444 11.471 -4.505 1.00 0.00 29 ASN A O 6
ATOM 11037 N N . ALA A 1 30 ? -22.910 10.115 -3.573 1.00 0.00 30 ALA A N 6
ATOM 11038 C CA . ALA A 1 30 ? -23.552 8.888 -4.026 1.00 0.00 30 ALA A CA 6
ATOM 11039 C C . ALA A 1 30 ? -24.936 8.730 -3.409 1.00 0.00 30 ALA A C 6
ATOM 11040 O O . ALA A 1 30 ? -25.880 8.309 -4.078 1.00 0.00 30 ALA A O 6
ATOM 11047 N N . VAL A 1 31 ? -25.050 9.070 -2.130 1.00 0.00 31 VAL A N 6
ATOM 11048 C CA . VAL A 1 31 ? -26.340 9.070 -1.450 1.00 0.00 31 VAL A CA 6
ATOM 11049 C C . VAL A 1 31 ? -27.274 10.118 -2.039 1.00 0.00 31 VAL A C 6
ATOM 11050 O O . VAL A 1 31 ? -28.453 9.852 -2.273 1.00 0.00 31 VAL A O 6
ATOM 11063 N N . LEU A 1 32 ? -26.741 11.312 -2.278 1.00 0.00 32 LEU A N 6
ATOM 11064 C CA . LEU A 1 32 ? -27.521 12.397 -2.861 1.00 0.00 32 LEU A CA 6
ATOM 11065 C C . LEU A 1 32 ? -28.048 12.018 -4.239 1.00 0.00 32 LEU A C 6
ATOM 11066 O O . LEU A 1 32 ? -29.179 12.350 -4.595 1.00 0.00 32 LEU A O 6
ATOM 11082 N N . TRP A 1 33 ? -27.221 11.323 -5.012 1.00 0.00 33 TRP A N 6
ATOM 11083 C CA . TRP A 1 33 ? -27.626 10.837 -6.326 1.00 0.00 33 TRP A CA 6
ATOM 11084 C C . TRP A 1 33 ? -28.833 9.914 -6.224 1.00 0.00 33 TRP A C 6
ATOM 11085 O O . TRP A 1 33 ? -29.788 10.037 -6.991 1.00 0.00 33 TRP A O 6
ATOM 11106 N N . THR A 1 34 ? -28.785 8.989 -5.271 1.00 0.00 34 THR A N 6
ATOM 11107 C CA . THR A 1 34 ? -29.897 8.077 -5.031 1.00 0.00 34 THR A CA 6
ATOM 11108 C C . THR A 1 34 ? -31.144 8.834 -4.593 1.00 0.00 34 THR A C 6
ATOM 11109 O O . THR A 1 34 ? -32.256 8.515 -5.015 1.00 0.00 34 THR A O 6
ATOM 11120 N N . ARG A 1 35 ? -30.953 9.838 -3.745 1.00 0.00 35 ARG A N 6
ATOM 11121 C CA . ARG A 1 35 ? -32.065 10.628 -3.229 1.00 0.00 35 ARG A CA 6
ATOM 11122 C C . ARG A 1 35 ? -32.766 11.389 -4.347 1.00 0.00 35 ARG A C 6
ATOM 11123 O O . ARG A 1 35 ? -33.985 11.559 -4.327 1.00 0.00 35 ARG A O 6
ATOM 11144 N N . LEU A 1 36 ? -31.988 11.845 -5.323 1.00 0.00 36 LEU A N 6
ATOM 11145 C CA . LEU A 1 36 ? -32.541 12.512 -6.496 1.00 0.00 36 LEU A CA 6
ATOM 11146 C C . LEU A 1 36 ? -33.492 11.595 -7.254 1.00 0.00 36 LEU A C 6
ATOM 11147 O O . LEU A 1 36 ? -34.572 12.013 -7.671 1.00 0.00 36 LEU A O 6
ATOM 11163 N N . VAL A 1 37 ? -33.085 10.343 -7.429 1.00 0.00 37 VAL A N 6
ATOM 11164 C CA . VAL A 1 37 ? -33.918 9.353 -8.100 1.00 0.00 37 VAL A CA 6
ATOM 11165 C C . VAL A 1 37 ? -35.242 9.162 -7.372 1.00 0.00 37 VAL A C 6
ATOM 11166 O O . VAL A 1 37 ? -36.308 9.173 -7.988 1.00 0.00 37 VAL A O 6
ATOM 11179 N N . GLN A 1 38 ? -35.168 8.987 -6.056 1.00 0.00 38 GLN A N 6
ATOM 11180 C CA . GLN A 1 38 ? -36.358 8.751 -5.247 1.00 0.00 38 GLN A CA 6
ATOM 11181 C C . GLN A 1 38 ? -37.246 9.987 -5.199 1.00 0.00 38 GLN A C 6
ATOM 11182 O O . GLN A 1 38 ? -38.465 9.893 -5.345 1.00 0.00 38 GLN A O 6
ATOM 11196 N N . ALA A 1 39 ? -36.629 11.146 -4.995 1.00 0.00 39 ALA A N 6
ATOM 11197 C CA . ALA A 1 39 ? -37.369 12.396 -4.869 1.00 0.00 39 ALA A CA 6
ATOM 11198 C C . ALA A 1 39 ? -38.082 12.747 -6.168 1.00 0.00 39 ALA A C 6
ATOM 11199 O O . ALA A 1 39 ? -39.238 13.170 -6.158 1.00 0.00 39 ALA A O 6
ATOM 11206 N N . PHE A 1 40 ? -37.386 12.571 -7.286 1.00 0.00 40 PHE A N 6
ATOM 11207 C CA . PHE A 1 40 ? -37.953 12.865 -8.596 1.00 0.00 40 PHE A CA 6
ATOM 11208 C C . PHE A 1 40 ? -39.157 11.979 -8.887 1.00 0.00 40 PHE A C 6
ATOM 11209 O O . PHE A 1 40 ? -40.169 12.443 -9.413 1.00 0.00 40 PHE A O 6
ATOM 11226 N N . GLN A 1 41 ? -39.042 10.701 -8.542 1.00 0.00 41 GLN A N 6
ATOM 11227 C CA . GLN A 1 41 ? -40.134 9.754 -8.734 1.00 0.00 41 GLN A CA 6
ATOM 11228 C C . GLN A 1 41 ? -41.347 10.136 -7.895 1.00 0.00 41 GLN A C 6
ATOM 11229 O O . GLN A 1 41 ? -42.488 9.944 -8.315 1.00 0.00 41 GLN A O 6
ATOM 11243 N N . SER A 1 42 ? -41.093 10.676 -6.709 1.00 0.00 42 SER A N 6
ATOM 11244 C CA . SER A 1 42 ? -42.164 11.137 -5.832 1.00 0.00 42 SER A CA 6
ATOM 11245 C C . SER A 1 42 ? -42.690 12.497 -6.273 1.00 0.00 42 SER A C 6
ATOM 11246 O O . SER A 1 42 ? -43.821 12.867 -5.958 1.00 0.00 42 SER A O 6
ATOM 11254 N N . GLY A 1 43 ? -41.863 13.237 -7.003 1.00 0.00 43 GLY A N 6
ATOM 11255 C CA . GLY A 1 43 ? -42.270 14.526 -7.551 1.00 0.00 43 GLY A CA 6
ATOM 11256 C C . GLY A 1 43 ? -41.893 15.666 -6.613 1.00 0.00 43 GLY A C 6
ATOM 11257 O O . GLY A 1 43 ? -42.396 16.782 -6.745 1.00 0.00 43 GLY A O 6
ATOM 11261 N N . ASP A 1 44 ? -41.007 15.379 -5.666 1.00 0.00 44 ASP A N 6
ATOM 11262 C CA . ASP A 1 44 ? -40.615 16.359 -4.661 1.00 0.00 44 ASP A CA 6
ATOM 11263 C C . ASP A 1 44 ? -39.505 17.265 -5.179 1.00 0.00 44 ASP A C 6
ATOM 11264 O O . ASP A 1 44 ? -38.335 17.084 -4.840 1.00 0.00 44 ASP A O 6
ATOM 11273 N N . GLN A 1 45 ? -39.878 18.239 -6.001 1.00 0.00 45 GLN A N 6
ATOM 11274 C CA . GLN A 1 45 ? -38.907 19.130 -6.624 1.00 0.00 45 GLN A CA 6
ATOM 11275 C C . GLN A 1 45 ? -38.143 19.931 -5.578 1.00 0.00 45 GLN A C 6
ATOM 11276 O O . GLN A 1 45 ? -36.965 20.239 -5.756 1.00 0.00 45 GLN A O 6
ATOM 11290 N N . SER A 1 46 ? -38.821 20.266 -4.485 1.00 0.00 46 SER A N 6
ATOM 11291 C CA . SER A 1 46 ? -38.217 21.060 -3.422 1.00 0.00 46 SER A CA 6
ATOM 11292 C C . SER A 1 46 ? -36.959 20.391 -2.882 1.00 0.00 46 SER A C 6
ATOM 11293 O O . SER A 1 46 ? -35.905 21.019 -2.783 1.00 0.00 46 SER A O 6
ATOM 11301 N N . THR A 1 47 ? -37.077 19.115 -2.533 1.00 0.00 47 THR A N 6
ATOM 11302 C CA . THR A 1 47 ? -35.937 18.344 -2.050 1.00 0.00 47 THR A CA 6
ATOM 11303 C C . THR A 1 47 ? -34.895 18.156 -3.145 1.00 0.00 47 THR A C 6
ATOM 11304 O O . THR A 1 47 ? -33.695 18.275 -2.900 1.00 0.00 47 THR A O 6
ATOM 11315 N N . VAL A 1 48 ? -35.361 17.863 -4.354 1.00 0.00 48 VAL A N 6
ATOM 11316 C CA . VAL A 1 48 ? -34.473 17.697 -5.498 1.00 0.00 48 VAL A CA 6
ATOM 11317 C C . VAL A 1 48 ? -33.547 18.897 -5.655 1.00 0.00 48 VAL A C 6
ATOM 11318 O O . VAL A 1 48 ? -32.343 18.742 -5.859 1.00 0.00 48 VAL A O 6
ATOM 11331 N N . ASP A 1 49 ? -34.116 20.094 -5.557 1.00 0.00 49 ASP A N 6
ATOM 11332 C CA . ASP A 1 49 ? -33.341 21.323 -5.678 1.00 0.00 49 ASP A CA 6
ATOM 11333 C C . ASP A 1 49 ? -32.227 21.376 -4.640 1.00 0.00 49 ASP A C 6
ATOM 11334 O O . ASP A 1 49 ? -31.078 21.675 -4.964 1.00 0.00 49 ASP A O 6
ATOM 11343 N N . SER A 1 50 ? -32.574 21.084 -3.392 1.00 0.00 50 SER A N 6
ATOM 11344 C CA . SER A 1 50 ? -31.597 21.063 -2.310 1.00 0.00 50 SER A CA 6
ATOM 11345 C C . SER A 1 50 ? -30.509 20.029 -2.569 1.00 0.00 50 SER A C 6
ATOM 11346 O O . SER A 1 50 ? -29.324 20.299 -2.377 1.00 0.00 50 SER A O 6
ATOM 11354 N N . LEU A 1 51 ? -30.919 18.844 -3.007 1.00 0.00 51 LEU A N 6
ATOM 11355 C CA . LEU A 1 51 ? -29.982 17.758 -3.270 1.00 0.00 51 LEU A CA 6
ATOM 11356 C C . LEU A 1 51 ? -28.959 18.156 -4.326 1.00 0.00 51 LEU A C 6
ATOM 11357 O O . LEU A 1 51 ? -27.770 17.867 -4.193 1.00 0.00 51 LEU A O 6
ATOM 11373 N N . LEU A 1 52 ? -29.428 18.823 -5.375 1.00 0.00 52 LEU A N 6
ATOM 11374 C CA . LEU A 1 52 ? -28.555 19.260 -6.458 1.00 0.00 52 LEU A CA 6
ATOM 11375 C C . LEU A 1 52 ? -27.594 20.344 -5.987 1.00 0.00 52 LEU A C 6
ATOM 11376 O O . LEU A 1 52 ? -26.429 20.369 -6.383 1.00 0.00 52 LEU A O 6
ATOM 11392 N N . LYS A 1 53 ? -28.090 21.240 -5.140 1.00 0.00 53 LYS A N 6
ATOM 11393 C CA . LYS A 1 53 ? -27.259 22.287 -4.559 1.00 0.00 53 LYS A CA 6
ATOM 11394 C C . LYS A 1 53 ? -26.146 21.696 -3.703 1.00 0.00 53 LYS A C 6
ATOM 11395 O O . LYS A 1 53 ? -25.014 22.180 -3.718 1.00 0.00 53 LYS A O 6
ATOM 11414 N N . GLN A 1 54 ? -26.475 20.647 -2.957 1.00 0.00 54 GLN A N 6
ATOM 11415 C CA . GLN A 1 54 ? -25.491 19.955 -2.132 1.00 0.00 54 GLN A CA 6
ATOM 11416 C C . GLN A 1 54 ? -24.432 19.276 -2.991 1.00 0.00 54 GLN A C 6
ATOM 11417 O O . GLN A 1 54 ? -23.244 19.305 -2.668 1.00 0.00 54 GLN A O 6
ATOM 11431 N N . LEU A 1 55 ? -24.869 18.665 -4.087 1.00 0.00 55 LEU A N 6
ATOM 11432 C CA . LEU A 1 55 ? -23.953 18.027 -5.025 1.00 0.00 55 LEU A CA 6
ATOM 11433 C C . LEU A 1 55 ? -22.996 19.041 -5.637 1.00 0.00 55 LEU A C 6
ATOM 11434 O O . LEU A 1 55 ? -21.798 18.787 -5.754 1.00 0.00 55 LEU A O 6
ATOM 11450 N N . ASP A 1 56 ? -23.532 20.193 -6.026 1.00 0.00 56 ASP A N 6
ATOM 11451 C CA . ASP A 1 56 ? -22.724 21.254 -6.615 1.00 0.00 56 ASP A CA 6
ATOM 11452 C C . ASP A 1 56 ? -21.639 21.719 -5.653 1.00 0.00 56 ASP A C 6
ATOM 11453 O O . ASP A 1 56 ? -20.480 21.877 -6.038 1.00 0.00 56 ASP A O 6
ATOM 11462 N N . ALA A 1 57 ? -22.020 21.935 -4.399 1.00 0.00 57 ALA A N 6
ATOM 11463 C CA . ALA A 1 57 ? -21.080 22.383 -3.378 1.00 0.00 57 ALA A CA 6
ATOM 11464 C C . ALA A 1 57 ? -19.990 21.346 -3.139 1.00 0.00 57 ALA A C 6
ATOM 11465 O O . ALA A 1 57 ? -18.808 21.679 -3.065 1.00 0.00 57 ALA A O 6
ATOM 11472 N N . ASN A 1 58 ? -20.396 20.086 -3.019 1.00 0.00 58 ASN A N 6
ATOM 11473 C CA . ASN A 1 58 ? -19.463 19.006 -2.725 1.00 0.00 58 ASN A CA 6
ATOM 11474 C C . ASN A 1 58 ? -18.520 18.758 -3.896 1.00 0.00 58 ASN A C 6
ATOM 11475 O O . ASN A 1 58 ? -17.323 18.542 -3.707 1.00 0.00 58 ASN A O 6
ATOM 11486 N N . ALA A 1 59 ? -19.068 18.790 -5.107 1.00 0.00 59 ALA A N 6
ATOM 11487 C CA . ALA A 1 59 ? -18.276 18.571 -6.311 1.00 0.00 59 ALA A CA 6
ATOM 11488 C C . ALA A 1 59 ? -17.172 19.613 -6.442 1.00 0.00 59 ALA A C 6
ATOM 11489 O O . ALA A 1 59 ? -16.035 19.287 -6.783 1.00 0.00 59 ALA A O 6
ATOM 11496 N N . ALA A 1 60 ? -17.514 20.868 -6.168 1.00 0.00 60 ALA A N 6
ATOM 11497 C CA . ALA A 1 60 ? -16.536 21.948 -6.179 1.00 0.00 60 ALA A CA 6
ATOM 11498 C C . ALA A 1 60 ? -15.500 21.765 -5.078 1.00 0.00 60 ALA A C 6
ATOM 11499 O O . ALA A 1 60 ? -14.310 22.004 -5.285 1.00 0.00 60 ALA A O 6
ATOM 11506 N N . ARG A 1 61 ? -15.959 21.339 -3.906 1.00 0.00 61 ARG A N 6
ATOM 11507 C CA . ARG A 1 61 ? -15.074 21.131 -2.766 1.00 0.00 61 ARG A CA 6
ATOM 11508 C C . ARG A 1 61 ? -14.050 20.041 -3.055 1.00 0.00 61 ARG A C 6
ATOM 11509 O O . ARG A 1 61 ? -12.852 20.231 -2.849 1.00 0.00 61 ARG A O 6
ATOM 11530 N N . VAL A 1 62 ? -14.530 18.898 -3.535 1.00 0.00 62 VAL A N 6
ATOM 11531 C CA . VAL A 1 62 ? -13.661 17.762 -3.818 1.00 0.00 62 VAL A CA 6
ATOM 11532 C C . VAL A 1 62 ? -12.714 18.066 -4.972 1.00 0.00 62 VAL A C 6
ATOM 11533 O O . VAL A 1 62 ? -11.550 17.668 -4.954 1.00 0.00 62 VAL A O 6
ATOM 11546 N N . GLU A 1 63 ? -13.221 18.775 -5.975 1.00 0.00 63 GLU A N 6
ATOM 11547 C CA . GLU A 1 63 ? -12.386 19.267 -7.064 1.00 0.00 63 GLU A CA 6
ATOM 11548 C C . GLU A 1 63 ? -11.153 19.986 -6.531 1.00 0.00 63 GLU A C 6
ATOM 11549 O O . GLU A 1 63 ? -10.030 19.707 -6.950 1.00 0.00 63 GLU A O 6
ATOM 11561 N N . GLN A 1 64 ? -11.370 20.915 -5.606 1.00 0.00 64 GLN A N 6
ATOM 11562 C CA . GLN A 1 64 ? -10.276 21.667 -5.005 1.00 0.00 64 GLN A CA 6
ATOM 11563 C C . GLN A 1 64 ? -9.349 20.755 -4.212 1.00 0.00 64 GLN A C 6
ATOM 11564 O O . GLN A 1 64 ? -8.129 20.914 -4.245 1.00 0.00 64 GLN A O 6
ATOM 11578 N N . LEU A 1 65 ? -9.935 19.797 -3.501 1.00 0.00 65 LEU A N 6
ATOM 11579 C CA . LEU A 1 65 ? -9.161 18.838 -2.723 1.00 0.00 65 LEU A CA 6
ATOM 11580 C C . LEU A 1 65 ? -8.276 17.985 -3.623 1.00 0.00 65 LEU A C 6
ATOM 11581 O O . LEU A 1 65 ? -7.148 17.649 -3.263 1.00 0.00 65 LEU A O 6
ATOM 11597 N N . LEU A 1 66 ? -8.795 17.637 -4.796 1.00 0.00 66 LEU A N 6
ATOM 11598 C CA . LEU A 1 66 ? -8.026 16.886 -5.782 1.00 0.00 66 LEU A CA 6
ATOM 11599 C C . LEU A 1 66 ? -6.913 17.739 -6.378 1.00 0.00 66 LEU A C 6
ATOM 11600 O O . LEU A 1 66 ? -5.827 17.242 -6.673 1.00 0.00 66 LEU A O 6
ATOM 11616 N N . GLN A 1 67 ? -7.191 19.027 -6.553 1.00 0.00 67 GLN A N 6
ATOM 11617 C CA . GLN A 1 67 ? -6.199 19.961 -7.071 1.00 0.00 67 GLN A CA 6
ATOM 11618 C C . GLN A 1 67 ? -5.018 20.094 -6.117 1.00 0.00 67 GLN A C 6
ATOM 11619 O O . GLN A 1 67 ? -3.879 20.275 -6.547 1.00 0.00 67 GLN A O 6
ATOM 11633 N N . ARG A 1 68 ? -5.298 20.004 -4.821 1.00 0.00 68 ARG A N 6
ATOM 11634 C CA . ARG A 1 68 ? -4.246 19.958 -3.812 1.00 0.00 68 ARG A CA 6
ATOM 11635 C C . ARG A 1 68 ? -3.398 18.701 -3.959 1.00 0.00 68 ARG A C 6
ATOM 11636 O O . ARG A 1 68 ? -2.171 18.755 -3.871 1.00 0.00 68 ARG A O 6
ATOM 11657 N N . ILE A 1 69 ? -4.058 17.570 -4.181 1.00 0.00 69 ILE A N 6
ATOM 11658 C CA . ILE A 1 69 ? -3.363 16.314 -4.438 1.00 0.00 69 ILE A CA 6
ATOM 11659 C C . ILE A 1 69 ? -2.515 16.402 -5.700 1.00 0.00 69 ILE A C 6
ATOM 11660 O O . ILE A 1 69 ? -1.389 15.906 -5.740 1.00 0.00 69 ILE A O 6
ATOM 11676 N N . ILE A 1 70 ? -3.063 17.036 -6.732 1.00 0.00 70 ILE A N 6
ATOM 11677 C CA . ILE A 1 70 ? -2.326 17.267 -7.968 1.00 0.00 70 ILE A CA 6
ATOM 11678 C C . ILE A 1 70 ? -1.116 18.162 -7.729 1.00 0.00 70 ILE A C 6
ATOM 11679 O O . ILE A 1 70 ? -0.030 17.906 -8.249 1.00 0.00 70 ILE A O 6
ATOM 11695 N N . SER A 1 71 ? -1.310 19.212 -6.939 1.00 0.00 71 SER A N 6
ATOM 11696 C CA . SER A 1 71 ? -0.232 20.139 -6.617 1.00 0.00 71 SER A CA 6
ATOM 11697 C C . SER A 1 71 ? 0.906 19.430 -5.893 1.00 0.00 71 SER A C 6
ATOM 11698 O O . SER A 1 71 ? 2.079 19.706 -6.141 1.00 0.00 71 SER A O 6
ATOM 11706 N N . GLU A 1 72 ? 0.551 18.516 -4.996 1.00 0.00 72 GLU A N 6
ATOM 11707 C CA . GLU A 1 72 ? 1.540 17.795 -4.204 1.00 0.00 72 GLU A CA 6
ATOM 11708 C C . GLU A 1 72 ? 2.066 16.579 -4.955 1.00 0.00 72 GLU A C 6
ATOM 11709 O O . GLU A 1 72 ? 3.239 16.527 -5.327 1.00 0.00 72 GLU A O 6
ATOM 11721 N N . THR A 1 73 ? 1.193 15.602 -5.176 1.00 0.00 73 THR A N 6
ATOM 11722 C CA . THR A 1 73 ? 1.587 14.352 -5.814 1.00 0.00 73 THR A CA 6
ATOM 11723 C C . THR A 1 73 ? 1.634 14.498 -7.330 1.00 0.00 73 THR A C 6
ATOM 11724 O O . THR A 1 73 ? 2.602 14.092 -7.973 1.00 0.00 73 THR A O 6
ATOM 11735 N N . GLY A 1 74 ? 0.582 15.080 -7.896 1.00 0.00 74 GLY A N 6
ATOM 11736 C CA . GLY A 1 74 ? 0.468 15.215 -9.343 1.00 0.00 74 GLY A CA 6
ATOM 11737 C C . GLY A 1 74 ? -0.005 13.916 -9.983 1.00 0.00 74 GLY A C 6
ATOM 11738 O O . GLY A 1 74 ? 0.364 13.599 -11.113 1.00 0.00 74 GLY A O 6
ATOM 11742 N N . ASP A 1 75 ? -0.825 13.168 -9.252 1.00 0.00 75 ASP A N 6
ATOM 11743 C CA . ASP A 1 75 ? -1.305 11.874 -9.723 1.00 0.00 75 ASP A CA 6
ATOM 11744 C C . ASP A 1 75 ? -2.245 12.034 -10.911 1.00 0.00 75 ASP A C 6
ATOM 11745 O O . ASP A 1 75 ? -3.093 12.927 -10.928 1.00 0.00 75 ASP A O 6
ATOM 11754 N N . GLU A 1 76 ? -2.090 11.165 -11.903 1.00 0.00 76 GLU A N 6
ATOM 11755 C CA . GLU A 1 76 ? -2.914 11.219 -13.106 1.00 0.00 76 GLU A CA 6
ATOM 11756 C C . GLU A 1 76 ? -4.376 10.941 -12.784 1.00 0.00 76 GLU A C 6
ATOM 11757 O O . GLU A 1 76 ? -5.277 11.496 -13.415 1.00 0.00 76 GLU A O 6
ATOM 11769 N N . LEU A 1 77 ? -4.607 10.079 -11.800 1.00 0.00 77 LEU A N 6
ATOM 11770 C CA . LEU A 1 77 ? -5.962 9.703 -11.413 1.00 0.00 77 LEU A CA 6
ATOM 11771 C C . LEU A 1 77 ? -6.666 10.846 -10.693 1.00 0.00 77 LEU A C 6
ATOM 11772 O O . LEU A 1 77 ? -7.886 10.991 -10.783 1.00 0.00 77 LEU A O 6
ATOM 11788 N N . ALA A 1 78 ? -5.892 11.655 -9.979 1.00 0.00 78 ALA A N 6
ATOM 11789 C CA . ALA A 1 78 ? -6.412 12.874 -9.372 1.00 0.00 78 ALA A CA 6
ATOM 11790 C C . ALA A 1 78 ? -6.839 13.880 -10.433 1.00 0.00 78 ALA A C 6
ATOM 11791 O O . ALA A 1 78 ? -7.868 14.541 -10.297 1.00 0.00 78 ALA A O 6
ATOM 11798 N N . ARG A 1 79 ? -6.042 13.991 -11.490 1.00 0.00 79 ARG A N 6
ATOM 11799 C CA . ARG A 1 79 ? -6.390 14.833 -12.628 1.00 0.00 79 ARG A CA 6
ATOM 11800 C C . ARG A 1 79 ? -7.631 14.311 -13.340 1.00 0.00 79 ARG A C 6
ATOM 11801 O O . ARG A 1 79 ? -8.501 15.085 -13.740 1.00 0.00 79 ARG A O 6
ATOM 11822 N N . LYS A 1 80 ? -7.707 12.994 -13.497 1.00 0.00 80 LYS A N 6
ATOM 11823 C CA . LYS A 1 80 ? -8.895 12.355 -14.050 1.00 0.00 80 LYS A CA 6
ATOM 11824 C C . LYS A 1 80 ? -10.125 12.650 -13.202 1.00 0.00 80 LYS A C 6
ATOM 11825 O O . LYS A 1 80 ? -11.152 13.097 -13.713 1.00 0.00 80 LYS A O 6
ATOM 11844 N N . GLY A 1 81 ? -10.016 12.398 -11.902 1.00 0.00 81 GLY A N 6
ATOM 11845 C CA . GLY A 1 81 ? -11.124 12.622 -10.981 1.00 0.00 81 GLY A CA 6
ATOM 11846 C C . GLY A 1 81 ? -11.618 14.062 -11.055 1.00 0.00 81 GLY A C 6
ATOM 11847 O O . GLY A 1 81 ? -12.822 14.315 -11.065 1.00 0.00 81 GLY A O 6
ATOM 11851 N N . GLU A 1 82 ? -10.680 15.002 -11.106 1.00 0.00 82 GLU A N 6
ATOM 11852 C CA . GLU A 1 82 ? -11.017 16.415 -11.229 1.00 0.00 82 GLU A CA 6
ATOM 11853 C C . GLU A 1 82 ? -11.955 16.656 -12.405 1.00 0.00 82 GLU A C 6
ATOM 11854 O O . GLU A 1 82 ? -13.001 17.288 -12.257 1.00 0.00 82 GLU A O 6
ATOM 11866 N N . SER A 1 83 ? -11.574 16.150 -13.573 1.00 0.00 83 SER A N 6
ATOM 11867 C CA . SER A 1 83 ? -12.347 16.366 -14.790 1.00 0.00 83 SER A CA 6
ATOM 11868 C C . SER A 1 83 ? -13.692 15.653 -14.723 1.00 0.00 83 SER A C 6
ATOM 11869 O O . SER A 1 83 ? -14.671 16.098 -15.322 1.00 0.00 83 SER A O 6
ATOM 11877 N N . LEU A 1 84 ? -13.732 14.545 -13.991 1.00 0.00 84 LEU A N 6
ATOM 11878 C CA . LEU A 1 84 ? -14.968 13.793 -13.808 1.00 0.00 84 LEU A CA 6
ATOM 11879 C C . LEU A 1 84 ? -15.966 14.570 -12.960 1.00 0.00 84 LEU A C 6
ATOM 11880 O O . LEU A 1 84 ? -17.167 14.561 -13.234 1.00 0.00 84 LEU A O 6
ATOM 11896 N N . PHE A 1 85 ? -15.464 15.242 -11.930 1.00 0.00 85 PHE A N 6
ATOM 11897 C CA . PHE A 1 85 ? -16.300 16.085 -11.084 1.00 0.00 85 PHE A CA 6
ATOM 11898 C C . PHE A 1 85 ? -16.732 17.347 -11.819 1.00 0.00 85 PHE A C 6
ATOM 11899 O O . PHE A 1 85 ? -17.848 17.832 -11.635 1.00 0.00 85 PHE A O 6
ATOM 11916 N N . GLN A 1 86 ? -15.842 17.874 -12.653 1.00 0.00 86 GLN A N 6
ATOM 11917 C CA . GLN A 1 86 ? -16.164 19.022 -13.491 1.00 0.00 86 GLN A CA 6
ATOM 11918 C C . GLN A 1 86 ? -17.267 18.686 -14.486 1.00 0.00 86 GLN A C 6
ATOM 11919 O O . GLN A 1 86 ? -18.159 19.497 -14.737 1.00 0.00 86 GLN A O 6
ATOM 11933 N N . ARG A 1 87 ? -17.202 17.485 -15.051 1.00 0.00 87 ARG A N 6
ATOM 11934 C CA . ARG A 1 87 ? -18.251 16.997 -15.938 1.00 0.00 87 ARG A CA 6
ATOM 11935 C C . ARG A 1 87 ? -19.555 16.780 -15.182 1.00 0.00 87 ARG A C 6
ATOM 11936 O O . ARG A 1 87 ? -20.634 17.096 -15.683 1.00 0.00 87 ARG A O 6
ATOM 11957 N N . ASN A 1 88 ? -19.449 16.239 -13.974 1.00 0.00 88 ASN A N 6
ATOM 11958 C CA . ASN A 1 88 ? -20.615 16.027 -13.124 1.00 0.00 88 ASN A CA 6
ATOM 11959 C C . ASN A 1 88 ? -21.316 17.343 -12.812 1.00 0.00 88 ASN A C 6
ATOM 11960 O O . ASN A 1 88 ? -22.545 17.415 -12.797 1.00 0.00 88 ASN A O 6
ATOM 11971 N N . GLN A 1 89 ? -20.527 18.383 -12.564 1.00 0.00 89 GLN A N 6
ATOM 11972 C CA . GLN A 1 89 ? -21.068 19.716 -12.325 1.00 0.00 89 GLN A CA 6
ATOM 11973 C C . GLN A 1 89 ? -21.875 20.205 -13.521 1.00 0.00 89 GLN A C 6
ATOM 11974 O O . GLN A 1 89 ? -22.948 20.787 -13.362 1.00 0.00 89 GLN A O 6
ATOM 11988 N N . GLN A 1 90 ? -21.353 19.965 -14.719 1.00 0.00 90 GLN A N 6
ATOM 11989 C CA . GLN A 1 90 ? -22.088 20.248 -15.946 1.00 0.00 90 GLN A CA 6
ATOM 11990 C C . GLN A 1 90 ? -23.367 19.424 -16.025 1.00 0.00 90 GLN A C 6
ATOM 11991 O O . GLN A 1 90 ? -24.421 19.932 -16.407 1.00 0.00 90 GLN A O 6
ATOM 12005 N N . LEU A 1 91 ? -23.267 18.150 -15.663 1.00 0.00 91 LEU A N 6
ATOM 12006 C CA . LEU A 1 91 ? -24.406 17.243 -15.728 1.00 0.00 91 LEU A CA 6
ATOM 12007 C C . LEU A 1 91 ? -25.448 17.591 -14.673 1.00 0.00 91 LEU A C 6
ATOM 12008 O O . LEU A 1 91 ? -26.640 17.345 -14.859 1.00 0.00 91 LEU A O 6
ATOM 12024 N N . PHE A 1 92 ? -24.992 18.165 -13.565 1.00 0.00 92 PHE A N 6
ATOM 12025 C CA . PHE A 1 92 ? -25.887 18.573 -12.489 1.00 0.00 92 PHE A CA 6
ATOM 12026 C C . PHE A 1 92 ? -26.780 19.728 -12.923 1.00 0.00 92 PHE A C 6
ATOM 12027 O O . PHE A 1 92 ? -27.957 19.783 -12.566 1.00 0.00 92 PHE A O 6
ATOM 12044 N N . SER A 1 93 ? -26.214 20.649 -13.695 1.00 0.00 93 SER A N 6
ATOM 12045 C CA . SER A 1 93 ? -26.970 21.781 -14.217 1.00 0.00 93 SER A CA 6
ATOM 12046 C C . SER A 1 93 ? -27.920 21.344 -15.326 1.00 0.00 93 SER A C 6
ATOM 12047 O O . SER A 1 93 ? -29.024 21.872 -15.454 1.00 0.00 93 SER A O 6
ATOM 12055 N N . GLN A 1 94 ? -27.482 20.377 -16.125 1.00 0.00 94 GLN A N 6
ATOM 12056 C CA . GLN A 1 94 ? -28.340 19.775 -17.139 1.00 0.00 94 GLN A CA 6
ATOM 12057 C C . GLN A 1 94 ? -29.454 18.954 -16.501 1.00 0.00 94 GLN A C 6
ATOM 12058 O O . GLN A 1 94 ? -30.603 19.003 -16.938 1.00 0.00 94 GLN A O 6
ATOM 12072 N N . LEU A 1 95 ? -29.106 18.199 -15.464 1.00 0.00 95 LEU A N 6
ATOM 12073 C CA . LEU A 1 95 ? -30.081 17.390 -14.743 1.00 0.00 95 LEU A CA 6
ATOM 12074 C C . LEU A 1 95 ? -31.127 18.265 -14.064 1.00 0.00 95 LEU A C 6
ATOM 12075 O O . LEU A 1 95 ? -32.320 17.961 -14.097 1.00 0.00 95 LEU A O 6
ATOM 12091 N N . LYS A 1 96 ? -30.674 19.351 -13.449 1.00 0.00 96 LYS A N 6
ATOM 12092 C CA . LYS A 1 96 ? -31.577 20.315 -12.830 1.00 0.00 96 LYS A CA 6
ATOM 12093 C C . LYS A 1 96 ? -32.666 20.751 -13.802 1.00 0.00 96 LYS A C 6
ATOM 12094 O O . LYS A 1 96 ? -33.854 20.692 -13.485 1.00 0.00 96 LYS A O 6
ATOM 12113 N N . THR A 1 97 ? -32.254 21.190 -14.987 1.00 0.00 97 THR A N 6
ATOM 12114 C CA . THR A 1 97 ? -33.195 21.620 -16.014 1.00 0.00 97 THR A CA 6
ATOM 12115 C C . THR A 1 97 ? -34.167 20.503 -16.372 1.00 0.00 97 THR A C 6
ATOM 12116 O O . THR A 1 97 ? -35.378 20.719 -16.440 1.00 0.00 97 THR A O 6
ATOM 12127 N N . LEU A 1 98 ? -33.631 19.309 -16.601 1.00 0.00 98 LEU A N 6
ATOM 12128 C CA . LEU A 1 98 ? -34.442 18.173 -17.022 1.00 0.00 98 LEU A CA 6
ATOM 12129 C C . LEU A 1 98 ? -35.452 17.789 -15.948 1.00 0.00 98 LEU A C 6
ATOM 12130 O O . LEU A 1 98 ? -36.585 17.417 -16.252 1.00 0.00 98 LEU A O 6
ATOM 12146 N N . PHE A 1 99 ? -35.035 17.882 -14.690 1.00 0.00 99 PHE A N 6
ATOM 12147 C CA . PHE A 1 99 ? -35.912 17.575 -13.567 1.00 0.00 99 PHE A CA 6
ATOM 12148 C C . PHE A 1 99 ? -37.050 18.583 -13.465 1.00 0.00 99 PHE A C 6
ATOM 12149 O O . PHE A 1 99 ? -38.186 18.222 -13.159 1.00 0.00 99 PHE A O 6
ATOM 12166 N N . SER A 1 100 ? -36.737 19.848 -13.723 1.00 0.00 100 SER A N 6
ATOM 12167 C CA . SER A 1 100 ? -37.740 20.906 -13.693 1.00 0.00 100 SER A CA 6
ATOM 12168 C C . SER A 1 100 ? -38.676 20.813 -14.891 1.00 0.00 100 SER A C 6
ATOM 12169 O O . SER A 1 100 ? -39.825 21.249 -14.829 1.00 0.00 100 SER A O 6
ATOM 12177 N N . GLN A 1 101 ? -38.177 20.240 -15.982 1.00 0.00 101 GLN A N 6
ATOM 12178 C CA . GLN A 1 101 ? -39.003 19.973 -17.153 1.00 0.00 101 GLN A CA 6
ATOM 12179 C C . GLN A 1 101 ? -39.850 18.722 -16.956 1.00 0.00 101 GLN A C 6
ATOM 12180 O O . GLN A 1 101 ? -40.975 18.639 -17.447 1.00 0.00 101 GLN A O 6
ATOM 12194 N N . GLY A 1 102 ? -39.302 17.751 -16.234 1.00 0.00 102 GLY A N 6
ATOM 12195 C CA . GLY A 1 102 ? -40.009 16.505 -15.964 1.00 0.00 102 GLY A CA 6
ATOM 12196 C C . GLY A 1 102 ? -39.633 15.428 -16.974 1.00 0.00 102 GLY A C 6
ATOM 12197 O O . GLY A 1 102 ? -40.324 14.418 -17.105 1.00 0.00 102 GLY A O 6
ATOM 12201 N N . ASP A 1 103 ? -38.534 15.650 -17.687 1.00 0.00 103 ASP A N 6
ATOM 12202 C CA . ASP A 1 103 ? -38.089 14.721 -18.718 1.00 0.00 103 ASP A CA 6
ATOM 12203 C C . ASP A 1 103 ? -37.365 13.528 -18.109 1.00 0.00 103 ASP A C 6
ATOM 12204 O O . ASP A 1 103 ? -36.135 13.497 -18.055 1.00 0.00 103 ASP A O 6
ATOM 12213 N N . GLU A 1 104 ? -38.134 12.546 -17.652 1.00 0.00 104 GLU A N 6
ATOM 12214 C CA . GLU A 1 104 ? -37.569 11.370 -17.000 1.00 0.00 104 GLU A CA 6
ATOM 12215 C C . GLU A 1 104 ? -36.602 10.640 -17.923 1.00 0.00 104 GLU A C 6
ATOM 12216 O O . GLU A 1 104 ? -35.534 10.200 -17.497 1.00 0.00 104 GLU A O 6
ATOM 12228 N N . ASP A 1 105 ? -36.981 10.514 -19.190 1.00 0.00 105 ASP A N 6
ATOM 12229 C CA . ASP A 1 105 ? -36.215 9.723 -20.145 1.00 0.00 105 ASP A CA 6
ATOM 12230 C C . ASP A 1 105 ? -34.790 10.246 -20.275 1.00 0.00 105 ASP A C 6
ATOM 12231 O O . ASP A 1 105 ? -33.826 9.495 -20.120 1.00 0.00 105 ASP A O 6
ATOM 12240 N N . THR A 1 106 ? -34.662 11.537 -20.559 1.00 0.00 106 THR A N 6
ATOM 12241 C CA . THR A 1 106 ? -33.354 12.155 -20.747 1.00 0.00 106 THR A CA 6
ATOM 12242 C C . THR A 1 106 ? -32.613 12.287 -19.423 1.00 0.00 106 THR A C 6
ATOM 12243 O O . THR A 1 106 ? -31.405 12.061 -19.352 1.00 0.00 106 THR A O 6
ATOM 12254 N N . ALA A 1 107 ? -33.343 12.653 -18.375 1.00 0.00 107 ALA A N 6
ATOM 12255 C CA . ALA A 1 107 ? -32.761 12.788 -17.045 1.00 0.00 107 ALA A CA 6
ATOM 12256 C C . ALA A 1 107 ? -32.147 11.475 -16.577 1.00 0.00 107 ALA A C 6
ATOM 12257 O O . ALA A 1 107 ? -31.085 11.462 -15.954 1.00 0.00 107 ALA A O 6
ATOM 12264 N N . LYS A 1 108 ? -32.821 10.370 -16.881 1.00 0.00 108 LYS A N 6
ATOM 12265 C CA . LYS A 1 108 ? -32.298 9.045 -16.573 1.00 0.00 108 LYS A CA 6
ATOM 12266 C C . LYS A 1 108 ? -30.943 8.820 -17.232 1.00 0.00 108 LYS A C 6
ATOM 12267 O O . LYS A 1 108 ? -30.004 8.342 -16.596 1.00 0.00 108 LYS A O 6
ATOM 12286 N N . ALA A 1 109 ? -30.848 9.169 -18.511 1.00 0.00 109 ALA A N 6
ATOM 12287 C CA . ALA A 1 109 ? -29.595 9.045 -19.248 1.00 0.00 109 ALA A CA 6
ATOM 12288 C C . ALA A 1 109 ? -28.488 9.860 -18.593 1.00 0.00 109 ALA A C 6
ATOM 12289 O O . ALA A 1 109 ? -27.349 9.405 -18.487 1.00 0.00 109 ALA A O 6
ATOM 12296 N N . VAL A 1 110 ? -28.829 11.067 -18.154 1.00 0.00 110 VAL A N 6
ATOM 12297 C CA . VAL A 1 110 ? -27.878 11.927 -17.459 1.00 0.00 110 VAL A CA 6
ATOM 12298 C C . VAL A 1 110 ? -27.468 11.325 -16.121 1.00 0.00 110 VAL A C 6
ATOM 12299 O O . VAL A 1 110 ? -26.294 11.349 -15.753 1.00 0.00 110 VAL A O 6
ATOM 12312 N N . LEU A 1 111 ? -28.443 10.786 -15.397 1.00 0.00 111 LEU A N 6
ATOM 12313 C CA . LEU A 1 111 ? -28.175 10.116 -14.129 1.00 0.00 111 LEU A CA 6
ATOM 12314 C C . LEU A 1 111 ? -27.223 8.942 -14.317 1.00 0.00 111 LEU A C 6
ATOM 12315 O O . LEU A 1 111 ? -26.346 8.703 -13.487 1.00 0.00 111 LEU A O 6
ATOM 12331 N N . GLU A 1 112 ? -27.402 8.211 -15.412 1.00 0.00 112 GLU A N 6
ATOM 12332 C CA . GLU A 1 112 ? -26.530 7.088 -15.735 1.00 0.00 112 GLU A CA 6
ATOM 12333 C C . GLU A 1 112 ? -25.109 7.558 -16.018 1.00 0.00 112 GLU A C 6
ATOM 12334 O O . GLU A 1 112 ? -24.141 6.936 -15.581 1.00 0.00 112 GLU A O 6
ATOM 12346 N N . GLU A 1 113 ? -24.990 8.659 -16.752 1.00 0.00 113 GLU A N 6
ATOM 12347 C CA . GLU A 1 113 ? -23.689 9.244 -17.051 1.00 0.00 113 GLU A CA 6
ATOM 12348 C C . GLU A 1 113 ? -22.997 9.726 -15.782 1.00 0.00 113 GLU A C 6
ATOM 12349 O O . GLU A 1 113 ? -21.795 9.524 -15.604 1.00 0.00 113 GLU A O 6
ATOM 12361 N N . ILE A 1 114 ? -23.761 10.365 -14.903 1.00 0.00 114 ILE A N 6
ATOM 12362 C CA . ILE A 1 114 ? -23.239 10.816 -13.619 1.00 0.00 114 ILE A CA 6
ATOM 12363 C C . ILE A 1 114 ? -22.728 9.645 -12.790 1.00 0.00 114 ILE A C 6
ATOM 12364 O O . ILE A 1 114 ? -21.623 9.691 -12.249 1.00 0.00 114 ILE A O 6
ATOM 12380 N N . GLN A 1 115 ? -23.537 8.596 -12.694 1.00 0.00 115 GLN A N 6
ATOM 12381 C CA . GLN A 1 115 ? -23.164 7.407 -11.937 1.00 0.00 115 GLN A CA 6
ATOM 12382 C C . GLN A 1 115 ? -21.950 6.722 -12.551 1.00 0.00 115 GLN A C 6
ATOM 12383 O O . GLN A 1 115 ? -21.093 6.200 -11.838 1.00 0.00 115 GLN A O 6
ATOM 12397 N N . SER A 1 116 ? -21.881 6.728 -13.878 1.00 0.00 116 SER A N 6
ATOM 12398 C CA . SER A 1 116 ? -20.732 6.179 -14.588 1.00 0.00 116 SER A CA 6
ATOM 12399 C C . SER A 1 116 ? -19.449 6.904 -14.202 1.00 0.00 116 SER A C 6
ATOM 12400 O O . SER A 1 116 ? -18.408 6.278 -13.998 1.00 0.00 116 SER A O 6
ATOM 12408 N N . ASN A 1 117 ? -19.529 8.226 -14.103 1.00 0.00 117 ASN A N 6
ATOM 12409 C CA . ASN A 1 117 ? -18.402 9.030 -13.645 1.00 0.00 117 ASN A CA 6
ATOM 12410 C C . ASN A 1 117 ? -18.054 8.714 -12.196 1.00 0.00 117 ASN A C 6
ATOM 12411 O O . ASN A 1 117 ? -16.880 8.620 -11.836 1.00 0.00 117 ASN A O 6
ATOM 12422 N N . LEU A 1 118 ? -19.080 8.552 -11.368 1.00 0.00 118 LEU A N 6
ATOM 12423 C CA . LEU A 1 118 ? -18.885 8.216 -9.963 1.00 0.00 118 LEU A CA 6
ATOM 12424 C C . LEU A 1 118 ? -18.220 6.854 -9.810 1.00 0.00 118 LEU A C 6
ATOM 12425 O O . LEU A 1 118 ? -17.420 6.641 -8.899 1.00 0.00 118 LEU A O 6
ATOM 12441 N N . ASN A 1 119 ? -18.556 5.933 -10.707 1.00 0.00 119 ASN A N 6
ATOM 12442 C CA . ASN A 1 119 ? -17.954 4.605 -10.704 1.00 0.00 119 ASN A CA 6
ATOM 12443 C C . ASN A 1 119 ? -16.473 4.670 -11.051 1.00 0.00 119 ASN A C 6
ATOM 12444 O O . ASN A 1 119 ? -15.657 3.956 -10.467 1.00 0.00 119 ASN A O 6
ATOM 12455 N N . GLN A 1 120 ? -16.130 5.531 -12.003 1.00 0.00 120 GLN A N 6
ATOM 12456 C CA . GLN A 1 120 ? -14.736 5.772 -12.353 1.00 0.00 120 GLN A CA 6
ATOM 12457 C C . GLN A 1 120 ? -13.985 6.432 -11.204 1.00 0.00 120 GLN A C 6
ATOM 12458 O O . GLN A 1 120 ? -12.820 6.124 -10.952 1.00 0.00 120 GLN A O 6
ATOM 12472 N N . ILE A 1 121 ? -14.659 7.341 -10.508 1.00 0.00 121 ILE A N 6
ATOM 12473 C CA . ILE A 1 121 ? -14.088 7.983 -9.330 1.00 0.00 121 ILE A CA 6
ATOM 12474 C C . ILE A 1 121 ? -13.862 6.977 -8.210 1.00 0.00 121 ILE A C 6
ATOM 12475 O O . ILE A 1 121 ? -12.853 7.034 -7.506 1.00 0.00 121 ILE A O 6
ATOM 12491 N N . GLN A 1 122 ? -14.806 6.056 -8.049 1.00 0.00 122 GLN A N 6
ATOM 12492 C CA . GLN A 1 122 ? -14.657 4.965 -7.093 1.00 0.00 122 GLN A CA 6
ATOM 12493 C C . GLN A 1 122 ? -13.367 4.192 -7.336 1.00 0.00 122 GLN A C 6
ATOM 12494 O O . GLN A 1 122 ? -12.629 3.887 -6.400 1.00 0.00 122 GLN A O 6
ATOM 12508 N N . GLN A 1 123 ? -13.100 3.878 -8.600 1.00 0.00 123 GLN A N 6
ATOM 12509 C CA . GLN A 1 123 ? -11.870 3.192 -8.975 1.00 0.00 123 GLN A CA 6
ATOM 12510 C C . GLN A 1 123 ? -10.646 4.037 -8.647 1.00 0.00 123 GLN A C 6
ATOM 12511 O O . GLN A 1 123 ? -9.630 3.520 -8.181 1.00 0.00 123 GLN A O 6
ATOM 12525 N N . ILE A 1 124 ? -10.748 5.338 -8.893 1.00 0.00 124 ILE A N 6
ATOM 12526 C CA . ILE A 1 124 ? -9.694 6.274 -8.519 1.00 0.00 124 ILE A CA 6
ATOM 12527 C C . ILE A 1 124 ? -9.445 6.251 -7.017 1.00 0.00 124 ILE A C 6
ATOM 12528 O O . ILE A 1 124 ? -8.299 6.215 -6.568 1.00 0.00 124 ILE A O 6
ATOM 12544 N N . ILE A 1 125 ? -10.524 6.271 -6.243 1.00 0.00 125 ILE A N 6
ATOM 12545 C CA . ILE A 1 125 ? -10.425 6.238 -4.788 1.00 0.00 125 ILE A CA 6
ATOM 12546 C C . ILE A 1 125 ? -9.725 4.971 -4.313 1.00 0.00 125 ILE A C 6
ATOM 12547 O O . ILE A 1 125 ? -8.860 5.019 -3.439 1.00 0.00 125 ILE A O 6
ATOM 12563 N N . THR A 1 126 ? -10.106 3.838 -4.893 1.00 0.00 126 THR A N 6
ATOM 12564 C CA . THR A 1 126 ? -9.515 2.556 -4.530 1.00 0.00 126 THR A CA 6
ATOM 12565 C C . THR A 1 126 ? -8.001 2.580 -4.696 1.00 0.00 126 THR A C 6
ATOM 12566 O O . THR A 1 126 ? -7.260 2.246 -3.772 1.00 0.00 126 THR A O 6
ATOM 12577 N N . GLU A 1 127 ? -7.547 2.977 -5.880 1.00 0.00 127 GLU A N 6
ATOM 12578 C CA . GLU A 1 127 ? -6.123 2.984 -6.192 1.00 0.00 127 GLU A CA 6
ATOM 12579 C C . GLU A 1 127 ? -5.392 4.065 -5.405 1.00 0.00 127 GLU A C 6
ATOM 12580 O O . GLU A 1 127 ? -4.299 3.836 -4.886 1.00 0.00 127 GLU A O 6
ATOM 12592 N N . ALA A 1 128 ? -6.002 5.242 -5.320 1.00 0.00 128 ALA A N 6
ATOM 12593 C CA . ALA A 1 128 ? -5.411 6.360 -4.595 1.00 0.00 128 ALA A CA 6
ATOM 12594 C C . ALA A 1 128 ? -5.264 6.040 -3.113 1.00 0.00 128 ALA A C 6
ATOM 12595 O O . ALA A 1 128 ? -4.290 6.439 -2.475 1.00 0.00 128 ALA A O 6
ATOM 12602 N N . GLN A 1 129 ? -6.239 5.318 -2.569 1.00 0.00 129 GLN A N 6
ATOM 12603 C CA . GLN A 1 129 ? -6.183 4.878 -1.181 1.00 0.00 129 GLN A CA 6
ATOM 12604 C C . GLN A 1 129 ? -5.019 3.922 -0.952 1.00 0.00 129 GLN A C 6
ATOM 12605 O O . GLN A 1 129 ? -4.372 3.955 0.094 1.00 0.00 129 GLN A O 6
ATOM 12619 N N . LYS A 1 130 ? -4.758 3.070 -1.938 1.00 0.00 130 LYS A N 6
ATOM 12620 C CA . LYS A 1 130 ? -3.635 2.143 -1.872 1.00 0.00 130 LYS A CA 6
ATOM 12621 C C . LYS A 1 130 ? -2.306 2.881 -1.968 1.00 0.00 130 LYS A C 6
ATOM 12622 O O . LYS A 1 130 ? -1.327 2.503 -1.324 1.00 0.00 130 LYS A O 6
ATOM 12641 N N . ARG A 1 131 ? -2.277 3.935 -2.777 1.00 0.00 131 ARG A N 6
ATOM 12642 C CA . ARG A 1 131 ? -1.054 4.696 -3.001 1.00 0.00 131 ARG A CA 6
ATOM 12643 C C . ARG A 1 131 ? -0.785 5.658 -1.852 1.00 0.00 131 ARG A C 6
ATOM 12644 O O . ARG A 1 131 ? 0.366 5.909 -1.496 1.00 0.00 131 ARG A O 6
ATOM 12665 N N . LEU A 1 132 ? -1.855 6.196 -1.275 1.00 0.00 132 LEU A N 6
ATOM 12666 C CA . LEU A 1 132 ? -1.736 7.141 -0.171 1.00 0.00 132 LEU A CA 6
ATOM 12667 C C . LEU A 1 132 ? -1.740 6.423 1.172 1.00 0.00 132 LEU A C 6
ATOM 12668 O O . LEU A 1 132 ? -0.739 5.900 1.576 1.00 0.00 132 LEU A O 6
ATOM 12685 N N . HIS A 1 1 ? 16.808 -9.748 6.917 1.00 0.00 1 HIS A N 7
ATOM 12686 C CA . HIS A 1 1 ? 15.805 -8.781 7.346 1.00 0.00 1 HIS A CA 7
ATOM 12687 C C . HIS A 1 1 ? 15.397 -7.865 6.199 1.00 0.00 1 HIS A C 7
ATOM 12688 O O . HIS A 1 1 ? 15.871 -8.015 5.073 1.00 0.00 1 HIS A O 7
ATOM 12703 N N . HIS A 1 2 ? 14.515 -6.915 6.492 1.00 0.00 2 HIS A N 7
ATOM 12704 C CA . HIS A 1 2 ? 14.072 -5.947 5.495 1.00 0.00 2 HIS A CA 7
ATOM 12705 C C . HIS A 1 2 ? 14.157 -4.525 6.034 1.00 0.00 2 HIS A C 7
ATOM 12706 O O . HIS A 1 2 ? 13.228 -3.733 5.871 1.00 0.00 2 HIS A O 7
ATOM 12719 N N . HIS A 1 3 ? 15.276 -4.206 6.675 1.00 0.00 3 HIS A N 7
ATOM 12720 C CA . HIS A 1 3 ? 15.499 -2.867 7.208 1.00 0.00 3 HIS A CA 7
ATOM 12721 C C . HIS A 1 3 ? 16.549 -2.119 6.397 1.00 0.00 3 HIS A C 7
ATOM 12722 O O . HIS A 1 3 ? 16.848 -0.957 6.672 1.00 0.00 3 HIS A O 7
ATOM 12735 N N . HIS A 1 4 ? 17.108 -2.793 5.397 1.00 0.00 4 HIS A N 7
ATOM 12736 C CA . HIS A 1 4 ? 18.107 -2.184 4.528 1.00 0.00 4 HIS A CA 7
ATOM 12737 C C . HIS A 1 4 ? 17.452 -1.431 3.378 1.00 0.00 4 HIS A C 7
ATOM 12738 O O . HIS A 1 4 ? 18.121 -0.721 2.627 1.00 0.00 4 HIS A O 7
ATOM 12751 N N . HIS A 1 5 ? 16.139 -1.590 3.245 1.00 0.00 5 HIS A N 7
ATOM 12752 C CA . HIS A 1 5 ? 15.395 -0.949 2.167 1.00 0.00 5 HIS A CA 7
ATOM 12753 C C . HIS A 1 5 ? 15.178 0.531 2.452 1.00 0.00 5 HIS A C 7
ATOM 12754 O O . HIS A 1 5 ? 15.073 0.942 3.607 1.00 0.00 5 HIS A O 7
ATOM 12767 N N . HIS A 1 6 ? 15.111 1.329 1.391 1.00 0.00 6 HIS A N 7
ATOM 12768 C CA . HIS A 1 6 ? 14.889 2.764 1.525 1.00 0.00 6 HIS A CA 7
ATOM 12769 C C . HIS A 1 6 ? 13.406 3.080 1.675 1.00 0.00 6 HIS A C 7
ATOM 12770 O O . HIS A 1 6 ? 12.557 2.201 1.530 1.00 0.00 6 HIS A O 7
ATOM 12783 N N . GLU A 1 7 ? 13.102 4.340 1.966 1.00 0.00 7 GLU A N 7
ATOM 12784 C CA . GLU A 1 7 ? 11.720 4.775 2.133 1.00 0.00 7 GLU A CA 7
ATOM 12785 C C . GLU A 1 7 ? 10.999 4.846 0.793 1.00 0.00 7 GLU A C 7
ATOM 12786 O O . GLU A 1 7 ? 11.527 5.385 -0.180 1.00 0.00 7 GLU A O 7
ATOM 12798 N N . ASN A 1 8 ? 9.790 4.298 0.748 1.00 0.00 8 ASN A N 7
ATOM 12799 C CA . ASN A 1 8 ? 9.010 4.260 -0.484 1.00 0.00 8 ASN A CA 7
ATOM 12800 C C . ASN A 1 8 ? 7.842 5.236 -0.426 1.00 0.00 8 ASN A C 7
ATOM 12801 O O . ASN A 1 8 ? 6.724 4.904 -0.821 1.00 0.00 8 ASN A O 7
ATOM 12812 N N . LEU A 1 9 ? 8.106 6.440 0.070 1.00 0.00 9 LEU A N 7
ATOM 12813 C CA . LEU A 1 9 ? 7.104 7.498 0.087 1.00 0.00 9 LEU A CA 7
ATOM 12814 C C . LEU A 1 9 ? 7.099 8.274 -1.224 1.00 0.00 9 LEU A C 7
ATOM 12815 O O . LEU A 1 9 ? 8.053 8.985 -1.539 1.00 0.00 9 LEU A O 7
ATOM 12831 N N . TYR A 1 10 ? 6.019 8.133 -1.985 1.00 0.00 10 TYR A N 7
ATOM 12832 C CA . TYR A 1 10 ? 5.918 8.763 -3.296 1.00 0.00 10 TYR A CA 7
ATOM 12833 C C . TYR A 1 10 ? 4.738 9.725 -3.355 1.00 0.00 10 TYR A C 7
ATOM 12834 O O . TYR A 1 10 ? 4.129 9.912 -4.408 1.00 0.00 10 TYR A O 7
ATOM 12852 N N . PHE A 1 11 ? 4.420 10.334 -2.217 1.00 0.00 11 PHE A N 7
ATOM 12853 C CA . PHE A 1 11 ? 3.289 11.250 -2.128 1.00 0.00 11 PHE A CA 7
ATOM 12854 C C . PHE A 1 11 ? 3.375 12.112 -0.876 1.00 0.00 11 PHE A C 7
ATOM 12855 O O . PHE A 1 11 ? 4.141 11.816 0.042 1.00 0.00 11 PHE A O 7
ATOM 12872 N N . GLN A 1 12 ? 2.585 13.180 -0.843 1.00 0.00 12 GLN A N 7
ATOM 12873 C CA . GLN A 1 12 ? 2.517 14.047 0.327 1.00 0.00 12 GLN A CA 7
ATOM 12874 C C . GLN A 1 12 ? 1.398 13.616 1.267 1.00 0.00 12 GLN A C 7
ATOM 12875 O O . GLN A 1 12 ? 0.309 13.252 0.825 1.00 0.00 12 GLN A O 7
ATOM 12889 N N . SER A 1 13 ? 1.674 13.661 2.566 1.00 0.00 13 SER A N 7
ATOM 12890 C CA . SER A 1 13 ? 0.691 13.273 3.571 1.00 0.00 13 SER A CA 7
ATOM 12891 C C . SER A 1 13 ? -0.452 14.277 3.639 1.00 0.00 13 SER A C 7
ATOM 12892 O O . SER A 1 13 ? -1.582 13.924 3.979 1.00 0.00 13 SER A O 7
ATOM 12900 N N . SER A 1 14 ? -0.153 15.530 3.315 1.00 0.00 14 SER A N 7
ATOM 12901 C CA . SER A 1 14 ? -1.180 16.559 3.202 1.00 0.00 14 SER A CA 7
ATOM 12902 C C . SER A 1 14 ? -2.164 16.235 2.085 1.00 0.00 14 SER A C 7
ATOM 12903 O O . SER A 1 14 ? -3.375 16.374 2.252 1.00 0.00 14 SER A O 7
ATOM 12911 N N . ALA A 1 15 ? -1.635 15.803 0.945 1.00 0.00 15 ALA A N 7
ATOM 12912 C CA . ALA A 1 15 ? -2.468 15.382 -0.175 1.00 0.00 15 ALA A CA 7
ATOM 12913 C C . ALA A 1 15 ? -3.328 14.182 0.199 1.00 0.00 15 ALA A C 7
ATOM 12914 O O . ALA A 1 15 ? -4.497 14.101 -0.181 1.00 0.00 15 ALA A O 7
ATOM 12921 N N . LYS A 1 16 ? -2.744 13.251 0.945 1.00 0.00 16 LYS A N 7
ATOM 12922 C CA . LYS A 1 16 ? -3.474 12.083 1.423 1.00 0.00 16 LYS A CA 7
ATOM 12923 C C . LYS A 1 16 ? -4.639 12.489 2.317 1.00 0.00 16 LYS A C 7
ATOM 12924 O O . LYS A 1 16 ? -5.721 11.907 2.246 1.00 0.00 16 LYS A O 7
ATOM 12943 N N . GLN A 1 17 ? -4.411 13.492 3.158 1.00 0.00 17 GLN A N 7
ATOM 12944 C CA . GLN A 1 17 ? -5.456 14.013 4.031 1.00 0.00 17 GLN A CA 7
ATOM 12945 C C . GLN A 1 17 ? -6.588 14.636 3.224 1.00 0.00 17 GLN A C 7
ATOM 12946 O O . GLN A 1 17 ? -7.764 14.425 3.521 1.00 0.00 17 GLN A O 7
ATOM 12960 N N . ASP A 1 18 ? -6.226 15.404 2.202 1.00 0.00 18 ASP A N 7
ATOM 12961 C CA . ASP A 1 18 ? -7.209 15.996 1.303 1.00 0.00 18 ASP A CA 7
ATOM 12962 C C . ASP A 1 18 ? -7.977 14.922 0.543 1.00 0.00 18 ASP A C 7
ATOM 12963 O O . ASP A 1 18 ? -9.182 15.046 0.321 1.00 0.00 18 ASP A O 7
ATOM 12972 N N . PHE A 1 19 ? -7.273 13.867 0.146 1.00 0.00 19 PHE A N 7
ATOM 12973 C CA . PHE A 1 19 ? -7.905 12.723 -0.501 1.00 0.00 19 PHE A CA 7
ATOM 12974 C C . PHE A 1 19 ? -8.958 12.094 0.402 1.00 0.00 19 PHE A C 7
ATOM 12975 O O . PHE A 1 19 ? -10.093 11.867 -0.017 1.00 0.00 19 PHE A O 7
ATOM 12992 N N . ALA A 1 20 ? -8.575 11.812 1.643 1.00 0.00 20 ALA A N 7
ATOM 12993 C CA . ALA A 1 20 ? -9.479 11.187 2.600 1.00 0.00 20 ALA A CA 7
ATOM 12994 C C . ALA A 1 20 ? -10.760 11.997 2.759 1.00 0.00 20 ALA A C 7
ATOM 12995 O O . ALA A 1 20 ? -11.857 11.440 2.794 1.00 0.00 20 ALA A O 7
ATOM 13002 N N . GLU A 1 21 ? -10.613 13.314 2.854 1.00 0.00 21 GLU A N 7
ATOM 13003 C CA . GLU A 1 21 ? -11.758 14.204 2.998 1.00 0.00 21 GLU A CA 7
ATOM 13004 C C . GLU A 1 21 ? -12.587 14.248 1.721 1.00 0.00 21 GLU A C 7
ATOM 13005 O O . GLU A 1 21 ? -13.811 14.365 1.767 1.00 0.00 21 GLU A O 7
ATOM 13017 N N . GLY A 1 22 ? -11.911 14.154 0.580 1.00 0.00 22 GLY A N 7
ATOM 13018 C CA . GLY A 1 22 ? -12.590 14.082 -0.708 1.00 0.00 22 GLY A CA 7
ATOM 13019 C C . GLY A 1 22 ? -13.462 12.837 -0.803 1.00 0.00 22 GLY A C 7
ATOM 13020 O O . GLY A 1 22 ? -14.584 12.890 -1.308 1.00 0.00 22 GLY A O 7
ATOM 13024 N N . VAL A 1 23 ? -12.941 11.717 -0.314 1.00 0.00 23 VAL A N 7
ATOM 13025 C CA . VAL A 1 23 ? -13.690 10.466 -0.300 1.00 0.00 23 VAL A CA 7
ATOM 13026 C C . VAL A 1 23 ? -14.912 10.566 0.603 1.00 0.00 23 VAL A C 7
ATOM 13027 O O . VAL A 1 23 ? -15.991 10.083 0.259 1.00 0.00 23 VAL A O 7
ATOM 13040 N N . LYS A 1 24 ? -14.737 11.195 1.760 1.00 0.00 24 LYS A N 7
ATOM 13041 C CA . LYS A 1 24 ? -15.844 11.429 2.680 1.00 0.00 24 LYS A CA 7
ATOM 13042 C C . LYS A 1 24 ? -16.980 12.177 1.995 1.00 0.00 24 LYS A C 7
ATOM 13043 O O . LYS A 1 24 ? -18.149 11.819 2.141 1.00 0.00 24 LYS A O 7
ATOM 13062 N N . LEU A 1 25 ? -16.631 13.219 1.248 1.00 0.00 25 LEU A N 7
ATOM 13063 C CA . LEU A 1 25 ? -17.619 14.006 0.520 1.00 0.00 25 LEU A CA 7
ATOM 13064 C C . LEU A 1 25 ? -18.251 13.194 -0.603 1.00 0.00 25 LEU A C 7
ATOM 13065 O O . LEU A 1 25 ? -19.446 13.317 -0.874 1.00 0.00 25 LEU A O 7
ATOM 13081 N N . TRP A 1 26 ? -17.443 12.365 -1.255 1.00 0.00 26 TRP A N 7
ATOM 13082 C CA . TRP A 1 26 ? -17.939 11.468 -2.292 1.00 0.00 26 TRP A CA 7
ATOM 13083 C C . TRP A 1 26 ? -18.960 10.488 -1.729 1.00 0.00 26 TRP A C 7
ATOM 13084 O O . TRP A 1 26 ? -19.994 10.232 -2.346 1.00 0.00 26 TRP A O 7
ATOM 13105 N N . GLN A 1 27 ? -18.663 9.941 -0.555 1.00 0.00 27 GLN A N 7
ATOM 13106 C CA . GLN A 1 27 ? -19.580 9.030 0.119 1.00 0.00 27 GLN A CA 7
ATOM 13107 C C . GLN A 1 27 ? -20.895 9.721 0.456 1.00 0.00 27 GLN A C 7
ATOM 13108 O O . GLN A 1 27 ? -21.970 9.143 0.297 1.00 0.00 27 GLN A O 7
ATOM 13122 N N . GLU A 1 28 ? -20.803 10.962 0.922 1.00 0.00 28 GLU A N 7
ATOM 13123 C CA . GLU A 1 28 ? -21.985 11.784 1.152 1.00 0.00 28 GLU A CA 7
ATOM 13124 C C . GLU A 1 28 ? -22.780 11.976 -0.133 1.00 0.00 28 GLU A C 7
ATOM 13125 O O . GLU A 1 28 ? -24.008 11.882 -0.134 1.00 0.00 28 GLU A O 7
ATOM 13137 N N . ASN A 1 29 ? -22.074 12.247 -1.225 1.00 0.00 29 ASN A N 7
ATOM 13138 C CA . ASN A 1 29 ? -22.712 12.445 -2.521 1.00 0.00 29 ASN A CA 7
ATOM 13139 C C . ASN A 1 29 ? -23.435 11.185 -2.978 1.00 0.00 29 ASN A C 7
ATOM 13140 O O . ASN A 1 29 ? -24.503 11.256 -3.585 1.00 0.00 29 ASN A O 7
ATOM 13151 N N . ALA A 1 30 ? -22.846 10.031 -2.682 1.00 0.00 30 ALA A N 7
ATOM 13152 C CA . ALA A 1 30 ? -23.466 8.750 -3.000 1.00 0.00 30 ALA A CA 7
ATOM 13153 C C . ALA A 1 30 ? -24.809 8.599 -2.298 1.00 0.00 30 ALA A C 7
ATOM 13154 O O . ALA A 1 30 ? -25.774 8.106 -2.882 1.00 0.00 30 ALA A O 7
ATOM 13161 N N . VAL A 1 31 ? -24.864 9.026 -1.041 1.00 0.00 31 VAL A N 7
ATOM 13162 C CA . VAL A 1 31 ? -26.110 9.017 -0.283 1.00 0.00 31 VAL A CA 7
ATOM 13163 C C . VAL A 1 31 ? -27.099 10.034 -0.838 1.00 0.00 31 VAL A C 7
ATOM 13164 O O . VAL A 1 31 ? -28.281 9.736 -1.008 1.00 0.00 31 VAL A O 7
ATOM 13177 N N . LEU A 1 32 ? -26.609 11.237 -1.119 1.00 0.00 32 LEU A N 7
ATOM 13178 C CA . LEU A 1 32 ? -27.452 12.306 -1.639 1.00 0.00 32 LEU A CA 7
ATOM 13179 C C . LEU A 1 32 ? -28.046 11.931 -2.991 1.00 0.00 32 LEU A C 7
ATOM 13180 O O . LEU A 1 32 ? -29.221 12.185 -3.256 1.00 0.00 32 LEU A O 7
ATOM 13196 N N . TRP A 1 33 ? -27.226 11.325 -3.843 1.00 0.00 33 TRP A N 7
ATOM 13197 C CA . TRP A 1 33 ? -27.675 10.891 -5.161 1.00 0.00 33 TRP A CA 7
ATOM 13198 C C . TRP A 1 33 ? -28.717 9.784 -5.051 1.00 0.00 33 TRP A C 7
ATOM 13199 O O . TRP A 1 33 ? -29.723 9.793 -5.761 1.00 0.00 33 TRP A O 7
ATOM 13220 N N . THR A 1 34 ? -28.469 8.833 -4.157 1.00 0.00 34 THR A N 7
ATOM 13221 C CA . THR A 1 34 ? -29.426 7.765 -3.890 1.00 0.00 34 THR A CA 7
ATOM 13222 C C . THR A 1 34 ? -30.786 8.329 -3.500 1.00 0.00 34 THR A C 7
ATOM 13223 O O . THR A 1 34 ? -31.818 7.901 -4.016 1.00 0.00 34 THR A O 7
ATOM 13234 N N . ARG A 1 35 ? -30.781 9.293 -2.585 1.00 0.00 35 ARG A N 7
ATOM 13235 C CA . ARG A 1 35 ? -32.010 9.951 -2.158 1.00 0.00 35 ARG A CA 7
ATOM 13236 C C . ARG A 1 35 ? -32.623 10.762 -3.293 1.00 0.00 35 ARG A C 7
ATOM 13237 O O . ARG A 1 35 ? -33.844 10.843 -3.421 1.00 0.00 35 ARG A O 7
ATOM 13258 N N . LEU A 1 36 ? -31.767 11.360 -4.115 1.00 0.00 36 LEU A N 7
ATOM 13259 C CA . LEU A 1 36 ? -32.221 12.098 -5.288 1.00 0.00 36 LEU A CA 7
ATOM 13260 C C . LEU A 1 36 ? -33.039 11.208 -6.215 1.00 0.00 36 LEU A C 7
ATOM 13261 O O . LEU A 1 36 ? -34.119 11.590 -6.664 1.00 0.00 36 LEU A O 7
ATOM 13277 N N . VAL A 1 37 ? -32.516 10.020 -6.500 1.00 0.00 37 VAL A N 7
ATOM 13278 C CA . VAL A 1 37 ? -33.208 9.065 -7.357 1.00 0.00 37 VAL A CA 7
ATOM 13279 C C . VAL A 1 37 ? -34.555 8.669 -6.767 1.00 0.00 37 VAL A C 7
ATOM 13280 O O . VAL A 1 37 ? -35.543 8.530 -7.489 1.00 0.00 37 VAL A O 7
ATOM 13293 N N . GLN A 1 38 ? -34.589 8.489 -5.451 1.00 0.00 38 GLN A N 7
ATOM 13294 C CA . GLN A 1 38 ? -35.833 8.192 -4.751 1.00 0.00 38 GLN A CA 7
ATOM 13295 C C . GLN A 1 38 ? -36.859 9.298 -4.957 1.00 0.00 38 GLN A C 7
ATOM 13296 O O . GLN A 1 38 ? -38.030 9.029 -5.225 1.00 0.00 38 GLN A O 7
ATOM 13310 N N . ALA A 1 39 ? -36.414 10.543 -4.831 1.00 0.00 39 ALA A N 7
ATOM 13311 C CA . ALA A 1 39 ? -37.271 11.694 -5.090 1.00 0.00 39 ALA A CA 7
ATOM 13312 C C . ALA A 1 39 ? -37.633 11.789 -6.567 1.00 0.00 39 ALA A C 7
ATOM 13313 O O . ALA A 1 39 ? -38.757 12.147 -6.918 1.00 0.00 39 ALA A O 7
ATOM 13320 N N . PHE A 1 40 ? -36.675 11.465 -7.428 1.00 0.00 40 PHE A N 7
ATOM 13321 C CA . PHE A 1 40 ? -36.908 11.460 -8.867 1.00 0.00 40 PHE A CA 7
ATOM 13322 C C . PHE A 1 40 ? -38.027 10.496 -9.241 1.00 0.00 40 PHE A C 7
ATOM 13323 O O . PHE A 1 40 ? -38.954 10.857 -9.965 1.00 0.00 40 PHE A O 7
ATOM 13340 N N . GLN A 1 41 ? -37.934 9.268 -8.742 1.00 0.00 41 GLN A N 7
ATOM 13341 C CA . GLN A 1 41 ? -38.956 8.259 -8.994 1.00 0.00 41 GLN A CA 7
ATOM 13342 C C . GLN A 1 41 ? -40.289 8.659 -8.376 1.00 0.00 41 GLN A C 7
ATOM 13343 O O . GLN A 1 41 ? -41.350 8.404 -8.945 1.00 0.00 41 GLN A O 7
ATOM 13357 N N . SER A 1 42 ? -40.228 9.287 -7.206 1.00 0.00 42 SER A N 7
ATOM 13358 C CA . SER A 1 42 ? -41.426 9.788 -6.543 1.00 0.00 42 SER A CA 7
ATOM 13359 C C . SER A 1 42 ? -42.079 10.902 -7.351 1.00 0.00 42 SER A C 7
ATOM 13360 O O . SER A 1 42 ? -43.304 11.004 -7.409 1.00 0.00 42 SER A O 7
ATOM 13368 N N . GLY A 1 43 ? -41.253 11.736 -7.974 1.00 0.00 43 GLY A N 7
ATOM 13369 C CA . GLY A 1 43 ? -41.749 12.842 -8.784 1.00 0.00 43 GLY A CA 7
ATOM 13370 C C . GLY A 1 43 ? -41.549 14.176 -8.076 1.00 0.00 43 GLY A C 7
ATOM 13371 O O . GLY A 1 43 ? -42.123 15.191 -8.470 1.00 0.00 43 GLY A O 7
ATOM 13375 N N . ASP A 1 44 ? -40.730 14.167 -7.029 1.00 0.00 44 ASP A N 7
ATOM 13376 C CA . ASP A 1 44 ? -40.458 15.376 -6.260 1.00 0.00 44 ASP A CA 7
ATOM 13377 C C . ASP A 1 44 ? -39.206 16.081 -6.765 1.00 0.00 44 ASP A C 7
ATOM 13378 O O . ASP A 1 44 ? -38.097 15.799 -6.311 1.00 0.00 44 ASP A O 7
ATOM 13387 N N . GLN A 1 45 ? -39.391 16.999 -7.708 1.00 0.00 45 GLN A N 7
ATOM 13388 C CA . GLN A 1 45 ? -38.269 17.678 -8.346 1.00 0.00 45 GLN A CA 7
ATOM 13389 C C . GLN A 1 45 ? -37.645 18.707 -7.412 1.00 0.00 45 GLN A C 7
ATOM 13390 O O . GLN A 1 45 ? -36.476 19.063 -7.558 1.00 0.00 45 GLN A O 7
ATOM 13404 N N . SER A 1 46 ? -38.433 19.182 -6.453 1.00 0.00 46 SER A N 7
ATOM 13405 C CA . SER A 1 46 ? -37.991 20.241 -5.553 1.00 0.00 46 SER A CA 7
ATOM 13406 C C . SER A 1 46 ? -36.933 19.732 -4.582 1.00 0.00 46 SER A C 7
ATOM 13407 O O . SER A 1 46 ? -35.999 20.454 -4.233 1.00 0.00 46 SER A O 7
ATOM 13415 N N . THR A 1 47 ? -37.085 18.486 -4.149 1.00 0.00 47 THR A N 7
ATOM 13416 C CA . THR A 1 47 ? -36.065 17.824 -3.344 1.00 0.00 47 THR A CA 7
ATOM 13417 C C . THR A 1 47 ? -34.841 17.478 -4.181 1.00 0.00 47 THR A C 7
ATOM 13418 O O . THR A 1 47 ? -33.705 17.649 -3.737 1.00 0.00 47 THR A O 7
ATOM 13429 N N . VAL A 1 48 ? -35.078 16.991 -5.394 1.00 0.00 48 VAL A N 7
ATOM 13430 C CA . VAL A 1 48 ? -33.997 16.700 -6.328 1.00 0.00 48 VAL A CA 7
ATOM 13431 C C . VAL A 1 48 ? -33.110 17.920 -6.540 1.00 0.00 48 VAL A C 7
ATOM 13432 O O . VAL A 1 48 ? -31.886 17.834 -6.442 1.00 0.00 48 VAL A O 7
ATOM 13445 N N . ASP A 1 49 ? -33.734 19.055 -6.833 1.00 0.00 49 ASP A N 7
ATOM 13446 C CA . ASP A 1 49 ? -33.001 20.293 -7.072 1.00 0.00 49 ASP A CA 7
ATOM 13447 C C . ASP A 1 49 ? -32.188 20.697 -5.849 1.00 0.00 49 ASP A C 7
ATOM 13448 O O . ASP A 1 49 ? -31.034 21.109 -5.968 1.00 0.00 49 ASP A O 7
ATOM 13457 N N . SER A 1 50 ? -32.796 20.576 -4.674 1.00 0.00 50 SER A N 7
ATOM 13458 C CA . SER A 1 50 ? -32.110 20.873 -3.422 1.00 0.00 50 SER A CA 7
ATOM 13459 C C . SER A 1 50 ? -30.898 19.971 -3.231 1.00 0.00 50 SER A C 7
ATOM 13460 O O . SER A 1 50 ? -29.844 20.418 -2.779 1.00 0.00 50 SER A O 7
ATOM 13468 N N . LEU A 1 51 ? -31.054 18.698 -3.578 1.00 0.00 51 LEU A N 7
ATOM 13469 C CA . LEU A 1 51 ? -29.971 17.730 -3.448 1.00 0.00 51 LEU A CA 7
ATOM 13470 C C . LEU A 1 51 ? -28.879 17.984 -4.480 1.00 0.00 51 LEU A C 7
ATOM 13471 O O . LEU A 1 51 ? -27.698 17.762 -4.215 1.00 0.00 51 LEU A O 7
ATOM 13487 N N . LEU A 1 52 ? -29.282 18.451 -5.657 1.00 0.00 52 LEU A N 7
ATOM 13488 C CA . LEU A 1 52 ? -28.332 18.827 -6.697 1.00 0.00 52 LEU A CA 7
ATOM 13489 C C . LEU A 1 52 ? -27.451 19.985 -6.247 1.00 0.00 52 LEU A C 7
ATOM 13490 O O . LEU A 1 52 ? -26.267 20.042 -6.579 1.00 0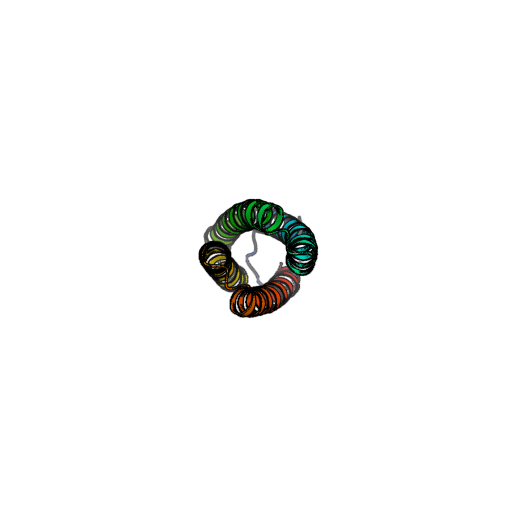.00 52 LEU A O 7
ATOM 13506 N N . LYS A 1 53 ? -28.036 20.907 -5.490 1.00 0.00 53 LYS A N 7
ATOM 13507 C CA . LYS A 1 53 ? -27.280 22.006 -4.901 1.00 0.00 53 LYS A CA 7
ATOM 13508 C C . LYS A 1 53 ? -26.213 21.491 -3.945 1.00 0.00 53 LYS A C 7
ATOM 13509 O O . LYS A 1 53 ? -25.090 21.995 -3.923 1.00 0.00 53 LYS A O 7
ATOM 13528 N N . GLN A 1 54 ? -26.569 20.483 -3.155 1.00 0.00 54 GLN A N 7
ATOM 13529 C CA . GLN A 1 54 ? -25.631 19.873 -2.221 1.00 0.00 54 GLN A CA 7
ATOM 13530 C C . GLN A 1 54 ? -24.588 19.039 -2.954 1.00 0.00 54 GLN A C 7
ATOM 13531 O O . GLN A 1 54 ? -23.411 19.043 -2.593 1.00 0.00 54 GLN A O 7
ATOM 13545 N N . LEU A 1 55 ? -25.027 18.324 -3.984 1.00 0.00 55 LEU A N 7
ATOM 13546 C CA . LEU A 1 55 ? -24.123 17.523 -4.802 1.00 0.00 55 LEU A CA 7
ATOM 13547 C C . LEU A 1 55 ? -23.110 18.402 -5.524 1.00 0.00 55 LEU A C 7
ATOM 13548 O O . LEU A 1 55 ? -21.924 18.076 -5.586 1.00 0.00 55 LEU A O 7
ATOM 13564 N N . ASP A 1 56 ? -23.583 19.517 -6.070 1.00 0.00 56 ASP A N 7
ATOM 13565 C CA . ASP A 1 56 ? -22.718 20.447 -6.785 1.00 0.00 56 ASP A CA 7
ATOM 13566 C C . ASP A 1 56 ? -21.704 21.088 -5.846 1.00 0.00 56 ASP A C 7
ATOM 13567 O O . ASP A 1 56 ? -20.528 21.221 -6.185 1.00 0.00 56 ASP A O 7
ATOM 13576 N N . ALA A 1 57 ? -22.165 21.482 -4.665 1.00 0.00 57 ALA A N 7
ATOM 13577 C CA . ALA A 1 57 ? -21.291 22.076 -3.660 1.00 0.00 57 ALA A CA 7
ATOM 13578 C C . ALA A 1 57 ? -20.160 21.127 -3.285 1.00 0.00 57 ALA A C 7
ATOM 13579 O O . ALA A 1 57 ? -18.993 21.519 -3.250 1.00 0.00 57 ALA A O 7
ATOM 13586 N N . ASN A 1 58 ? -20.511 19.877 -3.004 1.00 0.00 58 ASN A N 7
ATOM 13587 C CA . ASN A 1 58 ? -19.528 18.874 -2.613 1.00 0.00 58 ASN A CA 7
ATOM 13588 C C . ASN A 1 58 ? -18.570 18.567 -3.757 1.00 0.00 58 ASN A C 7
ATOM 13589 O O . ASN A 1 58 ? -17.371 18.387 -3.545 1.00 0.00 58 ASN A O 7
ATOM 13600 N N . ALA A 1 59 ? -19.107 18.507 -4.972 1.00 0.00 59 ALA A N 7
ATOM 13601 C CA . ALA A 1 59 ? -18.294 18.261 -6.157 1.00 0.00 59 ALA A CA 7
ATOM 13602 C C . ALA A 1 59 ? -17.223 19.331 -6.322 1.00 0.00 59 ALA A C 7
ATOM 13603 O O . ALA A 1 59 ? -16.079 19.031 -6.663 1.00 0.00 59 ALA A O 7
ATOM 13610 N N . ALA A 1 60 ? -17.600 20.582 -6.078 1.00 0.00 60 ALA A N 7
ATOM 13611 C CA . ALA A 1 60 ? -16.653 21.689 -6.117 1.00 0.00 60 ALA A CA 7
ATOM 13612 C C . ALA A 1 60 ? -15.641 21.589 -4.983 1.00 0.00 60 ALA A C 7
ATOM 13613 O O . ALA A 1 60 ? -14.454 21.852 -5.172 1.00 0.00 60 ALA A O 7
ATOM 13620 N N . ARG A 1 61 ? -16.119 21.206 -3.803 1.00 0.00 61 ARG A N 7
ATOM 13621 C CA . ARG A 1 61 ? -15.253 21.053 -2.640 1.00 0.00 61 ARG A CA 7
ATOM 13622 C C . ARG A 1 61 ? -14.184 19.996 -2.884 1.00 0.00 61 ARG A C 7
ATOM 13623 O O . ARG A 1 61 ? -13.010 20.205 -2.575 1.00 0.00 61 ARG A O 7
ATOM 13644 N N . VAL A 1 62 ? -14.595 18.862 -3.440 1.00 0.00 62 VAL A N 7
ATOM 13645 C CA . VAL A 1 62 ? -13.666 17.786 -3.763 1.00 0.00 62 VAL A CA 7
ATOM 13646 C C . VAL A 1 62 ? -12.730 18.188 -4.895 1.00 0.00 62 VAL A C 7
ATOM 13647 O O . VAL A 1 62 ? -11.532 17.906 -4.853 1.00 0.00 62 VAL A O 7
ATOM 13660 N N . GLU A 1 63 ? -13.282 18.848 -5.907 1.00 0.00 63 GLU A N 7
ATOM 13661 C CA . GLU A 1 63 ? -12.481 19.388 -6.999 1.00 0.00 63 GLU A CA 7
ATOM 13662 C C . GLU A 1 63 ? -11.287 20.172 -6.471 1.00 0.00 63 GLU A C 7
ATOM 13663 O O . GLU A 1 63 ? -10.157 19.977 -6.918 1.00 0.00 63 GLU A O 7
ATOM 13675 N N . GLN A 1 64 ? -11.544 21.060 -5.516 1.00 0.00 64 GLN A N 7
ATOM 13676 C CA . GLN A 1 64 ? -10.488 21.864 -4.913 1.00 0.00 64 GLN A CA 7
ATOM 13677 C C . GLN A 1 64 ? -9.475 20.987 -4.187 1.00 0.00 64 GLN A C 7
ATOM 13678 O O . GLN A 1 64 ? -8.268 21.204 -4.287 1.00 0.00 64 GLN A O 7
ATOM 13692 N N . LEU A 1 65 ? -9.975 19.997 -3.455 1.00 0.00 65 LEU A N 7
ATOM 13693 C CA . LEU A 1 65 ? -9.113 19.071 -2.730 1.00 0.00 65 LEU A CA 7
ATOM 13694 C C . LEU A 1 65 ? -8.224 18.283 -3.684 1.00 0.00 65 LEU A C 7
ATOM 13695 O O . LEU A 1 65 ? -7.055 18.033 -3.394 1.00 0.00 65 LEU A O 7
ATOM 13711 N N . LEU A 1 66 ? -8.786 17.895 -4.823 1.00 0.00 66 LEU A N 7
ATOM 13712 C CA . LEU A 1 66 ? -8.044 17.138 -5.825 1.00 0.00 66 LEU A CA 7
ATOM 13713 C C . LEU A 1 66 ? -6.978 18.001 -6.488 1.00 0.00 66 LEU A C 7
ATOM 13714 O O . LEU A 1 66 ? -5.890 17.522 -6.809 1.00 0.00 66 LEU A O 7
ATOM 13730 N N . GLN A 1 67 ? -7.296 19.274 -6.691 1.00 0.00 67 GLN A N 7
ATOM 13731 C CA . GLN A 1 67 ? -6.336 20.227 -7.235 1.00 0.00 67 GLN A CA 7
ATOM 13732 C C . GLN A 1 67 ? -5.169 20.440 -6.279 1.00 0.00 67 GLN A C 7
ATOM 13733 O O . GLN A 1 67 ? -4.022 20.571 -6.704 1.00 0.00 67 GLN A O 7
ATOM 13747 N N . ARG A 1 68 ? -5.470 20.474 -4.985 1.00 0.00 68 ARG A N 7
ATOM 13748 C CA . ARG A 1 68 ? -4.436 20.542 -3.960 1.00 0.00 68 ARG A CA 7
ATOM 13749 C C . ARG A 1 68 ? -3.519 19.327 -4.021 1.00 0.00 68 ARG A C 7
ATOM 13750 O O . ARG A 1 68 ? -2.298 19.453 -3.920 1.00 0.00 68 ARG A O 7
ATOM 13771 N N . ILE A 1 69 ? -4.114 18.151 -4.188 1.00 0.00 69 ILE A N 7
ATOM 13772 C CA . ILE A 1 69 ? -3.348 16.919 -4.336 1.00 0.00 69 ILE A CA 7
ATOM 13773 C C . ILE A 1 69 ? -2.406 16.996 -5.531 1.00 0.00 69 ILE A C 7
ATOM 13774 O O . ILE A 1 69 ? -1.260 16.552 -5.460 1.00 0.00 69 ILE A O 7
ATOM 13790 N N . ILE A 1 70 ? -2.896 17.562 -6.628 1.00 0.00 70 ILE A N 7
ATOM 13791 C CA . ILE A 1 70 ? -2.083 17.746 -7.824 1.00 0.00 70 ILE A CA 7
ATOM 13792 C C . ILE A 1 70 ? -0.923 18.697 -7.561 1.00 0.00 70 ILE A C 7
ATOM 13793 O O . ILE A 1 70 ? 0.208 18.443 -7.976 1.00 0.00 70 ILE A O 7
ATOM 13809 N N . SER A 1 71 ? -1.210 19.794 -6.868 1.00 0.00 71 SER A N 7
ATOM 13810 C CA . SER A 1 71 ? -0.208 20.822 -6.612 1.00 0.00 71 SER A CA 7
ATOM 13811 C C . SER A 1 71 ? 0.848 20.331 -5.630 1.00 0.00 71 SER A C 7
ATOM 13812 O O . SER A 1 71 ? 2.000 20.762 -5.676 1.00 0.00 71 SER A O 7
ATOM 13820 N N . GLU A 1 72 ? 0.447 19.428 -4.742 1.00 0.00 72 GLU A N 7
ATOM 13821 C CA . GLU A 1 72 ? 1.348 18.905 -3.722 1.00 0.00 72 GLU A CA 7
ATOM 13822 C C . GLU A 1 72 ? 2.096 17.677 -4.224 1.00 0.00 72 GLU A C 7
ATOM 13823 O O . GLU A 1 72 ? 3.315 17.579 -4.082 1.00 0.00 72 GLU A O 7
ATOM 13835 N N . THR A 1 73 ? 1.358 16.741 -4.812 1.00 0.00 73 THR A N 7
ATOM 13836 C CA . THR A 1 73 ? 1.929 15.466 -5.230 1.00 0.00 73 THR A CA 7
ATOM 13837 C C . THR A 1 73 ? 1.991 15.363 -6.749 1.00 0.00 73 THR A C 7
ATOM 13838 O O . THR A 1 73 ? 3.006 14.951 -7.311 1.00 0.00 73 THR A O 7
ATOM 13849 N N . GLY A 1 74 ? 0.901 15.739 -7.408 1.00 0.00 74 GLY A N 7
ATOM 13850 C CA . GLY A 1 74 ? 0.806 15.629 -8.859 1.00 0.00 74 GLY A CA 7
ATOM 13851 C C . GLY A 1 74 ? 0.203 14.293 -9.272 1.00 0.00 74 GLY A C 7
ATOM 13852 O O . GLY A 1 74 ? 0.521 13.760 -10.335 1.00 0.00 74 GLY A O 7
ATOM 13856 N N . ASP A 1 75 ? -0.669 13.756 -8.425 1.00 0.00 75 ASP A N 7
ATOM 13857 C CA . ASP A 1 75 ? -1.287 12.461 -8.681 1.00 0.00 75 ASP A CA 7
ATOM 13858 C C . ASP A 1 75 ? -2.238 12.529 -9.869 1.00 0.00 75 ASP A C 7
ATOM 13859 O O . ASP A 1 75 ? -3.212 13.282 -9.854 1.00 0.00 75 ASP A O 7
ATOM 13868 N N . GLU A 1 76 ? -1.950 11.739 -10.898 1.00 0.00 76 GLU A N 7
ATOM 13869 C CA . GLU A 1 76 ? -2.768 11.723 -12.104 1.00 0.00 76 GLU A CA 7
ATOM 13870 C C . GLU A 1 76 ? -4.181 11.239 -11.805 1.00 0.00 76 GLU A C 7
ATOM 13871 O O . GLU A 1 76 ? -5.136 11.622 -12.481 1.00 0.00 76 GLU A O 7
ATOM 13883 N N . LEU A 1 77 ? -4.309 10.395 -10.786 1.00 0.00 77 LEU A N 7
ATOM 13884 C CA . LEU A 1 77 ? -5.611 9.886 -10.371 1.00 0.00 77 LEU A CA 7
ATOM 13885 C C . LEU A 1 77 ? -6.510 11.012 -9.877 1.00 0.00 77 LEU A C 7
ATOM 13886 O O . LEU A 1 77 ? -7.716 11.009 -10.121 1.00 0.00 77 LEU A O 7
ATOM 13902 N N . ALA A 1 78 ? -5.915 11.975 -9.180 1.00 0.00 78 ALA A N 7
ATOM 13903 C CA . ALA A 1 78 ? -6.645 13.150 -8.719 1.00 0.00 78 ALA A CA 7
ATOM 13904 C C . ALA A 1 78 ? -7.146 13.982 -9.893 1.00 0.00 78 ALA A C 7
ATOM 13905 O O . ALA A 1 78 ? -8.269 14.484 -9.875 1.00 0.00 78 ALA A O 7
ATOM 13912 N N . ARG A 1 79 ? -6.305 14.125 -10.912 1.00 0.00 79 ARG A N 7
ATOM 13913 C CA . ARG A 1 79 ? -6.684 14.843 -12.123 1.00 0.00 79 ARG A CA 7
ATOM 13914 C C . ARG A 1 79 ? -7.834 14.147 -12.839 1.00 0.00 79 ARG A C 7
ATOM 13915 O O . ARG A 1 79 ? -8.782 14.793 -13.286 1.00 0.00 79 ARG A O 7
ATOM 13936 N N . LYS A 1 80 ? -7.745 12.825 -12.945 1.00 0.00 80 LYS A N 7
ATOM 13937 C CA . LYS A 1 80 ? -8.799 12.034 -13.569 1.00 0.00 80 LYS A CA 7
ATOM 13938 C C . LYS A 1 80 ? -10.124 12.207 -12.838 1.00 0.00 80 LYS A C 7
ATOM 13939 O O . LYS A 1 80 ? -11.158 12.461 -13.457 1.00 0.00 80 LYS A O 7
ATOM 13958 N N . GLY A 1 81 ? -10.088 12.069 -11.517 1.00 0.00 81 GLY A N 7
ATOM 13959 C CA . GLY A 1 81 ? -11.279 12.248 -10.695 1.00 0.00 81 GLY A CA 7
ATOM 13960 C C . GLY A 1 81 ? -11.832 13.661 -10.826 1.00 0.00 81 GLY A C 7
ATOM 13961 O O . GLY A 1 81 ? -13.045 13.859 -10.897 1.00 0.00 81 GLY A O 7
ATOM 13965 N N . GLU A 1 82 ? -10.935 14.641 -10.858 1.00 0.00 82 GLU A N 7
ATOM 13966 C CA . GLU A 1 82 ? -11.332 16.038 -10.984 1.00 0.00 82 GLU A CA 7
ATOM 13967 C C . GLU A 1 82 ? -12.239 16.247 -12.189 1.00 0.00 82 GLU A C 7
ATOM 13968 O O . GLU A 1 82 ? -13.305 16.854 -12.079 1.00 0.00 82 GLU A O 7
ATOM 13980 N N . SER A 1 83 ? -11.810 15.742 -13.341 1.00 0.00 83 SER A N 7
ATOM 13981 C CA . SER A 1 83 ? -12.551 15.927 -14.583 1.00 0.00 83 SER A CA 7
ATOM 13982 C C . SER A 1 83 ? -13.916 15.255 -14.514 1.00 0.00 83 SER A C 7
ATOM 13983 O O . SER A 1 83 ? -14.878 15.718 -15.127 1.00 0.00 83 SER A O 7
ATOM 13991 N N . LEU A 1 84 ? -13.994 14.160 -13.765 1.00 0.00 84 LEU A N 7
ATOM 13992 C CA . LEU A 1 84 ? -15.251 13.442 -13.586 1.00 0.00 84 LEU A CA 7
ATOM 13993 C C . LEU A 1 84 ? -16.210 14.224 -12.698 1.00 0.00 84 LEU A C 7
ATOM 13994 O O . LEU A 1 84 ? -17.418 14.235 -12.932 1.00 0.00 84 LEU A O 7
ATOM 14010 N N . PHE A 1 85 ? -15.664 14.876 -11.677 1.00 0.00 85 PHE A N 7
ATOM 14011 C CA . PHE A 1 85 ? -16.457 15.735 -10.805 1.00 0.00 85 PHE A CA 7
ATOM 14012 C C . PHE A 1 85 ? -16.900 16.998 -11.532 1.00 0.00 85 PHE A C 7
ATOM 14013 O O . PHE A 1 85 ? -18.010 17.488 -11.323 1.00 0.00 85 PHE A O 7
ATOM 14030 N N . GLN A 1 86 ? -16.027 17.520 -12.386 1.00 0.00 86 GLN A N 7
ATOM 14031 C CA . GLN A 1 86 ? -16.356 18.684 -13.201 1.00 0.00 86 GLN A CA 7
ATOM 14032 C C . GLN A 1 86 ? -17.480 18.371 -14.180 1.00 0.00 86 GLN A C 7
ATOM 14033 O O . GLN A 1 86 ? -18.363 19.197 -14.411 1.00 0.00 86 GLN A O 7
ATOM 14047 N N . ARG A 1 87 ? -17.442 17.173 -14.754 1.00 0.00 87 ARG A N 7
ATOM 14048 C CA . ARG A 1 87 ? -18.510 16.710 -15.632 1.00 0.00 87 ARG A CA 7
ATOM 14049 C C . ARG A 1 87 ? -19.820 16.551 -14.871 1.00 0.00 87 ARG A C 7
ATOM 14050 O O . ARG A 1 87 ? -20.885 16.923 -15.364 1.00 0.00 87 ARG A O 7
ATOM 14071 N N . ASN A 1 88 ? -19.734 15.995 -13.667 1.00 0.00 88 ASN A N 7
ATOM 14072 C CA . ASN A 1 88 ? -20.906 15.827 -12.816 1.00 0.00 88 ASN A CA 7
ATOM 14073 C C . ASN A 1 88 ? -21.553 17.169 -12.497 1.00 0.00 88 ASN A C 7
ATOM 14074 O O . ASN A 1 88 ? -22.777 17.290 -12.476 1.00 0.00 88 ASN A O 7
ATOM 14085 N N . GLN A 1 89 ? -20.722 18.177 -12.250 1.00 0.00 89 GLN A N 7
ATOM 14086 C CA . GLN A 1 89 ? -21.208 19.532 -12.022 1.00 0.00 89 GLN A CA 7
ATOM 14087 C C . GLN A 1 89 ? -22.006 20.040 -13.216 1.00 0.00 89 GLN A C 7
ATOM 14088 O O . GLN A 1 89 ? -23.058 20.658 -13.054 1.00 0.00 89 GLN A O 7
ATOM 14102 N N . GLN A 1 90 ? -21.499 19.774 -14.415 1.00 0.00 90 GLN A N 7
ATOM 14103 C CA . GLN A 1 90 ? -22.219 20.101 -15.640 1.00 0.00 90 GLN A CA 7
ATOM 14104 C C . GLN A 1 90 ? -23.537 19.340 -15.725 1.00 0.00 90 GLN A C 7
ATOM 14105 O O . GLN A 1 90 ? -24.562 19.898 -16.116 1.00 0.00 90 GLN A O 7
ATOM 14119 N N . LEU A 1 91 ? -23.502 18.065 -15.355 1.00 0.00 91 LEU A N 7
ATOM 14120 C CA . LEU A 1 91 ? -24.675 17.205 -15.461 1.00 0.00 91 LEU A CA 7
ATOM 14121 C C . LEU A 1 91 ? -25.740 17.597 -14.446 1.00 0.00 91 LEU A C 7
ATOM 14122 O O . LEU A 1 91 ? -26.934 17.406 -14.678 1.00 0.00 91 LEU A O 7
ATOM 14138 N N . PHE A 1 92 ? -25.301 18.146 -13.318 1.00 0.00 92 PHE A N 7
ATOM 14139 C CA . PHE A 1 92 ? -26.219 18.651 -12.304 1.00 0.00 92 PHE A CA 7
ATOM 14140 C C . PHE A 1 92 ? -27.039 19.819 -12.835 1.00 0.00 92 PHE A C 7
ATOM 14141 O O . PHE A 1 92 ? -28.241 19.911 -12.585 1.00 0.00 92 PHE A O 7
ATOM 14158 N N . SER A 1 93 ? -26.382 20.711 -13.569 1.00 0.00 93 SER A N 7
ATOM 14159 C CA . SER A 1 93 ? -27.060 21.845 -14.186 1.00 0.00 93 SER A CA 7
ATOM 14160 C C . SER A 1 93 ? -27.891 21.404 -15.385 1.00 0.00 93 SER A C 7
ATOM 14161 O O . SER A 1 93 ? -28.897 22.029 -15.718 1.00 0.00 93 SER A O 7
ATOM 14169 N N . GLN A 1 94 ? -27.463 20.324 -16.029 1.00 0.00 94 GLN A N 7
ATOM 14170 C CA . GLN A 1 94 ? -28.231 19.724 -17.114 1.00 0.00 94 GLN A CA 7
ATOM 14171 C C . GLN A 1 94 ? -29.565 19.186 -16.612 1.00 0.00 94 GLN A C 7
ATOM 14172 O O . GLN A 1 94 ? -30.596 19.349 -17.265 1.00 0.00 94 GLN A O 7
ATOM 14186 N N . LEU A 1 95 ? -29.538 18.544 -15.449 1.00 0.00 95 LEU A N 7
ATOM 14187 C CA . LEU A 1 95 ? -30.757 18.058 -14.814 1.00 0.00 95 LEU A CA 7
ATOM 14188 C C . LEU A 1 95 ? -31.710 19.205 -14.502 1.00 0.00 95 LEU A C 7
ATOM 14189 O O . LEU A 1 95 ? -32.911 19.114 -14.760 1.00 0.00 95 LEU A O 7
ATOM 14205 N N . LYS A 1 96 ? -31.169 20.283 -13.946 1.00 0.00 96 LYS A N 7
ATOM 14206 C CA . LYS A 1 96 ? -31.969 21.454 -13.607 1.00 0.00 96 LYS A CA 7
ATOM 14207 C C . LYS A 1 96 ? -32.728 21.973 -14.821 1.00 0.00 96 LYS A C 7
ATOM 14208 O O . LYS A 1 96 ? -33.913 22.296 -14.733 1.00 0.00 96 LYS A O 7
ATOM 14227 N N . THR A 1 97 ? -32.038 22.052 -15.954 1.00 0.00 97 THR A N 7
ATOM 14228 C CA . THR A 1 97 ? -32.659 22.484 -17.200 1.00 0.00 97 THR A CA 7
ATOM 14229 C C . THR A 1 97 ? -33.736 21.504 -17.648 1.00 0.00 97 THR A C 7
ATOM 14230 O O . THR A 1 97 ? -34.838 21.905 -18.022 1.00 0.00 97 THR A O 7
ATOM 14241 N N . LEU A 1 98 ? -33.410 20.216 -17.608 1.00 0.00 98 LEU A N 7
ATOM 14242 C CA . LEU A 1 98 ? -34.322 19.180 -18.077 1.00 0.00 98 LEU A CA 7
ATOM 14243 C C . LEU A 1 98 ? -35.602 19.157 -17.252 1.00 0.00 98 LEU A C 7
ATOM 14244 O O . LEU A 1 98 ? -36.690 18.934 -17.782 1.00 0.00 98 LEU A O 7
ATOM 14260 N N . PHE A 1 99 ? -35.465 19.390 -15.951 1.00 0.00 99 PHE A N 7
ATOM 14261 C CA . PHE A 1 99 ? -36.606 19.358 -15.043 1.00 0.00 99 PHE A CA 7
ATOM 14262 C C . PHE A 1 99 ? -37.492 20.582 -15.230 1.00 0.00 99 PHE A C 7
ATOM 14263 O O . PHE A 1 99 ? -38.711 20.507 -15.073 1.00 0.00 99 PHE A O 7
ATOM 14280 N N . SER A 1 100 ? -36.874 21.709 -15.565 1.00 0.00 100 SER A N 7
ATOM 14281 C CA . SER A 1 100 ? -37.615 22.919 -15.900 1.00 0.00 100 SER A CA 7
ATOM 14282 C C . SER A 1 100 ? -38.318 22.781 -17.244 1.00 0.00 100 SER A C 7
ATOM 14283 O O . SER A 1 100 ? -39.334 23.430 -17.493 1.00 0.00 100 SER A O 7
ATOM 14291 N N . GLN A 1 101 ? -37.773 21.930 -18.107 1.00 0.00 101 GLN A N 7
ATOM 14292 C CA . GLN A 1 101 ? -38.425 21.594 -19.367 1.00 0.00 101 GLN A CA 7
ATOM 14293 C C . GLN A 1 101 ? -39.494 20.528 -19.166 1.00 0.00 101 GLN A C 7
ATOM 14294 O O . GLN A 1 101 ? -40.521 20.529 -19.846 1.00 0.00 101 GLN A O 7
ATOM 14308 N N . GLY A 1 102 ? -39.248 19.619 -18.230 1.00 0.00 102 GLY A N 7
ATOM 14309 C CA . GLY A 1 102 ? -40.191 18.546 -17.936 1.00 0.00 102 GLY A CA 7
ATOM 14310 C C . GLY A 1 102 ? -39.695 17.212 -18.478 1.00 0.00 102 GLY A C 7
ATOM 14311 O O . GLY A 1 102 ? -40.387 16.198 -18.388 1.00 0.00 102 GLY A O 7
ATOM 14315 N N . ASP A 1 103 ? -38.491 17.219 -19.041 1.00 0.00 103 ASP A N 7
ATOM 14316 C CA . ASP A 1 103 ? -37.936 16.030 -19.677 1.00 0.00 103 ASP A CA 7
ATOM 14317 C C . ASP A 1 103 ? -37.256 15.126 -18.657 1.00 0.00 103 ASP A C 7
ATOM 14318 O O . ASP A 1 103 ? -36.030 15.118 -18.540 1.00 0.00 103 ASP A O 7
ATOM 14327 N N . GLU A 1 104 ? -38.058 14.366 -17.920 1.00 0.00 104 GLU A N 7
ATOM 14328 C CA . GLU A 1 104 ? -37.535 13.462 -16.902 1.00 0.00 104 GLU A CA 7
ATOM 14329 C C . GLU A 1 104 ? -36.915 12.222 -17.533 1.00 0.00 104 GLU A C 7
ATOM 14330 O O . GLU A 1 104 ? -36.077 11.556 -16.924 1.00 0.00 104 GLU A O 7
ATOM 14342 N N . ASP A 1 105 ? -37.331 11.916 -18.758 1.00 0.00 105 ASP A N 7
ATOM 14343 C CA . ASP A 1 105 ? -36.802 10.767 -19.482 1.00 0.00 105 ASP A CA 7
ATOM 14344 C C . ASP A 1 105 ? -35.304 10.908 -19.719 1.00 0.00 105 ASP A C 7
ATOM 14345 O O . ASP A 1 105 ? -34.531 9.994 -19.428 1.00 0.00 105 ASP A O 7
ATOM 14354 N N . THR A 1 106 ? -34.899 12.057 -20.249 1.00 0.00 106 THR A N 7
ATOM 14355 C CA . THR A 1 106 ? -33.485 12.356 -20.441 1.00 0.00 106 THR A CA 7
ATOM 14356 C C . THR A 1 106 ? -32.773 12.532 -19.106 1.00 0.00 106 THR A C 7
ATOM 14357 O O . THR A 1 106 ? -31.628 12.110 -18.941 1.00 0.00 106 THR A O 7
ATOM 14368 N N . ALA A 1 107 ? -33.457 13.158 -18.154 1.00 0.00 107 ALA A N 7
ATOM 14369 C CA . ALA A 1 107 ? -32.902 13.365 -16.822 1.00 0.00 107 ALA A CA 7
ATOM 14370 C C . ALA A 1 107 ? -32.456 12.048 -16.200 1.00 0.00 107 ALA A C 7
ATOM 14371 O O . ALA A 1 107 ? -31.406 11.976 -15.562 1.00 0.00 107 ALA A O 7
ATOM 14378 N N . LYS A 1 108 ? -33.261 11.008 -16.388 1.00 0.00 108 LYS A N 7
ATOM 14379 C CA . LYS A 1 108 ? -32.890 9.665 -15.959 1.00 0.00 108 LYS A CA 7
ATOM 14380 C C . LYS A 1 108 ? -31.560 9.239 -16.569 1.00 0.00 108 LYS A C 7
ATOM 14381 O O . LYS A 1 108 ? -30.667 8.768 -15.866 1.00 0.00 108 LYS A O 7
ATOM 14400 N N . ALA A 1 109 ? -31.435 9.409 -17.881 1.00 0.00 109 ALA A N 7
ATOM 14401 C CA . ALA A 1 109 ? -30.208 9.059 -18.585 1.00 0.00 109 ALA A CA 7
ATOM 14402 C C . ALA A 1 109 ? -29.020 9.846 -18.047 1.00 0.00 109 ALA A C 7
ATOM 14403 O O . ALA A 1 109 ? -27.915 9.317 -17.926 1.00 0.00 109 ALA A O 7
ATOM 14410 N N . VAL A 1 110 ? -29.254 11.114 -17.725 1.00 0.00 110 VAL A N 7
ATOM 14411 C CA . VAL A 1 110 ? -28.216 11.963 -17.153 1.00 0.00 110 VAL A CA 7
ATOM 14412 C C . VAL A 1 110 ? -27.776 11.451 -15.787 1.00 0.00 110 VAL A C 7
ATOM 14413 O O . VAL A 1 110 ? -26.586 11.429 -15.476 1.00 0.00 110 VAL A O 7
ATOM 14426 N N . LEU A 1 111 ? -28.744 11.040 -14.975 1.00 0.00 111 LEU A N 7
ATOM 14427 C CA . LEU A 1 111 ? -28.454 10.456 -13.671 1.00 0.00 111 LEU A CA 7
ATOM 14428 C C . LEU A 1 111 ? -27.611 9.195 -13.807 1.00 0.00 111 LEU A C 7
ATOM 14429 O O . LEU A 1 111 ? -26.724 8.939 -12.992 1.00 0.00 111 LEU A O 7
ATOM 14445 N N . GLU A 1 112 ? -27.892 8.410 -14.841 1.00 0.00 112 GLU A N 7
ATOM 14446 C CA . GLU A 1 112 ? -27.117 7.208 -15.124 1.00 0.00 112 GLU A CA 7
ATOM 14447 C C . GLU A 1 112 ? -25.682 7.554 -15.502 1.00 0.00 112 GLU A C 7
ATOM 14448 O O . GLU A 1 112 ? -24.741 6.872 -15.096 1.00 0.00 112 GLU A O 7
ATOM 14460 N N . GLU A 1 113 ? -25.521 8.618 -16.282 1.00 0.00 113 GLU A N 7
ATOM 14461 C CA . GLU A 1 113 ? -24.197 9.118 -16.632 1.00 0.00 113 GLU A CA 7
ATOM 14462 C C . GLU A 1 113 ? -23.443 9.593 -15.396 1.00 0.00 113 GLU A C 7
ATOM 14463 O O . GLU A 1 113 ? -22.249 9.335 -15.249 1.00 0.00 113 GLU A O 7
ATOM 14475 N N . ILE A 1 114 ? -24.148 10.288 -14.510 1.00 0.00 114 ILE A N 7
ATOM 14476 C CA . ILE A 1 114 ? -23.559 10.760 -13.263 1.00 0.00 114 ILE A CA 7
ATOM 14477 C C . ILE A 1 114 ? -23.040 9.599 -12.425 1.00 0.00 114 ILE A C 7
ATOM 14478 O O . ILE A 1 114 ? -21.919 9.640 -11.917 1.00 0.00 114 ILE A O 7
ATOM 14494 N N . GLN A 1 115 ? -23.861 8.565 -12.283 1.00 0.00 115 GLN A N 7
ATOM 14495 C CA . GLN A 1 115 ? -23.478 7.381 -11.522 1.00 0.00 115 GLN A CA 7
ATOM 14496 C C . GLN A 1 115 ? -22.319 6.650 -12.187 1.00 0.00 115 GLN A C 7
ATOM 14497 O O . GLN A 1 115 ? -21.439 6.117 -11.511 1.00 0.00 115 GLN A O 7
ATOM 14511 N N . SER A 1 116 ? -22.324 6.628 -13.515 1.00 0.00 116 SER A N 7
ATOM 14512 C CA . SER A 1 116 ? -21.223 6.050 -14.276 1.00 0.00 116 SER A CA 7
ATOM 14513 C C . SER A 1 116 ? -19.906 6.747 -13.956 1.00 0.00 116 SER A C 7
ATOM 14514 O O . SER A 1 116 ? -18.868 6.100 -13.817 1.00 0.00 116 SER A O 7
ATOM 14522 N N . ASN A 1 117 ? -19.956 8.070 -13.842 1.00 0.00 117 ASN A N 7
ATOM 14523 C CA . ASN A 1 117 ? -18.793 8.847 -13.431 1.00 0.00 117 ASN A CA 7
ATOM 14524 C C . ASN A 1 117 ? -18.401 8.535 -11.993 1.00 0.00 117 ASN A C 7
ATOM 14525 O O . ASN A 1 117 ? -17.218 8.411 -11.675 1.00 0.00 117 ASN A O 7
ATOM 14536 N N . LEU A 1 118 ? -19.400 8.409 -11.127 1.00 0.00 118 LEU A N 7
ATOM 14537 C CA . LEU A 1 118 ? -19.163 8.085 -9.725 1.00 0.00 118 LEU A CA 7
ATOM 14538 C C . LEU A 1 118 ? -18.533 6.706 -9.577 1.00 0.00 118 LEU A C 7
ATOM 14539 O O . LEU A 1 118 ? -17.714 6.479 -8.687 1.00 0.00 118 LEU A O 7
ATOM 14555 N N . ASN A 1 119 ? -18.922 5.787 -10.454 1.00 0.00 119 ASN A N 7
ATOM 14556 C CA . ASN A 1 119 ? -18.334 4.452 -10.477 1.00 0.00 119 ASN A CA 7
ATOM 14557 C C . ASN A 1 119 ? -16.866 4.503 -10.880 1.00 0.00 119 ASN A C 7
ATOM 14558 O O . ASN A 1 119 ? -16.031 3.801 -10.310 1.00 0.00 119 ASN A O 7
ATOM 14569 N N . GLN A 1 120 ? -16.557 5.340 -11.865 1.00 0.00 120 GLN A N 7
ATOM 14570 C CA . GLN A 1 120 ? -15.176 5.568 -12.271 1.00 0.00 120 GLN A CA 7
ATOM 14571 C C . GLN A 1 120 ? -14.375 6.225 -11.154 1.00 0.00 120 GLN A C 7
ATOM 14572 O O . GLN A 1 120 ? -13.221 5.869 -10.912 1.00 0.00 120 GLN A O 7
ATOM 14586 N N . ILE A 1 121 ? -14.993 7.186 -10.476 1.00 0.00 121 ILE A N 7
ATOM 14587 C CA . ILE A 1 121 ? -14.370 7.837 -9.330 1.00 0.00 121 ILE A CA 7
ATOM 14588 C C . ILE A 1 121 ? -14.092 6.839 -8.213 1.00 0.00 121 ILE A C 7
ATOM 14589 O O . ILE A 1 121 ? -13.036 6.876 -7.583 1.00 0.00 121 ILE A O 7
ATOM 14605 N N . GLN A 1 122 ? -15.048 5.948 -7.972 1.00 0.00 122 GLN A N 7
ATOM 14606 C CA . GLN A 1 122 ? -14.874 4.886 -6.988 1.00 0.00 122 GLN A CA 7
ATOM 14607 C C . GLN A 1 122 ? -13.630 4.058 -7.285 1.00 0.00 122 GLN A C 7
ATOM 14608 O O . GLN A 1 122 ? -12.842 3.760 -6.387 1.00 0.00 122 GLN A O 7
ATOM 14622 N N . GLN A 1 123 ? -13.460 3.688 -8.550 1.00 0.00 123 GLN A N 7
ATOM 14623 C CA . GLN A 1 123 ? -12.285 2.937 -8.976 1.00 0.00 123 GLN A CA 7
ATOM 14624 C C . GLN A 1 123 ? -11.009 3.740 -8.758 1.00 0.00 123 GLN A C 7
ATOM 14625 O O . GLN A 1 123 ? -9.989 3.198 -8.332 1.00 0.00 123 GLN A O 7
ATOM 14639 N N . ILE A 1 124 ? -11.072 5.034 -9.052 1.00 0.00 124 ILE A N 7
ATOM 14640 C CA . ILE A 1 124 ? -9.950 5.932 -8.806 1.00 0.00 124 ILE A CA 7
ATOM 14641 C C . ILE A 1 124 ? -9.615 6.001 -7.321 1.00 0.00 124 ILE A C 7
ATOM 14642 O O . ILE A 1 124 ? -8.446 5.964 -6.937 1.00 0.00 124 ILE A O 7
ATOM 14658 N N . ILE A 1 125 ? -10.647 6.100 -6.491 1.00 0.00 125 ILE A N 7
ATOM 14659 C CA . ILE A 1 125 ? -10.469 6.105 -5.044 1.00 0.00 125 ILE A CA 7
ATOM 14660 C C . ILE A 1 125 ? -9.776 4.834 -4.570 1.00 0.00 125 ILE A C 7
ATOM 14661 O O . ILE A 1 125 ? -8.871 4.883 -3.737 1.00 0.00 125 ILE A O 7
ATOM 14677 N N . THR A 1 126 ? -10.205 3.697 -5.107 1.00 0.00 126 THR A N 7
ATOM 14678 C CA . THR A 1 126 ? -9.614 2.412 -4.753 1.00 0.00 126 THR A CA 7
ATOM 14679 C C . THR A 1 126 ? -8.120 2.393 -5.050 1.00 0.00 126 THR A C 7
ATOM 14680 O O . THR A 1 126 ? -7.311 2.034 -4.193 1.00 0.00 126 THR A O 7
ATOM 14691 N N . GLU A 1 127 ? -7.758 2.780 -6.268 1.00 0.00 127 GLU A N 7
ATOM 14692 C CA . GLU A 1 127 ? -6.366 2.751 -6.700 1.00 0.00 127 GLU A CA 7
ATOM 14693 C C . GLU A 1 127 ? -5.543 3.811 -5.980 1.00 0.00 127 GLU A C 7
ATOM 14694 O O . GLU A 1 127 ? -4.375 3.593 -5.659 1.00 0.00 127 GLU A O 7
ATOM 14706 N N . ALA A 1 128 ? -6.160 4.961 -5.728 1.00 0.00 128 ALA A N 7
ATOM 14707 C CA . ALA A 1 128 ? -5.515 6.025 -4.967 1.00 0.00 128 ALA A CA 7
ATOM 14708 C C . ALA A 1 128 ? -5.265 5.598 -3.526 1.00 0.00 128 ALA A C 7
ATOM 14709 O O . ALA A 1 128 ? -4.253 5.964 -2.927 1.00 0.00 128 ALA A O 7
ATOM 14716 N N . GLN A 1 129 ? -6.192 4.822 -2.975 1.00 0.00 129 GLN A N 7
ATOM 14717 C CA . GLN A 1 129 ? -6.037 4.282 -1.629 1.00 0.00 129 GLN A CA 7
ATOM 14718 C C . GLN A 1 129 ? -4.885 3.287 -1.565 1.00 0.00 129 GLN A C 7
ATOM 14719 O O . GLN A 1 129 ? -4.171 3.213 -0.564 1.00 0.00 129 GLN A O 7
ATOM 14733 N N . LYS A 1 130 ? -4.708 2.524 -2.638 1.00 0.00 130 LYS A N 7
ATOM 14734 C CA . LYS A 1 130 ? -3.592 1.591 -2.739 1.00 0.00 130 LYS A CA 7
ATOM 14735 C C . LYS A 1 130 ? -2.256 2.321 -2.672 1.00 0.00 130 LYS A C 7
ATOM 14736 O O . LYS A 1 130 ? -1.300 1.832 -2.070 1.00 0.00 130 LYS A O 7
ATOM 14755 N N . ARG A 1 131 ? -2.197 3.495 -3.292 1.00 0.00 131 ARG A N 7
ATOM 14756 C CA . ARG A 1 131 ? -0.982 4.300 -3.294 1.00 0.00 131 ARG A CA 7
ATOM 14757 C C . ARG A 1 131 ? -0.816 5.049 -1.977 1.00 0.00 131 ARG A C 7
ATOM 14758 O O . ARG A 1 131 ? 0.247 5.007 -1.358 1.00 0.00 131 ARG A O 7
ATOM 14779 N N . LEU A 1 132 ? -1.873 5.733 -1.554 1.00 0.00 132 LEU A N 7
ATOM 14780 C CA . LEU A 1 132 ? -1.793 6.640 -0.415 1.00 0.00 132 LEU A CA 7
ATOM 14781 C C . LEU A 1 132 ? -1.924 5.885 0.901 1.00 0.00 132 LEU A C 7
ATOM 14782 O O . LEU A 1 132 ? -0.977 5.306 1.358 1.00 0.00 132 LEU A O 7
ATOM 14799 N N . HIS A 1 1 ? 6.060 15.893 -4.613 1.00 0.00 1 HIS A N 8
ATOM 14800 C CA . HIS A 1 1 ? 6.458 15.829 -3.212 1.00 0.00 1 HIS A CA 8
ATOM 14801 C C . HIS A 1 1 ? 7.899 15.357 -3.069 1.00 0.00 1 HIS A C 8
ATOM 14802 O O . HIS A 1 1 ? 8.566 15.060 -4.061 1.00 0.00 1 HIS A O 8
ATOM 14817 N N . HIS A 1 2 ? 8.375 15.289 -1.831 1.00 0.00 2 HIS A N 8
ATOM 14818 C CA . HIS A 1 2 ? 9.736 14.846 -1.556 1.00 0.00 2 HIS A CA 8
ATOM 14819 C C . HIS A 1 2 ? 9.765 13.819 -0.430 1.00 0.00 2 HIS A C 8
ATOM 14820 O O . HIS A 1 2 ? 10.594 13.901 0.476 1.00 0.00 2 HIS A O 8
ATOM 14833 N N . HIS A 1 3 ? 8.855 12.854 -0.494 1.00 0.00 3 HIS A N 8
ATOM 14834 C CA . HIS A 1 3 ? 8.782 11.802 0.513 1.00 0.00 3 HIS A CA 8
ATOM 14835 C C . HIS A 1 3 ? 9.416 10.512 0.009 1.00 0.00 3 HIS A C 8
ATOM 14836 O O . HIS A 1 3 ? 8.883 9.855 -0.885 1.00 0.00 3 HIS A O 8
ATOM 14849 N N . HIS A 1 4 ? 10.557 10.154 0.588 1.00 0.00 4 HIS A N 8
ATOM 14850 C CA . HIS A 1 4 ? 11.219 8.896 0.263 1.00 0.00 4 HIS A CA 8
ATOM 14851 C C . HIS A 1 4 ? 11.647 8.157 1.525 1.00 0.00 4 HIS A C 8
ATOM 14852 O O . HIS A 1 4 ? 12.837 8.039 1.814 1.00 0.00 4 HIS A O 8
ATOM 14865 N N . HIS A 1 5 ? 10.668 7.660 2.273 1.00 0.00 5 HIS A N 8
ATOM 14866 C CA . HIS A 1 5 ? 10.908 7.179 3.629 1.00 0.00 5 HIS A CA 8
ATOM 14867 C C . HIS A 1 5 ? 11.335 5.717 3.626 1.00 0.00 5 HIS A C 8
ATOM 14868 O O . HIS A 1 5 ? 11.009 4.966 2.706 1.00 0.00 5 HIS A O 8
ATOM 14881 N N . HIS A 1 6 ? 12.065 5.317 4.662 1.00 0.00 6 HIS A N 8
ATOM 14882 C CA . HIS A 1 6 ? 12.542 3.944 4.779 1.00 0.00 6 HIS A CA 8
ATOM 14883 C C . HIS A 1 6 ? 11.393 2.984 5.061 1.00 0.00 6 HIS A C 8
ATOM 14884 O O . HIS A 1 6 ? 11.558 1.766 4.991 1.00 0.00 6 HIS A O 8
ATOM 14897 N N . GLU A 1 7 ? 10.230 3.540 5.380 1.00 0.00 7 GLU A N 8
ATOM 14898 C CA . GLU A 1 7 ? 9.025 2.740 5.571 1.00 0.00 7 GLU A CA 8
ATOM 14899 C C . GLU A 1 7 ? 8.271 2.559 4.260 1.00 0.00 7 GLU A C 8
ATOM 14900 O O . GLU A 1 7 ? 7.113 2.143 4.251 1.00 0.00 7 GLU A O 8
ATOM 14912 N N . ASN A 1 8 ? 8.935 2.873 3.153 1.00 0.00 8 ASN A N 8
ATOM 14913 C CA . ASN A 1 8 ? 8.341 2.714 1.831 1.00 0.00 8 ASN A CA 8
ATOM 14914 C C . ASN A 1 8 ? 7.146 3.641 1.649 1.00 0.00 8 ASN A C 8
ATOM 14915 O O . ASN A 1 8 ? 6.141 3.263 1.046 1.00 0.00 8 ASN A O 8
ATOM 14926 N N . LEU A 1 9 ? 7.261 4.856 2.174 1.00 0.00 9 LEU A N 8
ATOM 14927 C CA . LEU A 1 9 ? 6.213 5.859 2.022 1.00 0.00 9 LEU A CA 8
ATOM 14928 C C . LEU A 1 9 ? 6.589 6.892 0.967 1.00 0.00 9 LEU A C 8
ATOM 14929 O O . LEU A 1 9 ? 7.673 7.473 1.012 1.00 0.00 9 LEU A O 8
ATOM 14945 N N . TYR A 1 10 ? 5.686 7.115 0.018 1.00 0.00 10 TYR A N 8
ATOM 14946 C CA . TYR A 1 10 ? 5.960 8.004 -1.106 1.00 0.00 10 TYR A CA 8
ATOM 14947 C C . TYR A 1 10 ? 4.733 8.831 -1.465 1.00 0.00 10 TYR A C 8
ATOM 14948 O O . TYR A 1 10 ? 4.228 8.756 -2.586 1.00 0.00 10 TYR A O 8
ATOM 14966 N N . PHE A 1 11 ? 4.257 9.621 -0.509 1.00 0.00 11 PHE A N 8
ATOM 14967 C CA . PHE A 1 11 ? 3.074 10.449 -0.717 1.00 0.00 11 PHE A CA 8
ATOM 14968 C C . PHE A 1 11 ? 2.957 11.521 0.359 1.00 0.00 11 PHE A C 8
ATOM 14969 O O . PHE A 1 11 ? 3.217 11.266 1.534 1.00 0.00 11 PHE A O 8
ATOM 14986 N N . GLN A 1 12 ? 2.564 12.722 -0.051 1.00 0.00 12 GLN A N 8
ATOM 14987 C CA . GLN A 1 12 ? 2.344 13.818 0.886 1.00 0.00 12 GLN A CA 8
ATOM 14988 C C . GLN A 1 12 ? 1.217 13.493 1.858 1.00 0.00 12 GLN A C 8
ATOM 14989 O O . GLN A 1 12 ? 0.094 13.204 1.447 1.00 0.00 12 GLN A O 8
ATOM 15003 N N . SER A 1 13 ? 1.525 13.543 3.150 1.00 0.00 13 SER A N 8
ATOM 15004 C CA . SER A 1 13 ? 0.596 13.086 4.177 1.00 0.00 13 SER A CA 8
ATOM 15005 C C . SER A 1 13 ? -0.620 14.000 4.266 1.00 0.00 13 SER A C 8
ATOM 15006 O O . SER A 1 13 ? -1.717 13.558 4.607 1.00 0.00 13 SER A O 8
ATOM 15014 N N . SER A 1 14 ? -0.418 15.276 3.958 1.00 0.00 14 SER A N 8
ATOM 15015 C CA . SER A 1 14 ? -1.508 16.245 3.954 1.00 0.00 14 SER A CA 8
ATOM 15016 C C . SER A 1 14 ? -2.399 16.066 2.731 1.00 0.00 14 SER A C 8
ATOM 15017 O O . SER A 1 14 ? -3.596 16.348 2.777 1.00 0.00 14 SER A O 8
ATOM 15025 N N . ALA A 1 15 ? -1.807 15.597 1.638 1.00 0.00 15 ALA A N 8
ATOM 15026 C CA . ALA A 1 15 ? -2.572 15.221 0.455 1.00 0.00 15 ALA A CA 8
ATOM 15027 C C . ALA A 1 15 ? -3.353 13.934 0.689 1.00 0.00 15 ALA A C 8
ATOM 15028 O O . ALA A 1 15 ? -4.458 13.765 0.174 1.00 0.00 15 ALA A O 8
ATOM 15035 N N . LYS A 1 16 ? -2.771 13.029 1.468 1.00 0.00 16 LYS A N 8
ATOM 15036 C CA . LYS A 1 16 ? -3.466 11.816 1.884 1.00 0.00 16 LYS A CA 8
ATOM 15037 C C . LYS A 1 16 ? -4.728 12.147 2.670 1.00 0.00 16 LYS A C 8
ATOM 15038 O O . LYS A 1 16 ? -5.775 11.531 2.469 1.00 0.00 16 LYS A O 8
ATOM 15057 N N . GLN A 1 17 ? -4.624 13.123 3.565 1.00 0.00 17 GLN A N 8
ATOM 15058 C CA . GLN A 1 17 ? -5.774 13.585 4.333 1.00 0.00 17 GLN A CA 8
ATOM 15059 C C . GLN A 1 17 ? -6.817 14.228 3.429 1.00 0.00 17 GLN A C 8
ATOM 15060 O O . GLN A 1 17 ? -8.013 13.970 3.564 1.00 0.00 17 GLN A O 8
ATOM 15074 N N . ASP A 1 18 ? -6.357 15.067 2.507 1.00 0.00 18 ASP A N 8
ATOM 15075 C CA . ASP A 1 18 ? -7.241 15.689 1.528 1.00 0.00 18 ASP A CA 8
ATOM 15076 C C . ASP A 1 18 ? -7.958 14.641 0.688 1.00 0.00 18 ASP A C 8
ATOM 15077 O O . ASP A 1 18 ? -9.141 14.783 0.377 1.00 0.00 18 ASP A O 8
ATOM 15086 N N . PHE A 1 19 ? -7.235 13.587 0.322 1.00 0.00 19 PHE A N 8
ATOM 15087 C CA . PHE A 1 19 ? -7.830 12.455 -0.377 1.00 0.00 19 PHE A CA 8
ATOM 15088 C C . PHE A 1 19 ? -8.935 11.813 0.453 1.00 0.00 19 PHE A C 8
ATOM 15089 O O . PHE A 1 19 ? -10.043 11.592 -0.036 1.00 0.00 19 PHE A O 8
ATOM 15106 N N . ALA A 1 20 ? -8.626 11.516 1.710 1.00 0.00 20 ALA A N 8
ATOM 15107 C CA . ALA A 1 20 ? -9.590 10.894 2.610 1.00 0.00 20 ALA A CA 8
ATOM 15108 C C . ALA A 1 20 ? -10.848 11.742 2.741 1.00 0.00 20 ALA A C 8
ATOM 15109 O O . ALA A 1 20 ? -11.961 11.217 2.782 1.00 0.00 20 ALA A O 8
ATOM 15116 N N . GLU A 1 21 ? -10.665 13.057 2.805 1.00 0.00 21 GLU A N 8
ATOM 15117 C CA . GLU A 1 21 ? -11.788 13.983 2.901 1.00 0.00 21 GLU A CA 8
ATOM 15118 C C . GLU A 1 21 ? -12.626 13.967 1.629 1.00 0.00 21 GLU A C 8
ATOM 15119 O O . GLU A 1 21 ? -13.853 14.039 1.682 1.00 0.00 21 GLU A O 8
ATOM 15131 N N . GLY A 1 22 ? -11.955 13.871 0.486 1.00 0.00 22 GLY A N 8
ATOM 15132 C CA . GLY A 1 22 ? -12.638 13.810 -0.800 1.00 0.00 22 GLY A CA 8
ATOM 15133 C C . GLY A 1 22 ? -13.502 12.560 -0.907 1.00 0.00 22 GLY A C 8
ATOM 15134 O O . GLY A 1 22 ? -14.619 12.607 -1.422 1.00 0.00 22 GLY A O 8
ATOM 15138 N N . VAL A 1 23 ? -12.978 11.442 -0.416 1.00 0.00 23 VAL A N 8
ATOM 15139 C CA . VAL A 1 23 ? -13.708 10.180 -0.438 1.00 0.00 23 VAL A CA 8
ATOM 15140 C C . VAL A 1 23 ? -14.984 10.267 0.390 1.00 0.00 23 VAL A C 8
ATOM 15141 O O . VAL A 1 23 ? -16.048 9.824 -0.043 1.00 0.00 23 VAL A O 8
ATOM 15154 N N . LYS A 1 24 ? -14.871 10.840 1.584 1.00 0.00 24 LYS A N 8
ATOM 15155 C CA . LYS A 1 24 ? -16.018 10.998 2.469 1.00 0.00 24 LYS A CA 8
ATOM 15156 C C . LYS A 1 24 ? -17.091 11.871 1.831 1.00 0.00 24 LYS A C 8
ATOM 15157 O O . LYS A 1 24 ? -18.284 11.592 1.951 1.00 0.00 24 LYS A O 8
ATOM 15176 N N . LEU A 1 25 ? -16.660 12.928 1.151 1.00 0.00 25 LEU A N 8
ATOM 15177 C CA . LEU A 1 25 ? -17.579 13.809 0.441 1.00 0.00 25 LEU A CA 8
ATOM 15178 C C . LEU A 1 25 ? -18.259 13.081 -0.711 1.00 0.00 25 LEU A C 8
ATOM 15179 O O . LEU A 1 25 ? -19.445 13.285 -0.973 1.00 0.00 25 LEU A O 8
ATOM 15195 N N . TRP A 1 26 ? -17.503 12.232 -1.398 1.00 0.00 26 TRP A N 8
ATOM 15196 C CA . TRP A 1 26 ? -18.055 11.400 -2.460 1.00 0.00 26 TRP A CA 8
ATOM 15197 C C . TRP A 1 26 ? -19.123 10.457 -1.922 1.00 0.00 26 TRP A C 8
ATOM 15198 O O . TRP A 1 26 ? -20.175 10.279 -2.537 1.00 0.00 26 TRP A O 8
ATOM 15219 N N . GLN A 1 27 ? -18.847 9.853 -0.771 1.00 0.00 27 GLN A N 8
ATOM 15220 C CA . GLN A 1 27 ? -19.800 8.958 -0.127 1.00 0.00 27 GLN A CA 8
ATOM 15221 C C . GLN A 1 27 ? -21.098 9.682 0.206 1.00 0.00 27 GLN A C 8
ATOM 15222 O O . GLN A 1 27 ? -22.188 9.143 0.016 1.00 0.00 27 GLN A O 8
ATOM 15236 N N . GLU A 1 28 ? -20.974 10.908 0.705 1.00 0.00 28 GLU A N 8
ATOM 15237 C CA . GLU A 1 28 ? -22.134 11.761 0.936 1.00 0.00 28 GLU A CA 8
ATOM 15238 C C . GLU A 1 28 ? -22.896 12.018 -0.358 1.00 0.00 28 GLU A C 8
ATOM 15239 O O . GLU A 1 28 ? -24.124 11.937 -0.393 1.00 0.00 28 GLU A O 8
ATOM 15251 N N . ASN A 1 29 ? -22.161 12.327 -1.420 1.00 0.00 29 ASN A N 8
ATOM 15252 C CA . ASN A 1 29 ? -22.767 12.610 -2.716 1.00 0.00 29 ASN A CA 8
ATOM 15253 C C . ASN A 1 29 ? -23.511 11.394 -3.253 1.00 0.00 29 ASN A C 8
ATOM 15254 O O . ASN A 1 29 ? -24.555 11.525 -3.892 1.00 0.00 29 ASN A O 8
ATOM 15265 N N . ALA A 1 30 ? -22.968 10.210 -2.989 1.00 0.00 30 ALA A N 8
ATOM 15266 C CA . ALA A 1 30 ? -23.616 8.965 -3.383 1.00 0.00 30 ALA A CA 8
ATOM 15267 C C . ALA A 1 30 ? -24.983 8.824 -2.726 1.00 0.00 30 ALA A C 8
ATOM 15268 O O . ALA A 1 30 ? -25.948 8.401 -3.363 1.00 0.00 30 ALA A O 8
ATOM 15275 N N . VAL A 1 31 ? -25.060 9.180 -1.448 1.00 0.00 31 VAL A N 8
ATOM 15276 C CA . VAL A 1 31 ? -26.328 9.188 -0.729 1.00 0.00 31 VAL A CA 8
ATOM 15277 C C . VAL A 1 31 ? -27.259 10.267 -1.266 1.00 0.00 31 VAL A C 8
ATOM 15278 O O . VAL A 1 31 ? -28.450 10.030 -1.467 1.00 0.00 31 VAL A O 8
ATOM 15291 N N . LEU A 1 32 ? -26.709 11.455 -1.497 1.00 0.00 32 LEU A N 8
ATOM 15292 C CA . LEU A 1 32 ? -27.491 12.576 -2.002 1.00 0.00 32 LEU A CA 8
ATOM 15293 C C . LEU A 1 32 ? -28.037 12.284 -3.394 1.00 0.00 32 LEU A C 8
ATOM 15294 O O . LEU A 1 32 ? -29.159 12.668 -3.725 1.00 0.00 32 LEU A O 8
ATOM 15310 N N . TRP A 1 33 ? -27.236 11.603 -4.207 1.00 0.00 33 TRP A N 8
ATOM 15311 C CA . TRP A 1 33 ? -27.657 11.213 -5.547 1.00 0.00 33 TRP A CA 8
ATOM 15312 C C . TRP A 1 33 ? -28.820 10.231 -5.496 1.00 0.00 33 TRP A C 8
ATOM 15313 O O . TRP A 1 33 ? -29.787 10.359 -6.247 1.00 0.00 33 TRP A O 8
ATOM 15334 N N . THR A 1 34 ? -28.720 9.250 -4.605 1.00 0.00 34 THR A N 8
ATOM 15335 C CA . THR A 1 34 ? -29.812 8.312 -4.373 1.00 0.00 34 THR A CA 8
ATOM 15336 C C . THR A 1 34 ? -31.093 9.041 -3.988 1.00 0.00 34 THR A C 8
ATOM 15337 O O . THR A 1 34 ? -32.173 8.724 -4.486 1.00 0.00 34 THR A O 8
ATOM 15348 N N . ARG A 1 35 ? -30.966 10.020 -3.098 1.00 0.00 35 ARG A N 8
ATOM 15349 C CA . ARG A 1 35 ? -32.098 10.849 -2.704 1.00 0.00 35 ARG A CA 8
ATOM 15350 C C . ARG A 1 35 ? -32.598 11.690 -3.871 1.00 0.00 35 ARG A C 8
ATOM 15351 O O . ARG A 1 35 ? -33.801 11.902 -4.026 1.00 0.00 35 ARG A O 8
ATOM 15372 N N . LEU A 1 36 ? -31.668 12.166 -4.692 1.00 0.00 36 LEU A N 8
ATOM 15373 C CA . LEU A 1 36 ? -32.015 12.965 -5.861 1.00 0.00 36 LEU A CA 8
ATOM 15374 C C . LEU A 1 36 ? -32.922 12.190 -6.809 1.00 0.00 36 LEU A C 8
ATOM 15375 O O . LEU A 1 36 ? -33.930 12.713 -7.284 1.00 0.00 36 LEU A O 8
ATOM 15391 N N . VAL A 1 37 ? -32.557 10.942 -7.080 1.00 0.00 37 VAL A N 8
ATOM 15392 C CA . VAL A 1 37 ? -33.365 10.075 -7.929 1.00 0.00 37 VAL A CA 8
ATOM 15393 C C . VAL A 1 37 ? -34.771 9.907 -7.367 1.00 0.00 37 VAL A C 8
ATOM 15394 O O . VAL A 1 37 ? -35.757 9.991 -8.098 1.00 0.00 37 VAL A O 8
ATOM 15407 N N . GLN A 1 38 ? -34.856 9.669 -6.062 1.00 0.00 38 GLN A N 8
ATOM 15408 C CA . GLN A 1 38 ? -36.142 9.504 -5.396 1.00 0.00 38 GLN A CA 8
ATOM 15409 C C . GLN A 1 38 ? -36.976 10.775 -5.484 1.00 0.00 38 GLN A C 8
ATOM 15410 O O . GLN A 1 38 ? -38.168 10.727 -5.785 1.00 0.00 38 GLN A O 8
ATOM 15424 N N . ALA A 1 39 ? -36.341 11.912 -5.220 1.00 0.00 39 ALA A N 8
ATOM 15425 C CA . ALA A 1 39 ? -37.020 13.201 -5.285 1.00 0.00 39 ALA A CA 8
ATOM 15426 C C . ALA A 1 39 ? -37.483 13.509 -6.703 1.00 0.00 39 ALA A C 8
ATOM 15427 O O . ALA A 1 39 ? -38.585 14.016 -6.911 1.00 0.00 39 ALA A O 8
ATOM 15434 N N . PHE A 1 40 ? -36.634 13.199 -7.678 1.00 0.00 40 PHE A N 8
ATOM 15435 C CA . PHE A 1 40 ? -36.980 13.383 -9.082 1.00 0.00 40 PHE A CA 8
ATOM 15436 C C . PHE A 1 40 ? -38.242 12.611 -9.444 1.00 0.00 40 PHE A C 8
ATOM 15437 O O . PHE A 1 40 ? -39.142 13.143 -10.094 1.00 0.00 40 PHE A O 8
ATOM 15454 N N . GLN A 1 41 ? -38.303 11.353 -9.020 1.00 0.00 41 GLN A N 8
ATOM 15455 C CA . GLN A 1 41 ? -39.454 10.504 -9.301 1.00 0.00 41 GLN A CA 8
ATOM 15456 C C . GLN A 1 41 ? -40.707 11.028 -8.611 1.00 0.00 41 GLN A C 8
ATOM 15457 O O . GLN A 1 41 ? -41.798 11.003 -9.180 1.00 0.00 41 GLN A O 8
ATOM 15471 N N . SER A 1 42 ? -40.544 11.503 -7.380 1.00 0.00 42 SER A N 8
ATOM 15472 C CA . SER A 1 42 ? -41.662 12.031 -6.608 1.00 0.00 42 SER A CA 8
ATOM 15473 C C . SER A 1 42 ? -42.129 13.371 -7.161 1.00 0.00 42 SER A C 8
ATOM 15474 O O . SER A 1 42 ? -43.283 13.761 -6.980 1.00 0.00 42 SER A O 8
ATOM 15482 N N . GLY A 1 43 ? -41.226 14.074 -7.838 1.00 0.00 43 GLY A N 8
ATOM 15483 C CA . GLY A 1 43 ? -41.558 15.349 -8.461 1.00 0.00 43 GLY A CA 8
ATOM 15484 C C . GLY A 1 43 ? -41.445 16.496 -7.465 1.00 0.00 43 GLY A C 8
ATOM 15485 O O . GLY A 1 43 ? -42.091 17.532 -7.620 1.00 0.00 43 GLY A O 8
ATOM 15489 N N . ASP A 1 44 ? -40.621 16.303 -6.440 1.00 0.00 44 ASP A N 8
ATOM 15490 C CA . ASP A 1 44 ? -40.431 17.317 -5.409 1.00 0.00 44 ASP A CA 8
ATOM 15491 C C . ASP A 1 44 ? -39.305 18.274 -5.779 1.00 0.00 44 ASP A C 8
ATOM 15492 O O . ASP A 1 44 ? -38.133 17.995 -5.529 1.00 0.00 44 ASP A O 8
ATOM 15501 N N . GLN A 1 45 ? -39.668 19.404 -6.377 1.00 0.00 45 GLN A N 8
ATOM 15502 C CA . GLN A 1 45 ? -38.684 20.357 -6.875 1.00 0.00 45 GLN A CA 8
ATOM 15503 C C . GLN A 1 45 ? -37.776 20.848 -5.755 1.00 0.00 45 GLN A C 8
ATOM 15504 O O . GLN A 1 45 ? -36.559 20.927 -5.919 1.00 0.00 45 GLN A O 8
ATOM 15518 N N . SER A 1 46 ? -38.376 21.177 -4.615 1.00 0.00 46 SER A N 8
ATOM 15519 C CA . SER A 1 46 ? -37.649 21.814 -3.524 1.00 0.00 46 SER A CA 8
ATOM 15520 C C . SER A 1 46 ? -36.526 20.921 -3.014 1.00 0.00 46 SER A C 8
ATOM 15521 O O . SER A 1 46 ? -35.461 21.404 -2.629 1.00 0.00 46 SER A O 8
ATOM 15529 N N . THR A 1 47 ? -36.770 19.615 -3.013 1.00 0.00 47 THR A N 8
ATOM 15530 C CA . THR A 1 47 ? -35.757 18.646 -2.610 1.00 0.00 47 THR A CA 8
ATOM 15531 C C . THR A 1 47 ? -34.739 18.419 -3.720 1.00 0.00 47 THR A C 8
ATOM 15532 O O . THR A 1 47 ? -33.534 18.381 -3.471 1.00 0.00 47 THR A O 8
ATOM 15543 N N . VAL A 1 48 ? -35.231 18.270 -4.945 1.00 0.00 48 VAL A N 8
ATOM 15544 C CA . VAL A 1 48 ? -34.362 18.088 -6.102 1.00 0.00 48 VAL A CA 8
ATOM 15545 C C . VAL A 1 48 ? -33.349 19.221 -6.213 1.00 0.00 48 VAL A C 8
ATOM 15546 O O . VAL A 1 48 ? -32.147 18.982 -6.324 1.00 0.00 48 VAL A O 8
ATOM 15559 N N . ASP A 1 49 ? -33.843 20.454 -6.184 1.00 0.00 49 ASP A N 8
ATOM 15560 C CA . ASP A 1 49 ? -32.984 21.626 -6.303 1.00 0.00 49 ASP A CA 8
ATOM 15561 C C . ASP A 1 49 ? -31.973 21.686 -5.166 1.00 0.00 49 ASP A C 8
ATOM 15562 O O . ASP A 1 49 ? -30.790 21.946 -5.387 1.00 0.00 49 ASP A O 8
ATOM 15571 N N . SER A 1 50 ? -32.445 21.444 -3.948 1.00 0.00 50 SER A N 8
ATOM 15572 C CA . SER A 1 50 ? -31.589 21.499 -2.769 1.00 0.00 50 SER A CA 8
ATOM 15573 C C . SER A 1 50 ? -30.466 20.473 -2.854 1.00 0.00 50 SER A C 8
ATOM 15574 O O . SER A 1 50 ? -29.313 20.773 -2.545 1.00 0.00 50 SER A O 8
ATOM 15582 N N . LEU A 1 51 ? -30.810 19.261 -3.276 1.00 0.00 51 LEU A N 8
ATOM 15583 C CA . LEU A 1 51 ? -29.838 18.179 -3.375 1.00 0.00 51 LEU A CA 8
ATOM 15584 C C . LEU A 1 51 ? -28.805 18.464 -4.457 1.00 0.00 51 LEU A C 8
ATOM 15585 O O . LEU A 1 51 ? -27.619 18.182 -4.287 1.00 0.00 51 LEU A O 8
ATOM 15601 N N . LEU A 1 52 ? -29.262 19.024 -5.572 1.00 0.00 52 LEU A N 8
ATOM 15602 C CA . LEU A 1 52 ? -28.372 19.391 -6.667 1.00 0.00 52 LEU A CA 8
ATOM 15603 C C . LEU A 1 52 ? -27.368 20.450 -6.229 1.00 0.00 52 LEU A C 8
ATOM 15604 O O . LEU A 1 52 ? -26.200 20.408 -6.614 1.00 0.00 52 LEU A O 8
ATOM 15620 N N . LYS A 1 53 ? -27.832 21.400 -5.423 1.00 0.00 53 LYS A N 8
ATOM 15621 C CA . LYS A 1 53 ? -26.960 22.432 -4.875 1.00 0.00 53 LYS A CA 8
ATOM 15622 C C . LYS A 1 53 ? -25.903 21.830 -3.958 1.00 0.00 53 LYS A C 8
ATOM 15623 O O . LYS A 1 53 ? -24.735 22.218 -4.002 1.00 0.00 53 LYS A O 8
ATOM 15642 N N . GLN A 1 54 ? -26.319 20.880 -3.128 1.00 0.00 54 GLN A N 8
ATOM 15643 C CA . GLN A 1 54 ? -25.401 20.197 -2.223 1.00 0.00 54 GLN A CA 8
ATOM 15644 C C . GLN A 1 54 ? -24.399 19.348 -2.994 1.00 0.00 54 GLN A C 8
ATOM 15645 O O . GLN A 1 54 ? -23.218 19.298 -2.649 1.00 0.00 54 GLN A O 8
ATOM 15659 N N . LEU A 1 55 ? -24.876 18.680 -4.039 1.00 0.00 55 LEU A N 8
ATOM 15660 C CA . LEU A 1 55 ? -24.016 17.859 -4.882 1.00 0.00 55 LEU A CA 8
ATOM 15661 C C . LEU A 1 55 ? -22.956 18.705 -5.576 1.00 0.00 55 LEU A C 8
ATOM 15662 O O . LEU A 1 55 ? -21.787 18.324 -5.638 1.00 0.00 55 LEU A O 8
ATOM 15678 N N . ASP A 1 56 ? -23.371 19.854 -6.097 1.00 0.00 56 ASP A N 8
ATOM 15679 C CA . ASP A 1 56 ? -22.449 20.779 -6.745 1.00 0.00 56 ASP A CA 8
ATOM 15680 C C . ASP A 1 56 ? -21.424 21.319 -5.756 1.00 0.00 56 ASP A C 8
ATOM 15681 O O . ASP A 1 56 ? -20.237 21.413 -6.066 1.00 0.00 56 ASP A O 8
ATOM 15690 N N . ALA A 1 57 ? -21.891 21.674 -4.563 1.00 0.00 57 ALA A N 8
ATOM 15691 C CA . ALA A 1 57 ? -21.017 22.209 -3.526 1.00 0.00 57 ALA A CA 8
ATOM 15692 C C . ALA A 1 57 ? -19.940 21.202 -3.140 1.00 0.00 57 ALA A C 8
ATOM 15693 O O . ALA A 1 57 ? -18.757 21.536 -3.082 1.00 0.00 57 ALA A O 8
ATOM 15700 N N . ASN A 1 58 ? -20.358 19.969 -2.876 1.00 0.00 58 ASN A N 8
ATOM 15701 C CA . ASN A 1 58 ? -19.433 18.917 -2.473 1.00 0.00 58 ASN A CA 8
ATOM 15702 C C . ASN A 1 58 ? -18.451 18.588 -3.590 1.00 0.00 58 ASN A C 8
ATOM 15703 O O . ASN A 1 58 ? -17.262 18.386 -3.345 1.00 0.00 58 ASN A O 8
ATOM 15714 N N . ALA A 1 59 ? -18.956 18.536 -4.818 1.00 0.00 59 ALA A N 8
ATOM 15715 C CA . ALA A 1 59 ? -18.118 18.270 -5.981 1.00 0.00 59 ALA A CA 8
ATOM 15716 C C . ALA A 1 59 ? -16.994 19.292 -6.094 1.00 0.00 59 ALA A C 8
ATOM 15717 O O . ALA A 1 59 ? -15.842 18.937 -6.343 1.00 0.00 59 ALA A O 8
ATOM 15724 N N . ALA A 1 60 ? -17.336 20.563 -5.911 1.00 0.00 60 ALA A N 8
ATOM 15725 C CA . ALA A 1 60 ? -16.344 21.632 -5.915 1.00 0.00 60 ALA A CA 8
ATOM 15726 C C . ALA A 1 60 ? -15.360 21.475 -4.762 1.00 0.00 60 ALA A C 8
ATOM 15727 O O . ALA A 1 60 ? -14.157 21.673 -4.929 1.00 0.00 60 ALA A O 8
ATOM 15734 N N . ARG A 1 61 ? -15.880 21.118 -3.593 1.00 0.00 61 ARG A N 8
ATOM 15735 C CA . ARG A 1 61 ? -15.046 20.921 -2.412 1.00 0.00 61 ARG A CA 8
ATOM 15736 C C . ARG A 1 61 ? -14.012 19.828 -2.645 1.00 0.00 61 ARG A C 8
ATOM 15737 O O . ARG A 1 61 ? -12.846 19.974 -2.276 1.00 0.00 61 ARG A O 8
ATOM 15758 N N . VAL A 1 62 ? -14.444 18.732 -3.260 1.00 0.00 62 VAL A N 8
ATOM 15759 C CA . VAL A 1 62 ? -13.547 17.626 -3.576 1.00 0.00 62 VAL A CA 8
ATOM 15760 C C . VAL A 1 62 ? -12.505 18.039 -4.607 1.00 0.00 62 VAL A C 8
ATOM 15761 O O . VAL A 1 62 ? -11.321 17.737 -4.463 1.00 0.00 62 VAL A O 8
ATOM 15774 N N . GLU A 1 63 ? -12.953 18.732 -5.649 1.00 0.00 63 GLU A N 8
ATOM 15775 C CA . GLU A 1 63 ? -12.058 19.198 -6.701 1.00 0.00 63 GLU A CA 8
ATOM 15776 C C . GLU A 1 63 ? -10.955 20.082 -6.134 1.00 0.00 63 GLU A C 8
ATOM 15777 O O . GLU A 1 63 ? -9.798 19.988 -6.546 1.00 0.00 63 GLU A O 8
ATOM 15789 N N . GLN A 1 64 ? -11.318 20.939 -5.186 1.00 0.00 64 GLN A N 8
ATOM 15790 C CA . GLN A 1 64 ? -10.343 21.770 -4.490 1.00 0.00 64 GLN A CA 8
ATOM 15791 C C . GLN A 1 64 ? -9.327 20.917 -3.741 1.00 0.00 64 GLN A C 8
ATOM 15792 O O . GLN A 1 64 ? -8.128 21.193 -3.772 1.00 0.00 64 GLN A O 8
ATOM 15806 N N . LEU A 1 65 ? -9.814 19.879 -3.069 1.00 0.00 65 LEU A N 8
ATOM 15807 C CA . LEU A 1 65 ? -8.942 18.941 -2.372 1.00 0.00 65 LEU A CA 8
ATOM 15808 C C . LEU A 1 65 ? -8.045 18.193 -3.349 1.00 0.00 65 LEU A C 8
ATOM 15809 O O . LEU A 1 65 ? -6.878 17.930 -3.058 1.00 0.00 65 LEU A O 8
ATOM 15825 N N . LEU A 1 66 ? -8.596 17.852 -4.509 1.00 0.00 66 LEU A N 8
ATOM 15826 C CA . LEU A 1 66 ? -7.845 17.135 -5.533 1.00 0.00 66 LEU A CA 8
ATOM 15827 C C . LEU A 1 66 ? -6.762 18.018 -6.140 1.00 0.00 66 LEU A C 8
ATOM 15828 O O . LEU A 1 66 ? -5.667 17.548 -6.450 1.00 0.00 66 LEU A O 8
ATOM 15844 N N . GLN A 1 67 ? -7.074 19.299 -6.307 1.00 0.00 67 GLN A N 8
ATOM 15845 C CA . GLN A 1 67 ? -6.104 20.263 -6.811 1.00 0.00 67 GLN A CA 8
ATOM 15846 C C . GLN A 1 67 ? -4.952 20.450 -5.833 1.00 0.00 67 GLN A C 8
ATOM 15847 O O . GLN A 1 67 ? -3.801 20.611 -6.239 1.00 0.00 67 GLN A O 8
ATOM 15861 N N . ARG A 1 68 ? -5.268 20.426 -4.543 1.00 0.00 68 ARG A N 8
ATOM 15862 C CA . ARG A 1 68 ? -4.245 20.431 -3.503 1.00 0.00 68 ARG A CA 8
ATOM 15863 C C . ARG A 1 68 ? -3.338 19.213 -3.617 1.00 0.00 68 ARG A C 8
ATOM 15864 O O . ARG A 1 68 ? -2.117 19.323 -3.503 1.00 0.00 68 ARG A O 8
ATOM 15885 N N . ILE A 1 69 ? -3.942 18.051 -3.843 1.00 0.00 69 ILE A N 8
ATOM 15886 C CA . ILE A 1 69 ? -3.185 16.822 -4.053 1.00 0.00 69 ILE A CA 8
ATOM 15887 C C . ILE A 1 69 ? -2.272 16.939 -5.266 1.00 0.00 69 ILE A C 8
ATOM 15888 O O . ILE A 1 69 ? -1.130 16.479 -5.242 1.00 0.00 69 ILE A O 8
ATOM 15904 N N . ILE A 1 70 ? -2.781 17.556 -6.327 1.00 0.00 70 ILE A N 8
ATOM 15905 C CA . ILE A 1 70 ? -1.990 17.792 -7.529 1.00 0.00 70 ILE A CA 8
ATOM 15906 C C . ILE A 1 70 ? -0.804 18.703 -7.237 1.00 0.00 70 ILE A C 8
ATOM 15907 O O . ILE A 1 70 ? 0.311 18.452 -7.694 1.00 0.00 70 ILE A O 8
ATOM 15923 N N . SER A 1 71 ? -1.051 19.762 -6.475 1.00 0.00 71 SER A N 8
ATOM 15924 C CA . SER A 1 71 ? -0.020 20.749 -6.176 1.00 0.00 71 SER A CA 8
ATOM 15925 C C . SER A 1 71 ? 1.051 20.167 -5.262 1.00 0.00 71 SER A C 8
ATOM 15926 O O . SER A 1 71 ? 2.200 20.609 -5.277 1.00 0.00 71 SER A O 8
ATOM 15934 N N . GLU A 1 72 ? 0.667 19.174 -4.467 1.00 0.00 72 GLU A N 8
ATOM 15935 C CA . GLU A 1 72 ? 1.586 18.552 -3.521 1.00 0.00 72 GLU A CA 8
ATOM 15936 C C . GLU A 1 72 ? 2.301 17.363 -4.149 1.00 0.00 72 GLU A C 8
ATOM 15937 O O . GLU A 1 72 ? 3.518 17.222 -4.024 1.00 0.00 72 GLU A O 8
ATOM 15949 N N . THR A 1 73 ? 1.539 16.510 -4.825 1.00 0.00 73 THR A N 8
ATOM 15950 C CA . THR A 1 73 ? 2.073 15.261 -5.356 1.00 0.00 73 THR A CA 8
ATOM 15951 C C . THR A 1 73 ? 2.074 15.266 -6.879 1.00 0.00 73 THR A C 8
ATOM 15952 O O . THR A 1 73 ? 3.034 14.824 -7.510 1.00 0.00 73 THR A O 8
ATOM 15963 N N . GLY A 1 74 ? 0.993 15.770 -7.465 1.00 0.00 74 GLY A N 8
ATOM 15964 C CA . GLY A 1 74 ? 0.840 15.777 -8.915 1.00 0.00 74 GLY A CA 8
ATOM 15965 C C . GLY A 1 74 ? 0.262 14.459 -9.414 1.00 0.00 74 GLY A C 8
ATOM 15966 O O . GLY A 1 74 ? 0.405 14.112 -10.586 1.00 0.00 74 GLY A O 8
ATOM 15970 N N . ASP A 1 75 ? -0.391 13.727 -8.517 1.00 0.00 75 ASP A N 8
ATOM 15971 C CA . ASP A 1 75 ? -0.982 12.440 -8.862 1.00 0.00 75 ASP A CA 8
ATOM 15972 C C . ASP A 1 75 ? -2.018 12.589 -9.969 1.00 0.00 75 ASP A C 8
ATOM 15973 O O . ASP A 1 75 ? -3.008 13.303 -9.814 1.00 0.00 75 ASP A O 8
ATOM 15982 N N . GLU A 1 76 ? -1.784 11.910 -11.087 1.00 0.00 76 GLU A N 8
ATOM 15983 C CA . GLU A 1 76 ? -2.672 12.001 -12.239 1.00 0.00 76 GLU A CA 8
ATOM 15984 C C . GLU A 1 76 ? -4.101 11.633 -11.864 1.00 0.00 76 GLU A C 8
ATOM 15985 O O . GLU A 1 76 ? -5.057 12.107 -12.479 1.00 0.00 76 GLU A O 8
ATOM 15997 N N . LEU A 1 77 ? -4.242 10.785 -10.851 1.00 0.00 77 LEU A N 8
ATOM 15998 C CA . LEU A 1 77 ? -5.551 10.296 -10.436 1.00 0.00 77 LEU A CA 8
ATOM 15999 C C . LEU A 1 77 ? -6.413 11.427 -9.889 1.00 0.00 77 LEU A C 8
ATOM 16000 O O . LEU A 1 77 ? -7.631 11.435 -10.067 1.00 0.00 77 LEU A O 8
ATOM 16016 N N . ALA A 1 78 ? -5.773 12.382 -9.222 1.00 0.00 78 ALA A N 8
ATOM 16017 C CA . ALA A 1 78 ? -6.474 13.541 -8.683 1.00 0.00 78 ALA A CA 8
ATOM 16018 C C . ALA A 1 78 ? -7.026 14.419 -9.798 1.00 0.00 78 ALA A C 8
ATOM 16019 O O . ALA A 1 78 ? -8.132 14.951 -9.693 1.00 0.00 78 ALA A O 8
ATOM 16026 N N . ARG A 1 79 ? -6.251 14.567 -10.867 1.00 0.00 79 ARG A N 8
ATOM 16027 C CA . ARG A 1 79 ? -6.690 15.324 -12.033 1.00 0.00 79 ARG A CA 8
ATOM 16028 C C . ARG A 1 79 ? -7.810 14.601 -12.770 1.00 0.00 79 ARG A C 8
ATOM 16029 O O . ARG A 1 79 ? -8.770 15.223 -13.225 1.00 0.00 79 ARG A O 8
ATOM 16050 N N . LYS A 1 80 ? -7.683 13.283 -12.883 1.00 0.00 80 LYS A N 8
ATOM 16051 C CA . LYS A 1 80 ? -8.703 12.467 -13.531 1.00 0.00 80 LYS A CA 8
ATOM 16052 C C . LYS A 1 80 ? -10.022 12.530 -12.772 1.00 0.00 80 LYS A C 8
ATOM 16053 O O . LYS A 1 80 ? -11.084 12.716 -13.367 1.00 0.00 80 LYS A O 8
ATOM 16072 N N . GLY A 1 81 ? -9.949 12.374 -11.454 1.00 0.00 81 GLY A N 8
ATOM 16073 C CA . GLY A 1 81 ? -11.129 12.482 -10.604 1.00 0.00 81 GLY A CA 8
ATOM 16074 C C . GLY A 1 81 ? -11.771 13.858 -10.724 1.00 0.00 81 GLY A C 8
ATOM 16075 O O . GLY A 1 81 ? -12.994 13.978 -10.801 1.00 0.00 81 GLY A O 8
ATOM 16079 N N . GLU A 1 82 ? -10.940 14.894 -10.739 1.00 0.00 82 GLU A N 8
ATOM 16080 C CA . GLU A 1 82 ? -11.424 16.263 -10.865 1.00 0.00 82 GLU A CA 8
ATOM 16081 C C . GLU A 1 82 ? -12.346 16.413 -12.069 1.00 0.00 82 GLU A C 8
ATOM 16082 O O . GLU A 1 82 ? -13.437 16.974 -11.961 1.00 0.00 82 GLU A O 8
ATOM 16094 N N . SER A 1 83 ? -11.902 15.908 -13.214 1.00 0.00 83 SER A N 8
ATOM 16095 C CA . SER A 1 83 ? -12.653 16.048 -14.456 1.00 0.00 83 SER A CA 8
ATOM 16096 C C . SER A 1 83 ? -13.970 15.284 -14.392 1.00 0.00 83 SER A C 8
ATOM 16097 O O . SER A 1 83 ? -14.956 15.676 -15.016 1.00 0.00 83 SER A O 8
ATOM 16105 N N . LEU A 1 84 ? -13.979 14.193 -13.634 1.00 0.00 84 LEU A N 8
ATOM 16106 C CA . LEU A 1 84 ? -15.185 13.393 -13.458 1.00 0.00 84 LEU A CA 8
ATOM 16107 C C . LEU A 1 84 ? -16.229 14.143 -12.642 1.00 0.00 84 LEU A C 8
ATOM 16108 O O . LEU A 1 84 ? -17.424 14.076 -12.933 1.00 0.00 84 LEU A O 8
ATOM 16124 N N . PHE A 1 85 ? -15.773 14.858 -11.619 1.00 0.00 85 PHE A N 8
ATOM 16125 C CA . PHE A 1 85 ? -16.657 15.686 -10.808 1.00 0.00 85 PHE A CA 8
ATOM 16126 C C . PHE A 1 85 ? -17.137 16.905 -11.586 1.00 0.00 85 PHE A C 8
ATOM 16127 O O . PHE A 1 85 ? -18.278 17.341 -11.431 1.00 0.00 85 PHE A O 8
ATOM 16144 N N . GLN A 1 86 ? -16.261 17.450 -12.422 1.00 0.00 86 GLN A N 8
ATOM 16145 C CA . GLN A 1 86 ? -16.627 18.550 -13.306 1.00 0.00 86 GLN A CA 8
ATOM 16146 C C . GLN A 1 86 ? -17.788 18.164 -14.214 1.00 0.00 86 GLN A C 8
ATOM 16147 O O . GLN A 1 86 ? -18.755 18.912 -14.353 1.00 0.00 86 GLN A O 8
ATOM 16161 N N . ARG A 1 87 ? -17.686 16.991 -14.829 1.00 0.00 87 ARG A N 8
ATOM 16162 C CA . ARG A 1 87 ? -18.734 16.497 -15.715 1.00 0.00 87 ARG A CA 8
ATOM 16163 C C . ARG A 1 87 ? -20.031 16.256 -14.953 1.00 0.00 87 ARG A C 8
ATOM 16164 O O . ARG A 1 87 ? -21.118 16.550 -15.450 1.00 0.00 87 ARG A O 8
ATOM 16185 N N . ASN A 1 88 ? -19.910 15.720 -13.743 1.00 0.00 88 ASN A N 8
ATOM 16186 C CA . ASN A 1 88 ? -21.071 15.457 -12.902 1.00 0.00 88 ASN A CA 8
ATOM 16187 C C . ASN A 1 88 ? -21.845 16.738 -12.617 1.00 0.00 88 ASN A C 8
ATOM 16188 O O . ASN A 1 88 ? -23.076 16.750 -12.643 1.00 0.00 88 ASN A O 8
ATOM 16199 N N . GLN A 1 89 ? -21.116 17.815 -12.344 1.00 0.00 89 GLN A N 8
ATOM 16200 C CA . GLN A 1 89 ? -21.731 19.115 -12.101 1.00 0.00 89 GLN A CA 8
ATOM 16201 C C . GLN A 1 89 ? -22.522 19.586 -13.315 1.00 0.00 89 GLN A C 8
ATOM 16202 O O . GLN A 1 89 ? -23.619 20.128 -13.181 1.00 0.00 89 GLN A O 8
ATOM 16216 N N . GLN A 1 90 ? -21.958 19.376 -14.500 1.00 0.00 90 GLN A N 8
ATOM 16217 C CA . GLN A 1 90 ? -22.662 19.658 -15.744 1.00 0.00 90 GLN A CA 8
ATOM 16218 C C . GLN A 1 90 ? -23.932 18.824 -15.860 1.00 0.00 90 GLN A C 8
ATOM 16219 O O . GLN A 1 90 ? -24.987 19.332 -16.241 1.00 0.00 90 GLN A O 8
ATOM 16233 N N . LEU A 1 91 ? -23.824 17.542 -15.528 1.00 0.00 91 LEU A N 8
ATOM 16234 C CA . LEU A 1 91 ? -24.955 16.627 -15.631 1.00 0.00 91 LEU A CA 8
ATOM 16235 C C . LEU A 1 91 ? -26.020 16.948 -14.590 1.00 0.00 91 LEU A C 8
ATOM 16236 O O . LEU A 1 91 ? -27.210 16.733 -14.819 1.00 0.00 91 LEU A O 8
ATOM 16252 N N . PHE A 1 92 ? -25.585 17.465 -13.446 1.00 0.00 92 PHE A N 8
ATOM 16253 C CA . PHE A 1 92 ? -26.505 17.872 -12.391 1.00 0.00 92 PHE A CA 8
ATOM 16254 C C . PHE A 1 92 ? -27.353 19.060 -12.828 1.00 0.00 92 PHE A C 8
ATOM 16255 O O . PHE A 1 92 ? -28.543 19.133 -12.519 1.00 0.00 92 PHE A O 8
ATOM 16272 N N . SER A 1 93 ? -26.734 19.989 -13.548 1.00 0.00 93 SER A N 8
ATOM 16273 C CA . SER A 1 93 ? -27.444 21.148 -14.075 1.00 0.00 93 SER A CA 8
ATOM 16274 C C . SER A 1 93 ? -28.401 20.748 -15.191 1.00 0.00 93 SER A C 8
ATOM 16275 O O . SER A 1 93 ? -29.424 21.397 -15.407 1.00 0.00 93 SER A O 8
ATOM 16283 N N . GLN A 1 94 ? -28.061 19.676 -15.898 1.00 0.00 94 GLN A N 8
ATOM 16284 C CA . GLN A 1 94 ? -28.949 19.110 -16.907 1.00 0.00 94 GLN A CA 8
ATOM 16285 C C . GLN A 1 94 ? -30.204 18.527 -16.270 1.00 0.00 94 GLN A C 8
ATOM 16286 O O . GLN A 1 94 ? -31.311 18.707 -16.779 1.00 0.00 94 GLN A O 8
ATOM 16300 N N . LEU A 1 95 ? -30.026 17.827 -15.155 1.00 0.00 95 LEU A N 8
ATOM 16301 C CA . LEU A 1 95 ? -31.149 17.255 -14.422 1.00 0.00 95 LEU A CA 8
ATOM 16302 C C . LEU A 1 95 ? -32.103 18.340 -13.940 1.00 0.00 95 LEU A C 8
ATOM 16303 O O . LEU A 1 95 ? -33.321 18.165 -13.968 1.00 0.00 95 LEU A O 8
ATOM 16319 N N . LYS A 1 96 ? -31.542 19.461 -13.499 1.00 0.00 96 LYS A N 8
ATOM 16320 C CA . LYS A 1 96 ? -32.343 20.614 -13.104 1.00 0.00 96 LYS A CA 8
ATOM 16321 C C . LYS A 1 96 ? -33.282 21.043 -14.224 1.00 0.00 96 LYS A C 8
ATOM 16322 O O . LYS A 1 96 ? -34.486 21.192 -14.014 1.00 0.00 96 LYS A O 8
ATOM 16341 N N . THR A 1 97 ? -32.724 21.240 -15.413 1.00 0.00 97 THR A N 8
ATOM 16342 C CA . THR A 1 97 ? -33.513 21.643 -16.572 1.00 0.00 97 THR A CA 8
ATOM 16343 C C . THR A 1 97 ? -34.503 20.556 -16.969 1.00 0.00 97 THR A C 8
ATOM 16344 O O . THR A 1 97 ? -35.681 20.830 -17.201 1.00 0.00 97 THR A O 8
ATOM 16355 N N . LEU A 1 98 ? -34.018 19.321 -17.048 1.00 0.00 98 LEU A N 8
ATOM 16356 C CA . LEU A 1 98 ? -34.838 18.204 -17.501 1.00 0.00 98 LEU A CA 8
ATOM 16357 C C . LEU A 1 98 ? -36.010 17.962 -16.559 1.00 0.00 98 LEU A C 8
ATOM 16358 O O . LEU A 1 98 ? -37.098 17.581 -16.990 1.00 0.00 98 LEU A O 8
ATOM 16374 N N . PHE A 1 99 ? -35.782 18.187 -15.269 1.00 0.00 99 PHE A N 8
ATOM 16375 C CA . PHE A 1 99 ? -36.848 18.112 -14.278 1.00 0.00 99 PHE A CA 8
ATOM 16376 C C . PHE A 1 99 ? -37.968 19.094 -14.598 1.00 0.00 99 PHE A C 8
ATOM 16377 O O . PHE A 1 99 ? -39.142 18.725 -14.622 1.00 0.00 99 PHE A O 8
ATOM 16394 N N . SER A 1 100 ? -37.598 20.346 -14.844 1.00 0.00 100 SER A N 8
ATOM 16395 C CA . SER A 1 100 ? -38.573 21.390 -15.136 1.00 0.00 100 SER A CA 8
ATOM 16396 C C . SER A 1 100 ? -39.254 21.148 -16.477 1.00 0.00 100 SER A C 8
ATOM 16397 O O . SER A 1 100 ? -40.385 21.581 -16.697 1.00 0.00 100 SER A O 8
ATOM 16405 N N . GLN A 1 101 ? -38.558 20.454 -17.372 1.00 0.00 101 GLN A N 8
ATOM 16406 C CA . GLN A 1 101 ? -39.128 20.075 -18.659 1.00 0.00 101 GLN A CA 8
ATOM 16407 C C . GLN A 1 101 ? -40.032 18.857 -18.525 1.00 0.00 101 GLN A C 8
ATOM 16408 O O . GLN A 1 101 ? -41.007 18.711 -19.261 1.00 0.00 101 GLN A O 8
ATOM 16422 N N . GLY A 1 102 ? -39.702 17.983 -17.580 1.00 0.00 102 GLY A N 8
ATOM 16423 C CA . GLY A 1 102 ? -40.476 16.768 -17.356 1.00 0.00 102 GLY A CA 8
ATOM 16424 C C . GLY A 1 102 ? -39.942 15.612 -18.191 1.00 0.00 102 GLY A C 8
ATOM 16425 O O . GLY A 1 102 ? -40.609 14.589 -18.351 1.00 0.00 102 GLY A O 8
ATOM 16429 N N . ASP A 1 103 ? -38.736 15.780 -18.723 1.00 0.00 103 ASP A N 8
ATOM 16430 C CA . ASP A 1 103 ? -38.144 14.786 -19.610 1.00 0.00 103 ASP A CA 8
ATOM 16431 C C . ASP A 1 103 ? -37.479 13.668 -18.818 1.00 0.00 103 ASP A C 8
ATOM 16432 O O . ASP A 1 103 ? -36.264 13.675 -18.616 1.00 0.00 103 ASP A O 8
ATOM 16441 N N . GLU A 1 104 ? -38.281 12.707 -18.371 1.00 0.00 104 GLU A N 8
ATOM 16442 C CA . GLU A 1 104 ? -37.780 11.608 -17.555 1.00 0.00 104 GLU A CA 8
ATOM 16443 C C . GLU A 1 104 ? -36.858 10.700 -18.360 1.00 0.00 104 GLU A C 8
ATOM 16444 O O . GLU A 1 104 ? -35.916 10.121 -17.821 1.00 0.00 104 GLU A O 8
ATOM 16456 N N . ASP A 1 105 ? -37.137 10.581 -19.654 1.00 0.00 105 ASP A N 8
ATOM 16457 C CA . ASP A 1 105 ? -36.384 9.681 -20.520 1.00 0.00 105 ASP A CA 8
ATOM 16458 C C . ASP A 1 105 ? -34.917 10.087 -20.594 1.00 0.00 105 ASP A C 8
ATOM 16459 O O . ASP A 1 105 ? -34.025 9.268 -20.373 1.00 0.00 105 ASP A O 8
ATOM 16468 N N . THR A 1 106 ? -34.675 11.356 -20.905 1.00 0.00 106 THR A N 8
ATOM 16469 C CA . THR A 1 106 ? -33.316 11.879 -20.983 1.00 0.00 106 THR A CA 8
ATOM 16470 C C . THR A 1 106 ? -32.669 11.938 -19.605 1.00 0.00 106 THR A C 8
ATOM 16471 O O . THR A 1 106 ? -31.496 11.601 -19.445 1.00 0.00 106 THR A O 8
ATOM 16482 N N . ALA A 1 107 ? -33.440 12.367 -18.612 1.00 0.00 107 ALA A N 8
ATOM 16483 C CA . ALA A 1 107 ? -32.944 12.469 -17.245 1.00 0.00 107 ALA A CA 8
ATOM 16484 C C . ALA A 1 107 ? -32.444 11.122 -16.739 1.00 0.00 107 ALA A C 8
ATOM 16485 O O . ALA A 1 107 ? -31.429 11.047 -16.046 1.00 0.00 107 ALA A O 8
ATOM 16492 N N . LYS A 1 108 ? -33.162 10.060 -17.090 1.00 0.00 108 LYS A N 8
ATOM 16493 C CA . LYS A 1 108 ? -32.725 8.704 -16.779 1.00 0.00 108 LYS A CA 8
ATOM 16494 C C . LYS A 1 108 ? -31.335 8.431 -17.338 1.00 0.00 108 LYS A C 8
ATOM 16495 O O . LYS A 1 108 ? -30.454 7.948 -16.628 1.00 0.00 108 LYS A O 8
ATOM 16514 N N . ALA A 1 109 ? -31.145 8.743 -18.616 1.00 0.00 109 ALA A N 8
ATOM 16515 C CA . ALA A 1 109 ? -29.854 8.555 -19.266 1.00 0.00 109 ALA A CA 8
ATOM 16516 C C . ALA A 1 109 ? -28.767 9.374 -18.582 1.00 0.00 109 ALA A C 8
ATOM 16517 O O . ALA A 1 109 ? -27.642 8.907 -18.406 1.00 0.00 109 ALA A O 8
ATOM 16524 N N . VAL A 1 110 ? -29.111 10.599 -18.196 1.00 0.00 110 VAL A N 8
ATOM 16525 C CA . VAL A 1 110 ? -28.180 11.468 -17.487 1.00 0.00 110 VAL A CA 8
ATOM 16526 C C . VAL A 1 110 ? -27.791 10.876 -16.139 1.00 0.00 110 VAL A C 8
ATOM 16527 O O . VAL A 1 110 ? -26.617 10.876 -15.766 1.00 0.00 110 VAL A O 8
ATOM 16540 N N . LEU A 1 111 ? -28.782 10.372 -15.411 1.00 0.00 111 LEU A N 8
ATOM 16541 C CA . LEU A 1 111 ? -28.539 9.735 -14.123 1.00 0.00 111 LEU A CA 8
ATOM 16542 C C . LEU A 1 111 ? -27.623 8.527 -14.269 1.00 0.00 111 LEU A C 8
ATOM 16543 O O . LEU A 1 111 ? -26.757 8.286 -13.428 1.00 0.00 111 LEU A O 8
ATOM 16559 N N . GLU A 1 112 ? -27.819 7.769 -15.343 1.00 0.00 112 GLU A N 8
ATOM 16560 C CA . GLU A 1 112 ? -26.974 6.617 -15.633 1.00 0.00 112 GLU A CA 8
ATOM 16561 C C . GLU A 1 112 ? -25.539 7.044 -15.915 1.00 0.00 112 GLU A C 8
ATOM 16562 O O . GLU A 1 112 ? -24.591 6.418 -15.442 1.00 0.00 112 GLU A O 8
ATOM 16574 N N . GLU A 1 113 ? -25.387 8.113 -16.689 1.00 0.00 113 GLU A N 8
ATOM 16575 C CA . GLU A 1 113 ? -24.070 8.667 -16.980 1.00 0.00 113 GLU A CA 8
ATOM 16576 C C . GLU A 1 113 ? -23.375 9.134 -15.707 1.00 0.00 113 GLU A C 8
ATOM 16577 O O . GLU A 1 113 ? -22.176 8.921 -15.529 1.00 0.00 113 GLU A O 8
ATOM 16589 N N . ILE A 1 114 ? -24.136 9.771 -14.824 1.00 0.00 114 ILE A N 8
ATOM 16590 C CA . ILE A 1 114 ? -23.607 10.223 -13.542 1.00 0.00 114 ILE A CA 8
ATOM 16591 C C . ILE A 1 114 ? -23.110 9.050 -12.707 1.00 0.00 114 ILE A C 8
ATOM 16592 O O . ILE A 1 114 ? -22.014 9.094 -12.149 1.00 0.00 114 ILE A O 8
ATOM 16608 N N . GLN A 1 115 ? -23.923 8.002 -12.625 1.00 0.00 115 GLN A N 8
ATOM 16609 C CA . GLN A 1 115 ? -23.563 6.811 -11.865 1.00 0.00 115 GLN A CA 8
ATOM 16610 C C . GLN A 1 115 ? -22.312 6.153 -12.433 1.00 0.00 115 GLN A C 8
ATOM 16611 O O . GLN A 1 115 ? -21.471 5.650 -11.688 1.00 0.00 115 GLN A O 8
ATOM 16625 N N . SER A 1 116 ? -22.195 6.160 -13.756 1.00 0.00 116 SER A N 8
ATOM 16626 C CA . SER A 1 116 ? -20.988 5.683 -14.421 1.00 0.00 116 SER A CA 8
ATOM 16627 C C . SER A 1 116 ? -19.768 6.485 -13.987 1.00 0.00 116 SER A C 8
ATOM 16628 O O . SER A 1 116 ? -18.719 5.919 -13.679 1.00 0.00 116 SER A O 8
ATOM 16636 N N . ASN A 1 117 ? -19.911 7.806 -13.965 1.00 0.00 117 ASN A N 8
ATOM 16637 C CA . ASN A 1 117 ? -18.843 8.685 -13.503 1.00 0.00 117 ASN A CA 8
ATOM 16638 C C . ASN A 1 117 ? -18.500 8.414 -12.044 1.00 0.00 117 ASN A C 8
ATOM 16639 O O . ASN A 1 117 ? -17.328 8.395 -11.666 1.00 0.00 117 ASN A O 8
ATOM 16650 N N . LEU A 1 118 ? -19.527 8.206 -11.228 1.00 0.00 118 LEU A N 8
ATOM 16651 C CA . LEU A 1 118 ? -19.334 7.893 -9.818 1.00 0.00 118 LEU A CA 8
ATOM 16652 C C . LEU A 1 118 ? -18.572 6.585 -9.643 1.00 0.00 118 LEU A C 8
ATOM 16653 O O . LEU A 1 118 ? -17.732 6.460 -8.752 1.00 0.00 118 LEU A O 8
ATOM 16669 N N . ASN A 1 119 ? -18.871 5.613 -10.498 1.00 0.00 119 ASN A N 8
ATOM 16670 C CA . ASN A 1 119 ? -18.137 4.353 -10.512 1.00 0.00 119 ASN A CA 8
ATOM 16671 C C . ASN A 1 119 ? -16.691 4.563 -10.942 1.00 0.00 119 ASN A C 8
ATOM 16672 O O . ASN A 1 119 ? -15.775 3.956 -10.388 1.00 0.00 119 ASN A O 8
ATOM 16683 N N . GLN A 1 120 ? -16.493 5.425 -11.934 1.00 0.00 120 GLN A N 8
ATOM 16684 C CA . GLN A 1 120 ? -15.153 5.767 -12.396 1.00 0.00 120 GLN A CA 8
ATOM 16685 C C . GLN A 1 120 ? -14.365 6.491 -11.312 1.00 0.00 120 GLN A C 8
ATOM 16686 O O . GLN A 1 120 ? -13.164 6.274 -11.154 1.00 0.00 120 GLN A O 8
ATOM 16700 N N . ILE A 1 121 ? -15.048 7.354 -10.567 1.00 0.00 121 ILE A N 8
ATOM 16701 C CA . ILE A 1 121 ? -14.437 8.041 -9.436 1.00 0.00 121 ILE A CA 8
ATOM 16702 C C . ILE A 1 121 ? -14.011 7.054 -8.357 1.00 0.00 121 ILE A C 8
ATOM 16703 O O . ILE A 1 121 ? -12.943 7.194 -7.761 1.00 0.00 121 ILE A O 8
ATOM 16719 N N . GLN A 1 122 ? -14.852 6.056 -8.109 1.00 0.00 122 GLN A N 8
ATOM 16720 C CA . GLN A 1 122 ? -14.527 4.997 -7.161 1.00 0.00 122 GLN A CA 8
ATOM 16721 C C . GLN A 1 122 ? -13.296 4.219 -7.606 1.00 0.00 122 GLN A C 8
ATOM 16722 O O . GLN A 1 122 ? -12.496 3.779 -6.780 1.00 0.00 122 GLN A O 8
ATOM 16736 N N . GLN A 1 123 ? -13.149 4.051 -8.915 1.00 0.00 123 GLN A N 8
ATOM 16737 C CA . GLN A 1 123 ? -11.946 3.452 -9.481 1.00 0.00 123 GLN A CA 8
ATOM 16738 C C . GLN A 1 123 ? -10.727 4.335 -9.244 1.00 0.00 123 GLN A C 8
ATOM 16739 O O . GLN A 1 123 ? -9.645 3.843 -8.923 1.00 0.00 123 GLN A O 8
ATOM 16753 N N . ILE A 1 124 ? -10.909 5.641 -9.404 1.00 0.00 124 ILE A N 8
ATOM 16754 C CA . ILE A 1 124 ? -9.871 6.607 -9.063 1.00 0.00 124 ILE A CA 8
ATOM 16755 C C . ILE A 1 124 ? -9.526 6.544 -7.580 1.00 0.00 124 ILE A C 8
ATOM 16756 O O . ILE A 1 124 ? -8.355 6.585 -7.203 1.00 0.00 124 ILE A O 8
ATOM 16772 N N . ILE A 1 125 ? -10.553 6.445 -6.743 1.00 0.00 125 ILE A N 8
ATOM 16773 C CA . ILE A 1 125 ? -10.359 6.322 -5.303 1.00 0.00 125 ILE A CA 8
ATOM 16774 C C . ILE A 1 125 ? -9.592 5.052 -4.958 1.00 0.00 125 ILE A C 8
ATOM 16775 O O . ILE A 1 125 ? -8.679 5.071 -4.132 1.00 0.00 125 ILE A O 8
ATOM 16791 N N . THR A 1 126 ? -9.967 3.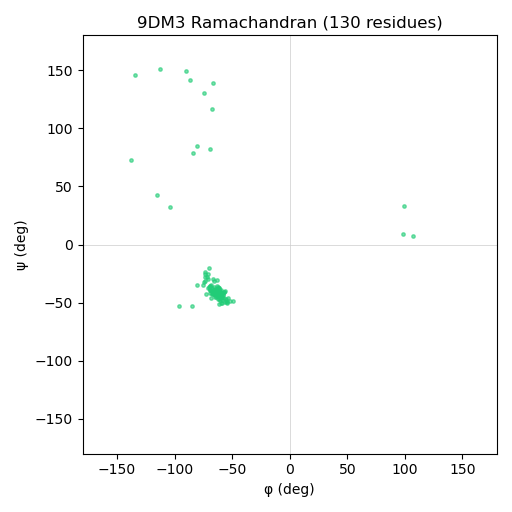948 -5.595 1.00 0.00 126 THR A N 8
ATOM 16792 C CA . THR A 1 126 ? -9.314 2.666 -5.358 1.00 0.00 126 THR A CA 8
ATOM 16793 C C . THR A 1 126 ? -7.817 2.753 -5.624 1.00 0.00 126 THR A C 8
ATOM 16794 O O . THR A 1 126 ? -7.004 2.350 -4.792 1.00 0.00 126 THR A O 8
ATOM 16805 N N . GLU A 1 127 ? -7.459 3.280 -6.790 1.00 0.00 127 GLU A N 8
ATOM 16806 C CA . GLU A 1 127 ? -6.059 3.383 -7.186 1.00 0.00 127 GLU A CA 8
ATOM 16807 C C . GLU A 1 127 ? -5.333 4.445 -6.371 1.00 0.00 127 GLU A C 8
ATOM 16808 O O . GLU A 1 127 ? -4.147 4.307 -6.069 1.00 0.00 127 GLU A O 8
ATOM 16820 N N . ALA A 1 128 ? -6.050 5.506 -6.017 1.00 0.00 128 ALA A N 8
ATOM 16821 C CA . ALA A 1 128 ? -5.499 6.556 -5.169 1.00 0.00 128 ALA A CA 8
ATOM 16822 C C . ALA A 1 128 ? -5.234 6.043 -3.759 1.00 0.00 128 ALA A C 8
ATOM 16823 O O . ALA A 1 128 ? -4.281 6.465 -3.104 1.00 0.00 128 ALA A O 8
ATOM 16830 N N . GLN A 1 129 ? -6.082 5.130 -3.298 1.00 0.00 129 GLN A N 8
ATOM 16831 C CA . GLN A 1 129 ? -5.859 4.449 -2.028 1.00 0.00 129 GLN A CA 8
ATOM 16832 C C . GLN A 1 129 ? -4.595 3.600 -2.072 1.00 0.00 129 GLN A C 8
ATOM 16833 O O . GLN A 1 129 ? -3.867 3.502 -1.084 1.00 0.00 129 GLN A O 8
ATOM 16847 N N . LYS A 1 130 ? -4.340 2.987 -3.223 1.00 0.00 130 LYS A N 8
ATOM 16848 C CA . LYS A 1 130 ? -3.113 2.228 -3.431 1.00 0.00 130 LYS A CA 8
ATOM 16849 C C . LYS A 1 130 ? -1.891 3.136 -3.396 1.00 0.00 130 LYS A C 8
ATOM 16850 O O . LYS A 1 130 ? -0.888 2.818 -2.757 1.00 0.00 130 LYS A O 8
ATOM 16869 N N . ARG A 1 131 ? -1.980 4.267 -4.087 1.00 0.00 131 ARG A N 8
ATOM 16870 C CA . ARG A 1 131 ? -0.855 5.187 -4.199 1.00 0.00 131 ARG A CA 8
ATOM 16871 C C . ARG A 1 131 ? -0.765 6.099 -2.982 1.00 0.00 131 ARG A C 8
ATOM 16872 O O . ARG A 1 131 ? -0.921 7.315 -3.093 1.00 0.00 131 ARG A O 8
ATOM 16893 N N . LEU A 1 132 ? -0.514 5.504 -1.821 1.00 0.00 132 LEU A N 8
ATOM 16894 C CA . LEU A 1 132 ? -0.307 6.269 -0.597 1.00 0.00 132 LEU A CA 8
ATOM 16895 C C . LEU A 1 132 ? 0.942 5.804 0.140 1.00 0.00 132 LEU A C 8
ATOM 16896 O O . LEU A 1 132 ? 2.024 6.178 -0.219 1.00 0.00 132 LEU A O 8
ATOM 16913 N N . HIS A 1 1 ? 9.848 4.998 4.831 1.00 0.00 1 HIS A N 9
ATOM 16914 C CA . HIS A 1 1 ? 9.345 6.359 4.683 1.00 0.00 1 HIS A CA 9
ATOM 16915 C C . HIS A 1 1 ? 9.750 6.952 3.340 1.00 0.00 1 HIS A C 9
ATOM 16916 O O . HIS A 1 1 ? 10.488 6.333 2.574 1.00 0.00 1 HIS A O 9
ATOM 16931 N N . HIS A 1 2 ? 9.262 8.156 3.060 1.00 0.00 2 HIS A N 9
ATOM 16932 C CA . HIS A 1 2 ? 9.543 8.820 1.792 1.00 0.00 2 HIS A CA 9
ATOM 16933 C C . HIS A 1 2 ? 10.881 9.548 1.837 1.00 0.00 2 HIS A C 9
ATOM 16934 O O . HIS A 1 2 ? 11.510 9.647 2.890 1.00 0.00 2 HIS A O 9
ATOM 16947 N N . HIS A 1 3 ? 11.310 10.056 0.687 1.00 0.00 3 HIS A N 9
ATOM 16948 C CA . HIS A 1 3 ? 12.553 10.815 0.601 1.00 0.00 3 HIS A CA 9
ATOM 16949 C C . HIS A 1 3 ? 12.337 12.146 -0.107 1.00 0.00 3 HIS A C 9
ATOM 16950 O O . HIS A 1 3 ? 13.116 12.529 -0.980 1.00 0.00 3 HIS A O 9
ATOM 16963 N N . HIS A 1 4 ? 11.275 12.848 0.273 1.00 0.00 4 HIS A N 9
ATOM 16964 C CA . HIS A 1 4 ? 10.900 14.090 -0.391 1.00 0.00 4 HIS A CA 9
ATOM 16965 C C . HIS A 1 4 ? 11.829 15.230 0.006 1.00 0.00 4 HIS A C 9
ATOM 16966 O O . HIS A 1 4 ? 11.916 15.592 1.180 1.00 0.00 4 HIS A O 9
ATOM 16979 N N . HIS A 1 5 ? 12.521 15.793 -0.978 1.00 0.00 5 HIS A N 9
ATOM 16980 C CA . HIS A 1 5 ? 13.399 16.933 -0.743 1.00 0.00 5 HIS A CA 9
ATOM 16981 C C . HIS A 1 5 ? 12.952 18.148 -1.545 1.00 0.00 5 HIS A C 9
ATOM 16982 O O . HIS A 1 5 ? 13.750 18.767 -2.249 1.00 0.00 5 HIS A O 9
ATOM 16995 N N . HIS A 1 6 ? 11.672 18.485 -1.435 1.00 0.00 6 HIS A N 9
ATOM 16996 C CA . HIS A 1 6 ? 11.081 19.531 -2.261 1.00 0.00 6 HIS A CA 9
ATOM 16997 C C . HIS A 1 6 ? 11.152 19.171 -3.739 1.00 0.00 6 HIS A C 9
ATOM 16998 O O . HIS A 1 6 ? 11.523 19.998 -4.572 1.00 0.00 6 HIS A O 9
ATOM 17011 N N . GLU A 1 7 ? 10.793 17.932 -4.059 1.00 0.00 7 GLU A N 9
ATOM 17012 C CA . GLU A 1 7 ? 10.886 17.437 -5.427 1.00 0.00 7 GLU A CA 9
ATOM 17013 C C . GLU A 1 7 ? 9.505 17.267 -6.047 1.00 0.00 7 GLU A C 9
ATOM 17014 O O . GLU A 1 7 ? 9.364 17.226 -7.269 1.00 0.00 7 GLU A O 9
ATOM 17026 N N . ASN A 1 8 ? 8.489 17.168 -5.197 1.00 0.00 8 ASN A N 9
ATOM 17027 C CA . ASN A 1 8 ? 7.128 16.915 -5.656 1.00 0.00 8 ASN A CA 9
ATOM 17028 C C . ASN A 1 8 ? 7.030 15.577 -6.377 1.00 0.00 8 ASN A C 9
ATOM 17029 O O . ASN A 1 8 ? 6.251 15.425 -7.318 1.00 0.00 8 ASN A O 9
ATOM 17040 N N . LEU A 1 9 ? 7.824 14.610 -5.931 1.00 0.00 9 LEU A N 9
ATOM 17041 C CA . LEU A 1 9 ? 7.811 13.276 -6.519 1.00 0.00 9 LEU A CA 9
ATOM 17042 C C . LEU A 1 9 ? 7.289 12.243 -5.528 1.00 0.00 9 LEU A C 9
ATOM 17043 O O . LEU A 1 9 ? 7.219 11.053 -5.837 1.00 0.00 9 LEU A O 9
ATOM 17059 N N . TYR A 1 10 ? 6.922 12.704 -4.338 1.00 0.00 10 TYR A N 9
ATOM 17060 C CA . TYR A 1 10 ? 6.462 11.813 -3.279 1.00 0.00 10 TYR A CA 9
ATOM 17061 C C . TYR A 1 10 ? 5.100 12.243 -2.750 1.00 0.00 10 TYR A C 9
ATOM 17062 O O . TYR A 1 10 ? 4.752 13.423 -2.791 1.00 0.00 10 TYR A O 9
ATOM 17080 N N . PHE A 1 11 ? 4.332 11.279 -2.255 1.00 0.00 11 PHE A N 9
ATOM 17081 C CA . PHE A 1 11 ? 2.990 11.549 -1.753 1.00 0.00 11 PHE A CA 9
ATOM 17082 C C . PHE A 1 11 ? 3.039 12.251 -0.402 1.00 0.00 11 PHE A C 9
ATOM 17083 O O . PHE A 1 11 ? 3.842 11.900 0.462 1.00 0.00 11 PHE A O 9
ATOM 17100 N N . GLN A 1 12 ? 2.175 13.245 -0.226 1.00 0.00 12 GLN A N 9
ATOM 17101 C CA . GLN A 1 12 ? 2.174 14.054 0.988 1.00 0.00 12 GLN A CA 9
ATOM 17102 C C . GLN A 1 12 ? 1.051 13.636 1.928 1.00 0.00 12 GLN A C 9
ATOM 17103 O O . GLN A 1 12 ? 0.009 13.149 1.488 1.00 0.00 12 GLN A O 9
ATOM 17117 N N . SER A 1 13 ? 1.268 13.829 3.224 1.00 0.00 13 SER A N 9
ATOM 17118 C CA . SER A 1 13 ? 0.274 13.473 4.229 1.00 0.00 13 SER A CA 9
ATOM 17119 C C . SER A 1 13 ? -0.913 14.426 4.191 1.00 0.00 13 SER A C 9
ATOM 17120 O O . SER A 1 13 ? -2.034 14.050 4.534 1.00 0.00 13 SER A O 9
ATOM 17128 N N . SER A 1 14 ? -0.661 15.661 3.773 1.00 0.00 14 SER A N 9
ATOM 17129 C CA . SER A 1 14 ? -1.722 16.649 3.617 1.00 0.00 14 SER A CA 9
ATOM 17130 C C . SER A 1 14 ? -2.560 16.367 2.377 1.00 0.00 14 SER A C 9
ATOM 17131 O O . SER A 1 14 ? -3.762 16.634 2.354 1.00 0.00 14 SER A O 9
ATOM 17139 N N . ALA A 1 15 ? -1.920 15.825 1.347 1.00 0.00 15 ALA A N 9
ATOM 17140 C CA . ALA A 1 15 ? -2.630 15.356 0.163 1.00 0.00 15 ALA A CA 9
ATOM 17141 C C . ALA A 1 15 ? -3.475 14.128 0.478 1.00 0.00 15 ALA A C 9
ATOM 17142 O O . ALA A 1 15 ? -4.588 13.983 -0.027 1.00 0.00 15 ALA A O 9
ATOM 17149 N N . LYS A 1 16 ? -2.940 13.247 1.316 1.00 0.00 16 LYS A N 9
ATOM 17150 C CA . LYS A 1 16 ? -3.680 12.076 1.772 1.00 0.00 16 LYS A CA 9
ATOM 17151 C C . LYS A 1 16 ? -4.913 12.480 2.570 1.00 0.00 16 LYS A C 9
ATOM 17152 O O . LYS A 1 16 ? -5.977 11.876 2.435 1.00 0.00 16 LYS A O 9
ATOM 17171 N N . GLN A 1 17 ? -4.763 13.505 3.403 1.00 0.00 17 GLN A N 9
ATOM 17172 C CA . GLN A 1 17 ? -5.878 14.025 4.185 1.00 0.00 17 GLN A CA 9
ATOM 17173 C C . GLN A 1 17 ? -6.946 14.635 3.286 1.00 0.00 17 GLN A C 9
ATOM 17174 O O . GLN A 1 17 ? -8.139 14.397 3.474 1.00 0.00 17 GLN A O 9
ATOM 17188 N N . ASP A 1 18 ? -6.510 15.421 2.308 1.00 0.00 18 ASP A N 9
ATOM 17189 C CA . ASP A 1 18 ? -7.419 15.992 1.321 1.00 0.00 18 ASP A CA 9
ATOM 17190 C C . ASP A 1 18 ? -8.132 14.902 0.533 1.00 0.00 18 ASP A C 9
ATOM 17191 O O . ASP A 1 18 ? -9.319 15.018 0.228 1.00 0.00 18 ASP A O 9
ATOM 17200 N N . PHE A 1 19 ? -7.402 13.841 0.206 1.00 0.00 19 PHE A N 9
ATOM 17201 C CA . PHE A 1 19 ? -7.993 12.671 -0.433 1.00 0.00 19 PHE A CA 9
ATOM 17202 C C . PHE A 1 19 ? -9.083 12.060 0.438 1.00 0.00 19 PHE A C 9
ATOM 17203 O O . PHE A 1 19 ? -10.192 11.803 -0.029 1.00 0.00 19 PHE A O 9
ATOM 17220 N N . ALA A 1 20 ? -8.760 11.829 1.706 1.00 0.00 20 ALA A N 9
ATOM 17221 C CA . ALA A 1 20 ? -9.707 11.234 2.641 1.00 0.00 20 ALA A CA 9
ATOM 17222 C C . ALA A 1 20 ? -10.986 12.056 2.727 1.00 0.00 20 ALA A C 9
ATOM 17223 O O . ALA A 1 20 ? -12.088 11.507 2.758 1.00 0.00 20 ALA A O 9
ATOM 17230 N N . GLU A 1 21 ? -10.834 13.376 2.767 1.00 0.00 21 GLU A N 9
ATOM 17231 C CA . GLU A 1 21 ? -11.978 14.277 2.834 1.00 0.00 21 GLU A CA 9
ATOM 17232 C C . GLU A 1 21 ? -12.775 14.255 1.536 1.00 0.00 21 GLU A C 9
ATOM 17233 O O . GLU A 1 21 ? -14.000 14.369 1.546 1.00 0.00 21 GLU A O 9
ATOM 17245 N N . GLY A 1 22 ? -12.071 14.109 0.419 1.00 0.00 22 GLY A N 9
ATOM 17246 C CA . GLY A 1 22 ? -12.717 13.976 -0.882 1.00 0.00 22 GLY A CA 9
ATOM 17247 C C . GLY A 1 22 ? -13.581 12.723 -0.942 1.00 0.00 22 GLY A C 9
ATOM 17248 O O . GLY A 1 22 ? -14.688 12.746 -1.479 1.00 0.00 22 GLY A O 9
ATOM 17252 N N . VAL A 1 23 ? -13.069 11.629 -0.387 1.00 0.00 23 VAL A N 9
ATOM 17253 C CA . VAL A 1 23 ? -13.813 10.377 -0.334 1.00 0.00 23 VAL A CA 9
ATOM 17254 C C . VAL A 1 23 ? -15.060 10.513 0.530 1.00 0.00 23 VAL A C 9
ATOM 17255 O O . VAL A 1 23 ? -16.130 10.019 0.174 1.00 0.00 23 VAL A O 9
ATOM 17268 N N . LYS A 1 24 ? -14.916 11.185 1.667 1.00 0.00 24 LYS A N 9
ATOM 17269 C CA . LYS A 1 24 ? -16.047 11.457 2.545 1.00 0.00 24 LYS A CA 9
ATOM 17270 C C . LYS A 1 24 ? -17.165 12.172 1.797 1.00 0.00 24 LYS A C 9
ATOM 17271 O O . LYS A 1 24 ? -18.335 11.806 1.911 1.00 0.00 24 LYS A O 9
ATOM 17290 N N . LEU A 1 25 ? -16.799 13.193 1.030 1.00 0.00 25 LEU A N 9
ATOM 17291 C CA . LEU A 1 25 ? -17.769 13.956 0.254 1.00 0.00 25 LEU A CA 9
ATOM 17292 C C . LEU A 1 25 ? -18.341 13.123 -0.885 1.00 0.00 25 LEU A C 9
ATOM 17293 O O . LEU A 1 25 ? -19.521 13.234 -1.217 1.00 0.00 25 LEU A O 9
ATOM 17309 N N . TRP A 1 26 ? -17.498 12.287 -1.482 1.00 0.00 26 TRP A N 9
ATOM 17310 C CA . TRP A 1 26 ? -17.937 11.371 -2.527 1.00 0.00 26 TRP A CA 9
ATOM 17311 C C . TRP A 1 26 ? -18.992 10.405 -2.005 1.00 0.00 26 TRP A C 9
ATOM 17312 O O . TRP A 1 26 ? -19.990 10.138 -2.676 1.00 0.00 26 TRP A O 9
ATOM 17333 N N . GLN A 1 27 ? -18.766 9.882 -0.805 1.00 0.00 27 GLN A N 9
ATOM 17334 C CA . GLN A 1 27 ? -19.724 8.988 -0.166 1.00 0.00 27 GLN A CA 9
ATOM 17335 C C . GLN A 1 27 ? -21.063 9.681 0.054 1.00 0.00 27 GLN A C 9
ATOM 17336 O O . GLN A 1 27 ? -22.121 9.098 -0.185 1.00 0.00 27 GLN A O 9
ATOM 17350 N N . GLU A 1 28 ? -21.010 10.928 0.510 1.00 0.00 28 GLU A N 9
ATOM 17351 C CA . GLU A 1 28 ? -22.208 11.750 0.631 1.00 0.00 28 GLU A CA 9
ATOM 17352 C C . GLU A 1 28 ? -22.894 11.926 -0.718 1.00 0.00 28 GLU A C 9
ATOM 17353 O O . GLU A 1 28 ? -24.116 11.819 -0.822 1.00 0.00 28 GLU A O 9
ATOM 17365 N N . ASN A 1 29 ? -22.101 12.196 -1.749 1.00 0.00 29 ASN A N 9
ATOM 17366 C CA . ASN A 1 29 ? -22.631 12.392 -3.093 1.00 0.00 29 ASN A CA 9
ATOM 17367 C C . ASN A 1 29 ? -23.340 11.141 -3.594 1.00 0.00 29 ASN A C 9
ATOM 17368 O O . ASN A 1 29 ? -24.367 11.225 -4.267 1.00 0.00 29 ASN A O 9
ATOM 17379 N N . ALA A 1 30 ? -22.786 9.980 -3.262 1.00 0.00 30 ALA A N 9
ATOM 17380 C CA . ALA A 1 30 ? -23.403 8.707 -3.615 1.00 0.00 30 ALA A CA 9
ATOM 17381 C C . ALA A 1 30 ? -24.771 8.558 -2.961 1.00 0.00 30 ALA A C 9
ATOM 17382 O O . ALA A 1 30 ? -25.721 8.087 -3.587 1.00 0.00 30 ALA A O 9
ATOM 17389 N N . VAL A 1 31 ? -24.865 8.962 -1.699 1.00 0.00 31 VAL A N 9
ATOM 17390 C CA . VAL A 1 31 ? -26.138 8.967 -0.989 1.00 0.00 31 VAL A CA 9
ATOM 17391 C C . VAL A 1 31 ? -27.108 9.968 -1.604 1.00 0.00 31 VAL A C 9
ATOM 17392 O O . VAL A 1 31 ? -28.292 9.676 -1.773 1.00 0.00 31 VAL A O 9
ATOM 17405 N N . LEU A 1 32 ? -26.599 11.149 -1.939 1.00 0.00 32 LEU A N 9
ATOM 17406 C CA . LEU A 1 32 ? -27.417 12.191 -2.548 1.00 0.00 32 LEU A CA 9
ATOM 17407 C C . LEU A 1 32 ? -27.974 11.739 -3.891 1.00 0.00 32 LEU A C 9
ATOM 17408 O O . LEU A 1 32 ? -29.119 12.037 -4.232 1.00 0.00 32 LEU A O 9
ATOM 17424 N N . TRP A 1 33 ? -27.157 11.018 -4.652 1.00 0.00 33 TRP A N 9
ATOM 17425 C CA . TRP A 1 33 ? -27.596 10.447 -5.920 1.00 0.00 33 TRP A CA 9
ATOM 17426 C C . TRP A 1 33 ? -28.735 9.457 -5.714 1.00 0.00 33 TRP A C 9
ATOM 17427 O O . TRP A 1 33 ? -29.717 9.462 -6.456 1.00 0.00 33 TRP A O 9
ATOM 17448 N N . THR A 1 34 ? -28.597 8.606 -4.703 1.00 0.00 34 THR A N 9
ATOM 17449 C CA . THR A 1 34 ? -29.659 7.680 -4.330 1.00 0.00 34 THR A CA 9
ATOM 17450 C C . THR A 1 34 ? -30.936 8.425 -3.962 1.00 0.00 34 THR A C 9
ATOM 17451 O O . THR A 1 34 ? -32.036 8.007 -4.323 1.00 0.00 34 THR A O 9
ATOM 17462 N N . ARG A 1 35 ? -30.782 9.531 -3.242 1.00 0.00 35 ARG A N 9
ATOM 17463 C CA . ARG A 1 35 ? -31.921 10.351 -2.845 1.00 0.00 35 ARG A CA 9
ATOM 17464 C C . ARG A 1 35 ? -32.585 10.994 -4.056 1.00 0.00 35 ARG A C 9
ATOM 17465 O O . ARG A 1 35 ? -33.804 11.164 -4.090 1.00 0.00 35 ARG A O 9
ATOM 17486 N N . LEU A 1 36 ? -31.776 11.352 -5.047 1.00 0.00 36 LEU A N 9
ATOM 17487 C CA . LEU A 1 36 ? -32.293 11.871 -6.308 1.00 0.00 36 LEU A CA 9
ATOM 17488 C C . LEU A 1 36 ? -33.189 10.850 -6.998 1.00 0.00 36 LEU A C 9
ATOM 17489 O O . LEU A 1 36 ? -34.243 11.196 -7.533 1.00 0.00 36 LEU A O 9
ATOM 17505 N N . VAL A 1 37 ? -32.765 9.591 -6.982 1.00 0.00 37 VAL A N 9
ATOM 17506 C CA . VAL A 1 37 ? -33.552 8.510 -7.564 1.00 0.00 37 VAL A CA 9
ATOM 17507 C C . VAL A 1 37 ? -34.855 8.305 -6.802 1.00 0.00 37 VAL A C 9
ATOM 17508 O O . VAL A 1 37 ? -35.911 8.103 -7.402 1.00 0.00 37 VAL A O 9
ATOM 17521 N N . GLN A 1 38 ? -34.774 8.357 -5.477 1.00 0.00 38 GLN A N 9
ATOM 17522 C CA . GLN A 1 38 ? -35.955 8.232 -4.632 1.00 0.00 38 GLN A CA 9
ATOM 17523 C C . GLN A 1 38 ? -36.953 9.349 -4.910 1.00 0.00 38 GLN A C 9
ATOM 17524 O O . GLN A 1 38 ? -38.147 9.101 -5.072 1.00 0.00 38 GLN A O 9
ATOM 17538 N N . ALA A 1 39 ? -36.455 10.580 -4.964 1.00 0.00 39 ALA A N 9
ATOM 17539 C CA . ALA A 1 39 ? -37.294 11.733 -5.265 1.00 0.00 39 ALA A CA 9
ATOM 17540 C C . ALA A 1 39 ? -37.749 11.719 -6.719 1.00 0.00 39 ALA A C 9
ATOM 17541 O O . ALA A 1 39 ? -38.853 12.159 -7.039 1.00 0.00 39 ALA A O 9
ATOM 17548 N N . PHE A 1 40 ? -36.890 11.211 -7.597 1.00 0.00 40 PHE A N 9
ATOM 17549 C CA . PHE A 1 40 ? -37.224 11.086 -9.011 1.00 0.00 40 PHE A CA 9
ATOM 17550 C C . PHE A 1 40 ? -38.448 10.202 -9.211 1.00 0.00 40 PHE A C 9
ATOM 17551 O O . PHE A 1 40 ? -39.396 10.583 -9.898 1.00 0.00 40 PHE A O 9
ATOM 17568 N N . GLN A 1 41 ? -38.421 9.018 -8.609 1.00 0.00 41 GLN A N 9
ATOM 17569 C CA . GLN A 1 41 ? -39.542 8.089 -8.695 1.00 0.00 41 GLN A CA 9
ATOM 17570 C C . GLN A 1 41 ? -40.771 8.642 -7.987 1.00 0.00 41 GLN A C 9
ATOM 17571 O O . GLN A 1 41 ? -41.900 8.446 -8.437 1.00 0.00 41 GLN A O 9
ATOM 17585 N N . SER A 1 42 ? -40.546 9.335 -6.875 1.00 0.00 42 SER A N 9
ATOM 17586 C CA . SER A 1 42 ? -41.632 9.958 -6.128 1.00 0.00 42 SER A CA 9
ATOM 17587 C C . SER A 1 42 ? -42.257 11.102 -6.915 1.00 0.00 42 SER A C 9
ATOM 17588 O O . SER A 1 42 ? -43.466 11.325 -6.850 1.00 0.00 42 SER A O 9
ATOM 17596 N N . GLY A 1 43 ? -41.427 11.825 -7.659 1.00 0.00 43 GLY A N 9
ATOM 17597 C CA . GLY A 1 43 ? -41.886 12.986 -8.412 1.00 0.00 43 GLY A CA 9
ATOM 17598 C C . GLY A 1 43 ? -41.612 14.278 -7.654 1.00 0.00 43 GLY A C 9
ATOM 17599 O O . GLY A 1 43 ? -42.096 15.345 -8.032 1.00 0.00 43 GLY A O 9
ATOM 17603 N N . ASP A 1 44 ? -40.832 14.176 -6.583 1.00 0.00 44 ASP A N 9
ATOM 17604 C CA . ASP A 1 44 ? -40.564 15.319 -5.719 1.00 0.00 44 ASP A CA 9
ATOM 17605 C C . ASP A 1 44 ? -39.398 16.146 -6.244 1.00 0.00 44 ASP A C 9
ATOM 17606 O O . ASP A 1 44 ? -38.264 15.998 -5.788 1.00 0.00 44 ASP A O 9
ATOM 17615 N N . GLN A 1 45 ? -39.682 17.017 -7.206 1.00 0.00 45 GLN A N 9
ATOM 17616 C CA . GLN A 1 45 ? -38.641 17.791 -7.872 1.00 0.00 45 GLN A CA 9
ATOM 17617 C C . GLN A 1 45 ? -38.071 18.857 -6.945 1.00 0.00 45 GLN A C 9
ATOM 17618 O O . GLN A 1 45 ? -36.963 19.350 -7.159 1.00 0.00 45 GLN A O 9
ATOM 17632 N N . SER A 1 46 ? -38.833 19.209 -5.916 1.00 0.00 46 SER A N 9
ATOM 17633 C CA . SER A 1 46 ? -38.422 20.246 -4.977 1.00 0.00 46 SER A CA 9
ATOM 17634 C C . SER A 1 46 ? -37.276 19.768 -4.096 1.00 0.00 46 SER A C 9
ATOM 17635 O O . SER A 1 46 ? -36.372 20.537 -3.765 1.00 0.00 46 SER A O 9
ATOM 17643 N N . THR A 1 47 ? -37.318 18.495 -3.718 1.00 0.00 47 THR A N 9
ATOM 17644 C CA . THR A 1 47 ? -36.203 17.867 -3.019 1.00 0.00 47 THR A CA 9
ATOM 17645 C C . THR A 1 47 ? -35.028 17.628 -3.958 1.00 0.00 47 THR A C 9
ATOM 17646 O O . THR A 1 47 ? -33.872 17.830 -3.585 1.00 0.00 47 THR A O 9
ATOM 17657 N N . VAL A 1 48 ? -35.330 17.198 -5.178 1.00 0.00 48 VAL A N 9
ATOM 17658 C CA . VAL A 1 48 ? -34.308 17.026 -6.204 1.00 0.00 48 VAL A CA 9
ATOM 17659 C C . VAL A 1 48 ? -33.450 18.277 -6.341 1.00 0.00 48 VAL A C 9
ATOM 17660 O O . VAL A 1 48 ? -32.221 18.200 -6.350 1.00 0.00 48 VAL A O 9
ATOM 17673 N N . ASP A 1 49 ? -34.103 19.429 -6.446 1.00 0.00 49 ASP A N 9
ATOM 17674 C CA . ASP A 1 49 ? -33.400 20.700 -6.576 1.00 0.00 49 ASP A CA 9
ATOM 17675 C C . ASP A 1 49 ? -32.441 20.919 -5.413 1.00 0.00 49 ASP A C 9
ATOM 17676 O O . ASP A 1 49 ? -31.279 21.274 -5.613 1.00 0.00 49 ASP A O 9
ATOM 17685 N N . SER A 1 50 ? -32.933 20.707 -4.198 1.00 0.00 50 SER A N 9
ATOM 17686 C CA . SER A 1 50 ? -32.118 20.872 -3.001 1.00 0.00 50 SER A CA 9
ATOM 17687 C C . SER A 1 50 ? -30.931 19.917 -3.007 1.00 0.00 50 SER A C 9
ATOM 17688 O O . SER A 1 50 ? -29.819 20.290 -2.632 1.00 0.00 50 SER A O 9
ATOM 17696 N N . LEU A 1 51 ? -31.174 18.683 -3.434 1.00 0.00 51 LEU A N 9
ATOM 17697 C CA . LEU A 1 51 ? -30.123 17.674 -3.499 1.00 0.00 51 LEU A CA 9
ATOM 17698 C C . LEU A 1 51 ? -29.041 18.068 -4.496 1.00 0.00 51 LEU A C 9
ATOM 17699 O O . LEU A 1 51 ? -27.851 17.879 -4.243 1.00 0.00 51 LEU A O 9
ATOM 17715 N N . LEU A 1 52 ? -29.462 18.616 -5.631 1.00 0.00 52 LEU A N 9
ATOM 17716 C CA . LEU A 1 52 ? -28.530 19.032 -6.673 1.00 0.00 52 LEU A CA 9
ATOM 17717 C C . LEU A 1 52 ? -27.684 20.214 -6.216 1.00 0.00 52 LEU A C 9
ATOM 17718 O O . LEU A 1 52 ? -26.510 20.323 -6.568 1.00 0.00 52 LEU A O 9
ATOM 17734 N N . LYS A 1 53 ? -28.288 21.098 -5.429 1.00 0.00 53 LYS A N 9
ATOM 17735 C CA . LYS A 1 53 ? -27.570 22.229 -4.855 1.00 0.00 53 LYS A CA 9
ATOM 17736 C C . LYS A 1 53 ? -26.460 21.762 -3.923 1.00 0.00 53 LYS A C 9
ATOM 17737 O O . LYS A 1 53 ? -25.362 22.320 -3.921 1.00 0.00 53 LYS A O 9
ATOM 17756 N N . GLN A 1 54 ? -26.752 20.736 -3.131 1.00 0.00 54 GLN A N 9
ATOM 17757 C CA . GLN A 1 54 ? -25.754 20.140 -2.251 1.00 0.00 54 GLN A CA 9
ATOM 17758 C C . GLN A 1 54 ? -24.647 19.465 -3.050 1.00 0.00 54 GLN A C 9
ATOM 17759 O O . GLN A 1 54 ? -23.471 19.554 -2.698 1.00 0.00 54 GLN A O 9
ATOM 17773 N N . LEU A 1 55 ? -25.030 18.789 -4.128 1.00 0.00 55 LEU A N 9
ATOM 17774 C CA . LEU A 1 55 ? -24.066 18.132 -5.003 1.00 0.00 55 LEU A CA 9
ATOM 17775 C C . LEU A 1 55 ? -23.151 19.147 -5.675 1.00 0.00 55 LEU A C 9
ATOM 17776 O O . LEU A 1 55 ? -21.954 18.909 -5.834 1.00 0.00 55 LEU A O 9
ATOM 17792 N N . ASP A 1 56 ? -23.721 20.281 -6.068 1.00 0.00 56 ASP A N 9
ATOM 17793 C CA . ASP A 1 56 ? -22.944 21.368 -6.652 1.00 0.00 56 ASP A CA 9
ATOM 17794 C C . ASP A 1 56 ? -21.840 21.825 -5.707 1.00 0.00 56 ASP A C 9
ATOM 17795 O O . ASP A 1 56 ? -20.691 21.994 -6.114 1.00 0.00 56 ASP A O 9
ATOM 17804 N N . ALA A 1 57 ? -22.196 22.025 -4.442 1.00 0.00 57 ALA A N 9
ATOM 17805 C CA . ALA A 1 57 ? -21.232 22.444 -3.432 1.00 0.00 57 ALA A CA 9
ATOM 17806 C C . ALA A 1 57 ? -20.145 21.395 -3.238 1.00 0.00 57 ALA A C 9
ATOM 17807 O O . ALA A 1 57 ? -18.957 21.714 -3.219 1.00 0.00 57 ALA A O 9
ATOM 17814 N N . ASN A 1 58 ? -20.560 20.140 -3.095 1.00 0.00 58 ASN A N 9
ATOM 17815 C CA . ASN A 1 58 ? -19.627 19.049 -2.840 1.00 0.00 58 ASN A CA 9
ATOM 17816 C C . ASN A 1 58 ? -18.670 18.858 -4.011 1.00 0.00 58 ASN A C 9
ATOM 17817 O O . ASN A 1 58 ? -17.478 18.621 -3.818 1.00 0.00 58 ASN A O 9
ATOM 17828 N N . ALA A 1 59 ? -19.201 18.963 -5.225 1.00 0.00 59 ALA A N 9
ATOM 17829 C CA . ALA A 1 59 ? -18.396 18.798 -6.429 1.00 0.00 59 ALA A CA 9
ATOM 17830 C C . ALA A 1 59 ? -17.290 19.843 -6.499 1.00 0.00 59 ALA A C 9
ATOM 17831 O O . ALA A 1 59 ? -16.163 19.543 -6.895 1.00 0.00 59 ALA A O 9
ATOM 17838 N N . ALA A 1 60 ? -17.618 21.072 -6.113 1.00 0.00 60 ALA A N 9
ATOM 17839 C CA . ALA A 1 60 ? -16.629 22.140 -6.036 1.00 0.00 60 ALA A CA 9
ATOM 17840 C C . ALA A 1 60 ? -15.586 21.848 -4.964 1.00 0.00 60 ALA A C 9
ATOM 17841 O O . ALA A 1 60 ? -14.397 22.106 -5.155 1.00 0.00 60 ALA A O 9
ATOM 17848 N N . ARG A 1 61 ? -16.037 21.310 -3.837 1.00 0.00 61 ARG A N 9
ATOM 17849 C CA . ARG A 1 61 ? -15.153 21.038 -2.710 1.00 0.00 61 ARG A CA 9
ATOM 17850 C C . ARG A 1 61 ? -14.108 19.991 -3.069 1.00 0.00 61 ARG A C 9
ATOM 17851 O O . ARG A 1 61 ? -12.919 20.171 -2.805 1.00 0.00 61 ARG A O 9
ATOM 17872 N N . VAL A 1 62 ? -14.557 18.896 -3.673 1.00 0.00 62 VAL A N 9
ATOM 17873 C CA . VAL A 1 62 ? -13.669 17.794 -4.022 1.00 0.00 62 VAL A CA 9
ATOM 17874 C C . VAL A 1 62 ? -12.770 18.161 -5.196 1.00 0.00 62 VAL A C 9
ATOM 17875 O O . VAL A 1 62 ? -11.661 17.643 -5.326 1.00 0.00 62 VAL A O 9
ATOM 17888 N N . GLU A 1 63 ? -13.254 19.058 -6.048 1.00 0.00 63 GLU A N 9
ATOM 17889 C CA . GLU A 1 63 ? -12.434 19.626 -7.111 1.00 0.00 63 GLU A CA 9
ATOM 17890 C C . GLU A 1 63 ? -11.230 20.366 -6.543 1.00 0.00 63 GLU A C 9
ATOM 17891 O O . GLU A 1 63 ? -10.106 20.198 -7.017 1.00 0.00 63 GLU A O 9
ATOM 17903 N N . GLN A 1 64 ? -11.471 21.184 -5.525 1.00 0.00 64 GLN A N 9
ATOM 17904 C CA . GLN A 1 64 ? -10.401 21.923 -4.866 1.00 0.00 64 GLN A CA 9
ATOM 17905 C C . GLN A 1 64 ? -9.456 20.983 -4.129 1.00 0.00 64 GLN A C 9
ATOM 17906 O O . GLN A 1 64 ? -8.238 21.158 -4.164 1.00 0.00 64 GLN A O 9
ATOM 17920 N N . LEU A 1 65 ? -10.024 19.984 -3.461 1.00 0.00 65 LEU A N 9
ATOM 17921 C CA . LEU A 1 65 ? -9.233 19.017 -2.710 1.00 0.00 65 LEU A CA 9
ATOM 17922 C C . LEU A 1 65 ? -8.299 18.238 -3.626 1.00 0.00 65 LEU A C 9
ATOM 17923 O O . LEU A 1 65 ? -7.130 18.026 -3.302 1.00 0.00 65 LEU A O 9
ATOM 17939 N N . LEU A 1 66 ? -8.820 17.814 -4.772 1.00 0.00 66 LEU A N 9
ATOM 17940 C CA . LEU A 1 66 ? -8.023 17.090 -5.755 1.00 0.00 66 LEU A CA 9
ATOM 17941 C C . LEU A 1 66 ? -6.994 18.003 -6.410 1.00 0.00 66 LEU A C 9
ATOM 17942 O O . LEU A 1 66 ? -5.880 17.579 -6.717 1.00 0.00 66 LEU A O 9
ATOM 17958 N N . GLN A 1 67 ? -7.373 19.259 -6.621 1.00 0.00 67 GLN A N 9
ATOM 17959 C CA . GLN A 1 67 ? -6.449 20.262 -7.137 1.00 0.00 67 GLN A CA 9
ATOM 17960 C C . GLN A 1 67 ? -5.248 20.430 -6.215 1.00 0.00 67 GLN A C 9
ATOM 17961 O O . GLN A 1 67 ? -4.110 20.527 -6.675 1.00 0.00 67 GLN A O 9
ATOM 17975 N N . ARG A 1 68 ? -5.508 20.463 -4.913 1.00 0.00 68 ARG A N 9
ATOM 17976 C CA . ARG A 1 68 ? -4.442 20.539 -3.920 1.00 0.00 68 ARG A CA 9
ATOM 17977 C C . ARG A 1 68 ? -3.529 19.322 -3.999 1.00 0.00 68 ARG A C 9
ATOM 17978 O O . ARG A 1 68 ? -2.307 19.446 -3.923 1.00 0.00 68 ARG A O 9
ATOM 17999 N N . ILE A 1 69 ? -4.130 18.147 -4.152 1.00 0.00 69 ILE A N 9
ATOM 18000 C CA . ILE A 1 69 ? -3.369 16.913 -4.312 1.00 0.00 69 ILE A CA 9
ATOM 18001 C C . ILE A 1 69 ? -2.490 16.965 -5.554 1.00 0.00 69 ILE A C 9
ATOM 18002 O O . ILE A 1 69 ? -1.337 16.535 -5.529 1.00 0.00 69 ILE A O 9
ATOM 18018 N N . ILE A 1 70 ? -3.041 17.495 -6.641 1.00 0.00 70 ILE A N 9
ATOM 18019 C CA . ILE A 1 70 ? -2.286 17.666 -7.877 1.00 0.00 70 ILE A CA 9
ATOM 18020 C C . ILE A 1 70 ? -1.111 18.615 -7.677 1.00 0.00 70 ILE A C 9
ATOM 18021 O O . ILE A 1 70 ? -0.011 18.369 -8.174 1.00 0.00 70 ILE A O 9
ATOM 18037 N N . SER A 1 71 ? -1.349 19.699 -6.948 1.00 0.00 71 SER A N 9
ATOM 18038 C CA . SER A 1 71 ? -0.306 20.677 -6.665 1.00 0.00 71 SER A CA 9
ATOM 18039 C C . SER A 1 71 ? 0.813 20.064 -5.832 1.00 0.00 71 SER A C 9
ATOM 18040 O O . SER A 1 71 ? 1.991 20.338 -6.060 1.00 0.00 71 SER A O 9
ATOM 18048 N N . GLU A 1 72 ? 0.437 19.234 -4.866 1.00 0.00 72 GLU A N 9
ATOM 18049 C CA . GLU A 1 72 ? 1.399 18.657 -3.934 1.00 0.00 72 GLU A CA 9
ATOM 18050 C C . GLU A 1 72 ? 2.114 17.462 -4.550 1.00 0.00 72 GLU A C 9
ATOM 18051 O O . GLU A 1 72 ? 3.330 17.320 -4.419 1.00 0.00 72 GLU A O 9
ATOM 18063 N N . THR A 1 73 ? 1.353 16.605 -5.221 1.00 0.00 73 THR A N 9
ATOM 18064 C CA . THR A 1 73 ? 1.882 15.343 -5.726 1.00 0.00 73 THR A CA 9
ATOM 18065 C C . THR A 1 73 ? 1.871 15.311 -7.249 1.00 0.00 73 THR A C 9
ATOM 18066 O O . THR A 1 73 ? 2.840 14.884 -7.877 1.00 0.00 73 THR A O 9
ATOM 18077 N N . GLY A 1 74 ? 0.770 15.766 -7.838 1.00 0.00 74 GLY A N 9
ATOM 18078 C CA . GLY A 1 74 ? 0.583 15.682 -9.281 1.00 0.00 74 GLY A CA 9
ATOM 18079 C C . GLY A 1 74 ? 0.044 14.316 -9.688 1.00 0.00 74 GLY A C 9
ATOM 18080 O O . GLY A 1 74 ? 0.198 13.894 -10.834 1.00 0.00 74 GLY A O 9
ATOM 18084 N N . ASP A 1 75 ? -0.587 13.629 -8.742 1.00 0.00 75 ASP A N 9
ATOM 18085 C CA . ASP A 1 75 ? -1.136 12.302 -8.996 1.00 0.00 75 ASP A CA 9
ATOM 18086 C C . ASP A 1 75 ? -2.151 12.334 -10.131 1.00 0.00 75 ASP A C 9
ATOM 18087 O O . ASP A 1 75 ? -3.152 13.046 -10.062 1.00 0.00 75 ASP A O 9
ATOM 18096 N N . GLU A 1 76 ? -1.885 11.558 -11.177 1.00 0.00 76 GLU A N 9
ATOM 18097 C CA . GLU A 1 76 ? -2.767 11.507 -12.337 1.00 0.00 76 GLU A CA 9
ATOM 18098 C C . GLU A 1 76 ? -4.170 11.062 -11.943 1.00 0.00 76 GLU A C 9
ATOM 18099 O O . GLU A 1 76 ? -5.155 11.458 -12.565 1.00 0.00 76 GLU A O 9
ATOM 18111 N N . LEU A 1 77 ? -4.253 10.235 -10.906 1.00 0.00 77 LEU A N 9
ATOM 18112 C CA . LEU A 1 77 ? -5.537 9.755 -10.411 1.00 0.00 77 LEU A CA 9
ATOM 18113 C C . LEU A 1 77 ? -6.409 10.908 -9.932 1.00 0.00 77 LEU A C 9
ATOM 18114 O O . LEU A 1 77 ? -7.618 10.924 -10.164 1.00 0.00 77 LEU A O 9
ATOM 18130 N N . ALA A 1 78 ? -5.789 11.874 -9.262 1.00 0.00 78 ALA A N 9
ATOM 18131 C CA . ALA A 1 78 ? -6.489 13.076 -8.826 1.00 0.00 78 ALA A CA 9
ATOM 18132 C C . ALA A 1 78 ? -6.956 13.905 -10.015 1.00 0.00 78 ALA A C 9
ATOM 18133 O O . ALA A 1 78 ? -8.043 14.482 -9.994 1.00 0.00 78 ALA A O 9
ATOM 18140 N N . ARG A 1 79 ? -6.127 13.960 -11.053 1.00 0.00 79 ARG A N 9
ATOM 18141 C CA . ARG A 1 79 ? -6.481 14.663 -12.280 1.00 0.00 79 ARG A CA 9
ATOM 18142 C C . ARG A 1 79 ? -7.686 14.021 -12.954 1.00 0.00 79 ARG A C 9
ATOM 18143 O O . ARG A 1 79 ? -8.590 14.713 -13.423 1.00 0.00 79 ARG A O 9
ATOM 18164 N N . LYS A 1 80 ? -7.694 12.693 -13.001 1.00 0.00 80 LYS A N 9
ATOM 18165 C CA . LYS A 1 80 ? -8.798 11.953 -13.601 1.00 0.00 80 LYS A CA 9
ATOM 18166 C C . LYS A 1 80 ? -10.088 12.158 -12.817 1.00 0.00 80 LYS A C 9
ATOM 18167 O O . LYS A 1 80 ? -11.135 12.454 -13.392 1.00 0.00 80 LYS A O 9
ATOM 18186 N N . GLY A 1 81 ? -10.006 11.998 -11.500 1.00 0.00 81 GLY A N 9
ATOM 18187 C CA . GLY A 1 81 ? -11.165 12.175 -10.634 1.00 0.00 81 GLY A CA 9
ATOM 18188 C C . GLY A 1 81 ? -11.742 13.579 -10.764 1.00 0.00 81 GLY A C 9
ATOM 18189 O O . GLY A 1 81 ? -12.958 13.758 -10.820 1.00 0.00 81 GLY A O 9
ATOM 18193 N N . GLU A 1 82 ? -10.861 14.572 -10.811 1.00 0.00 82 GLU A N 9
ATOM 18194 C CA . GLU A 1 82 ? -11.281 15.963 -10.941 1.00 0.00 82 GLU A CA 9
ATOM 18195 C C . GLU A 1 82 ? -12.129 16.167 -12.190 1.00 0.00 82 GLU A C 9
ATOM 18196 O O . GLU A 1 82 ? -13.211 16.751 -12.129 1.00 0.00 82 GLU A O 9
ATOM 18208 N N . SER A 1 83 ? -11.632 15.682 -13.323 1.00 0.00 83 SER A N 9
ATOM 18209 C CA . SER A 1 83 ? -12.312 15.866 -14.599 1.00 0.00 83 SER A CA 9
ATOM 18210 C C . SER A 1 83 ? -13.670 15.175 -14.604 1.00 0.00 83 SER A C 9
ATOM 18211 O O . SER A 1 83 ? -14.605 15.628 -15.264 1.00 0.00 83 SER A O 9
ATOM 18219 N N . LEU A 1 84 ? -13.772 14.076 -13.865 1.00 0.00 84 LEU A N 9
ATOM 18220 C CA . LEU A 1 84 ? -15.032 13.355 -13.733 1.00 0.00 84 LEU A CA 9
ATOM 18221 C C . LEU A 1 84 ? -16.023 14.130 -12.874 1.00 0.00 84 LEU A C 9
ATOM 18222 O O . LEU A 1 84 ? -17.224 14.132 -13.143 1.00 0.00 84 LEU A O 9
ATOM 18238 N N . PHE A 1 85 ? -15.512 14.788 -11.838 1.00 0.00 85 PHE A N 9
ATOM 18239 C CA . PHE A 1 85 ? -16.333 15.653 -11.000 1.00 0.00 85 PHE A CA 9
ATOM 18240 C C . PHE A 1 85 ? -16.761 16.906 -11.755 1.00 0.00 85 PHE A C 9
ATOM 18241 O O . PHE A 1 85 ? -17.874 17.401 -11.575 1.00 0.00 85 PHE A O 9
ATOM 18258 N N . GLN A 1 86 ? -15.872 17.414 -12.600 1.00 0.00 86 GLN A N 9
ATOM 18259 C CA . GLN A 1 86 ? -16.183 18.565 -13.440 1.00 0.00 86 GLN A CA 9
ATOM 18260 C C . GLN A 1 86 ? -17.267 18.228 -14.456 1.00 0.00 86 GLN A C 9
ATOM 18261 O O . GLN A 1 86 ? -18.136 19.050 -14.745 1.00 0.00 86 GLN A O 9
ATOM 18275 N N . ARG A 1 87 ? -17.211 17.015 -14.994 1.00 0.00 87 ARG A N 9
ATOM 18276 C CA . ARG A 1 87 ? -18.272 16.509 -15.857 1.00 0.00 87 ARG A CA 9
ATOM 18277 C C . ARG A 1 87 ? -19.578 16.353 -15.090 1.00 0.00 87 ARG A C 9
ATOM 182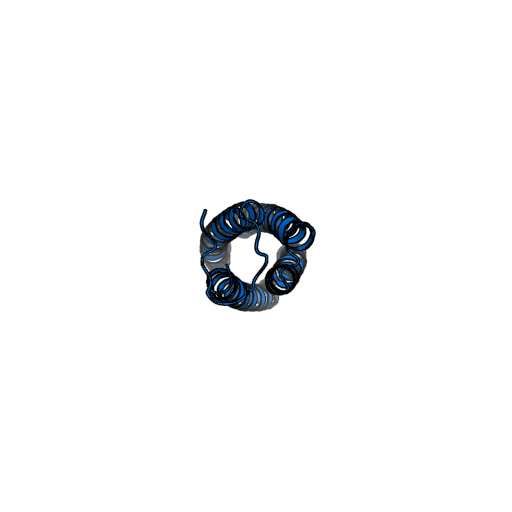78 O O . ARG A 1 87 ? -20.652 16.668 -15.603 1.00 0.00 87 ARG A O 9
ATOM 18299 N N . ASN A 1 88 ? -19.481 15.864 -13.858 1.00 0.00 88 ASN A N 9
ATOM 18300 C CA . ASN A 1 88 ? -20.648 15.720 -12.997 1.00 0.00 88 ASN A CA 9
ATOM 18301 C C . ASN A 1 88 ? -21.308 17.067 -12.733 1.00 0.00 88 ASN A C 9
ATOM 18302 O O . ASN A 1 88 ? -22.534 17.168 -12.675 1.00 0.00 88 ASN A O 9
ATOM 18313 N N . GLN A 1 89 ? -20.489 18.100 -12.573 1.00 0.00 89 GLN A N 9
ATOM 18314 C CA . GLN A 1 89 ? -20.991 19.460 -12.419 1.00 0.00 89 GLN A CA 9
ATOM 18315 C C . GLN A 1 89 ? -21.813 19.884 -13.629 1.00 0.00 89 GLN A C 9
ATOM 18316 O O . GLN A 1 89 ? -22.872 20.497 -13.489 1.00 0.00 89 GLN A O 9
ATOM 18330 N N . GLN A 1 90 ? -21.321 19.554 -14.818 1.00 0.00 90 GLN A N 9
ATOM 18331 C CA . GLN A 1 90 ? -22.067 19.789 -16.049 1.00 0.00 90 GLN A CA 9
ATOM 18332 C C . GLN A 1 90 ? -23.368 18.997 -16.064 1.00 0.00 90 GLN A C 9
ATOM 18333 O O . GLN A 1 90 ? -24.407 19.501 -16.490 1.00 0.00 90 GLN A O 9
ATOM 18347 N N . LEU A 1 91 ? -23.304 17.755 -15.596 1.00 0.00 91 LEU A N 9
ATOM 18348 C CA . LEU A 1 91 ? -24.470 16.880 -15.585 1.00 0.00 91 LEU A CA 9
ATOM 18349 C C . LEU A 1 91 ? -25.492 17.336 -14.552 1.00 0.00 91 LEU A C 9
ATOM 18350 O O . LEU A 1 91 ? -26.697 17.176 -14.745 1.00 0.00 91 LEU A O 9
ATOM 18366 N N . PHE A 1 92 ? -25.004 17.905 -13.455 1.00 0.00 92 PHE A N 9
ATOM 18367 C CA . PHE A 1 92 ? -25.874 18.494 -12.445 1.00 0.00 92 PHE A CA 9
ATOM 18368 C C . PHE A 1 92 ? -26.639 19.687 -13.004 1.00 0.00 92 PHE A C 9
ATOM 18369 O O . PHE A 1 92 ? -27.824 19.864 -12.722 1.00 0.00 92 PHE A O 9
ATOM 18386 N N . SER A 1 93 ? -25.953 20.503 -13.797 1.00 0.00 93 SER A N 9
ATOM 18387 C CA . SER A 1 93 ? -26.587 21.634 -14.464 1.00 0.00 93 SER A CA 9
ATOM 18388 C C . SER A 1 93 ? -27.639 21.168 -15.461 1.00 0.00 93 SER A C 9
ATOM 18389 O O . SER A 1 93 ? -28.704 21.773 -15.584 1.00 0.00 93 SER A O 9
ATOM 18397 N N . GLN A 1 94 ? -27.335 20.087 -16.173 1.00 0.00 94 GLN A N 9
ATOM 18398 C CA . GLN A 1 94 ? -28.285 19.489 -17.102 1.00 0.00 94 GLN A CA 9
ATOM 18399 C C . GLN A 1 94 ? -29.561 19.063 -16.387 1.00 0.00 94 GLN A C 9
ATOM 18400 O O . GLN A 1 94 ? -30.667 19.328 -16.859 1.00 0.00 94 GLN A O 9
ATOM 18414 N N . LEU A 1 95 ? -29.401 18.402 -15.246 1.00 0.00 95 LEU A N 9
ATOM 18415 C CA . LEU A 1 95 ? -30.540 17.948 -14.457 1.00 0.00 95 LEU A CA 9
ATOM 18416 C C . LEU A 1 95 ? -31.417 19.119 -14.031 1.00 0.00 95 LEU A C 9
ATOM 18417 O O . LEU A 1 95 ? -32.638 19.078 -14.180 1.00 0.00 95 LEU A O 9
ATOM 18433 N N . LYS A 1 96 ? -30.786 20.161 -13.501 1.00 0.00 96 LYS A N 9
ATOM 18434 C CA . LYS A 1 96 ? -31.510 21.340 -13.038 1.00 0.00 96 LYS A CA 9
ATOM 18435 C C . LYS A 1 96 ? -32.345 21.948 -14.157 1.00 0.00 96 LYS A C 9
ATOM 18436 O O . LYS A 1 96 ? -33.485 22.360 -13.940 1.00 0.00 96 LYS A O 9
ATOM 18455 N N . THR A 1 97 ? -31.772 22.002 -15.355 1.00 0.00 97 THR A N 9
ATOM 18456 C CA . THR A 1 97 ? -32.487 22.497 -16.525 1.00 0.00 97 THR A CA 9
ATOM 18457 C C . THR A 1 97 ? -33.607 21.547 -16.929 1.00 0.00 97 THR A C 9
ATOM 18458 O O . THR A 1 97 ? -34.738 21.970 -17.167 1.00 0.00 97 THR A O 9
ATOM 18469 N N . LEU A 1 98 ? -33.286 20.260 -17.005 1.00 0.00 98 LEU A N 9
ATOM 18470 C CA . LEU A 1 98 ? -34.227 19.263 -17.501 1.00 0.00 98 LEU A CA 9
ATOM 18471 C C . LEU A 1 98 ? -35.446 19.156 -16.594 1.00 0.00 98 LEU A C 9
ATOM 18472 O O . LEU A 1 98 ? -36.572 19.001 -17.067 1.00 0.00 98 LEU A O 9
ATOM 18488 N N . PHE A 1 99 ? -35.214 19.240 -15.288 1.00 0.00 99 PHE A N 9
ATOM 18489 C CA . PHE A 1 99 ? -36.290 19.127 -14.311 1.00 0.00 99 PHE A CA 9
ATOM 18490 C C . PHE A 1 99 ? -37.167 20.372 -14.310 1.00 0.00 99 PHE A C 9
ATOM 18491 O O . PHE A 1 99 ? -38.371 20.295 -14.062 1.00 0.00 99 PHE A O 9
ATOM 18508 N N . SER A 1 100 ? -36.558 21.519 -14.590 1.00 0.00 100 SER A N 9
ATOM 18509 C CA . SER A 1 100 ? -37.300 22.767 -14.729 1.00 0.00 100 SER A CA 9
ATOM 18510 C C . SER A 1 100 ? -38.090 22.796 -16.031 1.00 0.00 100 SER A C 9
ATOM 18511 O O . SER A 1 100 ? -39.112 23.475 -16.133 1.00 0.00 100 SER A O 9
ATOM 18519 N N . GLN A 1 101 ? -37.612 22.054 -17.024 1.00 0.00 101 GLN A N 9
ATOM 18520 C CA . GLN A 1 101 ? -38.341 21.888 -18.276 1.00 0.00 101 GLN A CA 9
ATOM 18521 C C . GLN A 1 101 ? -39.430 20.832 -18.142 1.00 0.00 101 GLN A C 9
ATOM 18522 O O . GLN A 1 101 ? -40.498 20.948 -18.743 1.00 0.00 101 GLN A O 9
ATOM 18536 N N . GLY A 1 102 ? -39.154 19.800 -17.351 1.00 0.00 102 GLY A N 9
ATOM 18537 C CA . GLY A 1 102 ? -40.115 18.727 -17.128 1.00 0.00 102 GLY A CA 9
ATOM 18538 C C . GLY A 1 102 ? -39.669 17.438 -17.807 1.00 0.00 102 GLY A C 9
ATOM 18539 O O . GLY A 1 102 ? -40.382 16.435 -17.784 1.00 0.00 102 GLY A O 9
ATOM 18543 N N . ASP A 1 103 ? -38.486 17.473 -18.412 1.00 0.00 103 ASP A N 9
ATOM 18544 C CA . ASP A 1 103 ? -37.965 16.323 -19.141 1.00 0.00 103 ASP A CA 9
ATOM 18545 C C . ASP A 1 103 ? -37.283 15.337 -18.201 1.00 0.00 103 ASP A C 9
ATOM 18546 O O . ASP A 1 103 ? -36.055 15.288 -18.122 1.00 0.00 103 ASP A O 9
ATOM 18555 N N . GLU A 1 104 ? -38.086 14.554 -17.490 1.00 0.00 104 GLU A N 9
ATOM 18556 C CA . GLU A 1 104 ? -37.562 13.590 -16.529 1.00 0.00 104 GLU A CA 9
ATOM 18557 C C . GLU A 1 104 ? -36.955 12.384 -17.235 1.00 0.00 104 GLU A C 9
ATOM 18558 O O . GLU A 1 104 ? -36.095 11.697 -16.683 1.00 0.00 104 GLU A O 9
ATOM 18570 N N . ASP A 1 105 ? -37.407 12.131 -18.459 1.00 0.00 105 ASP A N 9
ATOM 18571 C CA . ASP A 1 105 ? -36.905 11.011 -19.245 1.00 0.00 105 ASP A CA 9
ATOM 18572 C C . ASP A 1 105 ? -35.412 11.151 -19.512 1.00 0.00 105 ASP A C 9
ATOM 18573 O O . ASP A 1 105 ? -34.638 10.225 -19.268 1.00 0.00 105 ASP A O 9
ATOM 18582 N N . THR A 1 106 ? -35.013 12.314 -20.016 1.00 0.00 106 THR A N 9
ATOM 18583 C CA . THR A 1 106 ? -33.604 12.602 -20.253 1.00 0.00 106 THR A CA 9
ATOM 18584 C C . THR A 1 106 ? -32.837 12.724 -18.942 1.00 0.00 106 THR A C 9
ATOM 18585 O O . THR A 1 106 ? -31.699 12.268 -18.833 1.00 0.00 106 THR A O 9
ATOM 18596 N N . ALA A 1 107 ? -33.468 13.341 -17.949 1.00 0.00 107 ALA A N 9
ATOM 18597 C CA . ALA A 1 107 ? -32.852 13.512 -16.639 1.00 0.00 107 ALA A CA 9
ATOM 18598 C C . ALA A 1 107 ? -32.429 12.172 -16.051 1.00 0.00 107 ALA A C 9
ATOM 18599 O O . ALA A 1 107 ? -31.366 12.060 -15.439 1.00 0.00 107 ALA A O 9
ATOM 18606 N N . LYS A 1 108 ? -33.265 11.158 -16.240 1.00 0.00 108 LYS A N 9
ATOM 18607 C CA . LYS A 1 108 ? -32.927 9.799 -15.832 1.00 0.00 108 LYS A CA 9
ATOM 18608 C C . LYS A 1 108 ? -31.622 9.342 -16.470 1.00 0.00 108 LYS A C 9
ATOM 18609 O O . LYS A 1 108 ? -30.729 8.838 -15.787 1.00 0.00 108 LYS A O 9
ATOM 18628 N N . ALA A 1 109 ? -31.516 9.520 -17.782 1.00 0.00 109 ALA A N 9
ATOM 18629 C CA . ALA A 1 109 ? -30.312 9.141 -18.512 1.00 0.00 109 ALA A CA 9
ATOM 18630 C C . ALA A 1 109 ? -29.090 9.878 -17.980 1.00 0.00 109 ALA A C 9
ATOM 18631 O O . ALA A 1 109 ? -28.002 9.309 -17.886 1.00 0.00 109 ALA A O 9
ATOM 18638 N N . VAL A 1 110 ? -29.275 11.147 -17.633 1.00 0.00 110 VAL A N 9
ATOM 18639 C CA . VAL A 1 110 ? -28.199 11.952 -17.068 1.00 0.00 110 VAL A CA 9
ATOM 18640 C C . VAL A 1 110 ? -27.758 11.409 -15.714 1.00 0.00 110 VAL A C 9
ATOM 18641 O O . VAL A 1 110 ? -26.564 11.335 -15.423 1.00 0.00 110 VAL A O 9
ATOM 18654 N N . LEU A 1 111 ? -28.729 11.031 -14.889 1.00 0.00 111 LEU A N 9
ATOM 18655 C CA . LEU A 1 111 ? -28.442 10.428 -13.594 1.00 0.00 111 LEU A CA 9
ATOM 18656 C C . LEU A 1 111 ? -27.629 9.149 -13.749 1.00 0.00 111 LEU A C 9
ATOM 18657 O O . LEU A 1 111 ? -26.734 8.870 -12.952 1.00 0.00 111 LEU A O 9
ATOM 18673 N N . GLU A 1 112 ? -27.948 8.374 -14.780 1.00 0.00 112 GLU A N 9
ATOM 18674 C CA . GLU A 1 112 ? -27.222 7.142 -15.065 1.00 0.00 112 GLU A CA 9
ATOM 18675 C C . GLU A 1 112 ? -25.773 7.428 -15.436 1.00 0.00 112 GLU A C 9
ATOM 18676 O O . GLU A 1 112 ? -24.859 6.733 -14.993 1.00 0.00 112 GLU A O 9
ATOM 18688 N N . GLU A 1 113 ? -25.569 8.456 -16.253 1.00 0.00 113 GLU A N 9
ATOM 18689 C CA . GLU A 1 113 ? -24.227 8.878 -16.634 1.00 0.00 113 GLU A CA 9
ATOM 18690 C C . GLU A 1 113 ? -23.425 9.327 -15.420 1.00 0.00 113 GLU A C 9
ATOM 18691 O O . GLU A 1 113 ? -22.237 9.026 -15.302 1.00 0.00 113 GLU A O 9
ATOM 18703 N N . ILE A 1 114 ? -24.081 10.049 -14.518 1.00 0.00 114 ILE A N 9
ATOM 18704 C CA . ILE A 1 114 ? -23.442 10.505 -13.289 1.00 0.00 114 ILE A CA 9
ATOM 18705 C C . ILE A 1 114 ? -22.930 9.329 -12.466 1.00 0.00 114 ILE A C 9
ATOM 18706 O O . ILE A 1 114 ? -21.803 9.350 -11.971 1.00 0.00 114 ILE A O 9
ATOM 18722 N N . GLN A 1 115 ? -23.765 8.305 -12.323 1.00 0.00 115 GLN A N 9
ATOM 18723 C CA . GLN A 1 115 ? -23.394 7.114 -11.569 1.00 0.00 115 GLN A CA 9
ATOM 18724 C C . GLN A 1 115 ? -22.218 6.395 -12.219 1.00 0.00 115 GLN A C 9
ATOM 18725 O O . GLN A 1 115 ? -21.341 5.873 -11.531 1.00 0.00 115 GLN A O 9
ATOM 18739 N N . SER A 1 116 ? -22.206 6.373 -13.547 1.00 0.00 116 SER A N 9
ATOM 18740 C CA . SER A 1 116 ? -21.091 5.802 -14.294 1.00 0.00 116 SER A CA 9
ATOM 18741 C C . SER A 1 116 ? -19.782 6.502 -13.951 1.00 0.00 116 SER A C 9
ATOM 18742 O O . SER A 1 116 ? -18.756 5.855 -13.743 1.00 0.00 116 SER A O 9
ATOM 18750 N N . ASN A 1 117 ? -19.825 7.829 -13.892 1.00 0.00 117 ASN A N 9
ATOM 18751 C CA . ASN A 1 117 ? -18.667 8.616 -13.484 1.00 0.00 117 ASN A CA 9
ATOM 18752 C C . ASN A 1 117 ? -18.270 8.306 -12.047 1.00 0.00 117 ASN A C 9
ATOM 18753 O O . ASN A 1 117 ? -17.087 8.170 -11.735 1.00 0.00 117 ASN A O 9
ATOM 18764 N N . LEU A 1 118 ? -19.266 8.195 -11.174 1.00 0.00 118 LEU A N 9
ATOM 18765 C CA . LEU A 1 118 ? -19.022 7.893 -9.768 1.00 0.00 118 LEU A CA 9
ATOM 18766 C C . LEU A 1 118 ? -18.388 6.518 -9.603 1.00 0.00 118 LEU A C 9
ATOM 18767 O O . LEU A 1 118 ? -17.554 6.311 -8.721 1.00 0.00 118 LEU A O 9
ATOM 18783 N N . ASN A 1 119 ? -18.788 5.581 -10.455 1.00 0.00 119 ASN A N 9
ATOM 18784 C CA . ASN A 1 119 ? -18.209 4.242 -10.449 1.00 0.00 119 ASN A CA 9
ATOM 18785 C C . ASN A 1 119 ? -16.739 4.276 -10.848 1.00 0.00 119 ASN A C 9
ATOM 18786 O O . ASN A 1 119 ? -15.910 3.583 -10.258 1.00 0.00 119 ASN A O 9
ATOM 18797 N N . GLN A 1 120 ? -16.422 5.085 -11.853 1.00 0.00 120 GLN A N 9
ATOM 18798 C CA . GLN A 1 120 ? -15.040 5.278 -12.274 1.00 0.00 120 GLN A CA 9
ATOM 18799 C C . GLN A 1 120 ? -14.226 5.977 -11.192 1.00 0.00 120 GLN A C 9
ATOM 18800 O O . GLN A 1 120 ? -13.067 5.637 -10.958 1.00 0.00 120 GLN A O 9
ATOM 18814 N N . ILE A 1 121 ? -14.841 6.954 -10.535 1.00 0.00 121 ILE A N 9
ATOM 18815 C CA . ILE A 1 121 ? -14.206 7.645 -9.419 1.00 0.00 121 ILE A CA 9
ATOM 18816 C C . ILE A 1 121 ? -13.924 6.689 -8.268 1.00 0.00 121 ILE A C 9
ATOM 18817 O O . ILE A 1 121 ? -12.871 6.759 -7.634 1.00 0.00 121 ILE A O 9
ATOM 18833 N N . GLN A 1 122 ? -14.871 5.796 -8.001 1.00 0.00 122 GLN A N 9
ATOM 18834 C CA . GLN A 1 122 ? -14.688 4.765 -6.987 1.00 0.00 122 GLN A CA 9
ATOM 18835 C C . GLN A 1 122 ? -13.425 3.954 -7.246 1.00 0.00 122 GLN A C 9
ATOM 18836 O O . GLN A 1 122 ? -12.643 3.696 -6.331 1.00 0.00 122 GLN A O 9
ATOM 18850 N N . GLN A 1 123 ? -13.230 3.555 -8.498 1.00 0.00 123 GLN A N 9
ATOM 18851 C CA . GLN A 1 123 ? -12.030 2.827 -8.893 1.00 0.00 123 GLN A CA 9
ATOM 18852 C C . GLN A 1 123 ? -10.780 3.672 -8.685 1.00 0.00 123 GLN A C 9
ATOM 18853 O O . GLN A 1 123 ? -9.749 3.172 -8.236 1.00 0.00 123 GLN A O 9
ATOM 18867 N N . ILE A 1 124 ? -10.878 4.955 -9.015 1.00 0.00 124 ILE A N 9
ATOM 18868 C CA . ILE A 1 124 ? -9.786 5.892 -8.779 1.00 0.00 124 ILE A CA 9
ATOM 18869 C C . ILE A 1 124 ? -9.472 6.010 -7.293 1.00 0.00 124 ILE A C 9
ATOM 18870 O O . ILE A 1 124 ? -8.307 6.033 -6.895 1.00 0.00 124 ILE A O 9
ATOM 18886 N N . ILE A 1 125 ? -10.518 6.085 -6.477 1.00 0.00 125 ILE A N 9
ATOM 18887 C CA . ILE A 1 125 ? -10.357 6.139 -5.029 1.00 0.00 125 ILE A CA 9
ATOM 18888 C C . ILE A 1 125 ? -9.609 4.916 -4.512 1.00 0.00 125 ILE A C 9
ATOM 18889 O O . ILE A 1 125 ? -8.717 5.032 -3.671 1.00 0.00 125 ILE A O 9
ATOM 18905 N N . THR A 1 126 ? -9.978 3.745 -5.020 1.00 0.00 126 THR A N 9
ATOM 18906 C CA . THR A 1 126 ? -9.322 2.502 -4.633 1.00 0.00 126 THR A CA 9
ATOM 18907 C C . THR A 1 126 ? -7.832 2.543 -4.949 1.00 0.00 126 THR A C 9
ATOM 18908 O O . THR A 1 126 ? -6.998 2.234 -4.097 1.00 0.00 126 THR A O 9
ATOM 18919 N N . GLU A 1 127 ? -7.503 2.927 -6.177 1.00 0.00 127 GLU A N 9
ATOM 18920 C CA . GLU A 1 127 ? -6.116 2.967 -6.622 1.00 0.00 127 GLU A CA 9
ATOM 18921 C C . GLU A 1 127 ? -5.340 4.068 -5.909 1.00 0.00 127 GLU A C 9
ATOM 18922 O O . GLU A 1 127 ? -4.146 3.927 -5.644 1.00 0.00 127 GLU A O 9
ATOM 18934 N N . ALA A 1 128 ? -6.026 5.163 -5.600 1.00 0.00 128 ALA A N 9
ATOM 18935 C CA . ALA A 1 128 ? -5.432 6.246 -4.825 1.00 0.00 128 ALA A CA 9
ATOM 18936 C C . ALA A 1 128 ? -5.111 5.795 -3.406 1.00 0.00 128 ALA A C 9
ATOM 18937 O O . ALA A 1 128 ? -4.054 6.121 -2.865 1.00 0.00 128 ALA A O 9
ATOM 18944 N N . GLN A 1 129 ? -6.028 5.043 -2.807 1.00 0.00 129 GLN A N 9
ATOM 18945 C CA . GLN A 1 129 ? -5.823 4.506 -1.467 1.00 0.00 129 GLN A CA 9
ATOM 18946 C C . GLN A 1 129 ? -4.617 3.578 -1.425 1.00 0.00 129 GLN A C 9
ATOM 18947 O O . GLN A 1 129 ? -3.872 3.556 -0.445 1.00 0.00 129 GLN A O 9
ATOM 18961 N N . LYS A 1 130 ? -4.428 2.812 -2.494 1.00 0.00 130 LYS A N 9
ATOM 18962 C CA . LYS A 1 130 ? -3.286 1.911 -2.599 1.00 0.00 130 LYS A CA 9
ATOM 18963 C C . LYS A 1 130 ? -1.972 2.676 -2.519 1.00 0.00 130 LYS A C 9
ATOM 18964 O O . LYS A 1 130 ? -0.951 2.134 -2.095 1.00 0.00 130 LYS A O 9
ATOM 18983 N N . ARG A 1 131 ? -2.002 3.939 -2.931 1.00 0.00 131 ARG A N 9
ATOM 18984 C CA . ARG A 1 131 ? -0.786 4.734 -3.056 1.00 0.00 131 ARG A CA 9
ATOM 18985 C C . ARG A 1 131 ? -0.707 5.796 -1.967 1.00 0.00 131 ARG A C 9
ATOM 18986 O O . ARG A 1 131 ? 0.148 6.681 -2.010 1.00 0.00 131 ARG A O 9
ATOM 19007 N N . LEU A 1 132 ? -1.604 5.703 -0.991 1.00 0.00 132 LEU A N 9
ATOM 19008 C CA . LEU A 1 132 ? -1.654 6.671 0.098 1.00 0.00 132 LEU A CA 9
ATOM 19009 C C . LEU A 1 132 ? -1.754 5.975 1.450 1.00 0.00 132 LEU A C 9
ATOM 19010 O O . LEU A 1 132 ? -0.770 5.520 1.965 1.00 0.00 132 LEU A O 9
ATOM 19027 N N . HIS A 1 1 ? 3.282 -8.513 -9.066 1.00 0.00 1 HIS A N 10
ATOM 19028 C CA . HIS A 1 1 ? 3.955 -7.684 -10.059 1.00 0.00 1 HIS A CA 10
ATOM 19029 C C . HIS A 1 1 ? 3.059 -6.543 -10.523 1.00 0.00 1 HIS A C 10
ATOM 19030 O O . HIS A 1 1 ? 1.851 -6.716 -10.685 1.00 0.00 1 HIS A O 10
ATOM 19045 N N . HIS A 1 2 ? 3.658 -5.376 -10.735 1.00 0.00 2 HIS A N 10
ATOM 19046 C CA . HIS A 1 2 ? 2.921 -4.211 -11.208 1.00 0.00 2 HIS A CA 10
ATOM 19047 C C . HIS A 1 2 ? 3.849 -3.204 -11.875 1.00 0.00 2 HIS A C 10
ATOM 19048 O O . HIS A 1 2 ? 4.958 -2.960 -11.401 1.00 0.00 2 HIS A O 10
ATOM 19061 N N . HIS A 1 3 ? 3.389 -2.623 -12.978 1.00 0.00 3 HIS A N 10
ATOM 19062 C CA . HIS A 1 3 ? 4.170 -1.627 -13.701 1.00 0.00 3 HIS A CA 10
ATOM 19063 C C . HIS A 1 3 ? 4.375 -0.372 -12.862 1.00 0.00 3 HIS A C 10
ATOM 19064 O O . HIS A 1 3 ? 3.455 0.094 -12.190 1.00 0.00 3 HIS A O 10
ATOM 19077 N N . HIS A 1 4 ? 5.587 0.171 -12.905 1.00 0.00 4 HIS A N 10
ATOM 19078 C CA . HIS A 1 4 ? 5.914 1.377 -12.153 1.00 0.00 4 HIS A CA 10
ATOM 19079 C C . HIS A 1 4 ? 5.006 2.534 -12.548 1.00 0.00 4 HIS A C 10
ATOM 19080 O O . HIS A 1 4 ? 4.987 2.955 -13.704 1.00 0.00 4 HIS A O 10
ATOM 19093 N N . HIS A 1 5 ? 4.254 3.046 -11.579 1.00 0.00 5 HIS A N 10
ATOM 19094 C CA . HIS A 1 5 ? 3.410 4.214 -11.801 1.00 0.00 5 HIS A CA 10
ATOM 19095 C C . HIS A 1 5 ? 3.473 5.172 -10.618 1.00 0.00 5 HIS A C 10
ATOM 19096 O O . HIS A 1 5 ? 2.521 5.283 -9.845 1.00 0.00 5 HIS A O 10
ATOM 19109 N N . HIS A 1 6 ? 4.600 5.862 -10.481 1.00 0.00 6 HIS A N 10
ATOM 19110 C CA . HIS A 1 6 ? 4.784 6.823 -9.400 1.00 0.00 6 HIS A CA 10
ATOM 19111 C C . HIS A 1 6 ? 3.886 8.039 -9.585 1.00 0.00 6 HIS A C 10
ATOM 19112 O O . HIS A 1 6 ? 3.632 8.785 -8.640 1.00 0.00 6 HIS A O 10
ATOM 19125 N N . GLU A 1 7 ? 3.407 8.234 -10.809 1.00 0.00 7 GLU A N 10
ATOM 19126 C CA . GLU A 1 7 ? 2.505 9.339 -11.112 1.00 0.00 7 GLU A CA 10
ATOM 19127 C C . GLU A 1 7 ? 1.136 9.121 -10.482 1.00 0.00 7 GLU A C 10
ATOM 19128 O O . GLU A 1 7 ? 0.314 10.036 -10.428 1.00 0.00 7 GLU A O 10
ATOM 19140 N N . ASN A 1 8 ? 0.896 7.904 -10.006 1.00 0.00 8 ASN A N 10
ATOM 19141 C CA . ASN A 1 8 ? -0.340 7.587 -9.300 1.00 0.00 8 ASN A CA 10
ATOM 19142 C C . ASN A 1 8 ? -0.095 7.429 -7.805 1.00 0.00 8 ASN A C 10
ATOM 19143 O O . ASN A 1 8 ? -0.985 7.020 -7.060 1.00 0.00 8 ASN A O 10
ATOM 19154 N N . LEU A 1 9 ? 1.118 7.756 -7.371 1.00 0.00 9 LEU A N 10
ATOM 19155 C CA . LEU A 1 9 ? 1.525 7.528 -5.990 1.00 0.00 9 LEU A CA 10
ATOM 19156 C C . LEU A 1 9 ? 1.525 8.827 -5.194 1.00 0.00 9 LEU A C 10
ATOM 19157 O O . LEU A 1 9 ? 2.045 9.846 -5.650 1.00 0.00 9 LEU A O 10
ATOM 19173 N N . TYR A 1 10 ? 0.938 8.786 -4.003 1.00 0.00 10 TYR A N 10
ATOM 19174 C CA . TYR A 1 10 ? 0.940 9.936 -3.107 1.00 0.00 10 TYR A CA 10
ATOM 19175 C C . TYR A 1 10 ? 2.305 10.124 -2.456 1.00 0.00 10 TYR A C 10
ATOM 19176 O O . TYR A 1 10 ? 2.952 9.156 -2.058 1.00 0.00 10 TYR A O 10
ATOM 19194 N N . PHE A 1 11 ? 2.736 11.376 -2.350 1.00 0.00 11 PHE A N 10
ATOM 19195 C CA . PHE A 1 11 ? 4.050 11.690 -1.802 1.00 0.00 11 PHE A CA 10
ATOM 19196 C C . PHE A 1 11 ? 3.935 12.566 -0.561 1.00 0.00 11 PHE A C 10
ATOM 19197 O O . PHE A 1 11 ? 4.733 12.450 0.369 1.00 0.00 11 PHE A O 10
ATOM 19214 N N . GLN A 1 12 ? 2.936 13.443 -0.553 1.00 0.00 12 GLN A N 10
ATOM 19215 C CA . GLN A 1 12 ? 2.737 14.366 0.558 1.00 0.00 12 GLN A CA 10
ATOM 19216 C C . GLN A 1 12 ? 1.614 13.893 1.473 1.00 0.00 12 GLN A C 10
ATOM 19217 O O . GLN A 1 12 ? 0.587 13.399 1.007 1.00 0.00 12 GLN A O 10
ATOM 19231 N N . SER A 1 13 ? 1.816 14.046 2.777 1.00 0.00 13 SER A N 10
ATOM 19232 C CA . SER A 1 13 ? 0.834 13.608 3.761 1.00 0.00 13 SER A CA 10
ATOM 19233 C C . SER A 1 13 ? -0.380 14.527 3.775 1.00 0.00 13 SER A C 10
ATOM 19234 O O . SER A 1 13 ? -1.487 14.105 4.111 1.00 0.00 13 SER A O 10
ATOM 19242 N N . SER A 1 14 ? -0.167 15.787 3.408 1.00 0.00 14 SER A N 10
ATOM 19243 C CA . SER A 1 14 ? -1.255 16.752 3.314 1.00 0.00 14 SER A CA 10
ATOM 19244 C C . SER A 1 14 ? -2.143 16.467 2.109 1.00 0.00 14 SER A C 10
ATOM 19245 O O . SER A 1 14 ? -3.349 16.709 2.143 1.00 0.00 14 SER A O 10
ATOM 19253 N N . ALA A 1 15 ? -1.538 15.951 1.045 1.00 0.00 15 ALA A N 10
ATOM 19254 C CA . ALA A 1 15 ? -2.291 15.482 -0.112 1.00 0.00 15 ALA A CA 10
ATOM 19255 C C . ALA A 1 15 ? -3.118 14.250 0.231 1.00 0.00 15 ALA A C 10
ATOM 19256 O O . ALA A 1 15 ? -4.257 14.111 -0.214 1.00 0.00 15 ALA A O 10
ATOM 19263 N N . LYS A 1 16 ? -2.538 13.357 1.025 1.00 0.00 16 LYS A N 10
ATOM 19264 C CA . LYS A 1 16 ? -3.243 12.164 1.481 1.00 0.00 16 LYS A CA 10
ATOM 19265 C C . LYS A 1 16 ? -4.439 12.529 2.350 1.00 0.00 16 LYS A C 10
ATOM 19266 O O . LYS A 1 16 ? -5.489 11.890 2.278 1.00 0.00 16 LYS A O 10
ATOM 19285 N N . GLN A 1 17 ? -4.275 13.561 3.170 1.00 0.00 17 GLN A N 10
ATOM 19286 C CA . GLN A 1 17 ? -5.358 14.047 4.017 1.00 0.00 17 GLN A CA 10
ATOM 19287 C C . GLN A 1 17 ? -6.465 14.683 3.185 1.00 0.00 17 GLN A C 10
ATOM 19288 O O . GLN A 1 17 ? -7.649 14.451 3.429 1.00 0.00 17 GLN A O 10
ATOM 19302 N N . ASP A 1 18 ? -6.072 15.485 2.202 1.00 0.00 18 ASP A N 10
ATOM 19303 C CA . ASP A 1 18 ? -7.027 16.107 1.292 1.00 0.00 18 ASP A CA 10
ATOM 19304 C C . ASP A 1 18 ? -7.849 15.057 0.556 1.00 0.00 18 ASP A C 10
ATOM 19305 O O . ASP A 1 18 ? -9.052 15.225 0.355 1.00 0.00 18 ASP A O 10
ATOM 19314 N N . PHE A 1 19 ? -7.193 13.973 0.154 1.00 0.00 19 PHE A N 10
ATOM 19315 C CA . PHE A 1 19 ? -7.885 12.833 -0.435 1.00 0.00 19 PHE A CA 10
ATOM 19316 C C . PHE A 1 19 ? -8.915 12.256 0.527 1.00 0.00 19 PHE A C 10
ATOM 19317 O O . PHE A 1 19 ? -10.075 12.058 0.165 1.00 0.00 19 PHE A O 10
ATOM 19334 N N . ALA A 1 20 ? -8.484 11.988 1.755 1.00 0.00 20 ALA A N 10
ATOM 19335 C CA . ALA A 1 20 ? -9.366 11.422 2.769 1.00 0.00 20 ALA A CA 10
ATOM 19336 C C . ALA A 1 20 ? -10.597 12.294 2.978 1.00 0.00 20 ALA A C 10
ATOM 19337 O O . ALA A 1 20 ? -11.708 11.788 3.135 1.00 0.00 20 ALA A O 10
ATOM 19344 N N . GLU A 1 21 ? -10.392 13.607 2.980 1.00 0.00 21 GLU A N 10
ATOM 19345 C CA . GLU A 1 21 ? -11.491 14.553 3.129 1.00 0.00 21 GLU A CA 10
ATOM 19346 C C . GLU A 1 21 ? -12.401 14.538 1.907 1.00 0.00 21 GLU A C 10
ATOM 19347 O O . GLU A 1 21 ? -13.615 14.704 2.022 1.00 0.00 21 GLU A O 10
ATOM 19359 N N . GLY A 1 22 ? -11.806 14.339 0.736 1.00 0.00 22 GLY A N 10
ATOM 19360 C CA . GLY A 1 22 ? -12.570 14.197 -0.498 1.00 0.00 22 GLY A CA 10
ATOM 19361 C C . GLY A 1 22 ? -13.443 12.949 -0.465 1.00 0.00 22 GLY A C 10
ATOM 19362 O O . GLY A 1 22 ? -14.581 12.963 -0.934 1.00 0.00 22 GLY A O 10
ATOM 19366 N N . VAL A 1 23 ? -12.903 11.871 0.094 1.00 0.00 23 VAL A N 10
ATOM 19367 C CA . VAL A 1 23 ? -13.653 10.629 0.243 1.00 0.00 23 VAL A CA 10
ATOM 19368 C C . VAL A 1 23 ? -14.815 10.800 1.212 1.00 0.00 23 VAL A C 10
ATOM 19369 O O . VAL A 1 23 ? -15.911 10.289 0.979 1.00 0.00 23 VAL A O 10
ATOM 19382 N N . LYS A 1 24 ? -14.570 11.523 2.300 1.00 0.00 24 LYS A N 10
ATOM 19383 C CA . LYS A 1 24 ? -15.624 11.856 3.252 1.00 0.00 24 LYS A CA 10
ATOM 19384 C C . LYS A 1 24 ? -16.781 12.570 2.565 1.00 0.00 24 LYS A C 10
ATOM 19385 O O . LYS A 1 24 ? -17.946 12.242 2.789 1.00 0.00 24 LYS A O 10
ATOM 19404 N N . LEU A 1 25 ? -16.452 13.548 1.727 1.00 0.00 25 LEU A N 10
ATOM 19405 C CA . LEU A 1 25 ? -17.460 14.269 0.959 1.00 0.00 25 LEU A CA 10
ATOM 19406 C C . LEU A 1 25 ? -18.122 13.362 -0.070 1.00 0.00 25 LEU A C 10
ATOM 19407 O O . LEU A 1 25 ? -19.324 13.462 -0.317 1.00 0.00 25 LEU A O 10
ATOM 19423 N N . TRP A 1 26 ? -17.332 12.476 -0.666 1.00 0.00 26 TRP A N 10
ATOM 19424 C CA . TRP A 1 26 ? -17.854 11.501 -1.617 1.00 0.00 26 TRP A CA 10
ATOM 19425 C C . TRP A 1 26 ? -18.878 10.585 -0.959 1.00 0.00 26 TRP A C 10
ATOM 19426 O O . TRP A 1 26 ? -19.907 10.261 -1.553 1.00 0.00 26 TRP A O 10
ATOM 19447 N N . GLN A 1 27 ? -18.591 10.170 0.270 1.00 0.00 27 GLN A N 10
ATOM 19448 C CA . GLN A 1 27 ? -19.520 9.352 1.040 1.00 0.00 27 GLN A CA 10
ATOM 19449 C C . GLN A 1 27 ? -20.828 10.093 1.291 1.00 0.00 27 GLN A C 10
ATOM 19450 O O . GLN A 1 27 ? -21.909 9.511 1.207 1.00 0.00 27 GLN A O 10
ATOM 19464 N N . GLU A 1 28 ? -20.722 11.381 1.599 1.00 0.00 28 GLU A N 10
ATOM 19465 C CA . GLU A 1 28 ? -21.895 12.238 1.726 1.00 0.00 28 GLU A CA 10
ATOM 19466 C C . GLU A 1 28 ? -22.620 12.379 0.394 1.00 0.00 28 GLU A C 10
ATOM 19467 O O . GLU A 1 28 ? -23.850 12.429 0.348 1.00 0.00 28 GLU A O 10
ATOM 19479 N N . ASN A 1 29 ? -21.852 12.441 -0.689 1.00 0.00 29 ASN A N 10
ATOM 19480 C CA . ASN A 1 29 ? -22.422 12.519 -2.029 1.00 0.00 29 ASN A CA 10
ATOM 19481 C C . ASN A 1 29 ? -23.171 11.241 -2.384 1.00 0.00 29 ASN A C 10
ATOM 19482 O O . ASN A 1 29 ? -24.184 11.277 -3.081 1.00 0.00 29 ASN A O 10
ATOM 19493 N N . ALA A 1 30 ? -22.665 10.111 -1.900 1.00 0.00 30 ALA A N 10
ATOM 19494 C CA . ALA A 1 30 ? -23.331 8.829 -2.095 1.00 0.00 30 ALA A CA 10
ATOM 19495 C C . ALA A 1 30 ? -24.694 8.806 -1.413 1.00 0.00 30 ALA A C 10
ATOM 19496 O O . ALA A 1 30 ? -25.657 8.257 -1.948 1.00 0.00 30 ALA A O 10
ATOM 19503 N N . VAL A 1 31 ? -24.768 9.406 -0.230 1.00 0.00 31 VAL A N 10
ATOM 19504 C CA . VAL A 1 31 ? -26.033 9.546 0.480 1.00 0.00 31 VAL A CA 10
ATOM 19505 C C . VAL A 1 31 ? -26.991 10.460 -0.274 1.00 0.00 31 VAL A C 10
ATOM 19506 O O . VAL A 1 31 ? -28.166 10.138 -0.445 1.00 0.00 31 VAL A O 10
ATOM 19519 N N . LEU A 1 32 ? -26.480 11.601 -0.724 1.00 0.00 32 LEU A N 10
ATOM 19520 C CA . LEU A 1 32 ? -27.272 12.536 -1.514 1.00 0.00 32 LEU A CA 10
ATOM 19521 C C . LEU A 1 32 ? -27.747 11.897 -2.813 1.00 0.00 32 LEU A C 10
ATOM 19522 O O . LEU A 1 32 ? -28.890 12.086 -3.228 1.00 0.00 32 LEU A O 10
ATOM 19538 N N . TRP A 1 33 ? -26.862 11.138 -3.450 1.00 0.00 33 TRP A N 10
ATOM 19539 C CA . TRP A 1 33 ? -27.189 10.468 -4.703 1.00 0.00 33 TRP A CA 10
ATOM 19540 C C . TRP A 1 33 ? -28.263 9.408 -4.497 1.00 0.00 33 TRP A C 10
ATOM 19541 O O . TRP A 1 33 ? -29.202 9.300 -5.286 1.00 0.00 33 TRP A O 10
ATOM 19562 N N . THR A 1 34 ? -28.119 8.627 -3.432 1.00 0.00 34 THR A N 10
ATOM 19563 C CA . THR A 1 34 ? -29.095 7.595 -3.101 1.00 0.00 34 THR A CA 10
ATOM 19564 C C . THR A 1 34 ? -30.496 8.181 -2.976 1.00 0.00 34 THR A C 10
ATOM 19565 O O . THR A 1 34 ? -31.446 7.676 -3.573 1.00 0.00 34 THR A O 10
ATOM 19576 N N . ARG A 1 35 ? -30.616 9.251 -2.196 1.00 0.00 35 ARG A N 10
ATOM 19577 C CA . ARG A 1 35 ? -31.902 9.904 -1.986 1.00 0.00 35 ARG A CA 10
ATOM 19578 C C . ARG A 1 35 ? -32.371 10.617 -3.248 1.00 0.00 35 ARG A C 10
ATOM 19579 O O . ARG A 1 35 ? -33.569 10.697 -3.519 1.00 0.00 35 ARG A O 10
ATOM 19600 N N . LEU A 1 36 ? -31.419 11.135 -4.017 1.00 0.00 36 LEU A N 10
ATOM 19601 C CA . LEU A 1 36 ? -31.727 11.786 -5.284 1.00 0.00 36 LEU A CA 10
ATOM 19602 C C . LEU A 1 36 ? -32.463 10.840 -6.225 1.00 0.00 36 LEU A C 10
ATOM 19603 O O . LEU A 1 36 ? -33.511 11.183 -6.771 1.00 0.00 36 LEU A O 10
ATOM 19619 N N . VAL A 1 37 ? -31.906 9.648 -6.411 1.00 0.00 37 VAL A N 10
ATOM 19620 C CA . VAL A 1 37 ? -32.515 8.645 -7.277 1.00 0.00 37 VAL A CA 10
ATOM 19621 C C . VAL A 1 37 ? -33.910 8.273 -6.793 1.00 0.00 37 VAL A C 10
ATOM 19622 O O . VAL A 1 37 ? -34.846 8.171 -7.585 1.00 0.00 37 VAL A O 10
ATOM 19635 N N . GLN A 1 38 ? -34.043 8.071 -5.486 1.00 0.00 38 GLN A N 10
ATOM 19636 C CA . GLN A 1 38 ? -35.331 7.739 -4.889 1.00 0.00 38 GLN A CA 10
ATOM 19637 C C . GLN A 1 38 ? -36.370 8.812 -5.190 1.00 0.00 38 GLN A C 10
ATOM 19638 O O . GLN A 1 38 ? -37.492 8.507 -5.593 1.00 0.00 38 GLN A O 10
ATOM 19652 N N . ALA A 1 39 ? -35.989 10.069 -4.990 1.00 0.00 39 ALA A N 10
ATOM 19653 C CA . ALA A 1 39 ? -36.884 11.191 -5.250 1.00 0.00 39 ALA A CA 10
ATOM 19654 C C . ALA A 1 39 ? -37.260 11.266 -6.724 1.00 0.00 39 ALA A C 10
ATOM 19655 O O . ALA A 1 39 ? -38.423 11.479 -7.067 1.00 0.00 39 ALA A O 10
ATOM 19662 N N . PHE A 1 40 ? -36.270 11.088 -7.592 1.00 0.00 40 PHE A N 10
ATOM 19663 C CA . PHE A 1 40 ? -36.501 11.106 -9.031 1.00 0.00 40 PHE A CA 10
ATOM 19664 C C . PHE A 1 40 ? -37.508 10.039 -9.440 1.00 0.00 40 PHE A C 10
ATOM 19665 O O . PHE A 1 40 ? -38.402 10.292 -10.249 1.00 0.00 40 PHE A O 10
ATOM 19682 N N . GLN A 1 41 ? -37.359 8.844 -8.878 1.00 0.00 41 GLN A N 10
ATOM 19683 C CA . GLN A 1 41 ? -38.265 7.740 -9.171 1.00 0.00 41 GLN A CA 10
ATOM 19684 C C . GLN A 1 41 ? -39.692 8.074 -8.756 1.00 0.00 41 GLN A C 10
ATOM 19685 O O . GLN A 1 41 ? -40.647 7.745 -9.460 1.00 0.00 41 GLN A O 10
ATOM 19699 N N . SER A 1 42 ? -39.831 8.728 -7.608 1.00 0.00 42 SER A N 10
ATOM 19700 C CA . SER A 1 42 ? -41.139 9.153 -7.122 1.00 0.00 42 SER A CA 10
ATOM 19701 C C . SER A 1 42 ? -41.680 10.317 -7.943 1.00 0.00 42 SER A C 10
ATOM 19702 O O . SER A 1 42 ? -42.887 10.554 -7.980 1.00 0.00 42 SER A O 10
ATOM 19710 N N . GLY A 1 43 ? -40.780 11.040 -8.601 1.00 0.00 43 GLY A N 10
ATOM 19711 C CA . GLY A 1 43 ? -41.171 12.132 -9.483 1.00 0.00 43 GLY A CA 10
ATOM 19712 C C . GLY A 1 43 ? -40.952 13.484 -8.817 1.00 0.00 43 GLY A C 10
ATOM 19713 O O . GLY A 1 43 ? -41.349 14.521 -9.349 1.00 0.00 43 GLY A O 10
ATOM 19717 N N . ASP A 1 44 ? -40.317 13.467 -7.650 1.00 0.00 44 ASP A N 10
ATOM 19718 C CA . ASP A 1 44 ? -40.098 14.684 -6.879 1.00 0.00 44 ASP A CA 10
ATOM 19719 C C . ASP A 1 44 ? -38.805 15.375 -7.295 1.00 0.00 44 ASP A C 10
ATOM 19720 O O . ASP A 1 44 ? -37.765 15.202 -6.659 1.00 0.00 44 ASP A O 10
ATOM 19729 N N . GLN A 1 45 ? -38.877 16.158 -8.366 1.00 0.00 45 GLN A N 10
ATOM 19730 C CA . GLN A 1 45 ? -37.699 16.821 -8.911 1.00 0.00 45 GLN A CA 10
ATOM 19731 C C . GLN A 1 45 ? -37.317 18.038 -8.077 1.00 0.00 45 GLN A C 10
ATOM 19732 O O . GLN A 1 45 ? -36.228 18.590 -8.230 1.00 0.00 45 GLN A O 10
ATOM 19746 N N . SER A 1 46 ? -38.220 18.450 -7.194 1.00 0.00 46 SER A N 10
ATOM 19747 C CA . SER A 1 46 ? -37.992 19.620 -6.354 1.00 0.00 46 SER A CA 10
ATOM 19748 C C . SER A 1 46 ? -37.035 19.301 -5.212 1.00 0.00 46 SER A C 10
ATOM 19749 O O . SER A 1 46 ? -36.197 20.123 -4.844 1.00 0.00 46 SER A O 10
ATOM 19757 N N . THR A 1 47 ? -37.166 18.102 -4.655 1.00 0.00 47 THR A N 10
ATOM 19758 C CA . THR A 1 47 ? -36.192 17.591 -3.698 1.00 0.00 47 THR A CA 10
ATOM 19759 C C . THR A 1 47 ? -34.858 17.299 -4.372 1.00 0.00 47 THR A C 10
ATOM 19760 O O . THR A 1 47 ? -33.798 17.623 -3.837 1.00 0.00 47 THR A O 10
ATOM 19771 N N . VAL A 1 48 ? -34.917 16.686 -5.550 1.00 0.00 48 VAL A N 10
ATOM 19772 C CA . VAL A 1 48 ? -33.721 16.438 -6.345 1.00 0.00 48 VAL A CA 10
ATOM 19773 C C . VAL A 1 48 ? -32.947 17.727 -6.593 1.00 0.00 48 VAL A C 10
ATOM 19774 O O . VAL A 1 48 ? -31.721 17.755 -6.490 1.00 0.00 48 VAL A O 10
ATOM 19787 N N . ASP A 1 49 ? -33.671 18.792 -6.919 1.00 0.00 49 ASP A N 10
ATOM 19788 C CA . ASP A 1 49 ? -33.055 20.092 -7.161 1.00 0.00 49 ASP A CA 10
ATOM 19789 C C . ASP A 1 49 ? -32.242 20.548 -5.956 1.00 0.00 49 ASP A C 10
ATOM 19790 O O . ASP A 1 49 ? -31.099 20.983 -6.096 1.00 0.00 49 ASP A O 10
ATOM 19799 N N . SER A 1 50 ? -32.839 20.448 -4.774 1.00 0.00 50 SER A N 10
ATOM 19800 C CA . SER A 1 50 ? -32.172 20.853 -3.542 1.00 0.00 50 SER A CA 10
ATOM 19801 C C . SER A 1 50 ? -31.015 19.920 -3.210 1.00 0.00 50 SER A C 10
ATOM 19802 O O . SER A 1 50 ? -30.028 20.332 -2.601 1.00 0.00 50 SER A O 10
ATOM 19810 N N . LEU A 1 51 ? -31.143 18.660 -3.613 1.00 0.00 51 LEU A N 10
ATOM 19811 C CA . LEU A 1 51 ? -30.069 17.689 -3.443 1.00 0.00 51 LEU A CA 10
ATOM 19812 C C . LEU A 1 51 ? -28.920 17.964 -4.405 1.00 0.00 51 LEU A C 10
ATOM 19813 O O . LEU A 1 51 ? -27.753 17.780 -4.062 1.00 0.00 51 LEU A O 10
ATOM 19829 N N . LEU A 1 52 ? -29.258 18.407 -5.612 1.00 0.00 52 LEU A N 10
ATOM 19830 C CA . LEU A 1 52 ? -28.254 18.786 -6.598 1.00 0.00 52 LEU A CA 10
ATOM 19831 C C . LEU A 1 52 ? -27.469 20.009 -6.142 1.00 0.00 52 LEU A C 10
ATOM 19832 O O . LEU A 1 52 ? -26.274 20.128 -6.412 1.00 0.00 52 LEU A O 10
ATOM 19848 N N . LYS A 1 53 ? -28.148 20.918 -5.450 1.00 0.00 53 LYS A N 10
ATOM 19849 C CA . LYS A 1 53 ? -27.492 22.075 -4.853 1.00 0.00 53 LYS A CA 10
ATOM 19850 C C . LYS A 1 53 ? -26.363 21.648 -3.924 1.00 0.00 53 LYS A C 10
ATOM 19851 O O . LYS A 1 53 ? -25.217 22.068 -4.089 1.00 0.00 53 LYS A O 10
ATOM 19870 N N . GLN A 1 54 ? -26.692 20.811 -2.946 1.00 0.00 54 GLN A N 10
ATOM 19871 C CA . GLN A 1 54 ? -25.706 20.324 -1.989 1.00 0.00 54 GLN A CA 10
ATOM 19872 C C . GLN A 1 54 ? -24.707 19.387 -2.657 1.00 0.00 54 GLN A C 10
ATOM 19873 O O . GLN A 1 54 ? -23.515 19.415 -2.351 1.00 0.00 54 GLN A O 10
ATOM 19887 N N . LEU A 1 55 ? -25.201 18.558 -3.570 1.00 0.00 55 LEU A N 10
ATOM 19888 C CA . LEU A 1 55 ? -24.357 17.594 -4.266 1.00 0.00 55 LEU A CA 10
ATOM 19889 C C . LEU A 1 55 ? -23.316 18.296 -5.128 1.00 0.00 55 LEU A C 10
ATOM 19890 O O . LEU A 1 55 ? -22.146 17.912 -5.141 1.00 0.00 55 LEU A O 10
ATOM 19906 N N . ASP A 1 56 ? -23.748 19.326 -5.848 1.00 0.00 56 ASP A N 10
ATOM 19907 C CA . ASP A 1 56 ? -22.839 20.130 -6.657 1.00 0.00 56 ASP A CA 10
ATOM 19908 C C . ASP A 1 56 ? -21.795 20.821 -5.790 1.00 0.00 56 ASP A C 10
ATOM 19909 O O . ASP A 1 56 ? -20.612 20.850 -6.132 1.00 0.00 56 ASP A O 10
ATOM 19918 N N . ALA A 1 57 ? -22.238 21.376 -4.668 1.00 0.00 57 ALA A N 10
ATOM 19919 C CA . ALA A 1 57 ? -21.342 22.069 -3.750 1.00 0.00 57 ALA A CA 10
ATOM 19920 C C . ALA A 1 57 ? -20.216 21.156 -3.285 1.00 0.00 57 ALA A C 10
ATOM 19921 O O . ALA A 1 57 ? -19.046 21.540 -3.298 1.00 0.00 57 ALA A O 10
ATOM 19928 N N . ASN A 1 58 ? -20.575 19.944 -2.873 1.00 0.00 58 ASN A N 10
ATOM 19929 C CA . ASN A 1 58 ? -19.596 18.976 -2.394 1.00 0.00 58 ASN A CA 10
ATOM 19930 C C . ASN A 1 58 ? -18.672 18.524 -3.519 1.00 0.00 58 ASN A C 10
ATOM 19931 O O . ASN A 1 58 ? -17.478 18.314 -3.307 1.00 0.00 58 ASN A O 10
ATOM 19942 N N . ALA A 1 59 ? -19.232 18.377 -4.714 1.00 0.00 59 ALA A N 10
ATOM 19943 C CA . ALA A 1 59 ? -18.447 18.018 -5.889 1.00 0.00 59 ALA A CA 10
ATOM 19944 C C . ALA A 1 59 ? -17.359 19.048 -6.160 1.00 0.00 59 ALA A C 10
ATOM 19945 O O . ALA A 1 59 ? -16.225 18.697 -6.487 1.00 0.00 59 ALA A O 10
ATOM 19952 N N . ALA A 1 60 ? -17.710 20.322 -6.023 1.00 0.00 60 ALA A N 10
ATOM 19953 C CA . ALA A 1 60 ? -16.747 21.404 -6.185 1.00 0.00 60 ALA A CA 10
ATOM 19954 C C . ALA A 1 60 ? -15.707 21.389 -5.072 1.00 0.00 60 ALA A C 10
ATOM 19955 O O . ALA A 1 60 ? -14.526 21.641 -5.308 1.00 0.00 60 ALA A O 10
ATOM 19962 N N . ARG A 1 61 ? -16.155 21.091 -3.856 1.00 0.00 61 ARG A N 10
ATOM 19963 C CA . ARG A 1 61 ? -15.260 21.019 -2.707 1.00 0.00 61 ARG A CA 10
ATOM 19964 C C . ARG A 1 61 ? -14.210 19.932 -2.894 1.00 0.00 61 ARG A C 10
ATOM 19965 O O . ARG A 1 61 ? -13.032 20.136 -2.599 1.00 0.00 61 ARG A O 10
ATOM 19986 N N . VAL A 1 62 ? -14.642 18.776 -3.386 1.00 0.00 62 VAL A N 10
ATOM 19987 C CA . VAL A 1 62 ? -13.729 17.678 -3.679 1.00 0.00 62 VAL A CA 10
ATOM 19988 C C . VAL A 1 62 ? -12.795 18.030 -4.829 1.00 0.00 62 VAL A C 10
ATOM 19989 O O . VAL A 1 62 ? -11.598 17.743 -4.779 1.00 0.00 62 VAL A O 10
ATOM 20002 N N . GLU A 1 63 ? -13.347 18.653 -5.864 1.00 0.00 63 GLU A N 10
ATOM 20003 C CA . GLU A 1 63 ? -12.548 19.134 -6.985 1.00 0.00 63 GLU A CA 10
ATOM 20004 C C . GLU A 1 63 ? -11.350 19.941 -6.501 1.00 0.00 63 GLU A C 10
ATOM 20005 O O . GLU A 1 63 ? -10.220 19.715 -6.935 1.00 0.00 63 GLU A O 10
ATOM 20017 N N . GLN A 1 64 ? -11.604 20.884 -5.599 1.00 0.00 64 GLN A N 10
ATOM 20018 C CA . GLN A 1 64 ? -10.547 21.729 -5.057 1.00 0.00 64 GLN A CA 10
ATOM 20019 C C . GLN A 1 64 ? -9.508 20.902 -4.311 1.00 0.00 64 GLN A C 10
ATOM 20020 O O . GLN A 1 64 ? -8.306 21.133 -4.442 1.00 0.00 64 GLN A O 10
ATOM 20034 N N . LEU A 1 65 ? -9.978 19.936 -3.529 1.00 0.00 65 LEU A N 10
ATOM 20035 C CA . LEU A 1 65 ? -9.089 19.051 -2.787 1.00 0.00 65 LEU A CA 10
ATOM 20036 C C . LEU A 1 65 ? -8.215 18.232 -3.729 1.00 0.00 65 LEU A C 10
ATOM 20037 O O . LEU A 1 65 ? -7.036 18.005 -3.457 1.00 0.00 65 LEU A O 10
ATOM 20053 N N . LEU A 1 66 ? -8.800 17.791 -4.837 1.00 0.00 66 LEU A N 10
ATOM 20054 C CA . LEU A 1 66 ? -8.068 17.019 -5.834 1.00 0.00 66 LEU A CA 10
ATOM 20055 C C . LEU A 1 66 ? -7.032 17.879 -6.546 1.00 0.00 66 LEU A C 10
ATOM 20056 O O . LEU A 1 66 ? -5.945 17.410 -6.879 1.00 0.00 66 LEU A O 10
ATOM 20072 N N . GLN A 1 67 ? -7.376 19.142 -6.775 1.00 0.00 67 GLN A N 10
ATOM 20073 C CA . GLN A 1 67 ? -6.451 20.090 -7.385 1.00 0.00 67 GLN A CA 10
ATOM 20074 C C . GLN A 1 67 ? -5.252 20.347 -6.482 1.00 0.00 67 GLN A C 10
ATOM 20075 O O . GLN A 1 67 ? -4.122 20.473 -6.955 1.00 0.00 67 GLN A O 10
ATOM 20089 N N . ARG A 1 68 ? -5.503 20.423 -5.179 1.00 0.00 68 ARG A N 10
ATOM 20090 C CA . ARG A 1 68 ? -4.432 20.531 -4.197 1.00 0.00 68 ARG A CA 10
ATOM 20091 C C . ARG A 1 68 ? -3.492 19.334 -4.273 1.00 0.00 68 ARG A C 10
ATOM 20092 O O . ARG A 1 68 ? -2.271 19.488 -4.247 1.00 0.00 68 ARG A O 10
ATOM 20113 N N . ILE A 1 69 ? -4.069 18.141 -4.367 1.00 0.00 69 ILE A N 10
ATOM 20114 C CA . ILE A 1 69 ? -3.285 16.919 -4.505 1.00 0.00 69 ILE A CA 10
ATOM 20115 C C . ILE A 1 69 ? -2.400 16.970 -5.744 1.00 0.00 69 ILE A C 10
ATOM 20116 O O . ILE A 1 69 ? -1.242 16.553 -5.709 1.00 0.00 69 ILE A O 10
ATOM 20132 N N . ILE A 1 70 ? -2.952 17.482 -6.839 1.00 0.00 70 ILE A N 10
ATOM 20133 C CA . ILE A 1 70 ? -2.201 17.629 -8.079 1.00 0.00 70 ILE A CA 10
ATOM 20134 C C . ILE A 1 70 ? -1.026 18.582 -7.902 1.00 0.00 70 ILE A C 10
ATOM 20135 O O . ILE A 1 70 ? 0.081 18.312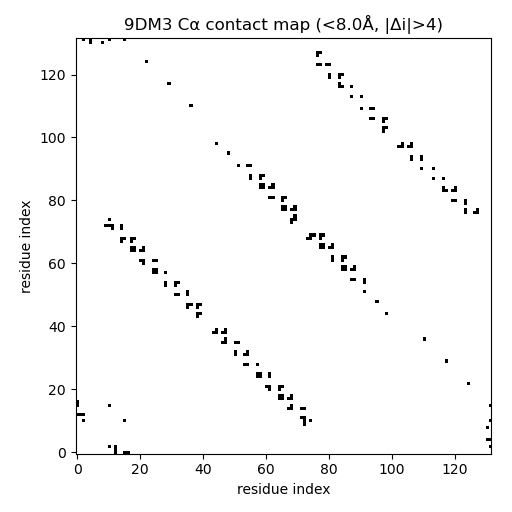 -8.368 1.00 0.00 70 ILE A O 10
ATOM 20151 N N . SER A 1 71 ? -1.273 19.698 -7.224 1.00 0.00 71 SER A N 10
ATOM 20152 C CA . SER A 1 71 ? -0.251 20.720 -7.033 1.00 0.00 71 SER A CA 10
ATOM 20153 C C . SER A 1 71 ? 0.833 20.243 -6.075 1.00 0.00 71 SER A C 10
ATOM 20154 O O . SER A 1 71 ? 1.977 20.692 -6.145 1.00 0.00 71 SER A O 10
ATOM 20162 N N . GLU A 1 72 ? 0.467 19.331 -5.182 1.00 0.00 72 GLU A N 10
ATOM 20163 C CA . GLU A 1 72 ? 1.391 18.836 -4.169 1.00 0.00 72 GLU A CA 10
ATOM 20164 C C . GLU A 1 72 ? 2.136 17.601 -4.659 1.00 0.00 72 GLU A C 10
ATOM 20165 O O . GLU A 1 72 ? 3.347 17.480 -4.472 1.00 0.00 72 GLU A O 10
ATOM 20177 N N . THR A 1 73 ? 1.405 16.686 -5.287 1.00 0.00 73 THR A N 10
ATOM 20178 C CA . THR A 1 73 ? 1.971 15.409 -5.706 1.00 0.00 73 THR A CA 10
ATOM 20179 C C . THR A 1 73 ? 1.982 15.283 -7.223 1.00 0.00 73 THR A C 10
ATOM 20180 O O . THR A 1 73 ? 2.954 14.805 -7.809 1.00 0.00 73 THR A O 10
ATOM 20191 N N . GLY A 1 74 ? 0.896 15.713 -7.856 1.00 0.00 74 GLY A N 10
ATOM 20192 C CA . GLY A 1 74 ? 0.720 15.524 -9.291 1.00 0.00 74 GLY A CA 10
ATOM 20193 C C . GLY A 1 74 ? 0.056 14.187 -9.594 1.00 0.00 74 GLY A C 10
ATOM 20194 O O . GLY A 1 74 ? 0.188 13.653 -10.695 1.00 0.00 74 GLY A O 10
ATOM 20198 N N . ASP A 1 75 ? -0.658 13.651 -8.610 1.00 0.00 75 ASP A N 10
ATOM 20199 C CA . ASP A 1 75 ? -1.350 12.378 -8.772 1.00 0.00 75 ASP A CA 10
ATOM 20200 C C . ASP A 1 75 ? -2.308 12.418 -9.955 1.00 0.00 75 ASP A C 10
ATOM 20201 O O . ASP A 1 75 ? -3.249 13.211 -9.977 1.00 0.00 75 ASP A O 10
ATOM 20210 N N . GLU A 1 76 ? -2.063 11.558 -10.938 1.00 0.00 76 GLU A N 10
ATOM 20211 C CA . GLU A 1 76 ? -2.893 11.507 -12.136 1.00 0.00 76 GLU A CA 10
ATOM 20212 C C . GLU A 1 76 ? -4.301 11.026 -11.811 1.00 0.00 76 GLU A C 10
ATOM 20213 O O . GLU A 1 76 ? -5.263 11.391 -12.486 1.00 0.00 76 GLU A O 10
ATOM 20225 N N . LEU A 1 77 ? -4.415 10.204 -10.773 1.00 0.00 77 LEU A N 10
ATOM 20226 C CA . LEU A 1 77 ? -5.712 9.710 -10.326 1.00 0.00 77 LEU A CA 10
ATOM 20227 C C . LEU A 1 77 ? -6.597 10.850 -9.838 1.00 0.00 77 LEU A C 10
ATOM 20228 O O . LEU A 1 77 ? -7.807 10.850 -10.064 1.00 0.00 77 LEU A O 10
ATOM 20244 N N . ALA A 1 78 ? -5.987 11.821 -9.167 1.00 0.00 78 ALA A N 10
ATOM 20245 C CA . ALA A 1 78 ? -6.702 13.010 -8.719 1.00 0.00 78 ALA A CA 10
ATOM 20246 C C . ALA A 1 78 ? -7.211 13.825 -9.901 1.00 0.00 78 ALA A C 10
ATOM 20247 O O . ALA A 1 78 ? -8.326 14.346 -9.873 1.00 0.00 78 ALA A O 10
ATOM 20254 N N . ARG A 1 79 ? -6.388 13.930 -10.938 1.00 0.00 79 ARG A N 10
ATOM 20255 C CA . ARG A 1 79 ? -6.776 14.631 -12.156 1.00 0.00 79 ARG A CA 10
ATOM 20256 C C . ARG A 1 79 ? -7.934 13.927 -12.852 1.00 0.00 79 ARG A C 10
ATOM 20257 O O . ARG A 1 79 ? -8.869 14.571 -13.327 1.00 0.00 79 ARG A O 10
ATOM 20278 N N . LYS A 1 80 ? -7.865 12.601 -12.909 1.00 0.00 80 LYS A N 10
ATOM 20279 C CA . LYS A 1 80 ? -8.939 11.803 -13.485 1.00 0.00 80 LYS A CA 10
ATOM 20280 C C . LYS A 1 80 ? -10.243 11.999 -12.721 1.00 0.00 80 LYS A C 10
ATOM 20281 O O . LYS A 1 80 ? -11.291 12.245 -13.317 1.00 0.00 80 LYS A O 10
ATOM 20300 N N . GLY A 1 81 ? -10.170 11.889 -11.399 1.00 0.00 81 GLY A N 10
ATOM 20301 C CA . GLY A 1 81 ? -11.329 12.121 -10.546 1.00 0.00 81 GLY A CA 10
ATOM 20302 C C . GLY A 1 81 ? -11.862 13.538 -10.714 1.00 0.00 81 GLY A C 10
ATOM 20303 O O . GLY A 1 81 ? -13.073 13.755 -10.763 1.00 0.00 81 GLY A O 10
ATOM 20307 N N . GLU A 1 82 ? -10.951 14.501 -10.802 1.00 0.00 82 GLU A N 10
ATOM 20308 C CA . GLU A 1 82 ? -11.327 15.900 -10.968 1.00 0.00 82 GLU A CA 10
ATOM 20309 C C . GLU A 1 82 ? -12.257 16.082 -12.161 1.00 0.00 82 GLU A C 10
ATOM 20310 O O . GLU A 1 82 ? -13.329 16.674 -12.040 1.00 0.00 82 GLU A O 10
ATOM 20322 N N . SER A 1 83 ? -11.840 15.569 -13.314 1.00 0.00 83 SER A N 10
ATOM 20323 C CA . SER A 1 83 ? -12.597 15.740 -14.547 1.00 0.00 83 SER A CA 10
ATOM 20324 C C . SER A 1 83 ? -13.953 15.051 -14.461 1.00 0.00 83 SER A C 10
ATOM 20325 O O . SER A 1 83 ? -14.927 15.497 -15.068 1.00 0.00 83 SER A O 10
ATOM 20333 N N . LEU A 1 84 ? -14.010 13.960 -13.704 1.00 0.00 84 LEU A N 10
ATOM 20334 C CA . LEU A 1 84 ? -15.259 13.239 -13.492 1.00 0.00 84 LEU A CA 10
ATOM 20335 C C . LEU A 1 84 ? -16.236 14.063 -12.663 1.00 0.00 84 LEU A C 10
ATOM 20336 O O . LEU A 1 84 ? -17.437 14.076 -12.934 1.00 0.00 84 LEU A O 10
ATOM 20352 N N . PHE A 1 85 ? -15.715 14.749 -11.651 1.00 0.00 85 PHE A N 10
ATOM 20353 C CA . PHE A 1 85 ? -16.528 15.635 -10.827 1.00 0.00 85 PHE A CA 10
ATOM 20354 C C . PHE A 1 85 ? -16.947 16.878 -11.603 1.00 0.00 85 PHE A C 10
ATOM 20355 O O . PHE A 1 85 ? -18.068 17.365 -11.454 1.00 0.00 85 PHE A O 10
ATOM 20372 N N . GLN A 1 86 ? -16.041 17.386 -12.431 1.00 0.00 86 GLN A N 10
ATOM 20373 C CA . GLN A 1 86 ? -16.324 18.557 -13.252 1.00 0.00 86 GLN A CA 10
ATOM 20374 C C . GLN A 1 86 ? -17.453 18.279 -14.236 1.00 0.00 86 GLN A C 10
ATOM 20375 O O . GLN A 1 86 ? -18.322 19.124 -14.453 1.00 0.00 86 GLN A O 10
ATOM 20389 N N . ARG A 1 87 ? -17.436 17.090 -14.828 1.00 0.00 87 ARG A N 10
ATOM 20390 C CA . ARG A 1 87 ? -18.497 16.671 -15.736 1.00 0.00 87 ARG A CA 10
ATOM 20391 C C . ARG A 1 87 ? -19.824 16.525 -15.003 1.00 0.00 87 ARG A C 10
ATOM 20392 O O . ARG A 1 87 ? -20.869 16.942 -15.502 1.00 0.00 87 ARG A O 10
ATOM 20413 N N . ASN A 1 88 ? -19.776 15.931 -13.816 1.00 0.00 88 ASN A N 10
ATOM 20414 C CA . ASN A 1 88 ? -20.969 15.764 -12.994 1.00 0.00 88 ASN A CA 10
ATOM 20415 C C . ASN A 1 88 ? -21.586 17.110 -12.637 1.00 0.00 88 ASN A C 10
ATOM 20416 O O . ASN A 1 88 ? -22.807 17.266 -12.645 1.00 0.00 88 ASN A O 10
ATOM 20427 N N . GLN A 1 89 ? -20.734 18.081 -12.325 1.00 0.00 89 GLN A N 10
ATOM 20428 C CA . GLN A 1 89 ? -21.190 19.433 -12.026 1.00 0.00 89 GLN A CA 10
ATOM 20429 C C . GLN A 1 89 ? -21.964 20.025 -13.197 1.00 0.00 89 GLN A C 10
ATOM 20430 O O . GLN A 1 89 ? -22.999 20.665 -13.010 1.00 0.00 89 GLN A O 10
ATOM 20444 N N . GLN A 1 90 ? -21.456 19.808 -14.406 1.00 0.00 90 GLN A N 10
ATOM 20445 C CA . GLN A 1 90 ? -22.161 20.210 -15.617 1.00 0.00 90 GLN A CA 10
ATOM 20446 C C . GLN A 1 90 ? -23.500 19.494 -15.738 1.00 0.00 90 GLN A C 10
ATOM 20447 O O . GLN A 1 90 ? -24.510 20.101 -16.096 1.00 0.00 90 GLN A O 10
ATOM 20461 N N . LEU A 1 91 ? -23.502 18.199 -15.439 1.00 0.00 91 LEU A N 10
ATOM 20462 C CA . LEU A 1 91 ? -24.698 17.379 -15.594 1.00 0.00 91 LEU A CA 10
ATOM 20463 C C . LEU A 1 91 ? -25.744 17.725 -14.543 1.00 0.00 91 LEU A C 10
ATOM 20464 O O . LEU A 1 91 ? -26.943 17.555 -14.767 1.00 0.00 91 LEU A O 10
ATOM 20480 N N . PHE A 1 92 ? -25.284 18.212 -13.396 1.00 0.00 92 PHE A N 10
ATOM 20481 C CA . PHE A 1 92 ? -26.183 18.664 -12.340 1.00 0.00 92 PHE A CA 10
ATOM 20482 C C . PHE A 1 92 ? -27.011 19.858 -12.797 1.00 0.00 92 PHE A C 10
ATOM 20483 O O . PHE A 1 92 ? -28.209 19.937 -12.522 1.00 0.00 92 PHE A O 10
ATOM 20500 N N . SER A 1 93 ? -26.367 20.786 -13.496 1.00 0.00 93 SER A N 10
ATOM 20501 C CA . SER A 1 93 ? -27.057 21.947 -14.046 1.00 0.00 93 SER A CA 10
ATOM 20502 C C . SER A 1 93 ? -27.924 21.559 -15.237 1.00 0.00 93 SER A C 10
ATOM 20503 O O . SER A 1 93 ? -28.942 22.195 -15.510 1.00 0.00 93 SER A O 10
ATOM 20511 N N . GLN A 1 94 ? -27.514 20.511 -15.944 1.00 0.00 94 GLN A N 10
ATOM 20512 C CA . GLN A 1 94 ? -28.311 19.965 -17.037 1.00 0.00 94 GLN A CA 10
ATOM 20513 C C . GLN A 1 94 ? -29.631 19.402 -16.528 1.00 0.00 94 GLN A C 10
ATOM 20514 O O . GLN A 1 94 ? -30.680 19.599 -17.142 1.00 0.00 94 GLN A O 10
ATOM 20528 N N . LEU A 1 95 ? -29.574 18.700 -15.401 1.00 0.00 95 LEU A N 10
ATOM 20529 C CA . LEU A 1 95 ? -30.774 18.158 -14.774 1.00 0.00 95 LEU A CA 10
ATOM 20530 C C . LEU A 1 95 ? -31.751 19.267 -14.404 1.00 0.00 95 LEU A C 10
ATOM 20531 O O . LEU A 1 95 ? -32.947 19.169 -14.677 1.00 0.00 95 LEU A O 10
ATOM 20547 N N . LYS A 1 96 ? -31.234 20.321 -13.782 1.00 0.00 96 LYS A N 10
ATOM 20548 C CA . LYS A 1 96 ? -32.063 21.441 -13.355 1.00 0.00 96 LYS A CA 10
ATOM 20549 C C . LYS A 1 96 ? -32.807 22.056 -14.534 1.00 0.00 96 LYS A C 10
ATOM 20550 O O . LYS A 1 96 ? -34.001 22.344 -14.445 1.00 0.00 96 LYS A O 10
ATOM 20569 N N . THR A 1 97 ? -32.094 22.257 -15.637 1.00 0.00 97 THR A N 10
ATOM 20570 C CA . THR A 1 97 ? -32.702 22.772 -16.858 1.00 0.00 97 THR A CA 10
ATOM 20571 C C . THR A 1 97 ? -33.784 21.832 -17.374 1.00 0.00 97 THR A C 10
ATOM 20572 O O . THR A 1 97 ? -34.874 22.269 -17.745 1.00 0.00 97 THR A O 10
ATOM 20583 N N . LEU A 1 98 ? -33.476 20.540 -17.397 1.00 0.00 98 LEU A N 10
ATOM 20584 C CA . LEU A 1 98 ? -34.415 19.538 -17.887 1.00 0.00 98 LEU A CA 10
ATOM 20585 C C . LEU A 1 98 ? -35.662 19.476 -17.014 1.00 0.00 98 LEU A C 10
ATOM 20586 O O . LEU A 1 98 ? -36.758 19.200 -17.500 1.00 0.00 98 LEU A O 10
ATOM 20602 N N . PHE A 1 99 ? -35.487 19.737 -15.723 1.00 0.00 99 PHE A N 10
ATOM 20603 C CA . PHE A 1 99 ? -36.600 19.720 -14.781 1.00 0.00 99 PHE A CA 10
ATOM 20604 C C . PHE A 1 99 ? -37.556 20.877 -15.038 1.00 0.00 99 PHE A C 10
ATOM 20605 O O . PHE A 1 99 ? -38.772 20.728 -14.917 1.00 0.00 99 PHE A O 10
ATOM 20622 N N . SER A 1 100 ? -37.000 22.030 -15.393 1.00 0.00 100 SER A N 10
ATOM 20623 C CA . SER A 1 100 ? -37.806 23.190 -15.753 1.00 0.00 100 SER A CA 10
ATOM 20624 C C . SER A 1 100 ? -38.500 22.985 -17.094 1.00 0.00 100 SER A C 10
ATOM 20625 O O . SER A 1 100 ? -39.552 23.569 -17.356 1.00 0.00 100 SER A O 10
ATOM 20633 N N . GLN A 1 101 ? -37.905 22.151 -17.940 1.00 0.00 101 GLN A N 10
ATOM 20634 C CA . GLN A 1 101 ? -38.530 21.762 -19.199 1.00 0.00 101 GLN A CA 10
ATOM 20635 C C . GLN A 1 101 ? -39.558 20.658 -18.986 1.00 0.00 101 GLN A C 10
ATOM 20636 O O . GLN A 1 101 ? -40.562 20.587 -19.694 1.00 0.00 101 GLN A O 10
ATOM 20650 N N . GLY A 1 102 ? -39.301 19.799 -18.006 1.00 0.00 102 GLY A N 10
ATOM 20651 C CA . GLY A 1 102 ? -40.197 18.689 -17.706 1.00 0.00 102 GLY A CA 10
ATOM 20652 C C . GLY A 1 102 ? -39.733 17.407 -18.386 1.00 0.00 102 GLY A C 10
ATOM 20653 O O . GLY A 1 102 ? -40.457 16.412 -18.417 1.00 0.00 102 GLY A O 10
ATOM 20657 N N . ASP A 1 103 ? -38.521 17.437 -18.929 1.00 0.00 103 ASP A N 10
ATOM 20658 C CA . ASP A 1 103 ? -37.996 16.312 -19.695 1.00 0.00 103 ASP A CA 10
ATOM 20659 C C . ASP A 1 103 ? -37.343 15.282 -18.783 1.00 0.00 103 ASP A C 10
ATOM 20660 O O . ASP A 1 103 ? -36.119 15.239 -18.655 1.00 0.00 103 ASP A O 10
ATOM 20669 N N . GLU A 1 104 ? -38.166 14.453 -18.151 1.00 0.00 104 GLU A N 10
ATOM 20670 C CA . GLU A 1 104 ? -37.670 13.427 -17.240 1.00 0.00 104 GLU A CA 10
ATOM 20671 C C . GLU A 1 104 ? -36.941 12.325 -17.997 1.00 0.00 104 GLU A C 10
ATOM 20672 O O . GLU A 1 104 ? -36.035 11.686 -17.461 1.00 0.00 104 GLU A O 10
ATOM 20684 N N . ASP A 1 105 ? -37.340 12.107 -19.245 1.00 0.00 105 ASP A N 10
ATOM 20685 C CA . ASP A 1 105 ? -36.748 11.058 -20.067 1.00 0.00 105 ASP A CA 10
ATOM 20686 C C . ASP A 1 105 ? -35.254 11.285 -20.258 1.00 0.00 105 ASP A C 10
ATOM 20687 O O . ASP A 1 105 ? -34.445 10.387 -20.023 1.00 0.00 105 ASP A O 10
ATOM 20696 N N . THR A 1 106 ? -34.893 12.490 -20.685 1.00 0.00 106 THR A N 10
ATOM 20697 C CA . THR A 1 106 ? -33.491 12.859 -20.844 1.00 0.00 106 THR A CA 10
ATOM 20698 C C . THR A 1 106 ? -32.790 12.954 -19.495 1.00 0.00 106 THR A C 10
ATOM 20699 O O . THR A 1 106 ? -31.637 12.547 -19.354 1.00 0.00 106 THR A O 10
ATOM 20710 N N . ALA A 1 107 ? -33.493 13.494 -18.505 1.00 0.00 107 ALA A N 10
ATOM 20711 C CA . ALA A 1 107 ? -32.947 13.624 -17.160 1.00 0.00 107 ALA A CA 10
ATOM 20712 C C . ALA A 1 107 ? -32.488 12.276 -16.619 1.00 0.00 107 ALA A C 10
ATOM 20713 O O . ALA A 1 107 ? -31.438 12.176 -15.985 1.00 0.00 107 ALA A O 10
ATOM 20720 N N . LYS A 1 108 ? -33.281 11.241 -16.874 1.00 0.00 108 LYS A N 10
ATOM 20721 C CA . LYS A 1 108 ? -32.904 9.880 -16.512 1.00 0.00 108 LYS A CA 10
ATOM 20722 C C . LYS A 1 108 ? -31.583 9.483 -17.158 1.00 0.00 108 LYS A C 10
ATOM 20723 O O . LYS A 1 108 ? -30.690 8.957 -16.494 1.00 0.00 108 LYS A O 10
ATOM 20742 N N . ALA A 1 109 ? -31.466 9.737 -18.457 1.00 0.00 109 ALA A N 10
ATOM 20743 C CA . ALA A 1 109 ? -30.242 9.436 -19.189 1.00 0.00 109 ALA A CA 10
ATOM 20744 C C . ALA A 1 109 ? -29.052 10.188 -18.607 1.00 0.00 109 ALA A C 10
ATOM 20745 O O . ALA A 1 109 ? -27.950 9.649 -18.513 1.00 0.00 109 ALA A O 10
ATOM 20752 N N . VAL A 1 110 ? -29.282 11.438 -18.218 1.00 0.00 110 VAL A N 10
ATOM 20753 C CA . VAL A 1 110 ? -28.249 12.243 -17.578 1.00 0.00 110 VAL A CA 10
ATOM 20754 C C . VAL A 1 110 ? -27.822 11.637 -16.248 1.00 0.00 110 VAL A C 10
ATOM 20755 O O . VAL A 1 110 ? -26.634 11.584 -15.931 1.00 0.00 110 VAL A O 10
ATOM 20768 N N . LEU A 1 111 ? -28.799 11.181 -15.471 1.00 0.00 111 LEU A N 10
ATOM 20769 C CA . LEU A 1 111 ? -28.523 10.529 -14.196 1.00 0.00 111 LEU A CA 10
ATOM 20770 C C . LEU A 1 111 ? -27.713 9.255 -14.393 1.00 0.00 111 LEU A C 10
ATOM 20771 O O . LEU A 1 111 ? -26.840 8.932 -13.587 1.00 0.00 111 LEU A O 10
ATOM 20787 N N . GLU A 1 112 ? -28.006 8.534 -15.470 1.00 0.00 112 GLU A N 10
ATOM 20788 C CA . GLU A 1 112 ? -27.263 7.326 -15.809 1.00 0.00 112 GLU A CA 10
ATOM 20789 C C . GLU A 1 112 ? -25.808 7.645 -16.129 1.00 0.00 112 GLU A C 10
ATOM 20790 O O . GLU A 1 112 ? -24.899 6.920 -15.724 1.00 0.00 112 GLU A O 10
ATOM 20802 N N . GLU A 1 113 ? -25.594 8.735 -16.859 1.00 0.00 113 GLU A N 10
ATOM 20803 C CA . GLU A 1 113 ? -24.247 9.219 -17.135 1.00 0.00 113 GLU A CA 10
ATOM 20804 C C . GLU A 1 113 ? -23.515 9.576 -15.847 1.00 0.00 113 GLU A C 10
ATOM 20805 O O . GLU A 1 113 ? -22.353 9.215 -15.662 1.00 0.00 113 GLU A O 10
ATOM 20817 N N . ILE A 1 114 ? -24.203 10.287 -14.960 1.00 0.00 114 ILE A N 10
ATOM 20818 C CA . ILE A 1 114 ? -23.639 10.647 -13.664 1.00 0.00 114 ILE A CA 10
ATOM 20819 C C . ILE A 1 114 ? -23.251 9.407 -12.869 1.00 0.00 114 ILE A C 10
ATOM 20820 O O . ILE A 1 114 ? -22.185 9.360 -12.254 1.00 0.00 114 ILE A O 10
ATOM 20836 N N . GLN A 1 115 ? -24.122 8.403 -12.885 1.00 0.00 115 GLN A N 10
ATOM 20837 C CA . GLN A 1 115 ? -23.852 7.144 -12.203 1.00 0.00 115 GLN A CA 10
ATOM 20838 C C . GLN A 1 115 ? -22.536 6.535 -12.670 1.00 0.00 115 GLN A C 10
ATOM 20839 O O . GLN A 1 115 ? -21.709 6.121 -11.858 1.00 0.00 115 GLN A O 10
ATOM 20853 N N . SER A 1 116 ? -22.348 6.483 -13.985 1.00 0.00 116 SER A N 10
ATOM 20854 C CA . SER A 1 116 ? -21.154 5.881 -14.564 1.00 0.00 116 SER A CA 10
ATOM 20855 C C . SER A 1 116 ? -19.906 6.676 -14.203 1.00 0.00 116 SER A C 10
ATOM 20856 O O . SER A 1 116 ? -18.819 6.114 -14.064 1.00 0.00 116 SER A O 10
ATOM 20864 N N . ASN A 1 117 ? -20.068 7.986 -14.052 1.00 0.00 117 ASN A N 10
ATOM 20865 C CA . ASN A 1 117 ? -18.984 8.844 -13.588 1.00 0.00 117 ASN A CA 10
ATOM 20866 C C . ASN A 1 117 ? -18.655 8.573 -12.125 1.00 0.00 117 ASN A C 10
ATOM 20867 O O . ASN A 1 117 ? -17.486 8.497 -11.746 1.00 0.00 117 ASN A O 10
ATOM 20878 N N . LEU A 1 118 ? -19.692 8.429 -11.308 1.00 0.00 118 LEU A N 10
ATOM 20879 C CA . LEU A 1 118 ? -19.516 8.120 -9.894 1.00 0.00 118 LEU A CA 10
ATOM 20880 C C . LEU A 1 118 ? -18.850 6.762 -9.706 1.00 0.00 118 LEU A C 10
ATOM 20881 O O . LEU A 1 118 ? -18.049 6.575 -8.790 1.00 0.00 118 LEU A O 10
ATOM 20897 N N . ASN A 1 119 ? -19.187 5.818 -10.577 1.00 0.00 119 ASN A N 10
ATOM 20898 C CA . ASN A 1 119 ? -18.555 4.504 -10.566 1.00 0.00 119 ASN A CA 10
ATOM 20899 C C . ASN A 1 119 ? -17.060 4.609 -10.839 1.00 0.00 119 ASN A C 10
ATOM 20900 O O . ASN A 1 119 ? -16.253 3.946 -10.188 1.00 0.00 119 ASN A O 10
ATOM 20911 N N . GLN A 1 120 ? -16.698 5.446 -11.805 1.00 0.00 120 GLN A N 10
ATOM 20912 C CA . GLN A 1 120 ? -15.296 5.682 -12.128 1.00 0.00 120 GLN A CA 10
ATOM 20913 C C . GLN A 1 120 ? -14.580 6.392 -10.987 1.00 0.00 120 GLN A C 10
ATOM 20914 O O . GLN A 1 120 ? -13.428 6.085 -10.678 1.00 0.00 120 GLN A O 10
ATOM 20928 N N . ILE A 1 121 ? -15.268 7.341 -10.362 1.00 0.00 121 ILE A N 10
ATOM 20929 C CA . ILE A 1 121 ? -14.723 8.052 -9.212 1.00 0.00 121 ILE A CA 10
ATOM 20930 C C . ILE A 1 121 ? -14.407 7.094 -8.071 1.00 0.00 121 ILE A C 10
ATOM 20931 O O . ILE A 1 121 ? -13.365 7.205 -7.425 1.00 0.00 121 ILE A O 10
ATOM 20947 N N . GLN A 1 122 ? -15.312 6.152 -7.828 1.00 0.00 122 GLN A N 10
ATOM 20948 C CA . GLN A 1 122 ? -15.090 5.116 -6.827 1.00 0.00 122 GLN A CA 10
ATOM 20949 C C . GLN A 1 122 ? -13.856 4.286 -7.158 1.00 0.00 122 GLN A C 10
ATOM 20950 O O . GLN A 1 122 ? -13.089 3.916 -6.269 1.00 0.00 122 GLN A O 10
ATOM 20964 N N . GLN A 1 123 ? -13.670 3.997 -8.441 1.00 0.00 123 GLN A N 10
ATOM 20965 C CA . GLN A 1 123 ? -12.490 3.276 -8.901 1.00 0.00 123 GLN A CA 10
ATOM 20966 C C . GLN A 1 123 ? -11.222 4.087 -8.665 1.00 0.00 123 GLN A C 10
ATOM 20967 O O . GLN A 1 123 ? -10.191 3.544 -8.267 1.00 0.00 123 GLN A O 10
ATOM 20981 N N . ILE A 1 124 ? -11.305 5.390 -8.913 1.00 0.00 124 ILE A N 10
ATOM 20982 C CA . ILE A 1 124 ? -10.199 6.296 -8.627 1.00 0.00 124 ILE A CA 10
ATOM 20983 C C . ILE A 1 124 ? -9.843 6.280 -7.146 1.00 0.00 124 ILE A C 10
ATOM 20984 O O . ILE A 1 124 ? -8.668 6.250 -6.780 1.00 0.00 124 ILE A O 10
ATOM 21000 N N . ILE A 1 125 ? -10.864 6.299 -6.296 1.00 0.00 125 ILE A N 10
ATOM 21001 C CA . ILE A 1 125 ? -10.664 6.216 -4.855 1.00 0.00 125 ILE A CA 10
ATOM 21002 C C . ILE A 1 125 ? -9.986 4.908 -4.468 1.00 0.00 125 ILE A C 10
ATOM 21003 O O . ILE A 1 125 ? -9.042 4.896 -3.677 1.00 0.00 125 ILE A O 10
ATOM 21019 N N . THR A 1 126 ? -10.472 3.806 -5.030 1.00 0.00 126 THR A N 10
ATOM 21020 C CA . THR A 1 126 ? -9.920 2.489 -4.737 1.00 0.00 126 THR A CA 10
ATOM 21021 C C . THR A 1 126 ? -8.429 2.436 -5.047 1.00 0.00 126 THR A C 10
ATOM 21022 O O . THR A 1 126 ? -7.625 2.034 -4.206 1.00 0.00 126 THR A O 10
ATOM 21033 N N . GLU A 1 127 ? -8.067 2.843 -6.259 1.00 0.00 127 GLU A N 10
ATOM 21034 C CA . GLU A 1 127 ? -6.680 2.786 -6.703 1.00 0.00 127 GLU A CA 10
ATOM 21035 C C . GLU A 1 127 ? -5.817 3.790 -5.950 1.00 0.00 127 GLU A C 10
ATOM 21036 O O . GLU A 1 127 ? -4.645 3.533 -5.674 1.00 0.00 127 GLU A O 10
ATOM 21048 N N . ALA A 1 128 ? -6.404 4.935 -5.619 1.00 0.00 128 ALA A N 10
ATOM 21049 C CA . ALA A 1 128 ? -5.713 5.952 -4.834 1.00 0.00 128 ALA A CA 10
ATOM 21050 C C . ALA A 1 128 ? -5.346 5.426 -3.453 1.00 0.00 128 ALA A C 10
ATOM 21051 O O . ALA A 1 128 ? -4.254 5.688 -2.948 1.00 0.00 128 ALA A O 10
ATOM 21058 N N . GLN A 1 129 ? -6.264 4.682 -2.845 1.00 0.00 129 GLN A N 10
ATOM 21059 C CA . GLN A 1 129 ? -6.017 4.070 -1.545 1.00 0.00 129 GLN A CA 10
ATOM 21060 C C . GLN A 1 129 ? -4.904 3.034 -1.627 1.00 0.00 129 GLN A C 10
ATOM 21061 O O . GLN A 1 129 ? -4.069 2.933 -0.728 1.00 0.00 129 GLN A O 10
ATOM 21075 N N . LYS A 1 130 ? -4.897 2.264 -2.710 1.00 0.00 130 LYS A N 10
ATOM 21076 C CA . LYS A 1 130 ? -3.849 1.277 -2.942 1.00 0.00 130 LYS A CA 10
ATOM 21077 C C . LYS A 1 130 ? -2.471 1.925 -2.933 1.00 0.00 130 LYS A C 10
ATOM 21078 O O . LYS A 1 130 ? -1.494 1.323 -2.487 1.00 0.00 130 LYS A O 10
ATOM 21097 N N . ARG A 1 131 ? -2.398 3.156 -3.429 1.00 0.00 131 ARG A N 10
ATOM 21098 C CA . ARG A 1 131 ? -1.131 3.873 -3.514 1.00 0.00 131 ARG A CA 10
ATOM 21099 C C . ARG A 1 131 ? -1.104 5.059 -2.558 1.00 0.00 131 ARG A C 10
ATOM 21100 O O . ARG A 1 131 ? -0.574 6.121 -2.885 1.00 0.00 131 ARG A O 10
ATOM 21121 N N . LEU A 1 132 ? -1.678 4.871 -1.375 1.00 0.00 132 LEU A N 10
ATOM 21122 C CA . LEU A 1 132 ? -1.699 5.917 -0.359 1.00 0.00 132 LEU A CA 10
ATOM 21123 C C . LEU A 1 132 ? -1.352 5.358 1.015 1.00 0.00 132 LEU A C 10
ATOM 21124 O O . LEU A 1 132 ? -0.206 5.161 1.311 1.00 0.00 132 LEU A O 10
#